Protein AF-0000000083314162 (afdb_homodimer)

Organism: NCBI:txid1204385

Radius of gyration: 29.69 Å; Cα contacts (8 Å, |Δi|>4): 1802; chains: 2; bounding box: 72×96×62 Å

Nearest PDB structures (foldseek):
  8qc2-assembly1_C  TM=8.187E-01  e=2.779E-25  Paenarthrobacter ureafaciens
  8qc8-assembly2_D  TM=8.651E-01  e=1.456E-22  Paenarthrobacter ureafaciens
  2glx-assembly6_F  TM=8.272E-01  e=1.371E-23  Ensifer adhaerens
  4koa-assembly1_A-2  TM=8.219E-01  e=1.458E-21  Sinorhizobium meliloti 1021
  3moi-assembly1_A-2  TM=6.928E-01  e=4.750E-21  Bordetella bronchiseptica

Secondary structure (DSSP, 8-state):
-EEEEEES--HHHHHHHHHGGGG---EEEEEEE-TTHHHHHHT--GGGTT-EEESSHHHHHHH----SEEEE-S-GGGHHHHHHHHGGGT--EEEPSPS-SSHHHHHHHHHHHHHS---EEE--HHHHSHHHHHHHHHHHHTTT-SEEEEEEEEE-TTGGGGGTSGGG-HHHH--HIIIIIHHHHHHHHHHHT--EEEEEEEEE--SS--SB-TT-BGGG-TTTTT-TT-HHHHHHTT--THHHHHTTT--B-TTBS-----SEEEEEEEETTS-EEEEEEES---GGG-EEEEEEEESSEEEEEETTTTEEEEEESSSS-EEEEE--S--GGGGHHHHHHHHHHHHHHH-PPPSS-HHHHHHHHHHHHHHHHHHHHTB-EE--PPTTS--/-EEEEEES--HHHHHHHHHGGGG---EEEEEEE-TTHHHHHHT--GGGTT-EEESSHHHHHHH----SEEEE-S-GGGHHHHHHHHGGGT--EEEPSPS-SSHHHHHHHHHHHHHS---EEE--HHHHSHHHHHHHHHHHHTTT-SEEEEEEEEE-TTGGGGGTSGGG-HHHH--HIIIIIHHHHHHHHHHHT--EEEEEEEEE--SS--SB-TT-BGGG-TTTTT-TT-HHHHHHTT--THHHHHTTT--B-TTBS-----SEEEEEEEETTS-EEEEEEES---GGG-EEEEEEEESSEEEEEETTTTEEEEEESSSS-EEEEE--S--GGGGHHHHHHHHHHHHHHH-PPPSS-HHHHHHHHHHHHHHHHHHHHTB-EE--PPTTS--

Solvent-accessible surface area (backbone atoms only — not comparable to full-atom values): 39605 Å² total; per-residue (Å²): 116,46,27,30,33,34,37,25,80,37,72,68,41,49,52,50,60,61,53,44,53,78,74,69,60,64,61,45,54,46,32,37,14,23,83,57,29,69,63,59,58,68,64,64,48,76,87,50,70,77,38,45,72,24,62,34,62,66,58,38,61,73,72,51,86,73,63,40,26,38,34,40,29,53,61,32,62,46,36,28,62,54,49,56,71,46,29,83,70,45,44,24,32,38,34,47,67,34,44,32,59,47,72,66,42,40,48,51,43,40,47,44,46,60,75,27,66,43,44,22,35,38,61,47,30,61,56,53,7,62,67,45,47,50,51,42,50,44,55,73,68,42,69,26,38,64,70,49,39,34,46,35,42,36,29,34,50,64,32,63,50,46,40,18,36,76,66,34,40,35,86,44,42,53,31,50,45,34,70,50,43,24,55,54,50,31,38,50,36,60,66,64,70,52,52,66,35,37,35,39,24,46,63,43,57,80,78,62,41,50,83,40,56,63,84,36,32,38,92,77,39,96,47,26,77,72,34,83,81,19,68,60,32,30,51,72,69,62,49,68,62,64,58,62,59,66,48,49,94,49,44,33,34,50,39,12,35,86,65,75,48,51,45,32,38,37,36,39,37,31,28,73,86,62,34,34,34,42,38,40,39,36,30,59,34,21,60,78,48,37,40,34,42,37,38,39,33,17,69,41,12,33,41,36,39,28,67,75,73,32,35,38,36,40,23,29,45,80,46,92,50,70,50,74,48,74,62,88,78,85,45,73,69,53,43,3,56,63,48,52,35,49,39,50,52,39,20,46,75,71,62,40,79,41,95,37,28,54,65,53,38,50,53,16,31,50,53,25,52,45,37,52,50,8,34,74,67,51,31,50,36,74,55,76,74,50,72,78,58,75,129,117,46,26,30,33,34,39,24,81,37,72,67,41,49,53,51,60,60,52,45,53,79,75,69,59,64,62,46,51,47,30,38,15,23,83,56,29,69,62,59,58,68,64,65,48,75,88,49,71,77,37,43,70,23,64,34,63,68,58,38,61,73,70,52,86,75,63,41,27,38,36,39,27,53,61,32,61,47,36,29,62,54,49,56,71,46,28,84,71,46,45,25,32,38,34,45,65,36,46,32,60,47,71,67,42,39,47,52,42,39,47,43,46,58,75,26,66,43,44,23,33,37,63,46,29,62,55,52,7,61,67,47,46,50,49,41,50,46,55,72,70,43,70,25,38,65,70,49,39,34,45,34,42,35,30,34,50,62,30,62,48,46,41,18,34,77,66,35,39,35,85,43,40,52,31,50,45,31,68,50,43,25,56,54,50,31,38,50,36,60,67,65,69,53,52,69,34,36,35,36,24,46,62,44,57,80,79,62,41,50,83,40,56,63,84,37,32,38,91,76,38,96,48,27,78,71,34,83,80,20,68,60,34,30,48,73,67,61,48,67,62,64,56,60,59,66,46,49,94,50,45,32,34,49,37,12,35,87,64,76,46,51,46,33,37,35,38,40,34,32,28,72,87,62,34,36,35,41,38,40,39,35,30,58,35,21,59,79,48,36,40,36,42,37,37,39,33,16,68,42,12,33,41,36,38,28,67,74,74,32,36,38,37,41,24,28,46,80,47,92,49,70,49,75,47,74,60,86,78,86,43,73,70,54,43,2,55,62,47,52,36,50,40,48,50,39,20,46,74,69,64,39,79,41,95,37,29,55,67,54,37,50,53,17,31,50,52,25,51,46,34,51,49,8,35,73,68,51,32,49,36,74,53,74,76,53,73,75,58,76,131

InterPro domains:
  IPR000683 Gfo/Idh/MocA-like oxidoreductase, N-terminal [PF01408] (3-113)
  IPR036291 NAD(P)-binding domain superfamily [SSF51735] (2-151)
  IPR051450 Gfo/Idh/MocA Oxidoreductases [PTHR43377] (2-362)
  IPR055170 GFO/IDH/MocA-like oxidoreductase domain [PF22725] (133-304)

Structure (mmCIF, N/CA/C/O backbone):
data_AF-0000000083314162-model_v1
#
loop_
_entity.id
_entity.type
_entity.pdbx_description
1 polymer 'Gfo/Idh/MocA family oxidoreductase'
#
loop_
_atom_site.group_PDB
_atom_site.id
_atom_site.type_symbol
_atom_site.label_atom_id
_atom_site.label_alt_id
_atom_site.label_comp_id
_atom_site.label_asym_id
_atom_site.label_entity_id
_atom_site.label_seq_id
_atom_site.pdbx_PDB_ins_code
_atom_site.Cartn_x
_atom_site.Cartn_y
_atom_site.Cartn_z
_atom_site.occupancy
_atom_site.B_iso_or_equiv
_atom_site.auth_seq_id
_atom_site.auth_comp_id
_atom_site.auth_asym_id
_atom_site.auth_atom_id
_atom_site.pdbx_PDB_model_num
ATOM 1 N N . MET A 1 1 ? -7.672 -47.188 -11.922 1 94.44 1 MET A N 1
ATOM 2 C CA . MET A 1 1 ? -6.539 -46.344 -11.594 1 94.44 1 MET A CA 1
ATOM 3 C C . MET A 1 1 ? -6.473 -45.156 -12.539 1 94.44 1 MET A C 1
ATOM 5 O O . MET A 1 1 ? -6.562 -45.312 -13.758 1 94.44 1 MET A O 1
ATOM 9 N N . LEU A 1 2 ? -6.418 -43.969 -12.031 1 97.44 2 LEU A N 1
ATOM 10 C CA . LEU A 1 2 ? -6.383 -42.75 -12.852 1 97.44 2 LEU A CA 1
ATOM 11 C C . LEU A 1 2 ? -5.055 -42.625 -13.594 1 97.44 2 LEU A C 1
ATOM 13 O O . LEU A 1 2 ? -3.994 -42.875 -13.016 1 97.44 2 LEU A O 1
ATOM 17 N N . GLN A 1 3 ? -5.109 -42.312 -14.836 1 98.19 3 GLN A N 1
ATOM 18 C CA . GLN A 1 3 ? -3.932 -42.156 -15.68 1 98.19 3 GLN A CA 1
ATOM 19 C C . GLN A 1 3 ? -3.621 -40.688 -15.93 1 98.19 3 GLN A C 1
ATOM 21 O O . GLN A 1 3 ? -4.402 -39.969 -16.578 1 98.19 3 GLN A O 1
ATOM 26 N N . VAL A 1 4 ? -2.443 -40.25 -15.523 1 98.62 4 VAL A N 1
ATOM 27 C CA . VAL A 1 4 ? -2.088 -38.844 -15.609 1 98.62 4 VAL A CA 1
ATOM 28 C C . VAL A 1 4 ? -0.947 -38.656 -16.609 1 98.62 4 VAL A C 1
ATOM 30 O O . VAL A 1 4 ? 0.047 -39.375 -16.562 1 98.62 4 VAL A O 1
ATOM 33 N N . GLY A 1 5 ? -1.105 -37.75 -17.531 1 98.62 5 GLY A N 1
ATOM 34 C CA . GLY A 1 5 ? -0.011 -37.312 -18.375 1 98.62 5 GLY A CA 1
ATOM 35 C C . GLY A 1 5 ? 0.611 -36 -17.891 1 98.62 5 GLY A C 1
ATOM 36 O O . GLY A 1 5 ? -0.088 -35.125 -17.391 1 98.62 5 GLY A O 1
ATOM 37 N N . ILE A 1 6 ? 1.948 -35.844 -18.078 1 98.75 6 ILE A N 1
ATOM 38 C CA . ILE A 1 6 ? 2.645 -34.656 -17.688 1 98.75 6 ILE A CA 1
ATOM 39 C C . ILE A 1 6 ? 3.363 -34.031 -18.891 1 98.75 6 ILE A C 1
ATOM 41 O O . ILE A 1 6 ? 4.059 -34.75 -19.625 1 98.75 6 ILE A O 1
ATOM 45 N N . ILE A 1 7 ? 3.117 -32.812 -19.094 1 98.75 7 ILE A N 1
ATOM 46 C CA . ILE A 1 7 ? 3.836 -32.031 -20.109 1 98.75 7 ILE A CA 1
ATOM 47 C C . ILE A 1 7 ? 4.77 -31.031 -19.422 1 98.75 7 ILE A C 1
ATOM 49 O O . ILE A 1 7 ? 4.316 -30.047 -18.844 1 98.75 7 ILE A O 1
ATOM 53 N N . GLY A 1 8 ? 6.066 -31.188 -19.547 1 98.38 8 GLY A N 1
ATOM 54 C CA . GLY A 1 8 ? 7.043 -30.438 -18.781 1 98.38 8 GLY A CA 1
ATOM 55 C C . GLY A 1 8 ? 7.207 -30.938 -17.359 1 98.38 8 GLY A C 1
ATOM 56 O O . GLY A 1 8 ? 6.371 -30.672 -16.5 1 98.38 8 GLY A O 1
ATOM 57 N N . TYR A 1 9 ? 8.312 -31.609 -17.094 1 97.38 9 TYR A N 1
ATOM 58 C CA . TYR A 1 9 ? 8.539 -32.25 -15.797 1 97.38 9 TYR A CA 1
ATOM 59 C C . TYR A 1 9 ? 9.617 -31.516 -15.016 1 97.38 9 TYR A C 1
ATOM 61 O O . TYR A 1 9 ? 10.695 -32.062 -14.758 1 97.38 9 TYR A O 1
ATOM 69 N N . GLY A 1 10 ? 9.234 -30.328 -14.586 1 92.25 10 GLY A N 1
ATOM 70 C CA . GLY A 1 10 ? 10.109 -29.562 -13.727 1 92.25 10 GLY A CA 1
ATOM 71 C C . GLY A 1 10 ? 9.906 -29.828 -12.25 1 92.25 10 GLY A C 1
ATOM 72 O O . GLY A 1 10 ? 9.148 -30.734 -11.883 1 92.25 10 GLY A O 1
ATOM 73 N N . ARG A 1 11 ? 10.578 -29.125 -11.438 1 88.75 11 ARG A N 1
ATOM 74 C CA . ARG A 1 11 ? 10.594 -29.344 -9.992 1 88.75 11 ARG A CA 1
ATOM 75 C C . ARG A 1 11 ? 9.195 -29.203 -9.406 1 88.75 11 ARG A C 1
ATOM 77 O O . ARG A 1 11 ? 8.758 -30.062 -8.633 1 88.75 11 ARG A O 1
ATOM 84 N N . ARG A 1 12 ? 8.508 -28.172 -9.797 1 92 12 ARG A N 1
ATOM 85 C CA . ARG A 1 12 ? 7.203 -27.891 -9.211 1 92 12 ARG A CA 1
ATOM 86 C C . ARG A 1 12 ? 6.191 -28.953 -9.586 1 92 12 ARG A C 1
ATOM 88 O O . ARG A 1 12 ? 5.469 -29.469 -8.727 1 92 12 ARG A O 1
ATOM 95 N N . ILE A 1 13 ? 6.105 -29.359 -10.797 1 96 13 ILE A N 1
ATOM 96 C CA . ILE A 1 13 ? 5.117 -30.344 -11.242 1 96 13 ILE A CA 1
ATOM 97 C C . ILE A 1 13 ? 5.453 -31.703 -10.664 1 96 13 ILE A C 1
ATOM 99 O O . ILE A 1 13 ? 4.551 -32.469 -10.328 1 96 13 ILE A O 1
ATOM 103 N N . ALA A 1 14 ? 6.746 -32 -10.562 1 95.12 14 ALA A N 1
ATOM 104 C CA . ALA A 1 14 ? 7.156 -33.25 -9.93 1 95.12 14 ALA A CA 1
ATOM 105 C C . ALA A 1 14 ? 6.648 -33.344 -8.492 1 95.12 14 ALA A C 1
ATOM 107 O O . ALA A 1 14 ? 6.129 -34.375 -8.07 1 95.12 14 ALA A O 1
ATOM 108 N N . HIS A 1 15 ? 6.805 -32.188 -7.852 1 94.69 15 HIS A N 1
ATOM 109 C CA . HIS A 1 15 ? 6.316 -32.125 -6.48 1 94.69 15 HIS A CA 1
ATOM 110 C C . HIS A 1 15 ? 4.809 -32.312 -6.422 1 94.69 15 HIS A C 1
ATOM 112 O O . HIS A 1 15 ? 4.32 -33.125 -5.602 1 94.69 15 HIS A O 1
ATOM 118 N N . MET A 1 16 ? 4.078 -31.703 -7.262 1 96.75 16 MET A N 1
ATOM 119 C CA . MET A 1 16 ? 2.621 -31.812 -7.27 1 96.75 16 MET A CA 1
ATOM 120 C C . MET A 1 16 ? 2.174 -33.219 -7.648 1 96.75 16 MET A C 1
ATOM 122 O O . MET A 1 16 ? 1.23 -33.75 -7.062 1 96.75 16 MET A O 1
ATOM 126 N N . ALA A 1 17 ? 2.832 -33.781 -8.602 1 97.38 17 ALA A N 1
ATOM 127 C CA . ALA A 1 17 ? 2.508 -35.156 -9.039 1 97.38 17 ALA A CA 1
ATOM 128 C C . ALA A 1 17 ? 2.646 -36.156 -7.895 1 97.38 17 ALA A C 1
ATOM 130 O O . ALA A 1 17 ? 1.781 -37 -7.703 1 97.38 17 ALA A O 1
ATOM 131 N N . LYS A 1 18 ? 3.695 -36.062 -7.172 1 96.44 18 LYS A N 1
ATOM 132 C CA . LYS A 1 18 ? 3.918 -36.938 -6.035 1 96.44 18 LYS A CA 1
ATOM 133 C C . LYS A 1 18 ? 2.889 -36.688 -4.938 1 96.44 18 LYS A C 1
ATOM 135 O O . LYS A 1 18 ? 2.422 -37.625 -4.293 1 96.44 18 LYS A O 1
ATOM 140 N N . MET A 1 19 ? 2.523 -35.469 -4.801 1 95.75 19 MET A N 1
ATOM 141 C CA . MET A 1 19 ? 1.598 -35.062 -3.74 1 95.75 19 MET A CA 1
ATOM 142 C C . MET A 1 19 ? 0.195 -35.594 -4.023 1 95.75 19 MET A C 1
ATOM 144 O O . MET A 1 19 ? -0.615 -35.75 -3.105 1 95.75 19 MET A O 1
ATOM 148 N N . LEU A 1 20 ? -0.149 -35.938 -5.219 1 96.56 20 LEU A N 1
ATOM 149 C CA . LEU A 1 20 ? -1.442 -36.531 -5.535 1 96.56 20 LEU A CA 1
ATOM 150 C C . LEU A 1 20 ? -1.691 -37.781 -4.688 1 96.56 20 LEU A C 1
ATOM 152 O O . LEU A 1 20 ? -2.838 -38.094 -4.363 1 96.56 20 LEU A O 1
ATOM 156 N N . GLY A 1 21 ? -0.701 -38.406 -4.246 1 95.56 21 GLY A N 1
ATOM 157 C CA . GLY A 1 21 ? -0.792 -39.688 -3.557 1 95.56 21 GLY A CA 1
ATOM 158 C C . GLY A 1 21 ? -1.292 -39.562 -2.131 1 95.56 21 GLY A C 1
ATOM 159 O O . GLY A 1 21 ? -1.702 -40.562 -1.522 1 95.56 21 GLY A O 1
ATOM 160 N N . ILE A 1 22 ? -1.311 -38.406 -1.632 1 93.56 22 ILE A N 1
ATOM 161 C CA . ILE A 1 22 ? -1.589 -38.219 -0.213 1 93.56 22 ILE A CA 1
ATOM 162 C C . ILE A 1 22 ? -3.041 -38.562 0.081 1 93.56 22 ILE A C 1
ATOM 164 O O . ILE A 1 22 ? -3.396 -38.844 1.228 1 93.56 22 ILE A O 1
ATOM 168 N N . TYR A 1 23 ? -3.865 -38.688 -0.916 1 94.06 23 TYR A N 1
ATOM 169 C CA . TYR A 1 23 ? -5.293 -38.906 -0.702 1 94.06 23 TYR A CA 1
ATOM 170 C C . TYR A 1 23 ? -5.66 -40.375 -0.873 1 94.06 23 TYR A C 1
ATOM 172 O O . TYR A 1 23 ? -6.812 -40.781 -0.671 1 94.06 23 TYR A O 1
ATOM 180 N N . GLY A 1 24 ? -4.793 -41.188 -1.291 1 95 24 GLY A N 1
ATOM 181 C CA . GLY A 1 24 ? -4.996 -42.625 -1.369 1 95 24 GLY A CA 1
ATOM 182 C C . GLY A 1 24 ? -5.812 -43.031 -2.576 1 95 24 GLY A C 1
ATOM 183 O O . GLY A 1 24 ? -6.195 -44.188 -2.699 1 95 24 GLY A O 1
ATOM 184 N N . ILE A 1 25 ? -6.152 -42.156 -3.377 1 95.75 25 ILE A N 1
ATOM 185 C CA . ILE A 1 25 ? -6.809 -42.5 -4.633 1 95.75 25 ILE A CA 1
ATOM 186 C C . ILE A 1 25 ? -5.785 -43.031 -5.617 1 95.75 25 ILE A C 1
ATOM 188 O O . ILE A 1 25 ? -4.785 -42.375 -5.926 1 95.75 25 ILE A O 1
ATOM 192 N N . PRO A 1 26 ? -5.992 -44.219 -6.07 1 96.5 26 PRO A N 1
ATOM 193 C CA . PRO A 1 26 ? -4.996 -44.844 -6.953 1 96.5 26 PRO A CA 1
ATOM 194 C C . PRO A 1 26 ? -4.816 -44.062 -8.258 1 96.5 26 PRO A C 1
ATOM 196 O O . PRO A 1 26 ? -5.797 -43.781 -8.953 1 96.5 26 PRO A O 1
ATOM 199 N N . TYR A 1 27 ? -3.605 -43.719 -8.602 1 97.38 27 TYR A N 1
ATOM 200 C CA . TYR A 1 27 ? -3.227 -43.062 -9.844 1 97.38 27 TYR A CA 1
ATOM 201 C C . TYR A 1 27 ? -1.827 -43.5 -10.281 1 97.38 27 TYR A C 1
ATOM 203 O O . TYR A 1 27 ? -1.097 -44.125 -9.516 1 97.38 27 TYR A O 1
ATOM 211 N N . ARG A 1 28 ? -1.487 -43.219 -11.492 1 96.69 28 ARG A N 1
ATOM 212 C CA . ARG A 1 28 ? -0.113 -43.344 -11.961 1 96.69 28 ARG A CA 1
ATOM 213 C C . ARG A 1 28 ? 0.227 -42.281 -13 1 96.69 28 ARG A C 1
ATOM 215 O O . ARG A 1 28 ? -0.66 -41.781 -13.688 1 96.69 28 ARG A O 1
ATOM 222 N N . ILE A 1 29 ? 1.458 -41.969 -13.078 1 98.31 29 ILE A N 1
ATOM 223 C CA . ILE A 1 29 ? 1.952 -41.125 -14.172 1 98.31 29 ILE A CA 1
ATOM 224 C C . ILE A 1 29 ? 2.17 -42 -15.414 1 98.31 29 ILE A C 1
ATOM 226 O O . ILE A 1 29 ? 3.164 -42.719 -15.508 1 98.31 29 ILE A O 1
ATOM 230 N N . ALA A 1 30 ? 1.265 -41.906 -16.297 1 98.25 30 ALA A N 1
ATOM 231 C CA . ALA A 1 30 ? 1.282 -42.781 -17.469 1 98.25 30 ALA A CA 1
ATOM 232 C C . ALA A 1 30 ? 2.361 -42.344 -18.453 1 98.25 30 ALA A C 1
ATOM 234 O O . ALA A 1 30 ? 3.018 -43.188 -19.062 1 98.25 30 ALA A O 1
ATOM 235 N N . ALA A 1 31 ? 2.506 -41.062 -18.547 1 98.56 31 ALA A N 1
ATOM 236 C CA . ALA A 1 31 ? 3.402 -40.562 -19.578 1 98.56 31 ALA A CA 1
ATOM 237 C C . ALA A 1 31 ? 3.947 -39.188 -19.203 1 98.56 31 ALA A C 1
ATOM 239 O O . ALA A 1 31 ? 3.27 -38.406 -18.531 1 98.56 31 ALA A O 1
ATOM 240 N N . ILE A 1 32 ? 5.176 -38.875 -19.656 1 98.75 32 ILE A N 1
ATOM 241 C CA . ILE A 1 32 ? 5.82 -37.594 -19.516 1 98.75 32 ILE A CA 1
ATOM 242 C C . ILE A 1 32 ? 6.379 -37.125 -20.859 1 98.75 32 ILE A C 1
ATOM 244 O O . ILE A 1 32 ? 7.07 -37.875 -21.547 1 98.75 32 ILE A O 1
ATOM 248 N N . ALA A 1 33 ? 5.984 -35.969 -21.266 1 98.69 33 ALA A N 1
ATOM 249 C CA . ALA A 1 33 ? 6.625 -35.312 -22.406 1 98.69 33 ALA A CA 1
ATOM 250 C C . ALA A 1 33 ? 7.559 -34.188 -21.922 1 98.69 33 ALA A C 1
ATOM 252 O O . ALA A 1 33 ? 7.113 -33.25 -21.297 1 98.69 33 ALA A O 1
ATOM 253 N N . ASP A 1 34 ? 8.766 -34.25 -22.203 1 98.44 34 ASP A N 1
ATOM 254 C CA . ASP A 1 34 ? 9.812 -33.281 -21.859 1 98.44 34 ASP A CA 1
ATOM 255 C C . ASP A 1 34 ? 11.008 -33.406 -22.797 1 98.44 34 ASP A C 1
ATOM 257 O O . ASP A 1 34 ? 11.422 -34.531 -23.141 1 98.44 34 ASP A O 1
ATOM 261 N N . PRO A 1 35 ? 11.523 -32.219 -23.219 1 97.12 35 PRO A N 1
ATOM 262 C CA . PRO A 1 35 ? 12.703 -32.312 -24.078 1 97.12 35 PRO A CA 1
ATOM 263 C C . PRO A 1 35 ? 13.852 -33.062 -23.406 1 97.12 35 PRO A C 1
ATOM 265 O O . PRO A 1 35 ? 14.711 -33.625 -24.078 1 97.12 35 PRO A O 1
ATOM 268 N N . ARG A 1 36 ? 13.914 -33.25 -22.047 1 96.06 36 ARG A N 1
ATOM 269 C CA . ARG A 1 36 ? 14.953 -33.938 -21.297 1 96.06 36 ARG A CA 1
ATOM 270 C C . ARG A 1 36 ? 14.516 -35.344 -20.953 1 96.06 36 ARG A C 1
ATOM 272 O O . ARG A 1 36 ? 14.922 -35.906 -19.922 1 96.06 36 ARG A O 1
ATOM 279 N N . TRP A 1 37 ? 13.633 -35.938 -21.797 1 97.06 37 TRP A N 1
ATOM 280 C CA . TRP A 1 37 ? 12.984 -37.188 -21.453 1 97.06 37 TRP A CA 1
ATOM 281 C C . TRP A 1 37 ? 14.008 -38.281 -21.188 1 97.06 37 TRP A C 1
ATOM 283 O O . TRP A 1 37 ? 13.836 -39.094 -20.281 1 97.06 37 TRP A O 1
ATOM 293 N N . ARG A 1 38 ? 15.133 -38.344 -21.906 1 97 38 ARG A N 1
ATOM 294 C CA . ARG A 1 38 ? 16.156 -39.344 -21.688 1 97 38 ARG A CA 1
ATOM 295 C C . ARG A 1 38 ? 16.812 -39.188 -20.328 1 97 38 ARG A C 1
ATOM 297 O O . ARG A 1 38 ? 17.062 -40.188 -19.641 1 97 38 ARG A O 1
ATOM 304 N N . GLU A 1 39 ? 17.109 -37.938 -19.969 1 96.06 39 GLU A N 1
ATOM 305 C CA . GLU A 1 39 ? 17.703 -37.656 -18.672 1 96.06 39 GLU A CA 1
ATOM 306 C C . GLU A 1 39 ? 16.766 -38.031 -17.531 1 96.06 39 GLU A C 1
ATOM 308 O O . GLU A 1 39 ? 17.203 -38.594 -16.531 1 96.06 39 GLU A O 1
ATOM 313 N N . ILE A 1 40 ? 15.5 -37.688 -17.672 1 96.44 40 ILE A N 1
ATOM 314 C CA . ILE A 1 40 ? 14.5 -38 -16.656 1 96.44 40 ILE A CA 1
ATOM 315 C C . ILE A 1 40 ? 14.359 -39.5 -16.484 1 96.44 40 ILE A C 1
ATOM 317 O O . ILE A 1 40 ? 14.367 -40 -15.367 1 96.44 40 ILE A O 1
ATOM 321 N N . GLN A 1 41 ? 14.281 -40.188 -17.562 1 95.62 41 GLN A N 1
ATOM 322 C CA . GLN A 1 41 ? 14.148 -41.625 -17.547 1 95.62 41 GLN A CA 1
ATOM 323 C C . GLN A 1 41 ? 15.367 -42.281 -16.891 1 95.62 41 GLN A C 1
ATOM 325 O O . GLN A 1 41 ? 15.227 -43.25 -16.141 1 95.62 41 GLN A O 1
ATOM 330 N N . ALA A 1 42 ? 16.453 -41.719 -17.125 1 94.56 42 ALA A N 1
ATOM 331 C CA . ALA A 1 42 ? 17.719 -42.312 -16.656 1 94.56 42 ALA A CA 1
ATOM 332 C C . ALA A 1 42 ? 17.844 -42.188 -15.141 1 94.56 42 ALA A C 1
ATOM 334 O O . ALA A 1 42 ? 18.656 -42.906 -14.531 1 94.56 42 ALA A O 1
ATOM 335 N N . GLN A 1 43 ? 17.141 -41.281 -14.531 1 93 43 GLN A N 1
ATOM 336 C CA . GLN A 1 43 ? 17.203 -41.125 -13.086 1 93 43 GLN A CA 1
ATOM 337 C C . GLN A 1 43 ? 16.578 -42.312 -12.367 1 93 43 GLN A C 1
ATOM 339 O O . GLN A 1 43 ? 16.781 -42.5 -11.172 1 93 43 GLN A O 1
ATOM 344 N N . GLU A 1 44 ? 15.82 -43.094 -13.008 1 91.94 44 GLU A N 1
ATOM 345 C CA . GLU A 1 44 ? 15.195 -44.312 -12.508 1 91.94 44 GLU A CA 1
ATOM 346 C C . GLU A 1 44 ? 14.461 -44.062 -11.195 1 91.94 44 GLU A C 1
ATOM 348 O O . GLU A 1 44 ? 14.656 -44.781 -10.219 1 91.94 44 GLU A O 1
ATOM 353 N N . ASP A 1 45 ? 13.766 -42.969 -11.164 1 93.69 45 ASP A N 1
ATOM 354 C CA . ASP A 1 45 ? 12.891 -42.688 -10.031 1 93.69 45 ASP A CA 1
ATOM 355 C C . ASP A 1 45 ? 11.805 -43.75 -9.883 1 93.69 45 ASP A C 1
ATOM 357 O O . ASP A 1 45 ? 11.039 -43.969 -10.82 1 93.69 45 ASP A O 1
ATOM 361 N N . ALA A 1 46 ? 11.672 -44.375 -8.75 1 94.81 46 ALA A N 1
ATOM 362 C CA . ALA A 1 46 ? 10.688 -45.406 -8.492 1 94.81 46 ALA A CA 1
ATOM 363 C C . ALA A 1 46 ? 9.273 -44.906 -8.727 1 94.81 46 ALA A C 1
ATOM 365 O O . ALA A 1 46 ? 8.398 -45.656 -9.156 1 94.81 46 ALA A O 1
ATOM 366 N N . PHE A 1 47 ? 9.07 -43.656 -8.555 1 94.94 47 PHE A N 1
ATOM 367 C CA . PHE A 1 47 ? 7.773 -43.031 -8.742 1 94.94 47 PHE A CA 1
ATOM 368 C C . PHE A 1 47 ? 7.352 -43.062 -10.203 1 94.94 47 PHE A C 1
ATOM 370 O O . PHE A 1 47 ? 6.16 -43.094 -10.516 1 94.94 47 PHE A O 1
ATOM 377 N N . LEU A 1 48 ? 8.336 -43.219 -11.133 1 96.81 48 LEU A N 1
ATOM 378 C CA . LEU A 1 48 ? 8.086 -43.156 -12.57 1 96.81 48 LEU A CA 1
ATOM 379 C C . LEU A 1 48 ? 8.375 -44.5 -13.227 1 96.81 48 LEU A C 1
ATOM 381 O O . LEU A 1 48 ? 8.672 -44.562 -14.422 1 96.81 48 LEU A O 1
ATOM 385 N N . SER A 1 49 ? 8.352 -45.562 -12.523 1 94.62 49 SER A N 1
ATOM 386 C CA . SER A 1 49 ? 8.781 -46.875 -13.016 1 94.62 49 SER A CA 1
ATOM 387 C C . SER A 1 49 ? 7.895 -47.344 -14.156 1 94.62 49 SER A C 1
ATOM 389 O O . SER A 1 49 ? 8.352 -48.062 -15.039 1 94.62 49 SER A O 1
ATOM 391 N N . GLU A 1 50 ? 6.668 -46.938 -14.188 1 94.75 50 GLU A N 1
ATOM 392 C CA . GLU A 1 50 ? 5.746 -47.406 -15.219 1 94.75 50 GLU A CA 1
ATOM 393 C C . GLU A 1 50 ? 5.438 -46.312 -16.219 1 94.75 50 GLU A C 1
ATOM 395 O O . GLU A 1 50 ? 4.52 -46.438 -17.031 1 94.75 50 GLU A O 1
ATOM 400 N N . THR A 1 51 ? 6.191 -45.281 -16.141 1 98.06 51 THR A N 1
ATOM 401 C CA . THR A 1 51 ? 5.926 -44.094 -16.969 1 98.06 51 THR A CA 1
ATOM 402 C C . THR A 1 51 ? 6.566 -44.25 -18.344 1 98.06 51 THR A C 1
ATOM 404 O O . THR A 1 51 ? 7.703 -44.688 -18.453 1 98.06 51 THR A O 1
ATOM 407 N N . ARG A 1 52 ? 5.832 -43.938 -19.344 1 98.19 52 ARG A N 1
ATOM 408 C CA . ARG A 1 52 ? 6.387 -43.812 -20.688 1 98.19 52 ARG A CA 1
ATOM 409 C C . ARG A 1 52 ? 6.871 -42.375 -20.938 1 98.19 52 ARG A C 1
ATOM 411 O O . ARG A 1 52 ? 6.266 -41.406 -20.469 1 98.19 52 ARG A O 1
ATOM 418 N N . PHE A 1 53 ? 7.961 -42.219 -21.688 1 98.31 53 PHE A N 1
ATOM 419 C CA . PHE A 1 53 ? 8.602 -40.938 -21.875 1 98.31 53 PHE A CA 1
ATOM 420 C C . PHE A 1 53 ? 8.602 -40.531 -23.344 1 98.31 53 PHE A C 1
ATOM 422 O O . PHE A 1 53 ? 8.828 -41.375 -24.219 1 98.31 53 PHE A O 1
ATOM 429 N N . TYR A 1 54 ? 8.258 -39.281 -23.641 1 98.5 54 TYR A N 1
ATOM 430 C CA . TYR A 1 54 ? 8.195 -38.75 -24.984 1 98.5 54 TYR A CA 1
ATOM 431 C C . TYR A 1 54 ? 8.984 -37.438 -25.094 1 98.5 54 TYR A C 1
ATOM 433 O O . TYR A 1 54 ? 9.094 -36.688 -24.109 1 98.5 54 TYR A O 1
ATOM 441 N N . PRO A 1 55 ? 9.477 -37.062 -26.266 1 98.06 55 PRO A N 1
ATOM 442 C CA . PRO A 1 55 ? 10.266 -35.844 -26.422 1 98.06 55 PRO A CA 1
ATOM 443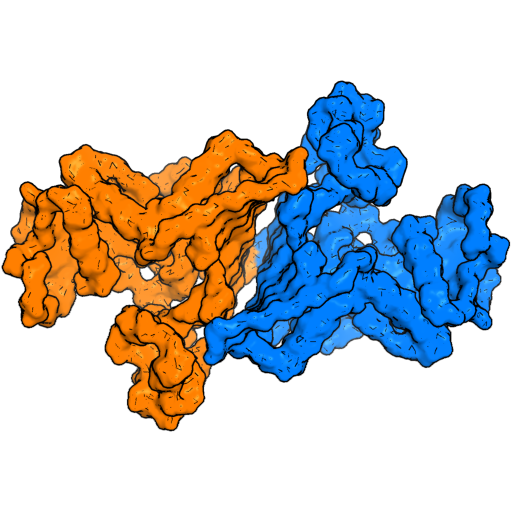 C C . PRO A 1 55 ? 9.406 -34.594 -26.469 1 98.06 55 PRO A C 1
ATOM 445 O O . PRO A 1 55 ? 9.906 -33.469 -26.25 1 98.06 55 PRO A O 1
ATOM 448 N N . ASP A 1 56 ? 8.156 -34.75 -26.859 1 97.88 56 ASP A N 1
ATOM 449 C CA . ASP A 1 56 ? 7.273 -33.594 -26.969 1 97.88 56 ASP A CA 1
ATOM 450 C C . ASP A 1 56 ? 5.812 -34 -26.812 1 97.88 56 ASP A C 1
ATOM 452 O O . ASP A 1 56 ? 5.5 -35.188 -26.672 1 97.88 56 ASP A O 1
ATOM 456 N N . VAL A 1 57 ? 4.98 -32.969 -26.734 1 97.94 57 VAL A N 1
ATOM 457 C CA . VAL A 1 57 ? 3.564 -33.188 -26.453 1 97.94 57 VAL A CA 1
ATOM 458 C C . VAL A 1 57 ? 2.881 -33.844 -27.625 1 97.94 57 VAL A C 1
ATOM 460 O O . VAL A 1 57 ? 1.964 -34.656 -27.453 1 97.94 57 VAL A O 1
ATOM 463 N N . GLU A 1 58 ? 3.312 -33.625 -28.859 1 97.5 58 GLU A N 1
ATOM 464 C CA . GLU A 1 58 ? 2.715 -34.25 -30.031 1 97.5 58 GLU A CA 1
ATOM 465 C C . GLU A 1 58 ? 2.828 -35.75 -29.984 1 97.5 58 GLU A C 1
ATOM 467 O O . GLU A 1 58 ? 1.847 -36.469 -30.234 1 97.5 58 GLU A O 1
ATOM 472 N N . GLN A 1 59 ? 4 -36.188 -29.625 1 98.06 59 GLN A N 1
ATOM 473 C CA . GLN A 1 59 ? 4.223 -37.625 -29.531 1 98.06 59 GLN A CA 1
ATOM 474 C C . GLN A 1 59 ? 3.441 -38.219 -28.375 1 98.06 59 GLN A C 1
ATOM 476 O O . GLN A 1 59 ? 2.896 -39.344 -28.484 1 98.06 59 GLN A O 1
ATOM 481 N N . LEU A 1 60 ? 3.443 -37.531 -27.25 1 98.12 60 LEU A N 1
ATOM 482 C CA . LEU A 1 60 ? 2.672 -38.031 -26.125 1 98.12 60 LEU A CA 1
ATOM 483 C C . LEU A 1 60 ? 1.203 -38.219 -26.484 1 98.12 60 LEU A C 1
ATOM 485 O O . LEU A 1 60 ? 0.623 -39.281 -26.266 1 98.12 60 LEU A O 1
ATOM 489 N N . LEU A 1 61 ? 0.597 -37.219 -27.141 1 95.88 61 LEU A N 1
ATOM 490 C CA . LEU A 1 61 ? -0.825 -37.219 -27.469 1 95.88 61 LEU A CA 1
ATOM 491 C C . LEU A 1 61 ? -1.127 -38.219 -28.562 1 95.88 61 LEU A C 1
ATOM 493 O O . LEU A 1 61 ? -2.229 -38.781 -28.625 1 95.88 61 LEU A O 1
ATOM 497 N N . ALA A 1 62 ? -0.154 -38.5 -29.422 1 96.06 62 ALA A N 1
ATOM 498 C CA . ALA A 1 62 ? -0.334 -39.438 -30.5 1 96.06 62 ALA A CA 1
ATOM 499 C C . ALA A 1 62 ? -0.367 -40.875 -29.969 1 96.06 62 ALA A C 1
ATOM 501 O O . ALA A 1 62 ? -1.017 -41.75 -30.547 1 96.06 62 ALA A O 1
ATOM 502 N N . HIS A 1 63 ? 0.243 -41.094 -28.844 1 96.56 63 HIS A N 1
ATOM 503 C CA . HIS A 1 63 ? 0.444 -42.469 -28.406 1 96.56 63 HIS A CA 1
ATOM 504 C C . HIS A 1 63 ? -0.393 -42.781 -27.156 1 96.56 63 HIS A C 1
ATOM 506 O O . HIS A 1 63 ? -0.592 -43.938 -26.812 1 96.56 63 HIS A O 1
ATOM 512 N N . GLU A 1 64 ? -0.729 -41.75 -26.469 1 94 64 GLU A N 1
ATOM 513 C CA . GLU A 1 64 ? -1.509 -41.938 -25.25 1 94 64 GLU A CA 1
ATOM 514 C C . GLU A 1 64 ? -2.982 -41.594 -25.469 1 94 64 GLU A C 1
ATOM 516 O O . GLU A 1 64 ? -3.338 -40.438 -25.703 1 94 64 GLU A O 1
ATOM 521 N N . SER A 1 65 ? -3.859 -42.625 -25.359 1 91.25 65 SER A N 1
ATOM 522 C CA . SER A 1 65 ? -5.273 -42.406 -25.656 1 91.25 65 SER A CA 1
ATOM 523 C C . SER A 1 65 ? -6.129 -42.594 -24.406 1 91.25 65 SER A C 1
ATOM 525 O O . SER A 1 65 ? -7.324 -42.312 -24.422 1 91.25 65 SER A O 1
ATOM 527 N N . ASN A 1 66 ? -5.582 -43 -23.328 1 94.19 66 ASN A N 1
ATOM 528 C CA . ASN A 1 66 ? -6.379 -43.344 -22.156 1 94.19 66 ASN A CA 1
ATOM 529 C C . ASN A 1 66 ? -6.008 -42.5 -20.953 1 94.19 66 ASN A C 1
ATOM 531 O O . ASN A 1 66 ? -5.961 -43 -19.812 1 94.19 66 ASN A O 1
ATOM 535 N N . LEU A 1 67 ? -5.719 -41.25 -21.125 1 97.75 67 LEU A N 1
ATOM 536 C CA . LEU A 1 67 ? -5.406 -40.344 -20.016 1 97.75 67 LEU A CA 1
ATOM 537 C C . LEU A 1 67 ? -6.684 -39.844 -19.359 1 97.75 67 LEU A C 1
ATOM 539 O O . LEU A 1 67 ? -7.664 -39.531 -20.031 1 97.75 67 LEU A O 1
ATOM 543 N N . ASP A 1 68 ? -6.668 -39.781 -18.062 1 98.06 68 ASP A N 1
ATOM 544 C CA . ASP A 1 68 ? -7.785 -39.219 -17.312 1 98.06 68 ASP A CA 1
ATOM 545 C C . ASP A 1 68 ? -7.566 -37.719 -17.031 1 98.06 68 ASP A C 1
ATOM 547 O O . ASP A 1 68 ? -8.516 -37 -16.75 1 98.06 68 ASP A O 1
ATOM 551 N N . GLY A 1 69 ? -6.352 -37.25 -17.078 1 98.44 69 GLY A N 1
ATOM 552 C CA . GLY A 1 69 ? -5.977 -35.875 -16.844 1 98.44 69 GLY A CA 1
ATOM 553 C C . GLY A 1 69 ? -4.555 -35.562 -17.266 1 98.44 69 GLY A C 1
ATOM 554 O O . GLY A 1 69 ? -3.764 -36.469 -17.531 1 98.44 69 GLY A O 1
ATOM 555 N N . VAL A 1 70 ? -4.273 -34.281 -17.359 1 98.62 70 VAL A N 1
ATOM 556 C CA . VAL A 1 70 ? -2.957 -33.844 -17.797 1 98.62 70 VAL A CA 1
ATOM 557 C C . VAL A 1 70 ? -2.451 -32.719 -16.859 1 98.62 70 VAL A C 1
ATOM 559 O O . VAL A 1 70 ? -3.232 -31.906 -16.391 1 98.62 70 VAL A O 1
ATOM 562 N N . MET A 1 71 ? -1.178 -32.719 -16.562 1 98.81 71 MET A N 1
ATOM 563 C CA . MET A 1 71 ? -0.509 -31.672 -15.812 1 98.81 71 MET A CA 1
ATOM 564 C C . MET A 1 71 ? 0.509 -30.938 -16.688 1 98.81 71 MET A C 1
ATOM 566 O O . MET A 1 71 ? 1.317 -31.578 -17.359 1 98.81 71 MET A O 1
ATOM 570 N N . ILE A 1 72 ? 0.441 -29.641 -16.672 1 98.69 72 ILE A N 1
ATOM 571 C CA . ILE A 1 72 ? 1.389 -28.844 -17.438 1 98.69 72 ILE A CA 1
ATOM 572 C C . ILE A 1 72 ? 2.314 -28.078 -16.484 1 98.69 72 ILE A C 1
ATOM 574 O O . ILE A 1 72 ? 1.852 -27.312 -15.641 1 98.69 72 ILE A O 1
ATOM 578 N N . GLY A 1 73 ? 3.623 -28.266 -16.578 1 97.75 73 GLY A N 1
ATOM 579 C CA . GLY A 1 73 ? 4.641 -27.594 -15.789 1 97.75 73 GLY A CA 1
ATOM 580 C C . GLY A 1 73 ? 5.828 -27.141 -16.609 1 97.75 73 GLY A C 1
ATOM 581 O O . GLY A 1 73 ? 6.977 -27.266 -16.188 1 97.75 73 GLY A O 1
ATOM 582 N N . THR A 1 74 ? 5.621 -26.734 -17.859 1 96.88 74 THR A N 1
ATOM 583 C CA . THR A 1 74 ? 6.656 -26.188 -18.734 1 96.88 74 THR A CA 1
ATOM 584 C C . THR A 1 74 ? 7.094 -24.797 -18.25 1 96.88 74 THR A C 1
ATOM 586 O O . THR A 1 74 ? 6.613 -24.312 -17.234 1 96.88 74 THR A O 1
ATOM 589 N N . ARG A 1 75 ? 8.039 -24.266 -18.969 1 95.56 75 ARG A N 1
ATOM 590 C CA . ARG A 1 75 ? 8.344 -22.859 -18.734 1 95.56 75 ARG A CA 1
ATOM 591 C C . ARG A 1 75 ? 7.141 -21.984 -19.062 1 95.56 75 ARG A C 1
ATOM 593 O O . ARG A 1 75 ? 6.293 -22.344 -19.875 1 95.56 75 ARG A O 1
ATOM 600 N N . CYS A 1 76 ? 7.086 -20.828 -18.562 1 96.81 76 CYS A N 1
ATOM 601 C CA . CYS A 1 76 ? 5.887 -20 -18.516 1 96.81 76 CYS A CA 1
ATOM 602 C C . CYS A 1 76 ? 5.41 -19.656 -19.922 1 96.81 76 CYS A C 1
ATOM 604 O O . CYS A 1 76 ? 4.211 -19.703 -20.203 1 96.81 76 CYS A O 1
ATOM 606 N N . HIS A 1 77 ? 6.344 -19.375 -20.797 1 97.31 77 HIS A N 1
ATOM 607 C CA . HIS A 1 77 ? 5.977 -18.891 -22.125 1 97.31 77 HIS A CA 1
ATOM 608 C C . HIS A 1 77 ? 5.297 -20 -22.938 1 97.31 77 HIS A C 1
ATOM 610 O O . HIS A 1 77 ? 4.672 -19.719 -23.969 1 97.31 77 HIS A O 1
ATOM 616 N N . LEU A 1 78 ? 5.34 -21.25 -22.484 1 98.06 78 LEU A N 1
ATOM 617 C CA . LEU A 1 78 ? 4.805 -22.375 -23.234 1 98.06 78 LEU A CA 1
ATOM 618 C C . LEU A 1 78 ? 3.447 -22.797 -22.672 1 98.06 78 LEU A C 1
ATOM 620 O O . LEU A 1 78 ? 2.764 -23.641 -23.281 1 98.06 78 LEU A O 1
ATOM 624 N N . HIS A 1 79 ? 3.027 -22.297 -21.547 1 98.56 79 HIS A N 1
ATOM 625 C CA . HIS A 1 79 ? 1.813 -22.734 -20.875 1 98.56 79 HIS A CA 1
ATOM 626 C C . HIS A 1 79 ? 0.608 -22.672 -21.812 1 98.56 79 HIS A C 1
ATOM 628 O O . HIS A 1 79 ? -0.135 -23.641 -21.953 1 98.56 79 HIS A O 1
ATOM 634 N N . THR A 1 80 ? 0.464 -21.547 -22.438 1 98.44 80 THR A N 1
ATOM 635 C CA . THR A 1 80 ? -0.702 -21.328 -23.281 1 98.44 80 THR A CA 1
ATOM 636 C C . THR A 1 80 ? -0.721 -22.297 -24.453 1 98.44 80 THR A C 1
ATOM 638 O O . THR A 1 80 ? -1.744 -22.938 -24.719 1 98.44 80 THR A O 1
ATOM 641 N N . GLU A 1 81 ? 0.361 -22.391 -25.109 1 98.5 81 GLU A N 1
ATOM 642 C CA . GLU A 1 81 ? 0.461 -23.297 -26.25 1 98.5 81 GLU A CA 1
ATOM 643 C C . GLU A 1 81 ? 0.114 -24.734 -25.859 1 98.5 81 GLU A C 1
ATOM 645 O O . GLU A 1 81 ? -0.672 -25.391 -26.531 1 98.5 81 GLU A O 1
ATOM 650 N N . MET A 1 82 ? 0.699 -25.188 -24.766 1 98.56 82 MET A N 1
ATOM 651 C CA . MET A 1 82 ? 0.448 -26.547 -24.312 1 98.56 82 MET A CA 1
ATOM 652 C C . MET A 1 82 ? -1.018 -26.734 -23.922 1 98.56 82 MET A C 1
ATOM 654 O O . MET A 1 82 ? -1.627 -27.75 -24.266 1 98.56 82 MET A O 1
ATOM 658 N N . ALA A 1 83 ? -1.563 -25.797 -23.219 1 98.5 83 ALA A N 1
ATOM 659 C CA . ALA A 1 83 ? -2.959 -25.875 -22.812 1 98.5 83 ALA A CA 1
ATOM 660 C C . ALA A 1 83 ? -3.893 -25.953 -24.016 1 98.5 83 ALA A C 1
ATOM 662 O O . ALA A 1 83 ? -4.84 -26.734 -24.031 1 98.5 83 ALA A O 1
ATOM 663 N N . CYS A 1 84 ? -3.594 -25.156 -24.984 1 97.81 84 CYS A N 1
ATOM 664 C CA . CYS A 1 84 ? -4.449 -25.125 -26.172 1 97.81 84 CYS A CA 1
ATOM 665 C C . CYS A 1 84 ? -4.355 -26.422 -26.953 1 97.81 84 CYS A C 1
ATOM 667 O O . CYS A 1 84 ? -5.332 -26.859 -27.562 1 97.81 84 CYS A O 1
ATOM 669 N N . LYS A 1 85 ? -3.25 -27.062 -26.938 1 97.5 85 LYS A N 1
ATOM 670 C CA . LYS A 1 85 ? -3.086 -28.344 -27.594 1 97.5 85 LYS A CA 1
ATOM 671 C C . LYS A 1 85 ? -3.914 -29.422 -26.906 1 97.5 85 LYS A C 1
ATOM 673 O O . LYS A 1 85 ? -4.387 -30.359 -27.547 1 97.5 85 LYS A O 1
ATOM 678 N N . ILE A 1 86 ? -4.137 -29.25 -25.609 1 96.25 86 ILE A N 1
ATOM 679 C CA . ILE A 1 86 ? -4.812 -30.25 -24.812 1 96.25 86 ILE A CA 1
ATOM 680 C C . ILE A 1 86 ? -6.312 -29.984 -24.781 1 96.25 86 ILE A C 1
ATOM 682 O O . ILE A 1 86 ? -7.117 -30.891 -24.578 1 96.25 86 ILE A O 1
ATOM 686 N N . ALA A 1 87 ? -6.738 -28.812 -24.984 1 96.31 87 ALA A N 1
ATOM 687 C CA . ALA A 1 87 ? -8.102 -28.328 -24.766 1 96.31 87 ALA A CA 1
ATOM 688 C C . ALA A 1 87 ? -9.117 -29.156 -25.547 1 96.31 87 ALA A C 1
ATOM 690 O O . ALA A 1 87 ? -10.141 -29.578 -24.984 1 96.31 87 ALA A O 1
ATOM 691 N N . PRO A 1 88 ? -8.859 -29.531 -26.828 1 95.81 88 PRO A N 1
ATOM 692 C CA . PRO A 1 88 ? -9.852 -30.266 -27.609 1 95.81 88 PRO A CA 1
ATOM 693 C C . PRO A 1 88 ? -10.148 -31.641 -27.031 1 95.81 88 PRO A C 1
ATOM 695 O O . PRO A 1 88 ? -11.188 -32.25 -27.328 1 95.81 88 PRO A O 1
ATOM 698 N N . LEU A 1 89 ? -9.258 -32.156 -26.188 1 95.5 89 LEU A N 1
ATOM 699 C CA . LEU A 1 89 ? -9.453 -33.469 -25.562 1 95.5 89 LEU A CA 1
ATOM 700 C C . LEU A 1 89 ? -10.422 -33.375 -24.391 1 95.5 89 LEU A C 1
ATOM 702 O O . LEU A 1 89 ? -10.906 -34.375 -23.906 1 95.5 89 LEU A O 1
ATOM 706 N N . GLN A 1 90 ? -10.625 -32.156 -23.859 1 95.38 90 GLN A N 1
ATOM 707 C CA . GLN A 1 90 ? -11.539 -31.844 -22.781 1 95.38 90 GLN A CA 1
ATOM 708 C C . GLN A 1 90 ? -11.227 -32.688 -21.547 1 95.38 90 GLN A C 1
ATOM 710 O O . GLN A 1 90 ? -12.141 -33.125 -20.844 1 95.38 90 GLN A O 1
ATOM 715 N N . LEU A 1 91 ? -9.969 -33 -21.391 1 96.56 91 LEU A N 1
ATOM 716 C CA . LEU A 1 91 ? -9.492 -33.656 -20.188 1 96.56 91 LEU A CA 1
ATOM 717 C C . LEU A 1 91 ? -9.266 -32.656 -19.062 1 96.56 91 LEU A C 1
ATOM 719 O O . LEU A 1 91 ? -8.883 -31.516 -19.312 1 96.56 91 LEU A O 1
ATOM 723 N N . PRO A 1 92 ? -9.5 -33.125 -17.781 1 98.12 92 PRO A N 1
ATOM 724 C CA . PRO A 1 92 ? -9.078 -32.281 -16.656 1 98.12 92 PRO A CA 1
ATOM 725 C C . PRO A 1 92 ? -7.617 -31.859 -16.75 1 98.12 92 PRO A C 1
ATOM 727 O O . PRO A 1 92 ? -6.762 -32.656 -17.125 1 98.12 92 PRO A O 1
ATOM 730 N N . LEU A 1 93 ? -7.359 -30.578 -16.438 1 98.44 93 LEU A N 1
ATOM 731 C CA . LEU A 1 93 ? -6.027 -30 -16.594 1 98.44 93 LEU A CA 1
ATOM 732 C C . LEU A 1 93 ? -5.551 -29.359 -15.305 1 98.44 93 LEU A C 1
ATOM 734 O O . LEU A 1 93 ? -6.277 -28.578 -14.688 1 98.44 93 LEU A O 1
ATOM 738 N N . PHE A 1 94 ? -4.391 -29.75 -14.812 1 98.69 94 PHE A N 1
ATOM 739 C CA . PHE A 1 94 ? -3.611 -28.984 -13.852 1 98.69 94 PHE A CA 1
ATOM 740 C C . PHE A 1 94 ? -2.541 -28.156 -14.555 1 98.69 94 PHE A C 1
ATOM 742 O O . PHE A 1 94 ? -1.725 -28.703 -15.305 1 98.69 94 PHE A O 1
ATOM 749 N N . ILE A 1 95 ? -2.504 -26.875 -14.359 1 98.56 95 ILE A N 1
ATOM 750 C CA . ILE A 1 95 ? -1.558 -26.047 -15.094 1 98.56 95 ILE A CA 1
ATOM 751 C C . ILE A 1 95 ? -0.875 -25.078 -14.133 1 98.56 95 ILE A C 1
ATOM 753 O O . ILE A 1 95 ? -1.53 -24.469 -13.281 1 98.56 95 ILE A O 1
ATOM 757 N N . GLU A 1 96 ? 0.377 -24.938 -14.25 1 97.88 96 GLU A N 1
ATOM 758 C CA . GLU A 1 96 ? 1.147 -23.984 -13.453 1 97.88 96 GLU A CA 1
ATOM 759 C C . GLU A 1 96 ? 0.818 -22.547 -13.852 1 97.88 96 GLU A C 1
ATOM 761 O O . GLU A 1 96 ? 0.393 -22.281 -14.984 1 97.88 96 GLU A O 1
ATOM 766 N N . LYS A 1 97 ? 0.972 -21.703 -12.938 1 97.62 97 LYS A N 1
ATOM 767 C CA . LYS A 1 97 ? 0.826 -20.281 -13.188 1 97.62 97 LYS A CA 1
ATOM 768 C C . LYS A 1 97 ? 2.137 -19.672 -13.68 1 97.62 97 LYS A C 1
ATOM 770 O O . LYS A 1 97 ? 3.217 -20.188 -13.391 1 97.62 97 LYS A O 1
ATOM 775 N N . PRO A 1 98 ? 2.174 -18.531 -14.398 1 98.12 98 PRO A N 1
ATOM 776 C CA . PRO A 1 98 ? 0.991 -17.922 -15.016 1 98.12 98 PRO A CA 1
ATOM 777 C C . PRO A 1 98 ? 0.509 -18.688 -16.25 1 98.12 98 PRO A C 1
ATOM 779 O O . PRO A 1 98 ? 1.306 -19.344 -16.922 1 98.12 98 PRO A O 1
ATOM 782 N N . VAL A 1 99 ? -0.723 -18.531 -16.594 1 98.19 99 VAL A N 1
ATOM 783 C CA . VAL A 1 99 ? -1.295 -19.328 -17.672 1 98.19 99 VAL A CA 1
ATOM 784 C C . VAL A 1 99 ? -0.943 -18.703 -19.016 1 98.19 99 VAL A C 1
ATOM 786 O O . VAL A 1 99 ? -1.051 -19.359 -20.047 1 98.19 99 VAL A O 1
ATOM 789 N N . ALA A 1 100 ? -0.562 -17.484 -18.969 1 98.06 100 ALA A N 1
ATOM 790 C CA . ALA A 1 100 ? -0.136 -16.734 -20.156 1 98.06 100 ALA A CA 1
ATOM 791 C C . ALA A 1 100 ? 0.822 -15.609 -19.766 1 98.06 100 ALA A C 1
ATOM 793 O O . ALA A 1 100 ? 0.764 -15.094 -18.656 1 98.06 100 ALA A O 1
ATOM 794 N N . ILE A 1 101 ? 1.678 -15.172 -20.797 1 97.94 101 ILE A N 1
ATOM 795 C CA . ILE A 1 101 ? 2.633 -14.133 -20.422 1 97.94 101 ILE A CA 1
ATOM 796 C C . ILE A 1 101 ? 2.492 -12.938 -21.375 1 97.94 101 ILE A C 1
ATOM 798 O O . ILE A 1 101 ? 3.24 -11.969 -21.266 1 97.94 101 ILE A O 1
ATOM 802 N N . THR A 1 102 ? 1.563 -13.023 -22.391 1 97.5 102 THR A N 1
ATOM 803 C CA . THR A 1 102 ? 1.257 -11.898 -23.281 1 97.5 102 THR A CA 1
ATOM 804 C C . THR A 1 102 ? -0.25 -11.758 -23.469 1 97.5 102 THR A C 1
ATOM 806 O O . THR A 1 102 ? -1.007 -12.688 -23.188 1 97.5 102 THR A O 1
ATOM 809 N N . PHE A 1 103 ? -0.615 -10.625 -23.969 1 97 103 PHE A N 1
ATOM 810 C CA . PHE A 1 103 ? -2.023 -10.391 -24.281 1 97 103 PHE A CA 1
ATOM 811 C C . PHE A 1 103 ? -2.508 -11.344 -25.359 1 97 103 PHE A C 1
ATOM 813 O O . PHE A 1 103 ? -3.635 -11.836 -25.312 1 97 103 PHE A O 1
ATOM 820 N N . GLU A 1 104 ? -1.693 -11.609 -26.312 1 97.12 104 GLU A N 1
ATOM 821 C CA . GLU A 1 104 ? -2.039 -12.523 -27.391 1 97.12 104 GLU A CA 1
ATOM 822 C C . GLU A 1 104 ? -2.281 -13.93 -26.875 1 97.12 104 GLU A C 1
ATOM 824 O O . GLU A 1 104 ? -3.27 -14.578 -27.234 1 97.12 104 GLU A O 1
ATOM 829 N N . GLN A 1 105 ? -1.406 -14.375 -26.062 1 97.56 105 GLN A N 1
ATOM 830 C CA . GLN A 1 105 ? -1.573 -15.695 -25.453 1 97.56 105 GLN A CA 1
ATOM 831 C C . GLN A 1 105 ? -2.867 -15.766 -24.641 1 97.56 105 GLN A C 1
ATOM 833 O O . GLN A 1 105 ? -3.576 -16.781 -24.688 1 97.56 105 GLN A O 1
ATOM 838 N N . LEU A 1 106 ? -3.115 -14.75 -23.953 1 96.62 106 LEU A N 1
ATOM 839 C CA . LEU A 1 106 ? -4.316 -14.719 -23.125 1 96.62 106 LEU A CA 1
ATOM 840 C C . LEU A 1 106 ? -5.57 -14.828 -23.984 1 96.62 106 LEU A C 1
ATOM 842 O O . LEU A 1 106 ? -6.512 -15.539 -23.625 1 96.62 106 LEU A O 1
ATOM 846 N N . ARG A 1 107 ? -5.613 -14.062 -25 1 95.5 107 ARG A N 1
ATOM 847 C CA . ARG A 1 107 ? -6.75 -14.117 -25.906 1 95.5 107 ARG A CA 1
ATOM 848 C C . ARG A 1 107 ? -6.922 -15.516 -26.484 1 95.5 107 ARG A C 1
ATOM 850 O O . ARG A 1 107 ? -8.039 -16.047 -26.547 1 95.5 107 ARG A O 1
ATOM 857 N N . GLN A 1 108 ? -5.844 -16.062 -26.906 1 96.38 108 GLN A N 1
ATOM 858 C CA . GLN A 1 108 ? -5.859 -17.422 -27.438 1 96.38 108 GLN A CA 1
ATOM 859 C C . GLN A 1 108 ? -6.402 -18.406 -26.422 1 96.38 108 GLN A C 1
ATOM 861 O O . GLN A 1 108 ? -7.238 -19.25 -26.75 1 96.38 108 GLN A O 1
ATOM 866 N N . LEU A 1 109 ? -5.895 -18.281 -25.25 1 96.88 109 LEU A N 1
ATOM 867 C CA . LEU A 1 109 ? -6.297 -19.188 -24.188 1 96.88 109 LEU A CA 1
ATOM 868 C C . LEU A 1 109 ? -7.781 -19.047 -23.875 1 96.88 109 LEU A C 1
ATOM 870 O O . LEU A 1 109 ? -8.484 -20.031 -23.703 1 96.88 109 LEU A O 1
ATOM 874 N N . ALA A 1 110 ? -8.203 -17.812 -23.719 1 95.5 110 ALA A N 1
ATOM 875 C CA . ALA A 1 110 ? -9.609 -17.531 -23.438 1 95.5 110 ALA A CA 1
ATOM 876 C C . ALA A 1 110 ? -10.516 -18.125 -24.516 1 95.5 110 ALA A C 1
ATOM 878 O O . ALA A 1 110 ? -11.523 -18.75 -24.203 1 95.5 110 ALA A O 1
ATOM 879 N N . GLU A 1 111 ? -10.172 -17.953 -25.734 1 94.94 111 GLU A N 1
ATOM 880 C CA . GLU A 1 111 ? -10.945 -18.484 -26.844 1 94.94 111 GLU A CA 1
ATOM 881 C C . GLU A 1 111 ? -10.969 -20.016 -26.828 1 94.94 111 GLU A C 1
ATOM 883 O O . GLU A 1 111 ? -12.023 -20.625 -27 1 94.94 111 GLU A O 1
ATOM 888 N N . CYS A 1 112 ? -9.859 -20.531 -26.625 1 95.56 112 CYS A N 1
ATOM 889 C CA . CYS A 1 112 ? -9.719 -21.984 -26.625 1 95.56 112 CYS A CA 1
ATOM 890 C C . CYS A 1 112 ? -10.57 -22.625 -25.531 1 95.56 112 CYS A C 1
ATOM 892 O O . CYS A 1 112 ? -11.32 -23.578 -25.797 1 95.56 112 CYS A O 1
ATOM 894 N N . TYR A 1 113 ? -10.539 -22.125 -24.375 1 94.12 113 TYR A N 1
ATOM 895 C CA . TYR A 1 113 ? -11.227 -22.766 -23.25 1 94.12 113 TYR A CA 1
ATOM 896 C C . TYR A 1 113 ? -12.68 -22.328 -23.188 1 94.12 113 TYR A C 1
ATOM 898 O O . TYR A 1 113 ? -13.469 -22.875 -22.406 1 94.12 113 TYR A O 1
ATOM 906 N N . SER A 1 114 ? -12.984 -21.328 -23.906 1 93.06 114 SER A N 1
ATOM 907 C CA . SER A 1 114 ? -14.398 -21.062 -24.141 1 93.06 114 SER A CA 1
ATOM 908 C C . SER A 1 114 ? -14.992 -22.094 -25.109 1 93.06 114 SER A C 1
ATOM 910 O O . SER A 1 114 ? -16.125 -22.531 -24.922 1 93.06 114 SER A O 1
ATOM 912 N N . ALA A 1 115 ? -14.297 -22.516 -26.078 1 94.5 115 ALA A N 1
ATOM 913 C CA . ALA A 1 115 ? -14.734 -23.484 -27.078 1 94.5 115 ALA A CA 1
ATOM 914 C C . ALA A 1 115 ? -14.727 -24.891 -26.516 1 94.5 115 ALA A C 1
ATOM 916 O O . ALA A 1 115 ? -15.594 -25.703 -26.844 1 94.5 115 ALA A O 1
ATOM 917 N N . TYR A 1 116 ? -13.742 -25.172 -25.734 1 94.62 116 TYR A N 1
ATOM 918 C CA . TYR A 1 116 ? -13.578 -26.484 -25.141 1 94.62 116 TYR A CA 1
ATOM 919 C C . TYR A 1 116 ? -13.492 -26.406 -23.625 1 94.62 116 TYR A C 1
ATOM 921 O O . TYR A 1 116 ? -12.414 -26.547 -23.031 1 94.62 116 TYR A O 1
ATOM 929 N N . PRO A 1 117 ? -14.602 -26.297 -23.016 1 91 117 PRO A N 1
ATOM 930 C CA . PRO A 1 117 ? -14.555 -26.203 -21.562 1 91 117 PRO A CA 1
ATOM 931 C C . PRO A 1 117 ? -14.117 -27.5 -20.891 1 91 117 PRO A C 1
ATOM 933 O O . PRO A 1 117 ? -14.539 -28.578 -21.297 1 91 117 PRO A O 1
ATOM 936 N N . ALA A 1 118 ? -13.148 -27.469 -20.141 1 91.62 118 ALA A N 1
ATOM 937 C CA . ALA A 1 118 ? -12.664 -28.594 -19.344 1 91.62 118 ALA A CA 1
ATOM 938 C C . ALA A 1 118 ? -12.344 -28.156 -17.922 1 91.62 118 ALA A C 1
ATOM 940 O O . ALA A 1 118 ? -11.922 -27.016 -17.688 1 91.62 118 ALA A O 1
ATOM 941 N N . PRO A 1 119 ? -12.555 -29.047 -16.922 1 94.94 119 PRO A N 1
ATOM 942 C CA . PRO A 1 119 ? -12.141 -28.688 -15.562 1 94.94 119 PRO A CA 1
ATOM 943 C C . PRO A 1 119 ? -10.641 -28.422 -15.461 1 94.94 119 PRO A C 1
ATOM 945 O O . PRO A 1 119 ? -9.828 -29.266 -15.852 1 94.94 119 PRO A O 1
ATOM 948 N N . THR A 1 120 ? -10.297 -27.234 -15.102 1 97.25 120 THR A N 1
ATOM 949 C CA . THR A 1 120 ? -8.898 -26.844 -15 1 97.25 120 THR A CA 1
ATOM 950 C C . THR A 1 120 ? -8.57 -26.359 -13.594 1 97.25 120 THR A C 1
ATOM 952 O O . THR A 1 120 ? -9.352 -25.641 -12.977 1 97.25 120 THR A O 1
ATOM 955 N N . VAL A 1 121 ? -7.445 -26.859 -13.086 1 98.38 121 VAL A N 1
ATOM 956 C CA . VAL A 1 121 ? -6.902 -26.391 -11.82 1 98.38 121 VAL A CA 1
ATOM 957 C C . VAL A 1 121 ? -5.645 -25.562 -12.062 1 98.38 121 VAL A C 1
ATOM 959 O O . VAL A 1 121 ? -4.598 -26.109 -12.43 1 98.38 121 VAL A O 1
ATOM 962 N N . VAL A 1 122 ? -5.77 -24.281 -11.93 1 98.56 122 VAL A N 1
ATOM 963 C CA . VAL A 1 122 ? -4.598 -23.422 -12 1 98.56 122 VAL A CA 1
ATOM 964 C C . VAL A 1 122 ? -3.854 -23.438 -10.672 1 98.56 122 VAL A C 1
ATOM 966 O O . VAL A 1 122 ? -4.473 -23.406 -9.602 1 98.56 122 VAL A O 1
ATOM 969 N N . SER A 1 123 ? -2.605 -23.484 -10.703 1 98 123 SER A N 1
ATOM 970 C CA . SER A 1 123 ? -1.77 -23.641 -9.516 1 98 123 SER A CA 1
ATOM 971 C C . SER A 1 123 ? -1.754 -22.359 -8.688 1 98 123 SER A C 1
ATOM 973 O O . SER A 1 123 ? -0.725 -21.688 -8.594 1 98 123 SER A O 1
ATOM 975 N N . PHE A 1 124 ? -2.818 -22.094 -8 1 98.12 124 PHE A N 1
ATOM 976 C CA . PHE A 1 124 ? -2.957 -20.984 -7.055 1 98.12 124 PHE A CA 1
ATOM 977 C C . PHE A 1 124 ? -3.105 -21.516 -5.633 1 98.12 124 PHE A C 1
ATOM 979 O O . PHE A 1 124 ? -4.203 -21.5 -5.07 1 98.12 124 PHE A O 1
ATOM 986 N N . PRO A 1 125 ? -2.02 -21.906 -5.027 1 97 125 PRO A N 1
ATOM 987 C CA . PRO A 1 125 ? -2.102 -22.516 -3.695 1 97 125 PRO A CA 1
ATOM 988 C C . PRO A 1 125 ? -2.6 -21.531 -2.637 1 97 125 PRO A C 1
ATOM 990 O O . PRO A 1 125 ? -3.295 -21.922 -1.698 1 97 125 PRO A O 1
ATOM 993 N N . LEU A 1 126 ? -2.32 -20.234 -2.799 1 97.56 126 LEU A N 1
ATOM 994 C CA . LEU A 1 126 ? -2.74 -19.25 -1.803 1 97.56 126 LEU A CA 1
ATOM 995 C C . LEU A 1 126 ? -4.262 -19.156 -1.737 1 97.56 126 LEU A C 1
ATOM 997 O O . LEU A 1 126 ? -4.836 -19.062 -0.65 1 97.56 126 LEU A O 1
ATOM 1001 N N . ARG A 1 127 ? -4.902 -19.219 -2.879 1 97.81 127 ARG A N 1
ATOM 1002 C CA . ARG A 1 127 ? -6.355 -19.172 -2.979 1 97.81 127 ARG A CA 1
ATOM 1003 C C . ARG A 1 127 ? -7.004 -20.266 -2.135 1 97.81 127 ARG A C 1
ATOM 1005 O O . ARG A 1 127 ? -8.031 -20.031 -1.49 1 97.81 127 ARG A O 1
ATOM 1012 N N . LEU A 1 128 ? -6.34 -21.438 -2.059 1 96.81 128 LEU A N 1
ATOM 1013 C CA . LEU A 1 128 ? -6.965 -22.594 -1.427 1 96.81 128 LEU A CA 1
ATOM 1014 C C . LEU A 1 128 ? -6.352 -22.859 -0.056 1 96.81 128 LEU A C 1
ATOM 1016 O O . LEU A 1 128 ? -6.695 -23.844 0.601 1 96.81 128 LEU A O 1
ATOM 1020 N N . SER A 1 129 ? -5.422 -22.016 0.383 1 95.94 129 SER A N 1
ATOM 1021 C CA . SER A 1 129 ? -4.82 -22.188 1.699 1 95.94 129 SER A CA 1
ATOM 1022 C C . SER A 1 129 ? -5.863 -22.078 2.805 1 95.94 129 SER A C 1
ATOM 1024 O O . SER A 1 129 ? -6.797 -21.281 2.709 1 95.94 129 SER A O 1
ATOM 1026 N N . PRO A 1 130 ? -5.711 -22.859 3.857 1 94.94 130 PRO A N 1
ATOM 1027 C CA . PRO A 1 130 ? -6.66 -22.781 4.969 1 94.94 130 PRO A CA 1
ATOM 1028 C C . PRO A 1 130 ? -6.824 -21.375 5.52 1 94.94 130 PRO A C 1
ATOM 1030 O O . PRO A 1 130 ? -7.938 -20.953 5.836 1 94.94 130 PRO A O 1
ATOM 1033 N N . LEU A 1 131 ? -5.777 -20.641 5.594 1 96.62 131 LEU A N 1
ATOM 1034 C CA . LEU A 1 131 ? -5.824 -19.266 6.098 1 96.62 131 LEU A CA 1
ATOM 1035 C C . LEU A 1 131 ? -6.727 -18.406 5.23 1 96.62 131 LEU A C 1
ATOM 1037 O O . LEU A 1 131 ? -7.625 -17.734 5.742 1 96.62 131 LEU A O 1
ATOM 1041 N N . LEU A 1 132 ? -6.543 -18.422 3.916 1 97.88 132 LEU A N 1
ATOM 1042 C CA . LEU A 1 132 ? -7.328 -17.562 3.035 1 97.88 132 LEU A CA 1
ATOM 1043 C C . LEU A 1 132 ? -8.781 -18.016 2.996 1 97.88 132 LEU A C 1
ATOM 1045 O O . LEU A 1 132 ? -9.688 -17.188 2.887 1 97.88 132 LEU A O 1
ATOM 1049 N N . GLN A 1 133 ? -8.992 -19.344 3.061 1 97.38 133 GLN A N 1
ATOM 1050 C CA . GLN A 1 133 ? -10.359 -19.844 3.086 1 97.38 133 GLN A CA 1
ATOM 1051 C C . GLN A 1 133 ? -11.109 -19.328 4.312 1 97.38 133 GLN A C 1
ATOM 1053 O O . GLN A 1 133 ? -12.297 -19 4.234 1 97.38 133 GLN A O 1
ATOM 1058 N N . ARG A 1 134 ? -10.422 -19.266 5.406 1 97.38 134 ARG A N 1
ATOM 1059 C CA . ARG A 1 134 ? -11.031 -18.703 6.609 1 97.38 134 ARG A CA 1
ATOM 1060 C C . ARG A 1 134 ? -11.328 -17.219 6.426 1 97.38 134 ARG A C 1
ATOM 1062 O O . ARG A 1 134 ? -12.375 -16.734 6.859 1 97.38 134 ARG A O 1
ATOM 1069 N N . VAL A 1 135 ? -10.398 -16.484 5.852 1 98.69 135 VAL A N 1
ATOM 1070 C CA . VAL A 1 135 ? -10.633 -15.07 5.551 1 98.69 135 VAL A CA 1
ATOM 1071 C C . VAL A 1 135 ? -11.859 -14.93 4.66 1 98.69 135 VAL A C 1
ATOM 1073 O O . VAL A 1 135 ? -12.711 -14.07 4.902 1 98.69 135 VAL A O 1
ATOM 1076 N N . LYS A 1 136 ? -11.969 -15.734 3.621 1 98.56 136 LYS A N 1
ATOM 1077 C CA . LYS A 1 136 ? -13.109 -15.711 2.705 1 98.56 136 LYS A CA 1
ATOM 1078 C C . LYS A 1 136 ? -14.414 -15.93 3.455 1 98.56 136 LYS A C 1
ATOM 1080 O O . LYS A 1 136 ? -15.414 -15.25 3.189 1 98.56 136 LYS A O 1
ATOM 1085 N N . GLU A 1 137 ? -14.406 -16.891 4.363 1 98.44 137 GLU A N 1
ATOM 1086 C CA . GLU A 1 137 ? -15.586 -17.141 5.18 1 98.44 137 GLU A CA 1
ATOM 1087 C C . GLU A 1 137 ? -16 -15.906 5.961 1 98.44 137 GLU A C 1
ATOM 1089 O O . GLU A 1 137 ? -17.188 -15.57 6.02 1 98.44 137 GLU A O 1
ATOM 1094 N N . ILE A 1 138 ? -15.055 -15.266 6.543 1 98.5 138 ILE A N 1
ATOM 1095 C CA . ILE A 1 138 ? -15.32 -14.07 7.336 1 98.5 138 ILE A CA 1
ATOM 1096 C C . ILE A 1 138 ? -15.883 -12.969 6.438 1 98.5 138 ILE A C 1
ATOM 1098 O O . ILE A 1 138 ? -16.891 -12.344 6.773 1 98.5 138 ILE A O 1
ATOM 1102 N N . VAL A 1 139 ? -15.258 -12.742 5.281 1 98.38 139 VAL A N 1
ATOM 1103 C CA . VAL A 1 139 ? -15.695 -11.727 4.332 1 98.38 139 VAL A CA 1
ATOM 1104 C C . VAL A 1 139 ? -17.125 -12.031 3.865 1 98.38 139 VAL A C 1
ATOM 1106 O O . VAL A 1 139 ? -17.984 -11.148 3.873 1 98.38 139 VAL A O 1
ATOM 1109 N N . ASP A 1 140 ? -17.406 -13.289 3.537 1 97.88 140 ASP A N 1
ATOM 1110 C CA . ASP A 1 140 ? -18.688 -13.688 2.973 1 97.88 140 ASP A CA 1
ATOM 1111 C C . ASP A 1 140 ? -19.781 -13.656 4.031 1 97.88 140 ASP A C 1
ATOM 1113 O O . ASP A 1 140 ? -20.969 -13.492 3.705 1 97.88 140 ASP A O 1
ATOM 1117 N N . SER A 1 141 ? -19.422 -13.812 5.27 1 97.75 141 SER A N 1
ATOM 1118 C CA . SER A 1 141 ? -20.391 -13.812 6.352 1 97.75 141 SER A CA 1
ATOM 1119 C C . SER A 1 141 ? -20.984 -12.422 6.566 1 97.75 141 SER A C 1
ATOM 1121 O O . SER A 1 141 ? -22.016 -12.273 7.219 1 97.75 141 SER A O 1
ATOM 1123 N N . GLY A 1 142 ? -20.25 -11.406 6.098 1 96.94 142 GLY A N 1
ATOM 1124 C CA . GLY A 1 142 ? -20.688 -10.031 6.316 1 96.94 142 GLY A CA 1
ATOM 1125 C C . GLY A 1 142 ? -20.266 -9.477 7.66 1 96.94 142 GLY A C 1
ATOM 1126 O O . GLY A 1 142 ? -20.641 -8.367 8.031 1 96.94 142 GLY A O 1
ATOM 1127 N N . GLN A 1 143 ? -19.422 -10.188 8.328 1 96.88 143 GLN A N 1
ATOM 1128 C CA . GLN A 1 143 ? -18.969 -9.797 9.664 1 96.88 143 GLN A CA 1
ATOM 1129 C C . GLN A 1 143 ? -18.328 -8.414 9.641 1 96.88 143 GLN A C 1
ATOM 1131 O O . GLN A 1 143 ? -18.469 -7.645 10.594 1 96.88 143 GLN A O 1
ATOM 1136 N N . VAL A 1 144 ? -17.672 -8.102 8.578 1 97.81 144 VAL A N 1
ATOM 1137 C CA . VAL A 1 144 ? -16.938 -6.828 8.539 1 97.81 144 VAL A CA 1
ATOM 1138 C C . VAL A 1 144 ? -17.656 -5.863 7.59 1 97.81 144 VAL A C 1
ATOM 1140 O O . VAL A 1 144 ? -17.125 -4.789 7.285 1 97.81 144 VAL A O 1
ATOM 1143 N N . GLY A 1 145 ? -18.844 -6.195 7.125 1 96.88 145 GLY A N 1
ATOM 1144 C CA . GLY A 1 145 ? -19.547 -5.387 6.145 1 96.88 145 GLY A CA 1
ATOM 1145 C C . GLY A 1 145 ? -18.984 -5.527 4.738 1 96.88 145 GLY A C 1
ATOM 1146 O O . GLY A 1 145 ? -18.25 -6.48 4.449 1 96.88 145 GLY A O 1
ATOM 1147 N N . THR A 1 146 ? -19.406 -4.613 3.881 1 96.19 146 THR A N 1
ATOM 1148 C CA . THR A 1 146 ? -18.875 -4.57 2.523 1 96.19 146 THR A CA 1
ATOM 1149 C C . THR A 1 146 ? -17.406 -4.133 2.531 1 96.19 146 THR A C 1
ATOM 1151 O O . THR A 1 146 ? -17.047 -3.158 3.199 1 96.19 146 THR A O 1
ATOM 1154 N N . ILE A 1 147 ? -16.562 -4.863 1.824 1 98.19 147 ILE A N 1
ATOM 1155 C CA . ILE A 1 147 ? -15.172 -4.453 1.705 1 98.19 147 ILE A CA 1
ATOM 1156 C C . ILE A 1 147 ? -15.07 -3.207 0.828 1 98.19 147 ILE A C 1
ATOM 1158 O O . ILE A 1 147 ? -15.516 -3.215 -0.323 1 98.19 147 ILE A O 1
ATOM 1162 N N . GLU A 1 148 ? -14.461 -2.164 1.364 1 97.88 148 GLU A N 1
ATOM 1163 C CA . GLU A 1 148 ? -14.414 -0.878 0.676 1 97.88 148 GLU A CA 1
ATOM 1164 C C . GLU A 1 148 ? -13 -0.58 0.17 1 97.88 148 GLU A C 1
ATOM 1166 O O . GLU A 1 148 ? -12.828 0.144 -0.813 1 97.88 148 GLU A O 1
ATOM 1171 N N . HIS A 1 149 ? -12.031 -1.033 0.814 1 98.69 149 HIS A N 1
ATOM 1172 C CA . HIS A 1 149 ? -10.625 -0.757 0.539 1 98.69 149 HIS A CA 1
ATOM 1173 C C . HIS A 1 149 ? -9.75 -1.951 0.902 1 98.69 149 HIS A C 1
ATOM 1175 O O . HIS A 1 149 ? -10.047 -2.68 1.852 1 98.69 149 HIS A O 1
ATOM 1181 N N . VAL A 1 150 ? -8.719 -2.205 0.099 1 98.88 150 VAL A N 1
ATOM 1182 C CA . VAL A 1 150 ? -7.793 -3.297 0.378 1 98.88 150 VAL A CA 1
ATOM 1183 C C . VAL A 1 150 ? -6.355 -2.811 0.212 1 98.88 150 VAL A C 1
ATOM 1185 O O . VAL A 1 150 ? -6.039 -2.102 -0.747 1 98.88 150 VAL A O 1
ATOM 1188 N N . VAL A 1 151 ? -5.508 -3.098 1.155 1 98.88 151 VAL A N 1
ATOM 1189 C CA . VAL A 1 151 ? -4.062 -2.91 1.063 1 98.88 151 VAL A CA 1
ATOM 1190 C C . VAL A 1 151 ? -3.359 -4.262 1.162 1 98.88 151 VAL A C 1
ATOM 1192 O O . VAL A 1 151 ? -3.406 -4.918 2.205 1 98.88 151 VAL A O 1
ATOM 1195 N N . ALA A 1 152 ? -2.729 -4.688 0.076 1 98.88 152 ALA A N 1
ATOM 1196 C CA . ALA A 1 152 ? -2.072 -5.992 0.017 1 98.88 152 ALA A CA 1
ATOM 1197 C C . ALA A 1 152 ? -0.568 -5.84 -0.197 1 98.88 152 ALA A C 1
ATOM 1199 O O . ALA A 1 152 ? -0.112 -4.832 -0.746 1 98.88 152 ALA A O 1
ATOM 1200 N N . PHE A 1 153 ? 0.231 -6.84 0.286 1 98.75 153 PHE A N 1
ATOM 1201 C CA . PHE A 1 153 ? 1.685 -6.73 0.265 1 98.75 153 PHE A CA 1
ATOM 1202 C C . PHE A 1 153 ? 2.328 -8.102 0.114 1 98.75 153 PHE A C 1
ATOM 1204 O O . PHE A 1 153 ? 1.78 -9.102 0.576 1 98.75 153 PHE A O 1
ATOM 1211 N N . ASN A 1 154 ? 3.424 -8.133 -0.548 1 98.69 154 ASN A N 1
ATOM 1212 C CA . ASN A 1 154 ? 4.277 -9.312 -0.684 1 98.69 154 ASN A CA 1
ATOM 1213 C C . ASN A 1 154 ? 5.754 -8.945 -0.601 1 98.69 154 ASN A C 1
ATOM 1215 O O . ASN A 1 154 ? 6.355 -8.539 -1.599 1 98.69 154 ASN A O 1
ATOM 1219 N N . ASP A 1 155 ? 6.383 -9.094 0.588 1 98.25 155 ASP A N 1
ATOM 1220 C CA . ASP A 1 155 ? 7.82 -8.945 0.801 1 98.25 155 ASP A CA 1
ATOM 1221 C C . ASP A 1 155 ? 8.531 -10.289 0.727 1 98.25 155 ASP A C 1
ATOM 1223 O O . ASP A 1 155 ? 8.594 -11.023 1.719 1 98.25 155 ASP A O 1
ATOM 1227 N N . VAL A 1 156 ? 9.133 -10.539 -0.382 1 96.19 156 VAL A N 1
ATOM 1228 C CA . VAL A 1 156 ? 9.672 -11.867 -0.688 1 96.19 156 VAL A CA 1
ATOM 1229 C C . VAL A 1 156 ? 11.062 -12.016 -0.074 1 96.19 156 VAL A C 1
ATOM 1231 O O . VAL A 1 156 ? 12 -11.328 -0.485 1 96.19 156 VAL A O 1
ATOM 1234 N N . PRO A 1 157 ? 11.289 -12.93 0.839 1 92.88 157 PRO A N 1
ATOM 1235 C CA . PRO A 1 157 ? 12.578 -13.023 1.519 1 92.88 157 PRO A CA 1
ATOM 1236 C C . PRO A 1 157 ? 13.625 -13.789 0.701 1 92.88 157 PRO A C 1
ATOM 1238 O O . PRO A 1 157 ? 14.797 -13.844 1.084 1 92.88 157 PRO A O 1
ATOM 1241 N N . TYR A 1 158 ? 13.281 -14.375 -0.416 1 89.44 158 TYR A N 1
ATOM 1242 C CA . TYR A 1 158 ? 14.18 -15.133 -1.282 1 89.44 158 TYR A CA 1
ATOM 1243 C C . TYR A 1 158 ? 14.219 -14.523 -2.682 1 89.44 158 TYR A C 1
ATOM 1245 O O . TYR A 1 158 ? 14.32 -15.25 -3.674 1 89.44 158 TYR A O 1
ATOM 1253 N N . GLY A 1 159 ? 14.086 -13.258 -2.768 1 91.38 159 GLY A N 1
ATOM 1254 C CA . GLY A 1 159 ? 13.922 -12.539 -4.02 1 91.38 159 GLY A CA 1
ATOM 1255 C C . GLY A 1 159 ? 15.109 -12.688 -4.957 1 91.38 159 GLY A C 1
ATOM 1256 O O . GLY A 1 159 ? 14.938 -12.727 -6.176 1 91.38 159 GLY A O 1
ATOM 1257 N N . SER A 1 160 ? 16.328 -12.867 -4.418 1 89.94 160 SER A N 1
ATOM 1258 C CA . SER A 1 160 ? 17.516 -12.992 -5.25 1 89.94 160 SER A CA 1
ATOM 1259 C C . SER A 1 160 ? 17.438 -14.234 -6.137 1 89.94 160 SER A C 1
ATOM 1261 O O . SER A 1 160 ? 18.062 -14.273 -7.203 1 89.94 160 SER A O 1
ATOM 1263 N N . GLY A 1 161 ? 16.688 -15.219 -5.684 1 88.38 161 GLY A N 1
ATOM 1264 C CA . GLY A 1 161 ? 16.562 -16.453 -6.438 1 88.38 161 GLY A CA 1
ATOM 1265 C C . GLY A 1 161 ? 16.031 -16.25 -7.844 1 88.38 161 GLY A C 1
ATOM 1266 O O . GLY A 1 161 ? 16.375 -16.984 -8.766 1 88.38 161 GLY A O 1
ATOM 1267 N N . TYR A 1 162 ? 15.258 -15.242 -8.07 1 91.31 162 TYR A N 1
ATOM 1268 C CA . TYR A 1 162 ? 14.656 -14.977 -9.367 1 91.31 162 TYR A CA 1
ATOM 1269 C C . TYR A 1 162 ? 15.688 -14.414 -10.344 1 91.31 162 TYR A C 1
ATOM 1271 O O . TYR A 1 162 ? 15.453 -14.391 -11.555 1 91.31 162 TYR A O 1
ATOM 1279 N N . PHE A 1 163 ? 16.812 -14.016 -9.812 1 91.81 163 PHE A N 1
ATOM 1280 C CA . PHE A 1 163 ? 17.844 -13.43 -10.648 1 91.81 163 PHE A CA 1
ATOM 1281 C C . PHE A 1 163 ? 19 -14.414 -10.852 1 91.81 163 PHE A C 1
ATOM 1283 O O . PHE A 1 163 ? 20 -14.078 -11.492 1 91.81 163 PHE A O 1
ATOM 1290 N N . ARG A 1 164 ? 18.828 -15.633 -10.312 1 90.5 164 ARG A N 1
ATOM 1291 C CA . ARG A 1 164 ? 19.906 -16.609 -10.359 1 90.5 164 ARG A CA 1
ATOM 1292 C C . ARG A 1 164 ? 19.594 -17.734 -11.32 1 90.5 164 ARG A C 1
ATOM 1294 O O . ARG A 1 164 ? 20.438 -18.578 -11.602 1 90.5 164 ARG A O 1
ATOM 1301 N N . SER A 1 165 ? 18.422 -17.781 -11.797 1 87.38 165 SER A N 1
ATOM 1302 C CA . SER A 1 165 ? 17.953 -18.891 -12.617 1 87.38 165 SER A CA 1
ATOM 1303 C C . SER A 1 165 ? 17.297 -18.391 -13.906 1 87.38 165 SER A C 1
ATOM 1305 O O . SER A 1 165 ? 17.484 -17.234 -14.289 1 87.38 165 SER A O 1
ATOM 1307 N N . TRP A 1 166 ? 16.562 -19.375 -14.617 1 87.19 166 TRP A N 1
ATOM 1308 C CA . TRP A 1 166 ? 15.938 -19.031 -15.898 1 87.19 166 TRP A CA 1
ATOM 1309 C C . TRP A 1 166 ? 14.914 -17.922 -15.727 1 87.19 166 TRP A C 1
ATOM 1311 O O . TRP A 1 166 ? 14.555 -17.25 -16.688 1 87.19 166 TRP A O 1
ATOM 1321 N N . HIS A 1 167 ? 14.531 -17.688 -14.516 1 89.19 167 HIS A N 1
ATOM 1322 C CA . HIS A 1 167 ? 13.547 -16.641 -14.234 1 89.19 167 HIS A CA 1
ATOM 1323 C C . HIS A 1 167 ? 14.086 -15.266 -14.602 1 89.19 167 HIS A C 1
ATOM 1325 O O . HIS A 1 167 ? 13.312 -14.328 -14.781 1 89.19 167 HIS A O 1
ATOM 1331 N N . ARG A 1 168 ? 15.367 -15.164 -14.656 1 90.25 168 ARG A N 1
ATOM 1332 C CA . ARG A 1 168 ? 15.977 -13.867 -14.938 1 90.25 168 ARG A CA 1
ATOM 1333 C C . ARG A 1 168 ? 15.75 -13.453 -16.391 1 90.25 168 ARG A C 1
ATOM 1335 O O . ARG A 1 168 ? 15.977 -12.297 -16.75 1 90.25 168 ARG A O 1
ATOM 1342 N N . ASN A 1 169 ? 15.336 -14.469 -17.234 1 90.94 169 ASN A N 1
ATOM 1343 C CA . ASN A 1 169 ? 15.039 -14.195 -18.641 1 90.94 169 ASN A CA 1
ATOM 1344 C C . ASN A 1 169 ? 13.594 -13.75 -18.828 1 90.94 169 ASN A C 1
ATOM 1346 O O . ASN A 1 169 ? 12.688 -14.578 -18.859 1 90.94 169 ASN A O 1
ATOM 1350 N N . PHE A 1 170 ? 13.438 -12.539 -19.062 1 93.44 170 PHE A N 1
ATOM 1351 C CA . PHE A 1 170 ? 12.125 -11.922 -19.188 1 93.44 170 PHE A CA 1
ATOM 1352 C C . PHE A 1 170 ? 11.297 -12.602 -20.266 1 93.44 170 PHE A C 1
ATOM 1354 O O . PHE A 1 170 ? 10.094 -12.789 -20.109 1 93.44 170 PHE A O 1
ATOM 1361 N N . ALA A 1 171 ? 11.875 -12.992 -21.312 1 93.25 171 ALA A N 1
ATOM 1362 C CA . ALA A 1 171 ? 11.18 -13.57 -22.453 1 93.25 171 ALA A CA 1
ATOM 1363 C C . ALA A 1 171 ? 10.539 -14.906 -22.094 1 93.25 171 ALA A C 1
ATOM 1365 O O . ALA A 1 171 ? 9.594 -15.359 -22.75 1 93.25 171 ALA A O 1
ATOM 1366 N N . LEU A 1 172 ? 11.008 -15.5 -21.031 1 93.88 172 LEU A N 1
ATOM 1367 C CA . LEU A 1 172 ? 10.539 -16.844 -20.672 1 93.88 172 LEU A CA 1
ATOM 1368 C C . LEU A 1 172 ? 9.391 -16.766 -19.672 1 93.88 172 LEU A C 1
ATOM 1370 O O . LEU A 1 172 ? 8.672 -17.734 -19.469 1 93.88 172 LEU A O 1
ATOM 1374 N N . ASN A 1 173 ? 9.188 -15.555 -18.984 1 92.75 173 ASN A N 1
ATOM 1375 C CA . ASN A 1 173 ? 8.188 -15.586 -17.922 1 92.75 173 ASN A CA 1
ATOM 1376 C C . ASN A 1 173 ? 7.41 -14.273 -17.844 1 92.75 173 ASN A C 1
ATOM 1378 O O . ASN A 1 173 ? 6.383 -14.195 -17.172 1 92.75 173 ASN A O 1
ATOM 1382 N N . GLY A 1 174 ? 7.824 -13.289 -18.531 1 93.25 174 GLY A N 1
ATOM 1383 C CA . GLY A 1 174 ? 7.074 -12.047 -18.625 1 93.25 174 GLY A CA 1
ATOM 1384 C C . GLY A 1 174 ? 7.277 -11.133 -17.438 1 93.25 174 GLY A C 1
ATOM 1385 O O . GLY A 1 174 ? 6.566 -10.141 -17.281 1 93.25 174 GLY A O 1
ATOM 1386 N N . GLY A 1 175 ? 8.234 -11.422 -16.516 1 94.5 175 GLY A N 1
ATOM 1387 C CA . GLY A 1 175 ? 8.562 -10.539 -15.406 1 94.5 175 GLY A CA 1
ATOM 1388 C C . GLY A 1 175 ? 7.883 -10.945 -14.109 1 94.5 175 GLY A C 1
ATOM 1389 O O . GLY A 1 175 ? 7.074 -11.875 -14.094 1 94.5 175 GLY A O 1
ATOM 1390 N N . LEU A 1 176 ? 8.117 -10.133 -13.055 1 94.88 176 LEU A N 1
ATOM 1391 C CA . LEU A 1 176 ? 7.73 -10.555 -11.719 1 94.88 176 LEU A CA 1
ATOM 1392 C C . LEU A 1 176 ? 6.281 -10.18 -11.43 1 94.88 176 LEU A C 1
ATOM 1394 O O . LEU A 1 176 ? 5.688 -10.672 -10.469 1 94.88 176 LEU A O 1
ATOM 1398 N N . TRP A 1 177 ? 5.625 -9.328 -12.227 1 97.44 177 TRP A N 1
ATOM 1399 C CA . TRP A 1 177 ? 4.176 -9.195 -12.164 1 97.44 177 TRP A CA 1
ATOM 1400 C C . TRP A 1 177 ? 3.49 -10.531 -12.422 1 97.44 177 TRP A C 1
ATOM 1402 O O . TRP A 1 177 ? 2.578 -10.922 -11.688 1 97.44 177 TRP A O 1
ATOM 1412 N N . LEU A 1 178 ? 4.031 -11.227 -13.383 1 97.5 178 LEU A N 1
ATOM 1413 C CA . LEU A 1 178 ? 3.418 -12.492 -13.773 1 97.5 178 LEU A CA 1
ATOM 1414 C C . LEU A 1 178 ? 3.969 -13.641 -12.938 1 97.5 178 LEU A C 1
ATOM 1416 O O . LEU A 1 178 ? 3.215 -14.516 -12.508 1 97.5 178 LEU A O 1
ATOM 1420 N N . GLN A 1 179 ? 5.223 -13.617 -12.656 1 93.81 179 GLN A N 1
ATOM 1421 C CA . GLN A 1 179 ? 5.867 -14.742 -11.984 1 93.81 179 GLN A CA 1
ATOM 1422 C C . GLN A 1 179 ? 5.48 -14.797 -10.508 1 93.81 179 GLN A C 1
ATOM 1424 O O . GLN A 1 179 ? 5.453 -15.875 -9.906 1 93.81 179 GLN A O 1
ATOM 1429 N N . LYS A 1 180 ? 5.168 -13.641 -9.969 1 95.81 180 LYS A N 1
ATOM 1430 C CA . LYS A 1 180 ? 4.938 -13.672 -8.531 1 95.81 180 LYS A CA 1
ATOM 1431 C C . LYS A 1 180 ? 3.623 -12.984 -8.172 1 95.81 180 LYS A C 1
ATOM 1433 O O . LYS A 1 180 ? 2.766 -13.578 -7.512 1 95.81 180 LYS A O 1
ATOM 1438 N N . ALA A 1 181 ? 3.334 -11.867 -8.688 1 98.06 181 ALA A N 1
ATOM 1439 C CA . ALA A 1 181 ? 2.164 -11.086 -8.297 1 98.06 181 ALA A CA 1
ATOM 1440 C C . ALA A 1 181 ? 0.873 -11.781 -8.719 1 98.06 181 ALA A C 1
ATOM 1442 O O . ALA A 1 181 ? -0.197 -11.5 -8.172 1 98.06 181 ALA A O 1
ATOM 1443 N N . THR A 1 182 ? 0.953 -12.625 -9.688 1 98.12 182 THR A N 1
ATOM 1444 C CA . THR A 1 182 ? -0.234 -13.312 -10.18 1 98.12 182 THR A CA 1
ATOM 1445 C C . THR A 1 182 ? -0.937 -14.062 -9.055 1 98.12 182 THR A C 1
ATOM 1447 O O . THR A 1 182 ? -2.166 -14.148 -9.031 1 98.12 182 THR A O 1
ATOM 1450 N N . HIS A 1 183 ? -0.18 -14.625 -8.109 1 98.12 183 HIS A N 1
ATOM 1451 C CA . HIS A 1 183 ? -0.769 -15.281 -6.945 1 98.12 183 HIS A CA 1
ATOM 1452 C C . HIS A 1 183 ? -1.598 -14.297 -6.125 1 98.12 183 HIS A C 1
ATOM 1454 O O . HIS A 1 183 ? -2.723 -14.609 -5.727 1 98.12 183 HIS A O 1
ATOM 1460 N N . ASP A 1 184 ? -1.08 -13.18 -5.922 1 98.69 184 ASP A N 1
ATOM 1461 C CA . ASP A 1 184 ? -1.698 -12.195 -5.035 1 98.69 184 ASP A CA 1
ATOM 1462 C C . ASP A 1 184 ? -2.908 -11.547 -5.695 1 98.69 184 ASP A C 1
ATOM 1464 O O . ASP A 1 184 ? -3.951 -11.375 -5.062 1 98.69 184 ASP A O 1
ATOM 1468 N N . LEU A 1 185 ? -2.742 -11.203 -6.938 1 98.56 185 LEU A N 1
ATOM 1469 C CA . LEU A 1 185 ? -3.867 -10.594 -7.633 1 98.56 185 LEU A CA 1
ATOM 1470 C C . LEU A 1 185 ? -5.004 -11.594 -7.812 1 98.56 185 LEU A C 1
ATOM 1472 O O . LEU A 1 185 ? -6.18 -11.211 -7.816 1 98.56 185 LEU A O 1
ATOM 1476 N N . ASP A 1 186 ? -4.676 -12.875 -7.828 1 98.5 186 ASP A N 1
ATOM 1477 C CA . ASP A 1 186 ? -5.707 -13.914 -7.887 1 98.5 186 ASP A CA 1
ATOM 1478 C C . ASP A 1 186 ? -6.508 -13.961 -6.59 1 98.5 186 ASP A C 1
ATOM 1480 O O . ASP A 1 186 ? -7.738 -13.922 -6.613 1 98.5 186 ASP A O 1
ATOM 1484 N N . TYR A 1 187 ? -5.789 -14.109 -5.441 1 98.56 187 TYR A N 1
ATOM 1485 C CA . TYR A 1 187 ? -6.566 -14.266 -4.219 1 98.56 187 TYR A CA 1
ATOM 1486 C C . TYR A 1 187 ? -7.348 -13 -3.9 1 98.56 187 TYR A C 1
ATOM 1488 O O . TYR A 1 187 ? -8.414 -13.055 -3.277 1 98.56 187 TYR A O 1
ATOM 1496 N N . ILE A 1 188 ? -6.859 -11.844 -4.305 1 98.69 188 ILE A N 1
ATOM 1497 C CA . ILE A 1 188 ? -7.594 -10.594 -4.105 1 98.69 188 ILE A CA 1
ATOM 1498 C C . ILE A 1 188 ? -8.875 -10.617 -4.934 1 98.69 188 ILE A C 1
ATOM 1500 O O . ILE A 1 188 ? -9.953 -10.297 -4.426 1 98.69 188 ILE A O 1
ATOM 1504 N N . ASN A 1 189 ? -8.742 -11 -6.23 1 97.88 189 ASN A N 1
ATOM 1505 C CA . ASN A 1 189 ? -9.922 -11.172 -7.07 1 97.88 189 ASN A CA 1
ATOM 1506 C C . ASN A 1 189 ? -10.922 -12.148 -6.441 1 97.88 189 ASN A C 1
ATOM 1508 O O . ASN A 1 189 ? -12.125 -11.898 -6.457 1 97.88 189 ASN A O 1
ATOM 1512 N N . TYR A 1 190 ? -10.406 -13.172 -5.902 1 98.25 190 TYR A N 1
ATOM 1513 C CA . TYR A 1 190 ? -11.211 -14.219 -5.293 1 98.25 190 TYR A CA 1
ATOM 1514 C C . TYR A 1 190 ? -11.953 -13.695 -4.066 1 98.25 190 TYR A C 1
ATOM 1516 O O . TYR A 1 190 ? -13.156 -13.906 -3.93 1 98.25 190 TYR A O 1
ATOM 1524 N N . LEU A 1 191 ? -11.25 -12.977 -3.193 1 98.44 191 LEU A N 1
ATOM 1525 C CA . LEU A 1 191 ? -11.844 -12.445 -1.974 1 98.44 191 LEU A CA 1
ATOM 1526 C C . LEU A 1 191 ? -12.93 -11.43 -2.299 1 98.44 191 LEU A C 1
ATOM 1528 O O . LEU A 1 191 ? -13.992 -11.414 -1.664 1 98.44 191 LEU A O 1
ATOM 1532 N N . LEU A 1 192 ? -12.664 -10.57 -3.316 1 97.56 192 LEU A N 1
ATOM 1533 C CA . LEU A 1 192 ? -13.57 -9.484 -3.643 1 97.56 192 LEU A CA 1
ATOM 1534 C C . LEU A 1 192 ? -14.711 -9.977 -4.531 1 97.56 192 LEU A C 1
ATOM 1536 O O . LEU A 1 192 ? -15.766 -9.336 -4.602 1 97.56 192 LEU A O 1
ATOM 1540 N N . ASN A 1 193 ? -14.469 -11.078 -5.215 1 95.81 193 ASN A N 1
ATOM 1541 C CA . ASN A 1 193 ? -15.43 -11.625 -6.164 1 95.81 193 ASN A CA 1
ATOM 1542 C C . ASN A 1 193 ? -15.922 -10.555 -7.141 1 95.81 193 ASN A C 1
ATOM 1544 O O . ASN A 1 193 ? -17.125 -10.398 -7.34 1 95.81 193 ASN A O 1
ATOM 1548 N N . GLN A 1 194 ? -15.016 -9.703 -7.598 1 93.38 194 GLN A N 1
ATOM 1549 C CA . GLN A 1 194 ? -15.25 -8.625 -8.555 1 93.38 194 GLN A CA 1
ATOM 1550 C C . GLN A 1 194 ? -14.156 -8.594 -9.625 1 93.38 194 GLN A C 1
ATOM 1552 O O . GLN A 1 194 ? -13.078 -9.148 -9.43 1 93.38 194 GLN A O 1
ATOM 1557 N N . LYS A 1 195 ? -14.43 -7.988 -10.711 1 93.06 195 LYS A N 1
ATOM 1558 C CA . LYS A 1 195 ? -13.469 -7.844 -11.797 1 93.06 195 LYS A CA 1
ATOM 1559 C C . LYS A 1 195 ? -12.703 -6.527 -11.695 1 93.06 195 LYS A C 1
ATOM 1561 O O . LYS A 1 195 ? -13.297 -5.484 -11.391 1 93.06 195 LYS A O 1
ATOM 1566 N N . PRO A 1 196 ? -11.422 -6.633 -11.883 1 96.75 196 PRO A N 1
ATOM 1567 C CA . PRO A 1 196 ? -10.695 -5.363 -11.953 1 96.75 196 PRO A CA 1
ATOM 1568 C C . PRO A 1 196 ? -11.109 -4.516 -13.156 1 96.75 196 PRO A C 1
ATOM 1570 O O . PRO A 1 196 ? -11.398 -5.059 -14.227 1 96.75 196 PRO A O 1
ATOM 1573 N N . HIS A 1 197 ? -11.164 -3.232 -13.008 1 96 197 HIS A N 1
ATOM 1574 C CA . HIS A 1 197 ? -11.648 -2.328 -14.047 1 96 197 HIS A CA 1
ATOM 1575 C C . HIS A 1 197 ? -10.555 -1.361 -14.484 1 96 197 HIS A C 1
ATOM 1577 O O . HIS A 1 197 ? -10.312 -1.19 -15.688 1 96 197 HIS A O 1
ATOM 1583 N N . TRP A 1 198 ? -9.883 -0.668 -13.516 1 96.44 198 TRP A N 1
ATOM 1584 C CA . TRP A 1 198 ? -8.789 0.264 -13.789 1 96.44 198 TRP A CA 1
ATOM 1585 C C . TRP A 1 198 ? -7.547 -0.104 -12.992 1 96.44 198 TRP A C 1
ATOM 1587 O O . TRP A 1 198 ? -7.645 -0.611 -11.875 1 96.44 198 TRP A O 1
ATOM 1597 N N . ILE A 1 199 ? -6.379 0.183 -13.656 1 97.81 199 ILE A N 1
ATOM 1598 C CA . ILE A 1 199 ? -5.137 -0.136 -12.961 1 97.81 199 ILE A CA 1
ATOM 1599 C C . ILE A 1 199 ? -4.086 0.929 -13.266 1 97.81 199 ILE A C 1
ATOM 1601 O O . ILE A 1 199 ? -3.984 1.402 -14.398 1 97.81 199 ILE A O 1
ATOM 1605 N N . SER A 1 200 ? -3.412 1.46 -12.273 1 97.94 200 SER A N 1
ATOM 1606 C CA . SER A 1 200 ? -2.186 2.246 -12.344 1 97.94 200 SER A CA 1
ATOM 1607 C C . SER A 1 200 ? -1.039 1.554 -11.617 1 97.94 200 SER A C 1
ATOM 1609 O O . SER A 1 200 ? -1.202 1.106 -10.477 1 97.94 200 SER A O 1
ATOM 1611 N N . ALA A 1 201 ? 0.098 1.454 -12.305 1 98.06 201 ALA A N 1
ATOM 1612 C CA . ALA A 1 201 ? 1.183 0.689 -11.695 1 98.06 201 ALA A CA 1
ATOM 1613 C C . ALA A 1 201 ? 2.535 1.339 -11.977 1 98.06 201 ALA A C 1
ATOM 1615 O O . ALA A 1 201 ? 2.658 2.168 -12.883 1 98.06 201 ALA A O 1
ATOM 1616 N N . MET A 1 202 ? 3.492 1.042 -11.07 1 97.31 202 MET A N 1
ATOM 1617 C CA . MET A 1 202 ? 4.906 1.373 -11.211 1 97.31 202 MET A CA 1
ATOM 1618 C C . MET A 1 202 ? 5.785 0.195 -10.797 1 97.31 202 MET A C 1
ATOM 1620 O O . MET A 1 202 ? 5.41 -0.588 -9.922 1 97.31 202 MET A O 1
ATOM 1624 N N . ASN A 1 203 ? 6.852 0.029 -11.477 1 97.19 203 ASN A N 1
ATOM 1625 C CA . ASN A 1 203 ? 7.863 -0.938 -11.062 1 97.19 203 ASN A CA 1
ATOM 1626 C C . ASN A 1 203 ? 9.273 -0.431 -11.352 1 97.19 203 ASN A C 1
ATOM 1628 O O . ASN A 1 203 ? 9.445 0.6 -12 1 97.19 203 ASN A O 1
ATOM 1632 N N . ALA A 1 204 ? 10.258 -1.049 -10.711 1 96.81 204 ALA A N 1
ATOM 1633 C CA . ALA A 1 204 ? 11.656 -0.672 -10.898 1 96.81 204 ALA A CA 1
ATOM 1634 C C . ALA A 1 204 ? 12.594 -1.824 -10.539 1 96.81 204 ALA A C 1
ATOM 1636 O O . ALA A 1 204 ? 12.148 -2.859 -10.039 1 96.81 204 ALA A O 1
ATOM 1637 N N . ARG A 1 205 ? 13.727 -1.752 -10.961 1 96.12 205 ARG A N 1
ATOM 1638 C CA . ARG A 1 205 ? 14.852 -2.543 -10.477 1 96.12 205 ARG A CA 1
ATOM 1639 C C . ARG A 1 205 ? 15.852 -1.67 -9.727 1 96.12 205 ARG A C 1
ATOM 1641 O O . ARG A 1 205 ? 16.594 -0.894 -10.336 1 96.12 205 ARG A O 1
ATOM 1648 N N . ARG A 1 206 ? 15.906 -1.909 -8.453 1 95.62 206 ARG A N 1
ATOM 1649 C CA . ARG A 1 206 ? 16.641 -0.963 -7.613 1 95.62 206 ARG A CA 1
ATOM 1650 C C . ARG A 1 206 ? 17.875 -1.612 -7 1 95.62 206 ARG A C 1
ATOM 1652 O O . ARG A 1 206 ? 18.859 -0.938 -6.738 1 95.62 206 ARG A O 1
ATOM 1659 N N . VAL A 1 207 ? 17.844 -2.869 -6.758 1 95.75 207 VAL A N 1
ATOM 1660 C CA . VAL A 1 207 ? 18.891 -3.521 -5.977 1 95.75 207 VAL A CA 1
ATOM 1661 C C . VAL A 1 207 ? 19.719 -4.426 -6.883 1 95.75 207 VAL A C 1
ATOM 1663 O O . VAL A 1 207 ? 20.953 -4.391 -6.844 1 95.75 207 VAL A O 1
ATOM 1666 N N . TYR A 1 208 ? 19.047 -5.195 -7.672 1 95.25 208 TYR A N 1
ATOM 1667 C CA . TYR A 1 208 ? 19.75 -6.188 -8.484 1 95.25 208 TYR A CA 1
ATOM 1668 C C . TYR A 1 208 ? 20.141 -5.609 -9.836 1 95.25 208 TYR A C 1
ATOM 1670 O O . TYR A 1 208 ? 19.562 -4.617 -10.289 1 95.25 208 TYR A O 1
ATOM 1678 N N . GLY A 1 209 ? 21.109 -6.262 -10.531 1 94 209 GLY A N 1
ATOM 1679 C CA . GLY A 1 209 ? 21.688 -5.734 -11.758 1 94 209 GLY A CA 1
ATOM 1680 C C . GLY A 1 209 ? 23 -5 -11.531 1 94 209 GLY A C 1
ATOM 1681 O O . GLY A 1 209 ? 23.297 -4.578 -10.414 1 94 209 GLY A O 1
ATOM 1682 N N . GLY A 1 210 ? 23.703 -4.828 -12.531 1 93.88 210 GLY A N 1
ATOM 1683 C CA . GLY A 1 210 ? 25 -4.18 -12.445 1 93.88 210 GLY A CA 1
ATOM 1684 C C . GLY A 1 210 ? 25.844 -4.359 -13.688 1 93.88 210 GLY A C 1
ATOM 1685 O O . GLY A 1 210 ? 25.328 -4.324 -14.805 1 93.88 210 GLY A O 1
ATOM 1686 N N . ASP A 1 211 ? 27.141 -4.516 -13.422 1 94.88 211 ASP A N 1
ATOM 1687 C CA . ASP A 1 211 ? 28.047 -4.48 -14.562 1 94.88 211 ASP A CA 1
ATOM 1688 C C . ASP A 1 211 ? 28.75 -5.82 -14.742 1 94.88 211 ASP A C 1
ATOM 1690 O O . ASP A 1 211 ? 29.547 -5.988 -15.664 1 94.88 211 ASP A O 1
ATOM 1694 N N . MET A 1 212 ? 28.391 -6.805 -13.914 1 95.31 212 MET A N 1
ATOM 1695 C CA . MET A 1 212 ? 29.016 -8.117 -14.078 1 95.31 212 MET A CA 1
ATOM 1696 C C . MET A 1 212 ? 28.531 -8.797 -15.352 1 95.31 212 MET A C 1
ATOM 1698 O O . MET A 1 212 ? 27.438 -8.523 -15.828 1 95.31 212 MET A O 1
ATOM 1702 N N . PRO A 1 213 ? 29.344 -9.727 -15.914 1 94.06 213 PRO A N 1
ATOM 1703 C CA . PRO A 1 213 ? 28.922 -10.43 -17.125 1 94.06 213 PRO A CA 1
ATOM 1704 C C . PRO A 1 213 ? 27.609 -11.195 -16.938 1 94.06 213 PRO A C 1
ATOM 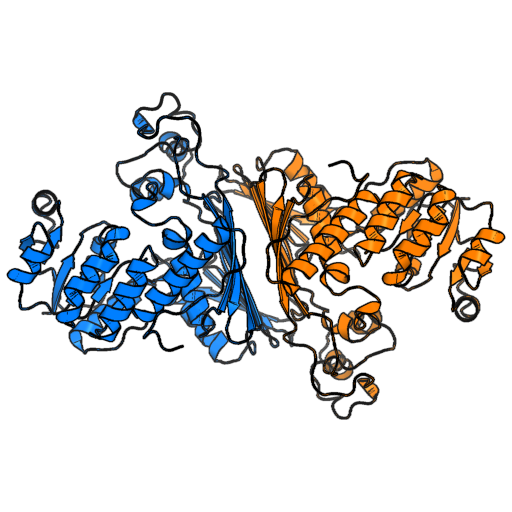1706 O O . PRO A 1 213 ? 27.391 -11.781 -15.867 1 94.06 213 PRO A O 1
ATOM 1709 N N . PHE A 1 214 ? 26.828 -11.203 -17.969 1 89.81 214 PHE A N 1
ATOM 1710 C CA . PHE A 1 214 ? 25.484 -11.766 -17.906 1 89.81 214 PHE A CA 1
ATOM 1711 C C . PHE A 1 214 ? 25.531 -13.242 -17.516 1 89.81 214 PHE A C 1
ATOM 1713 O O . PHE A 1 214 ? 24.672 -13.719 -16.766 1 89.81 214 PHE A O 1
ATOM 1720 N N . ASP A 1 215 ? 26.609 -14 -17.938 1 89.69 215 ASP A N 1
ATOM 1721 C CA . ASP A 1 215 ? 26.656 -15.445 -17.75 1 89.69 215 ASP A CA 1
ATOM 1722 C C . ASP A 1 215 ? 27.531 -15.82 -16.547 1 89.69 215 ASP A C 1
ATOM 1724 O O . ASP A 1 215 ? 27.797 -17 -16.312 1 89.69 215 ASP A O 1
ATOM 1728 N N . LEU A 1 216 ? 27.922 -14.742 -15.82 1 93.5 216 LEU A N 1
ATOM 1729 C CA . LEU A 1 216 ? 28.781 -15.023 -14.672 1 93.5 216 LEU A CA 1
ATOM 1730 C C . LEU A 1 216 ? 28.031 -15.812 -13.609 1 93.5 216 LEU A C 1
ATOM 1732 O O . LEU A 1 216 ? 26.891 -15.484 -13.281 1 93.5 216 LEU A O 1
ATOM 1736 N N . GLN A 1 217 ? 28.672 -16.844 -13.148 1 92.31 217 GLN A N 1
ATOM 1737 C CA . GLN A 1 217 ? 28.141 -17.625 -12.031 1 92.31 217 GLN A CA 1
ATOM 1738 C C . GLN A 1 217 ? 28.969 -17.391 -10.766 1 92.31 217 GLN A C 1
ATOM 1740 O O . GLN A 1 217 ? 30.172 -17.188 -10.828 1 92.31 217 GLN A O 1
ATOM 1745 N N . CYS A 1 218 ? 28.344 -17.469 -9.664 1 90.62 218 CYS A N 1
ATOM 1746 C CA . CYS A 1 218 ? 28.969 -17.141 -8.398 1 90.62 218 CYS A CA 1
ATOM 1747 C C . CYS A 1 218 ? 30.219 -17.984 -8.18 1 90.62 218 CYS A C 1
ATOM 1749 O O . CYS A 1 218 ? 31.219 -17.5 -7.633 1 90.62 218 CYS A O 1
ATOM 1751 N N . GLN A 1 219 ? 30.203 -19.25 -8.625 1 87.62 219 GLN A N 1
ATOM 1752 C CA . GLN A 1 219 ? 31.312 -20.156 -8.391 1 87.62 219 GLN A CA 1
ATOM 1753 C C . GLN A 1 219 ? 32.562 -19.703 -9.164 1 87.62 219 GLN A C 1
ATOM 1755 O O . GLN A 1 219 ? 33.688 -20.047 -8.797 1 87.62 219 GLN A O 1
ATOM 1760 N N . ASP A 1 220 ? 32.281 -18.953 -10.211 1 92.06 220 ASP A N 1
ATOM 1761 C CA . ASP A 1 220 ? 33.375 -18.484 -11.062 1 92.06 220 ASP A CA 1
ATOM 1762 C C . ASP A 1 220 ? 33.75 -17.031 -10.766 1 92.06 220 ASP A C 1
ATOM 1764 O O . ASP A 1 220 ? 34.562 -16.438 -11.461 1 92.06 220 ASP A O 1
ATOM 1768 N N . CYS A 1 221 ? 33.188 -16.484 -9.797 1 93.56 221 CYS A N 1
ATOM 1769 C CA . CYS A 1 221 ? 33.344 -15.07 -9.469 1 93.56 221 CYS A CA 1
ATOM 1770 C C . CYS A 1 221 ? 34.469 -14.875 -8.461 1 93.56 221 CYS A C 1
ATOM 1772 O O . CYS A 1 221 ? 34.531 -15.586 -7.457 1 93.56 221 CYS A O 1
ATOM 1774 N N . HIS A 1 222 ? 35.312 -13.891 -8.672 1 93.25 222 HIS A N 1
ATOM 1775 C CA . HIS A 1 222 ? 36.438 -13.602 -7.781 1 93.25 222 HIS A CA 1
ATOM 1776 C C . HIS A 1 222 ? 35.938 -13.055 -6.441 1 93.25 222 HIS A C 1
ATOM 1778 O O . HIS A 1 222 ? 36.688 -13.047 -5.465 1 93.25 222 HIS A O 1
ATOM 1784 N N . LEU A 1 223 ? 34.688 -12.633 -6.352 1 93.31 223 LEU A N 1
ATOM 1785 C CA . LEU A 1 223 ? 34.125 -12.086 -5.125 1 93.31 223 LEU A CA 1
ATOM 1786 C C . LEU A 1 223 ? 33.281 -13.125 -4.402 1 93.31 223 LEU A C 1
ATOM 1788 O O . LEU A 1 223 ? 32.562 -12.797 -3.463 1 93.31 223 LEU A O 1
ATOM 1792 N N . ARG A 1 224 ? 33.281 -14.352 -4.824 1 88 224 ARG A N 1
ATOM 1793 C CA . ARG A 1 224 ? 32.375 -15.391 -4.371 1 88 224 ARG A CA 1
ATOM 1794 C C . ARG A 1 224 ? 32.406 -15.531 -2.855 1 88 224 ARG A C 1
ATOM 1796 O O . ARG A 1 224 ? 31.406 -15.875 -2.232 1 88 224 ARG A O 1
ATOM 1803 N N . GLU A 1 225 ? 33.5 -15.148 -2.164 1 87.69 225 GLU A N 1
ATOM 1804 C CA . GLU A 1 225 ? 33.625 -15.367 -0.728 1 87.69 225 GLU A CA 1
ATOM 1805 C C . GLU A 1 225 ? 33.312 -14.094 0.058 1 87.69 225 GLU A C 1
ATOM 1807 O O . GLU A 1 225 ? 33.219 -14.125 1.287 1 87.69 225 GLU A O 1
ATOM 1812 N N . THR A 1 226 ? 33.094 -12.984 -0.636 1 89.62 226 THR A N 1
ATOM 1813 C CA . THR A 1 226 ? 32.906 -11.727 0.075 1 89.62 226 THR A CA 1
ATOM 1814 C C . THR A 1 226 ? 31.562 -11.078 -0.319 1 89.62 226 THR A C 1
ATOM 1816 O O . THR A 1 226 ? 31.031 -10.258 0.427 1 89.62 226 THR A O 1
ATOM 1819 N N . CYS A 1 227 ? 31.094 -11.484 -1.479 1 90.81 227 CYS A N 1
ATOM 1820 C CA . CYS A 1 227 ? 29.812 -10.938 -1.944 1 90.81 227 CYS A CA 1
ATOM 1821 C C . CYS A 1 227 ? 28.672 -11.359 -1.029 1 90.81 227 CYS A C 1
ATOM 1823 O O . CYS A 1 227 ? 28.484 -12.555 -0.784 1 90.81 227 CYS A O 1
ATOM 1825 N N . PRO A 1 228 ? 27.891 -10.312 -0.561 1 85.88 228 PRO A N 1
ATOM 1826 C CA . PRO A 1 228 ? 26.797 -10.633 0.354 1 85.88 228 PRO A CA 1
ATOM 1827 C C . PRO A 1 228 ? 25.703 -11.477 -0.307 1 85.88 228 PRO A C 1
ATOM 1829 O O . PRO A 1 228 ? 24.906 -12.117 0.384 1 85.88 228 PRO A O 1
ATOM 1832 N N . GLU A 1 229 ? 25.703 -11.555 -1.635 1 89.06 229 GLU A N 1
ATOM 1833 C CA . GLU A 1 229 ? 24.672 -12.289 -2.355 1 89.06 229 GLU A CA 1
ATOM 1834 C C . GLU A 1 229 ? 25.156 -13.68 -2.764 1 89.06 229 GLU A C 1
ATOM 1836 O O . GLU A 1 229 ? 24.375 -14.508 -3.232 1 89.06 229 GLU A O 1
ATOM 1841 N N . SER A 1 230 ? 26.453 -13.852 -2.521 1 86.31 230 SER A N 1
ATOM 1842 C CA . SER A 1 230 ? 27 -15.156 -2.9 1 86.31 230 SER A CA 1
ATOM 1843 C C . SER A 1 230 ? 26.438 -16.266 -2.031 1 86.31 230 SER A C 1
ATOM 1845 O O . SER A 1 230 ? 26.359 -16.141 -0.809 1 86.31 230 SER A O 1
ATOM 1847 N N . PRO A 1 231 ? 25.984 -17.312 -2.703 1 81 231 PRO A N 1
ATOM 1848 C CA . PRO A 1 231 ? 25.516 -18.453 -1.896 1 81 231 PRO A CA 1
ATOM 1849 C C . PRO A 1 231 ? 26.578 -18.938 -0.912 1 81 231 PRO A C 1
ATOM 1851 O O . PRO A 1 231 ? 26.234 -19.5 0.131 1 81 231 PRO A O 1
ATOM 1854 N N . PHE A 1 232 ? 27.781 -18.703 -1.184 1 78.94 232 PHE A N 1
ATOM 1855 C CA . PHE A 1 232 ? 28.875 -19.125 -0.315 1 78.94 232 PHE A CA 1
ATOM 1856 C C . PHE A 1 232 ? 28.891 -18.312 0.971 1 78.94 232 PHE A C 1
ATOM 1858 O O . PHE A 1 232 ? 29.031 -18.859 2.064 1 78.94 232 PHE A O 1
ATOM 1865 N N . THR A 1 233 ? 28.75 -17.031 0.773 1 79.12 233 THR A N 1
ATOM 1866 C CA . THR A 1 233 ? 28.719 -16.156 1.94 1 79.12 233 THR A CA 1
ATOM 1867 C C . THR A 1 233 ? 27.438 -16.375 2.734 1 79.12 233 THR A C 1
ATOM 1869 O O . THR A 1 233 ? 27.453 -16.375 3.967 1 79.12 233 THR A O 1
ATOM 1872 N N . ARG A 1 234 ? 26.359 -16.547 2.068 1 77.06 234 ARG A N 1
ATOM 1873 C CA . ARG A 1 234 ? 25.062 -16.719 2.725 1 77.06 234 ARG A CA 1
ATOM 1874 C C . ARG A 1 234 ? 25.016 -18.031 3.504 1 77.06 234 ARG A C 1
ATOM 1876 O O . ARG A 1 234 ? 24.391 -18.109 4.562 1 77.06 234 ARG A O 1
ATOM 1883 N N . PHE A 1 235 ? 25.625 -19 2.961 1 71.62 235 PHE A N 1
ATOM 1884 C CA . PHE A 1 235 ? 25.719 -20.281 3.658 1 71.62 235 PHE A CA 1
ATOM 1885 C C . PHE A 1 235 ? 26.516 -20.141 4.949 1 71.62 235 PHE A C 1
ATOM 1887 O O . PHE A 1 235 ? 26.141 -20.688 5.984 1 71.62 235 PHE A O 1
ATOM 1894 N N . ARG A 1 236 ? 27.5 -19.453 4.867 1 68.12 236 ARG A N 1
ATOM 1895 C CA . ARG A 1 236 ? 28.359 -19.25 6.027 1 68.12 236 ARG A CA 1
ATOM 1896 C C . ARG A 1 236 ? 27.625 -18.531 7.145 1 68.12 236 ARG A C 1
ATOM 1898 O O . ARG A 1 236 ? 27.875 -18.781 8.328 1 68.12 236 ARG A O 1
ATOM 1905 N N . PHE A 1 237 ? 26.719 -17.672 6.758 1 63.47 237 PHE A N 1
ATOM 1906 C CA . PHE A 1 237 ? 26.047 -16.859 7.773 1 63.47 237 PHE A CA 1
ATOM 1907 C C . PHE A 1 237 ? 24.703 -17.469 8.164 1 63.47 237 PHE A C 1
ATOM 1909 O O . PHE A 1 237 ? 23.859 -16.797 8.758 1 63.47 237 PHE A O 1
ATOM 1916 N N . GLY A 1 238 ? 24.5 -18.719 7.855 1 58.97 238 GLY A N 1
ATOM 1917 C CA . GLY A 1 238 ? 23.344 -19.438 8.336 1 58.97 238 GLY A CA 1
ATOM 1918 C C . GLY A 1 238 ? 22.109 -19.234 7.473 1 58.97 238 GLY A C 1
ATOM 1919 O O . GLY A 1 238 ? 20.984 -19.5 7.898 1 58.97 238 GLY A O 1
ATOM 1920 N N . PHE A 1 239 ? 22.219 -18.359 6.445 1 56.59 239 PHE A N 1
ATOM 1921 C CA . PHE A 1 239 ? 21.031 -18.203 5.621 1 56.59 239 PHE A CA 1
ATOM 1922 C C . PHE A 1 239 ? 20.578 -19.547 5.07 1 56.59 239 PHE A C 1
ATOM 1924 O O . PHE A 1 239 ? 21.391 -20.406 4.73 1 56.59 239 PHE A O 1
ATOM 1931 N N . GLU A 1 240 ? 19.547 -20 5.516 1 52.16 240 GLU A N 1
ATOM 1932 C CA . GLU A 1 240 ? 18.938 -21.312 5.285 1 52.16 240 GLU A CA 1
ATOM 1933 C C . GLU A 1 240 ? 19.156 -21.766 3.846 1 52.16 240 GLU A C 1
ATOM 1935 O O . GLU A 1 240 ? 19.078 -20.969 2.914 1 52.16 240 GLU A O 1
ATOM 1940 N N . GLN A 1 241 ? 19.75 -22.844 3.656 1 46.84 241 GLN A N 1
ATOM 1941 C CA . GLN A 1 241 ? 19.984 -23.812 2.59 1 46.84 241 GLN A CA 1
ATOM 1942 C C . GLN A 1 241 ? 18.812 -23.828 1.608 1 46.84 241 GLN A C 1
ATOM 1944 O O . GLN A 1 241 ? 19 -24.109 0.422 1 46.84 241 GLN A O 1
ATOM 1949 N N . GLY A 1 242 ? 17.703 -23.578 2.111 1 46.78 242 GLY A N 1
ATOM 1950 C CA . GLY A 1 242 ? 16.547 -23.906 1.287 1 46.78 242 GLY A CA 1
ATOM 1951 C C . GLY A 1 242 ? 16.5 -23.109 -0.004 1 46.78 242 GLY A C 1
ATOM 1952 O O . GLY A 1 242 ? 15.969 -23.578 -1.011 1 46.78 242 GLY A O 1
ATOM 1953 N N . GLU A 1 243 ? 17.062 -21.891 0.052 1 49.75 243 GLU A N 1
ATOM 1954 C CA . GLU A 1 243 ? 17 -21.078 -1.155 1 49.75 243 GLU A CA 1
ATOM 1955 C C . GLU A 1 243 ? 17.938 -21.609 -2.23 1 49.75 243 GLU A C 1
ATOM 1957 O O . GLU A 1 243 ? 17.594 -21.625 -3.414 1 49.75 243 GLU A O 1
ATOM 1962 N N . VAL A 1 244 ? 19.141 -21.906 -1.803 1 46.56 244 VAL A N 1
ATOM 1963 C CA . VAL A 1 244 ? 20.141 -22.422 -2.736 1 46.56 244 VAL A CA 1
ATOM 1964 C C . VAL A 1 244 ? 19.625 -23.703 -3.389 1 46.56 244 VAL A C 1
ATOM 1966 O O . VAL A 1 244 ? 19.875 -23.938 -4.574 1 46.56 244 VAL A O 1
ATOM 1969 N N . GLU A 1 245 ? 18.953 -24.406 -2.578 1 47.53 245 GLU A N 1
ATOM 1970 C CA . GLU A 1 245 ? 18.438 -25.656 -3.119 1 47.53 245 GLU A CA 1
ATOM 1971 C C . GLU A 1 245 ? 17.312 -25.406 -4.113 1 47.53 245 GLU A C 1
ATOM 1973 O O . GLU A 1 245 ? 17.125 -26.188 -5.055 1 47.53 245 GLU A O 1
ATOM 1978 N N . TYR A 1 246 ? 16.562 -24.406 -3.824 1 48.22 246 TYR A N 1
ATOM 1979 C CA . TYR A 1 246 ? 15.367 -24.203 -4.645 1 48.22 246 TYR A CA 1
ATOM 1980 C C . TYR A 1 246 ? 15.75 -23.844 -6.078 1 48.22 246 TYR A C 1
ATOM 1982 O O . TYR A 1 246 ? 15.109 -24.297 -7.027 1 48.22 246 TYR A O 1
ATOM 1990 N N . PHE A 1 247 ? 16.75 -22.953 -6.258 1 50.16 247 PHE A N 1
ATOM 1991 C CA . PHE A 1 247 ? 16.906 -22.438 -7.617 1 50.16 247 PHE A CA 1
ATOM 1992 C C . PHE A 1 247 ? 17.953 -23.25 -8.375 1 50.16 247 PHE A C 1
ATOM 1994 O O . PHE A 1 247 ? 18.344 -22.891 -9.484 1 50.16 247 PHE A O 1
ATOM 2001 N N . GLY A 1 248 ? 18.172 -24.562 -7.898 1 54.16 248 GLY A N 1
ATOM 2002 C CA . GLY A 1 248 ? 19 -25.516 -8.633 1 54.16 248 GLY A CA 1
ATOM 2003 C C . GLY A 1 248 ? 20.469 -25.125 -8.656 1 54.16 248 GLY A C 1
ATOM 2004 O O . GLY A 1 248 ? 20.922 -24.312 -7.832 1 54.16 248 GLY A O 1
ATOM 2005 N N . GLN A 1 249 ? 21.25 -25.797 -9.625 1 56.75 249 GLN A N 1
ATOM 2006 C CA . GLN A 1 249 ? 22.703 -25.797 -9.797 1 56.75 249 GLN A CA 1
ATOM 2007 C C . GLN A 1 249 ? 23.188 -24.469 -10.383 1 56.75 249 GLN A C 1
ATOM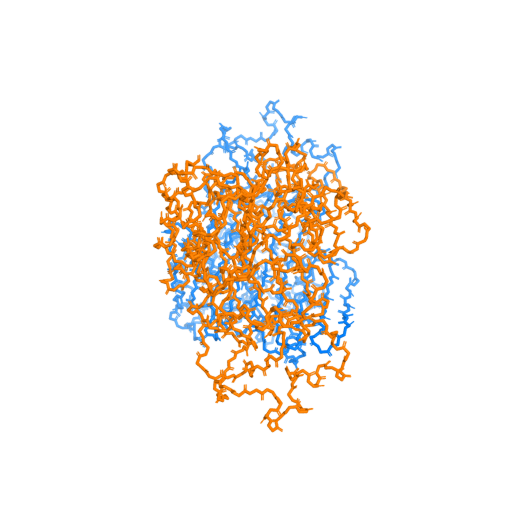 2009 O O . GLN A 1 249 ? 24.375 -24.156 -10.328 1 56.75 249 GLN A O 1
ATOM 2014 N N . ARG A 1 250 ? 22.188 -23.594 -10.945 1 62.91 250 ARG A N 1
ATOM 2015 C CA . ARG A 1 250 ? 22.75 -22.391 -11.555 1 62.91 250 ARG A CA 1
ATOM 2016 C C . ARG A 1 250 ? 22.641 -21.188 -10.617 1 62.91 250 ARG A C 1
ATOM 2018 O O . ARG A 1 250 ? 21.609 -20.984 -9.977 1 62.91 250 ARG A O 1
ATOM 2025 N N . ASN A 1 251 ? 23.656 -20.609 -10.406 1 84.62 251 ASN A N 1
ATOM 2026 C CA . ASN A 1 251 ? 23.844 -19.469 -9.516 1 84.62 251 ASN A CA 1
ATOM 2027 C C . ASN A 1 251 ? 24.469 -18.281 -10.242 1 84.62 251 ASN A C 1
ATOM 2029 O O . ASN A 1 251 ? 25.562 -17.844 -9.891 1 84.62 251 ASN A O 1
ATOM 2033 N N . TYR A 1 252 ? 23.594 -17.859 -11.258 1 91.12 252 TYR A N 1
ATOM 2034 C CA . TYR A 1 252 ? 24.047 -16.688 -11.992 1 91.12 252 TYR A CA 1
ATOM 2035 C C . TYR A 1 252 ? 24.188 -15.477 -11.062 1 91.12 252 TYR A C 1
ATOM 2037 O O . TYR A 1 252 ? 23.5 -15.398 -10.039 1 91.12 252 TYR A O 1
ATOM 2045 N N . CYS A 1 253 ? 25.062 -14.648 -11.469 1 94.19 253 CYS A N 1
ATOM 2046 C CA . CYS A 1 253 ? 25.312 -13.445 -10.68 1 94.19 253 CYS A CA 1
ATOM 2047 C C . CYS A 1 253 ? 24.109 -12.516 -10.688 1 94.19 253 CYS A C 1
ATOM 2049 O O . CYS A 1 253 ? 23.625 -12.133 -11.758 1 94.19 253 CYS A O 1
ATOM 2051 N N . VAL A 1 254 ? 23.703 -12.062 -9.516 1 94.44 254 VAL A N 1
ATOM 2052 C CA . VAL A 1 254 ? 22.516 -11.227 -9.398 1 94.44 254 VAL A CA 1
ATOM 2053 C C . VAL A 1 254 ? 22.859 -9.789 -9.773 1 94.44 254 VAL A C 1
ATOM 2055 O O . VAL A 1 254 ? 21.969 -8.945 -9.891 1 94.44 254 VAL A O 1
ATOM 2058 N N . PHE A 1 255 ? 24.109 -9.492 -9.984 1 95.38 255 PHE A N 1
ATOM 2059 C CA . PHE A 1 255 ? 24.562 -8.156 -10.352 1 95.38 255 PHE A CA 1
ATOM 2060 C C . PHE A 1 255 ? 25.078 -8.133 -11.789 1 95.38 255 PHE A C 1
ATOM 2062 O O . PHE A 1 255 ? 25.938 -7.324 -12.125 1 95.38 255 PHE A O 1
ATOM 2069 N N . SER A 1 256 ? 24.625 -9.07 -12.547 1 93.62 256 SER A N 1
ATOM 2070 C CA . SER A 1 256 ? 24.984 -9.102 -13.961 1 93.62 256 SER A CA 1
ATOM 2071 C C . SER A 1 256 ? 24.312 -7.973 -14.734 1 93.62 256 SER A C 1
ATOM 2073 O O . SER A 1 256 ? 23.312 -7.418 -14.281 1 93.62 256 SER A O 1
ATOM 2075 N N . LYS A 1 257 ? 24.859 -7.562 -15.844 1 93.12 257 LYS A N 1
ATOM 2076 C CA . LYS A 1 257 ? 24.234 -6.574 -16.734 1 93.12 257 LYS A CA 1
ATOM 2077 C C . LYS A 1 257 ? 23.156 -7.215 -17.594 1 93.12 257 LYS A C 1
ATOM 2079 O O . LYS A 1 257 ? 23.125 -8.438 -17.75 1 93.12 257 LYS A O 1
ATOM 2084 N N . GLY A 1 258 ? 22.25 -6.375 -18.062 1 85.88 258 GLY A N 1
ATOM 2085 C CA . GLY A 1 258 ? 21.344 -6.797 -19.109 1 85.88 258 GLY A CA 1
ATOM 2086 C C . GLY A 1 258 ? 20.047 -7.387 -18.578 1 85.88 258 GLY A C 1
ATOM 2087 O O . GLY A 1 258 ? 19.312 -8.047 -19.312 1 85.88 258 GLY A O 1
ATOM 2088 N N . PHE A 1 259 ? 19.828 -7.277 -17.234 1 84.31 259 PHE A N 1
ATOM 2089 C CA . PHE A 1 259 ? 18.547 -7.758 -16.719 1 84.31 259 PHE A CA 1
ATOM 2090 C C . PHE A 1 259 ? 17.406 -6.898 -17.234 1 84.31 259 PHE A C 1
ATOM 2092 O O . PHE A 1 259 ? 17.547 -5.68 -17.359 1 84.31 259 PHE A O 1
ATOM 2099 N N . GLU A 1 260 ? 16.266 -7.555 -17.5 1 87.12 260 GLU A N 1
ATOM 2100 C CA . GLU A 1 260 ? 15.039 -6.836 -17.812 1 87.12 260 GLU A CA 1
ATOM 2101 C C . GLU A 1 260 ? 14.008 -7.008 -16.703 1 87.12 260 GLU A C 1
ATOM 2103 O O . GLU A 1 260 ? 12.992 -6.305 -16.672 1 87.12 260 GLU A O 1
ATOM 2108 N N . LEU A 1 261 ? 14.32 -7.766 -15.727 1 92.94 261 LEU A N 1
ATOM 2109 C CA . LEU A 1 261 ? 13.422 -8.086 -14.625 1 92.94 261 LEU A CA 1
ATOM 2110 C C . LEU A 1 261 ? 13.406 -6.957 -13.594 1 92.94 261 LEU A C 1
ATOM 2112 O O . LEU A 1 261 ? 14.445 -6.375 -13.289 1 92.94 261 LEU A O 1
ATOM 2116 N N . GLU A 1 262 ? 12.25 -6.641 -13.133 1 95.56 262 GLU A N 1
ATOM 2117 C CA . GLU A 1 262 ? 12.109 -5.711 -12.016 1 95.56 262 GLU A CA 1
ATOM 2118 C C . GLU A 1 262 ? 12.312 -6.422 -10.68 1 95.56 262 GLU A C 1
ATOM 2120 O O . GLU A 1 262 ? 12.234 -7.648 -10.602 1 95.56 262 GLU A O 1
ATOM 2125 N N . ASP A 1 263 ? 12.68 -5.672 -9.602 1 97.19 263 ASP A N 1
ATOM 2126 C CA . ASP A 1 263 ? 12.797 -6.305 -8.289 1 97.19 263 ASP A CA 1
ATOM 2127 C C . ASP A 1 263 ? 11.836 -5.676 -7.289 1 97.19 263 ASP A C 1
ATOM 2129 O O . ASP A 1 263 ? 11.898 -5.973 -6.094 1 97.19 263 ASP A O 1
ATOM 2133 N N . MET A 1 264 ? 10.961 -4.844 -7.832 1 97.88 264 MET A N 1
ATOM 2134 C CA . MET A 1 264 ? 9.852 -4.309 -7.047 1 97.88 264 MET A CA 1
ATOM 2135 C C . MET A 1 264 ? 8.727 -3.812 -7.957 1 97.88 264 MET A C 1
ATOM 2137 O O . MET A 1 264 ? 8.953 -3.547 -9.141 1 97.88 264 MET A O 1
ATOM 2141 N N . GLY A 1 265 ? 7.523 -3.682 -7.383 1 97.94 265 GLY A N 1
ATOM 2142 C CA . GLY A 1 265 ? 6.375 -3.145 -8.102 1 97.94 265 GLY A CA 1
ATOM 2143 C C . GLY A 1 265 ? 5.199 -2.834 -7.195 1 97.94 265 GLY A C 1
ATOM 2144 O O . GLY A 1 265 ? 5.031 -3.465 -6.148 1 97.94 265 GLY A O 1
ATOM 2145 N N . SER A 1 266 ? 4.426 -1.822 -7.586 1 98.69 266 SER A N 1
ATOM 2146 C CA . SER A 1 266 ? 3.197 -1.432 -6.898 1 98.69 266 SER A CA 1
ATOM 2147 C C . SER A 1 266 ? 2.09 -1.095 -7.891 1 98.69 266 SER A C 1
ATOM 2149 O O . SER A 1 266 ? 2.361 -0.593 -8.984 1 98.69 266 SER A O 1
ATOM 2151 N N . CYS A 1 267 ? 0.866 -1.377 -7.488 1 98.69 267 CYS A N 1
ATOM 2152 C CA . CYS A 1 267 ? -0.23 -0.975 -8.359 1 98.69 267 CYS A CA 1
ATOM 2153 C C . CYS A 1 267 ? -1.458 -0.579 -7.551 1 98.69 267 CYS A C 1
ATOM 2155 O O . CYS A 1 267 ? -1.589 -0.962 -6.387 1 98.69 267 CYS A O 1
ATOM 2157 N N . LEU A 1 268 ? -2.221 0.267 -8.109 1 98.75 268 LEU A N 1
ATOM 2158 C CA . LEU A 1 268 ? -3.555 0.649 -7.66 1 98.75 268 LEU A CA 1
ATOM 2159 C C . LEU A 1 268 ? -4.621 0.097 -8.602 1 98.75 268 LEU A C 1
ATOM 2161 O O . LEU A 1 268 ? -4.52 0.247 -9.82 1 98.75 268 LEU A O 1
ATOM 2165 N N . LEU A 1 269 ? -5.598 -0.548 -7.977 1 98.56 269 LEU A N 1
ATOM 2166 C CA . LEU A 1 269 ? -6.691 -1.122 -8.75 1 98.56 269 LEU A CA 1
ATOM 2167 C C . LEU A 1 269 ? -8.031 -0.555 -8.297 1 98.56 269 LEU A C 1
ATOM 2169 O O . LEU A 1 269 ? -8.242 -0.327 -7.105 1 98.56 269 LEU A O 1
ATOM 2173 N N . GLU A 1 270 ? -8.859 -0.335 -9.234 1 98 270 GLU A N 1
ATOM 2174 C CA . GLU A 1 270 ? -10.281 -0.122 -8.984 1 98 270 GLU A CA 1
ATOM 2175 C C . GLU A 1 270 ? -11.125 -1.237 -9.594 1 98 270 GLU A C 1
ATOM 2177 O O . GLU A 1 270 ? -10.961 -1.575 -10.773 1 98 270 GLU A O 1
ATOM 2182 N N . TYR A 1 271 ? -11.961 -1.806 -8.828 1 97.75 271 TYR A N 1
ATOM 2183 C CA . TYR A 1 271 ? -12.828 -2.887 -9.289 1 97.75 271 TYR A CA 1
ATOM 2184 C C . TYR A 1 271 ? -14.164 -2.348 -9.773 1 97.75 271 TYR A C 1
ATOM 2186 O O . TYR A 1 271 ? -14.469 -1.165 -9.594 1 97.75 271 TYR A O 1
ATOM 2194 N N . ALA A 1 272 ? -14.969 -3.176 -10.367 1 95.25 272 ALA A N 1
ATOM 2195 C CA . ALA A 1 272 ? -16.219 -2.791 -11.031 1 95.25 272 ALA A CA 1
ATOM 2196 C C . ALA A 1 272 ? -17.203 -2.199 -10.039 1 95.25 272 ALA A C 1
ATOM 2198 O O . ALA A 1 272 ? -17.984 -1.309 -10.383 1 95.25 272 ALA A O 1
ATOM 2199 N N . ASN A 1 273 ? -17.141 -2.652 -8.828 1 95.38 273 ASN A N 1
ATOM 2200 C CA . ASN A 1 273 ? -18.094 -2.16 -7.832 1 95.38 273 ASN A CA 1
ATOM 2201 C C . ASN A 1 273 ? -17.531 -0.963 -7.07 1 95.38 273 ASN A C 1
ATOM 2203 O O . ASN A 1 273 ? -18.094 -0.544 -6.059 1 95.38 273 ASN A O 1
ATOM 2207 N N . GLY A 1 274 ? -16.328 -0.532 -7.398 1 96.06 274 GLY A N 1
ATOM 2208 C CA . GLY A 1 274 ? -15.781 0.692 -6.832 1 96.06 274 GLY A CA 1
ATOM 2209 C C . GLY A 1 274 ? -14.727 0.442 -5.773 1 96.06 274 GLY A C 1
ATOM 2210 O O . GLY A 1 274 ? -14.023 1.366 -5.359 1 96.06 274 GLY A O 1
ATOM 2211 N N . VAL A 1 275 ? -14.57 -0.794 -5.273 1 98.06 275 VAL A N 1
ATOM 2212 C CA . VAL A 1 275 ? -13.539 -1.091 -4.289 1 98.06 275 VAL A CA 1
ATOM 2213 C C . VAL A 1 275 ? -12.156 -0.809 -4.883 1 98.06 275 VAL A C 1
ATOM 2215 O O . VAL A 1 275 ? -11.914 -1.104 -6.055 1 98.06 275 VAL A O 1
ATOM 2218 N N . GLN A 1 276 ? -11.305 -0.199 -4.082 1 98.38 276 GLN A N 1
ATOM 2219 C CA . GLN A 1 276 ? -9.953 0.09 -4.535 1 98.38 276 GLN A CA 1
ATOM 2220 C C . GLN A 1 276 ? -8.93 -0.745 -3.77 1 98.38 276 GLN A C 1
ATOM 2222 O O . GLN A 1 276 ? -9.117 -1.04 -2.588 1 98.38 276 GLN A O 1
ATOM 2227 N N . VAL A 1 277 ? -7.898 -1.154 -4.48 1 98.81 277 VAL A N 1
ATOM 2228 C CA . VAL A 1 277 ? -6.84 -1.996 -3.932 1 98.81 277 VAL A CA 1
ATOM 2229 C C . VAL A 1 277 ? -5.48 -1.339 -4.168 1 98.81 277 VAL A C 1
ATOM 2231 O O . VAL A 1 277 ? -5.215 -0.826 -5.258 1 98.81 277 VAL A O 1
ATOM 2234 N N . SER A 1 278 ? -4.664 -1.223 -3.127 1 98.88 278 SER A N 1
ATOM 2235 C CA . SER A 1 278 ? -3.234 -0.947 -3.24 1 98.88 278 SER A CA 1
ATOM 2236 C C . SER A 1 278 ? -2.408 -2.209 -3.014 1 98.88 278 SER A C 1
ATOM 2238 O O . SER A 1 278 ? -2.549 -2.871 -1.983 1 98.88 278 SER A O 1
ATOM 2240 N N . TYR A 1 279 ? -1.609 -2.541 -4.008 1 98.94 279 TYR A N 1
ATOM 2241 C CA . TYR A 1 279 ? -0.76 -3.723 -3.902 1 98.94 279 TYR A CA 1
ATOM 2242 C C . TYR A 1 279 ? 0.707 -3.357 -4.094 1 98.94 279 TYR A C 1
ATOM 2244 O O . TYR A 1 279 ? 1.045 -2.545 -4.957 1 98.94 279 TYR A O 1
ATOM 2252 N N . THR A 1 280 ? 1.622 -3.982 -3.213 1 98.88 280 THR A N 1
ATOM 2253 C CA . THR A 1 280 ? 3.061 -3.785 -3.352 1 98.88 280 THR A CA 1
ATOM 2254 C C . THR A 1 280 ? 3.803 -5.113 -3.217 1 98.88 280 THR A C 1
ATOM 2256 O O . THR A 1 280 ? 3.418 -5.965 -2.418 1 98.88 280 THR A O 1
ATOM 2259 N N . GLN A 1 281 ? 4.84 -5.25 -4.012 1 98.69 281 GLN A N 1
ATOM 2260 C CA . GLN A 1 281 ? 5.766 -6.371 -3.875 1 98.69 281 GLN A CA 1
ATOM 2261 C C . GLN A 1 281 ? 7.215 -5.898 -3.943 1 98.69 281 GLN A C 1
ATOM 2263 O O . GLN A 1 281 ? 7.523 -4.934 -4.645 1 98.69 281 GLN A O 1
ATOM 2268 N N . ASN A 1 282 ? 8.086 -6.512 -3.25 1 97.88 282 ASN A N 1
ATOM 2269 C CA . ASN A 1 282 ? 9.523 -6.32 -3.408 1 97.88 282 ASN A CA 1
ATOM 2270 C C . ASN A 1 282 ? 10.289 -7.625 -3.217 1 97.88 282 ASN A C 1
ATOM 2272 O O . ASN A 1 282 ? 9.766 -8.578 -2.629 1 97.88 282 ASN A O 1
ATOM 2276 N N . PHE A 1 283 ? 11.492 -7.688 -3.717 1 96.69 283 PHE A N 1
ATOM 2277 C CA . PHE A 1 283 ? 12.242 -8.938 -3.773 1 96.69 283 PHE A CA 1
ATOM 2278 C C . PHE A 1 283 ? 13.578 -8.797 -3.055 1 96.69 283 PHE A C 1
ATOM 2280 O O . PHE A 1 283 ? 14.539 -9.492 -3.387 1 96.69 283 PHE A O 1
ATOM 2287 N N . PHE A 1 284 ? 13.695 -7.844 -2.111 1 95.62 284 PHE A N 1
ATOM 2288 C CA . PHE A 1 284 ? 14.969 -7.676 -1.413 1 95.62 284 PHE A CA 1
ATOM 2289 C C . PHE A 1 284 ? 14.75 -7.598 0.093 1 95.62 284 PHE A C 1
ATOM 2291 O O . PHE A 1 284 ? 15.68 -7.285 0.844 1 95.62 284 PHE A O 1
ATOM 2298 N N . ALA A 1 285 ? 13.492 -7.777 0.595 1 96.12 285 ALA A N 1
ATOM 2299 C CA . ALA A 1 285 ? 13.289 -8.078 2.01 1 96.12 285 ALA A CA 1
ATOM 2300 C C . ALA A 1 285 ? 13.922 -9.414 2.383 1 96.12 285 ALA A C 1
ATOM 2302 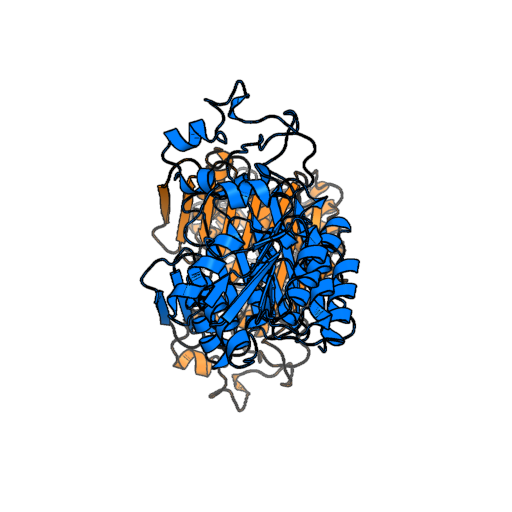O O . ALA A 1 285 ? 14.055 -10.305 1.539 1 96.12 285 ALA A O 1
ATOM 2303 N N . ARG A 1 286 ? 14.375 -9.539 3.656 1 93.31 286 ARG A N 1
ATOM 2304 C CA . ARG A 1 286 ? 15.016 -10.773 4.098 1 93.31 286 ARG A CA 1
ATOM 2305 C C . ARG A 1 286 ? 14.586 -11.133 5.516 1 93.31 286 ARG A C 1
ATOM 2307 O O . ARG A 1 286 ? 14.109 -10.281 6.266 1 93.31 286 ARG A O 1
ATOM 2314 N N . TYR A 1 287 ? 14.703 -12.352 5.789 1 91.94 287 TYR A N 1
ATOM 2315 C CA . TYR A 1 287 ? 14.508 -12.867 7.141 1 91.94 287 TYR A CA 1
ATOM 2316 C C . TYR A 1 287 ? 13.164 -12.438 7.707 1 91.94 287 TYR A C 1
ATOM 2318 O O . TYR A 1 287 ? 12.117 -12.695 7.105 1 91.94 287 TYR A O 1
ATOM 2326 N N . LYS A 1 288 ? 13.188 -11.773 8.781 1 95.75 288 LYS A N 1
ATOM 2327 C CA . LYS A 1 288 ? 11.961 -11.477 9.523 1 95.75 288 LYS A CA 1
ATOM 2328 C C . LYS A 1 288 ? 11.203 -10.312 8.898 1 95.75 288 LYS A C 1
ATOM 2330 O O . LYS A 1 288 ? 10.094 -9.992 9.312 1 95.75 288 LYS A O 1
ATOM 2335 N N . ALA A 1 289 ? 11.844 -9.703 7.852 1 97.44 289 ALA A N 1
ATOM 2336 C CA . ALA A 1 289 ? 11.141 -8.641 7.145 1 97.44 289 ALA A CA 1
ATOM 2337 C C . ALA A 1 289 ? 10.102 -9.211 6.184 1 97.44 289 ALA A C 1
ATOM 2339 O O . ALA A 1 289 ? 9.305 -8.469 5.609 1 97.44 289 ALA A O 1
ATOM 2340 N N . ALA A 1 290 ? 10.047 -10.508 6.059 1 96.88 290 ALA A N 1
ATOM 2341 C CA . ALA A 1 290 ? 9.102 -11.172 5.164 1 96.88 290 ALA A CA 1
ATOM 2342 C C . ALA A 1 290 ? 7.664 -10.93 5.613 1 96.88 290 ALA A C 1
ATOM 2344 O O . ALA A 1 290 ? 7.363 -10.992 6.809 1 96.88 290 ALA A O 1
ATOM 2345 N N . ARG A 1 291 ? 6.812 -10.633 4.672 1 97.5 291 ARG A N 1
ATOM 2346 C CA . ARG A 1 291 ? 5.371 -10.578 4.895 1 97.5 291 ARG A CA 1
ATOM 2347 C C . ARG A 1 291 ? 4.609 -10.828 3.598 1 97.5 291 ARG A C 1
ATOM 2349 O O . ARG A 1 291 ? 5.098 -10.508 2.512 1 97.5 291 ARG A O 1
ATOM 2356 N N . ARG A 1 292 ? 3.5 -11.414 3.719 1 98.19 292 ARG A N 1
ATOM 2357 C CA . ARG A 1 292 ? 2.57 -11.625 2.615 1 98.19 292 ARG A CA 1
ATOM 2358 C C . ARG A 1 292 ? 1.132 -11.695 3.115 1 98.19 292 ARG A C 1
ATOM 2360 O O . ARG A 1 292 ? 0.823 -12.453 4.035 1 98.19 292 ARG A O 1
ATOM 2367 N N . GLY A 1 293 ? 0.289 -10.859 2.615 1 98.5 293 GLY A N 1
ATOM 2368 C CA . GLY A 1 293 ? -1.096 -10.789 3.055 1 98.5 293 GLY A CA 1
ATOM 2369 C C . GLY A 1 293 ? -1.79 -9.508 2.641 1 98.5 293 GLY A C 1
ATOM 2370 O O . GLY A 1 293 ? -1.48 -8.938 1.591 1 98.5 293 GLY A O 1
ATOM 2371 N N . ALA A 1 294 ? -2.812 -9.156 3.412 1 98.88 294 ALA A N 1
ATOM 2372 C CA . ALA A 1 294 ? -3.594 -7.965 3.082 1 98.88 294 ALA A CA 1
ATOM 2373 C C . ALA A 1 294 ? -4.387 -7.477 4.293 1 98.88 294 ALA A C 1
ATOM 2375 O O . ALA A 1 294 ? -4.547 -8.211 5.273 1 98.88 294 ALA A O 1
ATOM 2376 N N . ARG A 1 295 ? -4.676 -6.324 4.246 1 98.88 295 ARG A N 1
ATOM 2377 C CA . ARG A 1 295 ? -5.66 -5.699 5.121 1 98.88 295 ARG A CA 1
ATOM 2378 C C . ARG A 1 295 ? -6.898 -5.277 4.332 1 98.88 295 ARG A C 1
ATOM 2380 O O . ARG A 1 295 ? -6.793 -4.574 3.326 1 98.88 295 ARG A O 1
ATOM 2387 N N . LEU A 1 296 ? -8.07 -5.758 4.711 1 98.88 296 LEU A N 1
ATOM 2388 C CA . LEU A 1 296 ? -9.352 -5.441 4.09 1 98.88 296 LEU A CA 1
ATOM 2389 C C . LEU A 1 296 ? -10.211 -4.586 5.016 1 98.88 296 LEU A C 1
ATOM 2391 O O . LEU A 1 296 ? -10.43 -4.949 6.172 1 98.88 296 LEU A O 1
ATOM 2395 N N . TYR A 1 297 ? -10.695 -3.49 4.492 1 98.69 297 TYR A N 1
ATOM 2396 C CA . TYR A 1 297 ? -11.461 -2.547 5.305 1 98.69 297 TYR A CA 1
ATOM 2397 C C . TYR A 1 297 ? -12.938 -2.576 4.934 1 98.69 297 TYR A C 1
ATOM 2399 O O . TYR A 1 297 ? -13.297 -2.295 3.789 1 98.69 297 TYR A O 1
ATOM 2407 N N . GLY A 1 298 ? -13.727 -2.904 5.863 1 98 298 GLY A N 1
ATOM 2408 C CA . GLY A 1 298 ? -15.172 -2.732 5.766 1 98 298 GLY A CA 1
ATOM 2409 C C . GLY A 1 298 ? -15.719 -1.718 6.75 1 98 298 GLY A C 1
ATOM 2410 O O . GLY A 1 298 ? -14.977 -1.184 7.578 1 98 298 GLY A O 1
ATOM 2411 N N . TYR A 1 299 ? -16.969 -1.432 6.617 1 96.12 299 TYR A N 1
ATOM 2412 C CA . TYR A 1 299 ? -17.594 -0.46 7.5 1 96.12 299 TYR A CA 1
ATOM 2413 C C . TYR A 1 299 ? -17.688 -0.997 8.922 1 96.12 299 TYR A C 1
ATOM 2415 O O . TYR A 1 299 ? -17.484 -0.257 9.891 1 96.12 299 TYR A O 1
ATOM 2423 N N . LYS A 1 300 ? -17.938 -2.312 9.031 1 96.62 300 LYS A N 1
ATOM 2424 C CA . LYS A 1 300 ? -18.219 -2.887 10.344 1 96.62 300 LYS A CA 1
ATOM 2425 C C . LYS A 1 300 ? -16.938 -3.434 10.977 1 96.62 300 LYS A C 1
ATOM 2427 O O . LYS A 1 300 ? -16.906 -3.738 12.172 1 96.62 300 LYS A O 1
ATOM 2432 N N . GLY A 1 301 ? -15.898 -3.568 10.188 1 98 301 GLY A N 1
ATOM 2433 C CA . GLY A 1 301 ? -14.656 -4.117 10.711 1 98 301 GLY A CA 1
ATOM 2434 C C . GLY A 1 301 ? -13.539 -4.148 9.688 1 98 301 GLY A C 1
ATOM 2435 O O . GLY A 1 301 ? -13.75 -3.828 8.523 1 98 301 GLY A O 1
ATOM 2436 N N . THR A 1 302 ? -12.375 -4.457 10.18 1 98.81 302 THR A N 1
ATOM 2437 C CA . THR A 1 302 ? -11.172 -4.625 9.367 1 98.81 302 THR A CA 1
ATOM 2438 C C . THR A 1 302 ? -10.562 -6.008 9.586 1 98.81 302 THR A C 1
ATOM 2440 O O . THR A 1 302 ? -10.477 -6.48 10.719 1 98.81 302 THR A O 1
ATOM 2443 N N . ILE A 1 303 ? -10.227 -6.68 8.461 1 98.88 303 ILE A N 1
ATOM 2444 C CA . ILE A 1 303 ? -9.531 -7.957 8.523 1 98.88 303 ILE A CA 1
ATOM 2445 C C . ILE A 1 303 ? -8.078 -7.773 8.094 1 98.88 303 ILE A C 1
ATOM 2447 O O . ILE A 1 303 ? -7.801 -7.113 7.09 1 98.88 303 ILE A O 1
ATOM 2451 N N . GLU A 1 304 ? -7.168 -8.297 8.875 1 98.88 304 GLU A N 1
ATOM 2452 C CA . GLU A 1 304 ? -5.766 -8.359 8.477 1 98.88 304 GLU A CA 1
ATOM 2453 C C . GLU A 1 304 ? -5.223 -9.781 8.586 1 98.88 304 GLU A C 1
ATOM 2455 O O . GLU A 1 304 ? -5.508 -10.484 9.562 1 98.88 304 GLU A O 1
ATOM 2460 N N . PHE A 1 305 ? -4.535 -10.25 7.562 1 98.56 305 PHE A N 1
ATOM 2461 C CA . PHE A 1 305 ? -3.924 -11.57 7.633 1 98.56 305 PHE A CA 1
ATOM 2462 C C . PHE A 1 305 ? -2.52 -11.555 7.039 1 98.56 305 PHE A C 1
ATOM 2464 O O . PHE A 1 305 ? -2.203 -10.695 6.211 1 98.56 305 PHE A O 1
ATOM 2471 N N . ASP A 1 306 ? -1.684 -12.438 7.48 1 97.62 306 ASP A N 1
ATOM 2472 C CA . ASP A 1 306 ? -0.292 -12.602 7.07 1 97.62 306 ASP A CA 1
ATOM 2473 C C . ASP A 1 306 ? 0.132 -14.062 7.121 1 97.62 306 ASP A C 1
ATOM 2475 O O . ASP A 1 306 ? 0.11 -14.688 8.188 1 97.62 306 ASP A O 1
ATOM 2479 N N . TRP A 1 307 ? 0.524 -14.586 5.961 1 96.38 307 TRP A N 1
ATOM 2480 C CA . TRP A 1 307 ? 0.88 -16 5.891 1 96.38 307 TRP A CA 1
ATOM 2481 C C . TRP A 1 307 ? 2.156 -16.281 6.68 1 96.38 307 TRP A C 1
ATOM 2483 O O . TRP A 1 307 ? 2.318 -17.359 7.246 1 96.38 307 TRP A O 1
ATOM 2493 N N . TYR A 1 308 ? 3.119 -15.32 6.703 1 94.5 308 TYR A N 1
ATOM 2494 C CA . TYR A 1 308 ? 4.363 -15.547 7.434 1 94.5 308 TYR A CA 1
ATOM 2495 C C . TYR A 1 308 ? 4.121 -15.547 8.938 1 94.5 308 TYR A C 1
ATOM 2497 O O . TYR A 1 308 ? 4.797 -16.266 9.68 1 94.5 308 TYR A O 1
ATOM 2505 N N . GLN A 1 309 ? 3.156 -14.781 9.328 1 93.38 309 GLN A N 1
ATOM 2506 C CA . GLN A 1 309 ? 2.789 -14.781 10.734 1 93.38 309 GLN A CA 1
ATOM 2507 C C . GLN A 1 309 ? 1.757 -15.867 11.039 1 93.38 309 GLN A C 1
ATOM 2509 O O . GLN A 1 309 ? 1.471 -16.156 12.203 1 93.38 309 GLN A O 1
ATOM 2514 N N . ASN A 1 310 ? 1.145 -16.391 10.039 1 94.62 310 ASN A N 1
ATOM 2515 C CA . ASN A 1 310 ? 0.135 -17.438 10.133 1 94.62 310 ASN A CA 1
ATOM 2516 C C . ASN A 1 310 ? -1.021 -17.031 11.039 1 94.62 310 ASN A C 1
ATOM 2518 O O . ASN A 1 310 ? -1.392 -17.766 11.961 1 94.62 310 ASN A O 1
ATOM 2522 N N . ARG A 1 311 ? -1.539 -15.867 10.734 1 96.19 311 ARG A N 1
ATOM 2523 C CA . ARG A 1 311 ? -2.562 -15.336 11.625 1 96.19 311 ARG A CA 1
ATOM 2524 C C . ARG A 1 311 ? -3.545 -14.445 10.867 1 96.19 311 ARG A C 1
ATOM 2526 O O . ARG A 1 311 ? -3.191 -13.844 9.852 1 96.19 311 ARG A O 1
ATOM 2533 N N . ILE A 1 312 ? -4.773 -14.414 11.367 1 98.31 312 ILE A N 1
ATOM 2534 C CA . ILE A 1 312 ? -5.84 -13.508 10.961 1 98.31 312 ILE A CA 1
ATOM 2535 C C . ILE A 1 312 ? -6.273 -12.656 12.148 1 98.31 312 ILE A C 1
ATOM 2537 O O . ILE A 1 312 ? -6.473 -13.172 13.25 1 98.31 312 ILE A O 1
ATOM 2541 N N . GLN A 1 313 ? -6.375 -11.383 11.977 1 98.81 313 GLN A N 1
ATOM 2542 C CA . GLN A 1 313 ? -6.973 -10.5 12.977 1 98.81 313 GLN A CA 1
ATOM 2543 C C . GLN A 1 313 ? -8.203 -9.805 12.422 1 98.81 313 GLN A C 1
ATOM 2545 O O . GLN A 1 313 ? -8.188 -9.312 11.289 1 98.81 313 GLN A O 1
ATOM 2550 N N . VAL A 1 314 ? -9.25 -9.844 13.164 1 98.81 314 VAL A N 1
ATOM 2551 C CA . VAL A 1 314 ? -10.477 -9.125 12.836 1 98.81 314 VAL A CA 1
ATOM 2552 C C . VAL A 1 314 ? -10.703 -8.008 13.844 1 98.81 314 VAL A C 1
ATOM 2554 O O . VAL A 1 314 ? -10.984 -8.266 15.016 1 98.81 314 VAL A O 1
ATOM 2557 N N . PHE A 1 315 ? -10.609 -6.809 13.414 1 98.56 315 PHE A N 1
ATOM 2558 C CA . PHE A 1 315 ? -10.812 -5.621 14.234 1 98.56 315 PHE A CA 1
ATOM 2559 C C . PHE A 1 315 ? -12.258 -5.145 14.148 1 98.56 315 PHE A C 1
ATOM 2561 O O . PHE A 1 315 ? -12.727 -4.781 13.062 1 98.56 315 PHE A O 1
ATOM 2568 N N . SER A 1 316 ? -12.914 -5.105 15.242 1 96.06 316 SER A N 1
ATOM 2569 C CA . SER A 1 316 ? -14.281 -4.605 15.25 1 96.06 316 SER A CA 1
ATOM 2570 C C . SER A 1 316 ? -14.32 -3.086 15.133 1 96.06 316 SER A C 1
ATOM 2572 O O . SER A 1 316 ? -13.508 -2.391 15.75 1 96.06 316 SER A O 1
ATOM 2574 N N . HIS A 1 317 ? -15.258 -2.576 14.32 1 93.62 317 HIS A N 1
ATOM 2575 C CA . HIS A 1 317 ? -15.484 -1.137 14.25 1 93.62 317 HIS A CA 1
ATOM 2576 C C . HIS A 1 317 ? -16.641 -0.715 15.148 1 93.62 317 HIS A C 1
ATOM 2578 O O . HIS A 1 317 ? -17.062 0.444 15.125 1 93.62 317 HIS A O 1
ATOM 2584 N N . THR A 1 318 ? -17.188 -1.636 15.906 1 88.38 318 THR A N 1
ATOM 2585 C CA . THR A 1 318 ? -18.328 -1.329 16.766 1 88.38 318 THR A CA 1
ATOM 2586 C C . THR A 1 318 ? -18 -1.596 18.219 1 88.38 318 THR A C 1
ATOM 2588 O O . THR A 1 318 ? -18.781 -1.26 19.109 1 88.38 318 THR A O 1
ATOM 2591 N N . SER A 1 319 ? -16.844 -2.219 18.516 1 88.12 319 SER A N 1
ATOM 2592 C CA . SER A 1 319 ? -16.359 -2.457 19.859 1 88.12 319 SER A CA 1
ATOM 2593 C C . SER A 1 319 ? -14.844 -2.377 19.922 1 88.12 319 SER A C 1
ATOM 2595 O O . SER A 1 319 ? -14.164 -2.479 18.906 1 88.12 319 SER A O 1
ATOM 2597 N N . PRO A 1 320 ? -14.25 -2.158 21.109 1 90 320 PRO A N 1
ATOM 2598 C CA . PRO A 1 320 ? -12.797 -2.096 21.25 1 90 320 PRO A CA 1
ATOM 2599 C C . PRO A 1 320 ? -12.156 -3.477 21.344 1 90 320 PRO A C 1
ATOM 2601 O O . PRO A 1 320 ? -11.273 -3.691 22.188 1 90 320 PRO A O 1
ATOM 2604 N N . THR A 1 321 ? -12.539 -4.402 20.484 1 94.25 321 THR A N 1
ATOM 2605 C CA . THR A 1 321 ? -12.039 -5.77 20.547 1 94.25 321 THR A CA 1
ATOM 2606 C C . THR A 1 321 ? -11.375 -6.168 19.234 1 94.25 321 THR A C 1
ATOM 2608 O O . THR A 1 321 ? -11.719 -5.633 18.172 1 94.25 321 THR A O 1
ATOM 2611 N N . VAL A 1 322 ? -10.438 -7.062 19.359 1 97.94 322 VAL A N 1
ATOM 2612 C CA . VAL A 1 322 ? -9.773 -7.707 18.219 1 97.94 322 VAL A CA 1
ATOM 2613 C C . VAL A 1 322 ? -9.836 -9.227 18.391 1 97.94 322 VAL A C 1
ATOM 2615 O O . VAL A 1 322 ? -9.414 -9.766 19.422 1 97.94 322 VAL A O 1
ATOM 2618 N N . ASP A 1 323 ? -10.383 -9.922 17.391 1 98.31 323 ASP A N 1
ATOM 2619 C CA . ASP A 1 323 ? -10.312 -11.375 17.359 1 98.31 323 ASP A CA 1
ATOM 2620 C C . ASP A 1 323 ? -9.086 -11.852 16.578 1 98.31 323 ASP A C 1
ATOM 2622 O O . ASP A 1 323 ? -8.859 -11.422 15.445 1 98.31 323 ASP A O 1
ATOM 2626 N N . THR A 1 324 ? -8.359 -12.68 17.266 1 98.31 324 THR A N 1
ATOM 2627 C CA . THR A 1 324 ? -7.164 -13.227 16.625 1 98.31 324 THR A CA 1
ATOM 2628 C C . THR A 1 324 ? -7.309 -14.734 16.406 1 98.31 324 THR A C 1
ATOM 2630 O O . THR A 1 324 ? -7.645 -15.469 17.344 1 98.31 324 THR A O 1
ATOM 2633 N N . ILE A 1 325 ? -7.105 -15.164 15.133 1 96.94 325 ILE A N 1
ATOM 2634 C CA . ILE A 1 325 ? -7.074 -16.578 14.773 1 96.94 325 ILE A CA 1
ATOM 2635 C C . ILE A 1 325 ? -5.66 -16.969 14.352 1 96.94 325 ILE A C 1
ATOM 2637 O O . ILE A 1 325 ? -5.117 -16.422 13.391 1 96.94 325 ILE A O 1
ATOM 2641 N N . GLU A 1 326 ? -5.098 -17.891 15.039 1 94.69 326 GLU A N 1
ATOM 2642 C CA . GLU A 1 326 ? -3.758 -18.391 14.727 1 94.69 326 GLU A CA 1
ATOM 2643 C C . GLU A 1 326 ? -3.805 -19.812 14.203 1 94.69 326 GLU A C 1
ATOM 2645 O O . GLU A 1 326 ? -4.582 -20.641 14.695 1 94.69 326 GLU A O 1
ATOM 2650 N N . PHE A 1 327 ? -3.094 -20.047 13.133 1 90.44 327 PHE A N 1
ATOM 2651 C CA . PHE A 1 327 ? -2.982 -21.391 12.586 1 90.44 327 PHE A CA 1
ATOM 2652 C C . PHE A 1 327 ? -1.717 -22.078 13.086 1 90.44 327 PHE A C 1
ATOM 2654 O O . PHE A 1 327 ? -0.657 -21.453 13.164 1 90.44 327 PHE A O 1
ATOM 2661 N N . THR A 1 328 ? -1.981 -23.328 13.57 1 82.69 328 THR A N 1
ATOM 2662 C CA . THR A 1 328 ? -0.86 -24.109 14.078 1 82.69 328 THR A CA 1
ATOM 2663 C C . THR A 1 328 ? -0.289 -25.016 12.984 1 82.69 328 THR A C 1
ATOM 2665 O O . THR A 1 328 ? -1.031 -25.531 12.148 1 82.69 328 THR A O 1
ATOM 2668 N N . GLY A 1 329 ? 1.011 -24.938 12.727 1 69.31 329 GLY A N 1
ATOM 2669 C CA . GLY A 1 329 ? 1.695 -25.797 11.773 1 69.31 329 GLY A CA 1
ATOM 2670 C C . GLY A 1 329 ? 2.104 -25.078 10.5 1 69.31 329 GLY A C 1
ATOM 2671 O O . GLY A 1 329 ? 1.525 -24.047 10.156 1 69.31 329 GLY A O 1
ATOM 2672 N N . ASN A 1 330 ? 3.176 -25.359 10.039 1 66.38 330 ASN A N 1
ATOM 2673 C CA . ASN A 1 330 ? 3.68 -24.812 8.781 1 66.38 330 ASN A CA 1
ATOM 2674 C C . ASN A 1 330 ? 3.656 -25.859 7.672 1 66.38 330 ASN A C 1
ATOM 2676 O O . ASN A 1 330 ? 4.066 -27 7.879 1 66.38 330 ASN A O 1
ATOM 2680 N N . MET A 1 331 ? 2.748 -25.625 6.738 1 69.38 331 MET A N 1
ATOM 2681 C CA . MET A 1 331 ? 2.756 -26.469 5.551 1 69.38 331 MET A CA 1
ATOM 2682 C C . MET A 1 331 ? 3.316 -25.719 4.348 1 69.38 331 MET A C 1
ATOM 2684 O O . MET A 1 331 ? 3.234 -24.5 4.281 1 69.38 331 MET A O 1
ATOM 2688 N N . PRO A 1 332 ? 3.959 -26.516 3.479 1 66.25 332 PRO A N 1
ATOM 2689 C CA . PRO A 1 332 ? 4.398 -25.875 2.24 1 66.25 332 PRO A CA 1
ATOM 2690 C C . PRO A 1 332 ? 3.285 -25.078 1.556 1 66.25 332 PRO A C 1
ATOM 2692 O O . PRO A 1 332 ? 2.131 -25.516 1.552 1 66.25 332 PRO A O 1
ATOM 2695 N N . HIS A 1 333 ? 3.711 -23.922 1.113 1 76.88 333 HIS A N 1
ATOM 2696 C CA . HIS A 1 333 ? 2.775 -23.031 0.443 1 76.88 333 HIS A CA 1
ATOM 2697 C C . HIS A 1 333 ? 1.517 -22.828 1.277 1 76.88 333 HIS A C 1
ATOM 2699 O O . HIS A 1 333 ? 0.408 -22.781 0.737 1 76.88 333 HIS A O 1
ATOM 2705 N N . PHE A 1 334 ? 1.694 -22.953 2.406 1 79.5 334 PHE A N 1
ATOM 2706 C CA . PHE A 1 334 ? 0.691 -22.578 3.4 1 79.5 334 PHE A CA 1
ATOM 2707 C C . PHE A 1 334 ? -0.502 -23.531 3.336 1 79.5 334 PHE A C 1
ATOM 2709 O O . PHE A 1 334 ? -1.639 -23.125 3.58 1 79.5 334 PHE A O 1
ATOM 2716 N N . GLY A 1 335 ? -0.317 -24.766 2.77 1 80.62 335 GLY A N 1
ATOM 2717 C CA . GLY A 1 335 ? -1.327 -25.812 2.762 1 80.62 335 GLY A CA 1
ATOM 2718 C C . GLY A 1 335 ? -2.154 -25.844 1.49 1 80.62 335 GLY A C 1
ATOM 2719 O O . GLY A 1 335 ? -2.992 -26.719 1.305 1 80.62 335 GLY A O 1
ATOM 2720 N N . GLY A 1 336 ? -1.896 -24.969 0.551 1 92.12 336 GLY A N 1
ATOM 2721 C CA . GLY A 1 336 ? -2.695 -24.844 -0.656 1 92.12 336 GLY A CA 1
ATOM 2722 C C . GLY A 1 336 ? -2.424 -25.922 -1.675 1 92.12 336 GLY A C 1
ATOM 2723 O O . GLY A 1 336 ? -3.303 -26.281 -2.461 1 92.12 336 GLY A O 1
ATOM 2724 N N . ASP A 1 337 ? -1.276 -26.531 -1.611 1 94.19 337 ASP A N 1
ATOM 2725 C CA . ASP A 1 337 ? -0.901 -27.562 -2.582 1 94.19 337 ASP A CA 1
ATOM 2726 C C . ASP A 1 337 ? -1.783 -28.797 -2.441 1 94.19 337 ASP A C 1
ATOM 2728 O O . ASP A 1 337 ? -2.234 -29.359 -3.441 1 94.19 337 ASP A O 1
ATOM 2732 N N . ARG A 1 338 ? -2.035 -29.219 -1.239 1 93.75 338 ARG A N 1
ATOM 2733 C CA . ARG A 1 338 ? -2.859 -30.391 -0.995 1 93.75 338 ARG A CA 1
ATOM 2734 C C . ARG A 1 338 ? -4.27 -30.188 -1.54 1 93.75 338 ARG A C 1
ATOM 2736 O O . ARG A 1 338 ? -4.859 -31.125 -2.105 1 93.75 338 ARG A O 1
ATOM 2743 N N . GLU A 1 339 ? -4.711 -28.984 -1.331 1 95.69 339 GLU A N 1
ATOM 2744 C CA . GLU A 1 339 ? -6.066 -28.688 -1.789 1 95.69 339 GLU A CA 1
ATOM 2745 C C . GLU A 1 339 ? -6.141 -28.672 -3.312 1 95.69 339 GLU A C 1
ATOM 2747 O O . GLU A 1 339 ? -7.137 -29.094 -3.898 1 95.69 339 GLU A O 1
ATOM 2752 N N . LEU A 1 340 ? -5.156 -28.156 -3.969 1 97.44 340 LEU A N 1
ATOM 2753 C CA . LEU A 1 340 ? -5.094 -28.188 -5.426 1 97.44 340 LEU A CA 1
ATOM 2754 C C . LEU A 1 340 ? -5.078 -29.625 -5.945 1 97.44 340 LEU A C 1
ATOM 2756 O O . LEU A 1 340 ? -5.758 -29.938 -6.926 1 97.44 340 LEU A O 1
ATOM 2760 N N . CYS A 1 341 ? -4.316 -30.5 -5.293 1 97.06 341 CYS A N 1
ATOM 2761 C CA . CYS A 1 341 ? -4.25 -31.906 -5.668 1 97.06 341 CYS A CA 1
ATOM 2762 C C . CYS A 1 341 ? -5.613 -32.562 -5.531 1 97.06 341 CYS A C 1
ATOM 2764 O O . CYS A 1 341 ? -6.027 -33.344 -6.406 1 97.06 341 CYS A O 1
ATOM 2766 N N . TYR A 1 342 ? -6.266 -32.25 -4.441 1 96.81 342 TYR A N 1
ATOM 2767 C CA . TYR A 1 342 ? -7.605 -32.812 -4.242 1 96.81 342 TYR A CA 1
ATOM 2768 C C . TYR A 1 342 ? -8.531 -32.406 -5.387 1 96.81 342 TYR A C 1
ATOM 2770 O O . TYR A 1 342 ? -9.234 -33.25 -5.945 1 96.81 342 TYR A O 1
ATOM 2778 N N . ASP A 1 343 ? -8.484 -31.156 -5.723 1 97.56 343 ASP A N 1
ATOM 2779 C CA . ASP A 1 343 ? -9.336 -30.656 -6.797 1 97.56 343 ASP A CA 1
ATOM 2780 C C . ASP A 1 343 ? -9.047 -31.375 -8.109 1 97.56 343 ASP A C 1
ATOM 2782 O O . ASP A 1 343 ? -9.969 -31.719 -8.852 1 97.56 343 ASP A O 1
ATOM 2786 N N . PHE A 1 344 ? -7.805 -31.562 -8.398 1 98.44 344 PHE A N 1
ATOM 2787 C CA . PHE A 1 344 ? -7.426 -32.219 -9.641 1 98.44 344 PHE A CA 1
ATOM 2788 C C . PHE A 1 344 ? -7.887 -33.656 -9.656 1 98.44 344 PHE A C 1
ATOM 2790 O O . PHE A 1 344 ? -8.445 -34.125 -10.648 1 98.44 344 PHE A O 1
ATOM 2797 N N . LEU A 1 345 ? -7.715 -34.406 -8.57 1 98.25 345 LEU A N 1
ATOM 2798 C CA . LEU A 1 345 ? -8.148 -35.781 -8.453 1 98.25 345 LEU A CA 1
ATOM 2799 C C . LEU A 1 345 ? -9.664 -35.906 -8.617 1 98.25 345 LEU A C 1
ATOM 2801 O O . LEU A 1 345 ? -10.148 -36.781 -9.328 1 98.25 345 LEU A O 1
ATOM 2805 N N . MET A 1 346 ? -10.328 -35 -7.969 1 97.81 346 MET A N 1
ATOM 2806 C CA . MET A 1 346 ? -11.789 -35.031 -8.039 1 97.81 346 MET A CA 1
ATOM 2807 C C . MET A 1 346 ? -12.273 -34.688 -9.438 1 97.81 346 MET A C 1
ATOM 2809 O O . MET A 1 346 ? -13.281 -35.188 -9.906 1 97.81 346 MET A O 1
ATOM 2813 N N . ALA A 1 347 ? -11.578 -33.781 -10.055 1 97.75 347 ALA A N 1
ATOM 2814 C CA . ALA A 1 347 ? -11.906 -33.438 -11.445 1 97.75 347 ALA A CA 1
ATOM 2815 C C . ALA A 1 347 ? -11.75 -34.656 -12.344 1 97.75 347 ALA A C 1
ATOM 2817 O O . ALA A 1 347 ? -12.602 -34.938 -13.203 1 97.75 347 ALA A O 1
ATOM 2818 N N . MET A 1 348 ? -10.719 -35.438 -12.156 1 97.75 348 MET A N 1
ATOM 2819 C CA . MET A 1 348 ? -10.453 -36.625 -12.969 1 97.75 348 MET A CA 1
ATOM 2820 C C . MET A 1 348 ? -11.453 -37.719 -12.656 1 97.75 348 MET A C 1
ATOM 2822 O O . MET A 1 348 ? -11.969 -38.375 -13.57 1 97.75 348 MET A O 1
ATOM 2826 N N . ARG A 1 349 ? -11.688 -37.906 -11.445 1 96.62 349 ARG A N 1
ATOM 2827 C CA . ARG A 1 349 ? -12.484 -39.031 -11 1 96.62 349 ARG A CA 1
ATOM 2828 C C . ARG A 1 349 ? -13.969 -38.781 -11.242 1 96.62 349 ARG A C 1
ATOM 2830 O O . ARG A 1 349 ? -14.688 -39.688 -11.703 1 96.62 349 ARG A O 1
ATOM 2837 N N . ASP A 1 350 ? -14.477 -37.531 -10.906 1 95.38 350 ASP A N 1
ATOM 2838 C CA . ASP A 1 350 ? -15.922 -37.312 -10.836 1 95.38 350 ASP A CA 1
ATOM 2839 C C . ASP A 1 350 ? -16.344 -36.125 -11.719 1 95.38 350 ASP A C 1
ATOM 2841 O O . ASP A 1 350 ? -17.531 -35.812 -11.797 1 95.38 350 ASP A O 1
ATOM 2845 N N . GLY A 1 351 ? -15.422 -35.5 -12.312 1 94.75 351 GLY A N 1
ATOM 2846 C CA . GLY A 1 351 ? -15.758 -34.344 -13.125 1 94.75 351 GLY A CA 1
ATOM 2847 C C . GLY A 1 351 ? -16.141 -33.125 -12.312 1 94.75 351 GLY A C 1
ATOM 2848 O O . GLY A 1 351 ? -16.828 -32.25 -12.805 1 94.75 351 GLY A O 1
ATOM 2849 N N . GLN A 1 352 ? -15.688 -33.031 -11.07 1 95.19 352 GLN A N 1
ATOM 2850 C CA . GLN A 1 352 ? -16.016 -31.922 -10.18 1 95.19 352 GLN A CA 1
ATOM 2851 C C . GLN A 1 352 ? -15.375 -30.625 -10.648 1 95.19 352 GLN A C 1
ATOM 2853 O O . GLN A 1 352 ? -14.227 -30.625 -11.102 1 95.19 352 GLN A O 1
ATOM 2858 N N . PRO A 1 353 ? -16.125 -29.531 -10.562 1 94.62 353 PRO A N 1
ATOM 2859 C CA . PRO A 1 353 ? -15.531 -28.25 -10.922 1 94.62 353 PRO A CA 1
ATOM 2860 C C . PRO A 1 353 ? -14.391 -27.844 -9.992 1 94.62 353 PRO A C 1
ATOM 2862 O O . PRO A 1 353 ? -14.391 -28.203 -8.812 1 94.62 353 PRO A O 1
ATOM 2865 N N . SER A 1 354 ? -13.461 -27.062 -10.547 1 95.56 354 SER A N 1
ATOM 2866 C CA . SER A 1 354 ? -12.281 -26.625 -9.812 1 95.56 354 SER A CA 1
ATOM 2867 C C . SER A 1 354 ? -12.57 -25.344 -9.031 1 95.56 354 SER A C 1
ATOM 2869 O O . SER A 1 354 ? -13.328 -24.484 -9.477 1 95.56 354 SER A O 1
ATOM 2871 N N . ARG A 1 355 ? -11.992 -25.219 -7.852 1 96.88 355 ARG A N 1
ATOM 2872 C CA . ARG A 1 355 ? -12.055 -24 -7.043 1 96.88 355 ARG A CA 1
ATOM 2873 C C . ARG A 1 355 ? -10.992 -23 -7.48 1 96.88 355 ARG A C 1
ATOM 2875 O O . ARG A 1 355 ? -10.961 -21.875 -6.988 1 96.88 355 ARG A O 1
ATOM 2882 N N . SER A 1 356 ? -10.094 -23.344 -8.406 1 97.81 356 SER A N 1
ATOM 2883 C CA . SER A 1 356 ? -9.086 -22.5 -9.055 1 97.81 356 SER A CA 1
ATOM 2884 C C . SER A 1 356 ? -9.117 -22.656 -10.57 1 97.81 356 SER A C 1
ATOM 2886 O O . SER A 1 356 ? -8.156 -23.156 -11.164 1 97.81 356 SER A O 1
ATOM 2888 N N . PRO A 1 357 ? -10.141 -22.219 -11.164 1 97 357 PRO A N 1
ATOM 2889 C CA . PRO A 1 357 ? -10.422 -22.516 -12.57 1 97 357 PRO A CA 1
ATOM 2890 C C . PRO A 1 357 ? -9.562 -21.703 -13.531 1 97 357 PRO A C 1
ATOM 2892 O O . PRO A 1 357 ? -8.883 -20.766 -13.109 1 97 357 PRO A O 1
ATOM 2895 N N . MET A 1 358 ? -9.648 -22.062 -14.789 1 96.56 358 MET A N 1
ATOM 2896 C CA . MET A 1 358 ? -8.898 -21.391 -15.852 1 96.56 358 MET A CA 1
ATOM 2897 C C . MET A 1 358 ? -9.266 -19.906 -15.922 1 96.56 358 MET A C 1
ATOM 2899 O O . MET A 1 358 ? -8.391 -19.062 -16.109 1 96.56 358 MET A O 1
ATOM 2903 N N . GLN A 1 359 ? -10.508 -19.578 -15.719 1 95.19 359 GLN A N 1
ATOM 2904 C CA . GLN A 1 359 ? -10.969 -18.188 -15.766 1 95.19 359 GLN A CA 1
ATOM 2905 C C . GLN A 1 359 ? -10.234 -17.328 -14.742 1 95.19 359 GLN A C 1
ATOM 2907 O O . GLN A 1 359 ? -9.859 -16.188 -15.039 1 95.19 359 GLN A O 1
ATOM 2912 N N . ALA A 1 360 ? -10.047 -17.875 -13.555 1 96.69 360 ALA A N 1
ATOM 2913 C CA . ALA A 1 360 ? -9.312 -17.141 -12.523 1 96.69 360 ALA A CA 1
ATOM 2914 C C . ALA A 1 360 ? -7.867 -16.891 -12.953 1 96.69 360 ALA A C 1
ATOM 2916 O O . ALA A 1 360 ? -7.324 -15.812 -12.711 1 96.69 360 ALA A O 1
ATOM 2917 N N . GLY A 1 361 ? -7.258 -17.938 -13.586 1 97.62 361 GLY A N 1
ATOM 2918 C CA . GLY A 1 361 ? -5.906 -17.766 -14.102 1 97.62 361 GLY A CA 1
ATOM 2919 C C . GLY A 1 361 ? -5.801 -16.688 -15.164 1 97.62 361 GLY A C 1
ATOM 2920 O O . GLY A 1 361 ? -4.859 -15.898 -15.164 1 97.62 361 GLY A O 1
ATOM 2921 N N . ILE A 1 362 ? -6.766 -16.656 -16.016 1 97.06 362 ILE A N 1
ATOM 2922 C CA . ILE A 1 362 ? -6.785 -15.703 -17.109 1 97.06 362 ILE A CA 1
ATOM 2923 C C . ILE A 1 362 ? -6.934 -14.289 -16.562 1 97.06 362 ILE A C 1
ATOM 2925 O O . ILE A 1 362 ? -6.188 -13.383 -16.938 1 97.06 362 ILE A O 1
ATOM 2929 N N . VAL A 1 363 ? -7.82 -14.055 -15.617 1 97 363 VAL A N 1
ATOM 2930 C CA . VAL A 1 363 ? -8.07 -12.727 -15.062 1 97 363 VAL A CA 1
ATOM 2931 C C . VAL A 1 363 ? -6.848 -12.25 -14.281 1 97 363 VAL A C 1
ATOM 2933 O O . VAL A 1 363 ? -6.465 -11.086 -14.367 1 97 363 VAL A O 1
ATOM 2936 N N . SER A 1 364 ? -6.277 -13.133 -13.531 1 97.5 364 SER A N 1
ATOM 2937 C CA . SER A 1 364 ? -5.082 -12.781 -12.773 1 97.5 364 SER A CA 1
ATOM 2938 C C . SER A 1 364 ? -3.938 -12.375 -13.695 1 97.5 364 SER A C 1
ATOM 2940 O O . SER A 1 364 ? -3.307 -11.336 -13.5 1 97.5 364 SER A O 1
ATOM 2942 N N . ALA A 1 365 ? -3.656 -13.188 -14.727 1 97.88 365 ALA A N 1
ATOM 2943 C CA . ALA A 1 365 ? -2.602 -12.875 -15.688 1 97.88 365 ALA A CA 1
ATOM 2944 C C . ALA A 1 365 ? -2.9 -11.57 -16.422 1 97.88 365 ALA A C 1
ATOM 2946 O O . ALA A 1 365 ? -1.998 -10.766 -16.672 1 97.88 365 ALA A O 1
ATOM 2947 N N . LEU A 1 366 ? -4.164 -11.422 -16.797 1 97.69 366 LEU A N 1
ATOM 294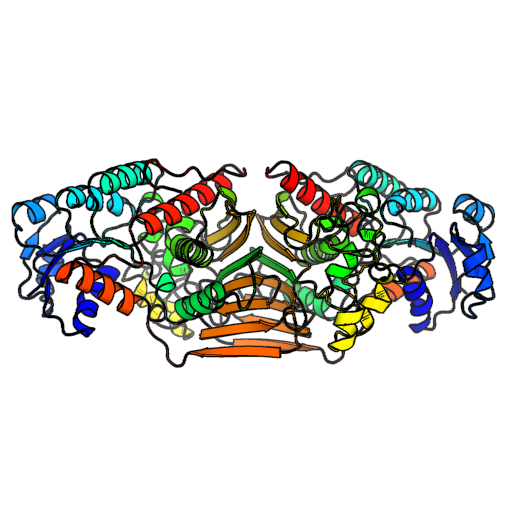8 C CA . LEU A 1 366 ? -4.59 -10.195 -17.469 1 97.69 366 LEU A CA 1
ATOM 2949 C C . LEU A 1 366 ? -4.277 -8.969 -16.609 1 97.69 366 LEU A C 1
ATOM 2951 O O . LEU A 1 366 ? -3.742 -7.98 -17.109 1 97.69 366 LEU A O 1
ATOM 2955 N N . THR A 1 367 ? -4.617 -9.016 -15.352 1 97.75 367 THR A N 1
ATOM 2956 C CA . THR A 1 367 ? -4.359 -7.922 -14.422 1 97.75 367 THR A CA 1
ATOM 2957 C C . THR A 1 367 ? -2.865 -7.629 -14.336 1 97.75 367 THR A C 1
ATOM 2959 O O . THR A 1 367 ? -2.453 -6.465 -14.367 1 97.75 367 THR A O 1
ATOM 2962 N N . CYS A 1 368 ? -2.059 -8.664 -14.297 1 98.12 368 CYS A N 1
ATOM 2963 C CA . CYS A 1 368 ? -0.609 -8.516 -14.234 1 98.12 368 CYS A CA 1
ATOM 2964 C C . CYS A 1 368 ? -0.075 -7.852 -15.5 1 98.12 368 CYS A C 1
ATOM 2966 O O . CYS A 1 368 ? 0.806 -6.992 -15.43 1 98.12 368 CYS A O 1
ATOM 2968 N N . LEU A 1 369 ? -0.589 -8.273 -16.641 1 98.06 369 LEU A N 1
ATOM 2969 C CA . LEU A 1 369 ? -0.14 -7.707 -17.906 1 98.06 369 LEU A CA 1
ATOM 2970 C C . LEU A 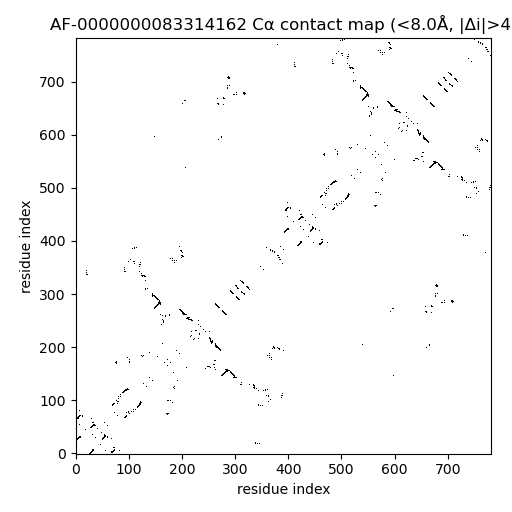1 369 ? -0.486 -6.223 -18 1 98.06 369 LEU A C 1
ATOM 2972 O O . LEU A 1 369 ? 0.315 -5.422 -18.484 1 98.06 369 LEU A O 1
ATOM 2976 N N . TRP A 1 370 ? -1.612 -5.887 -17.516 1 97.75 370 TRP A N 1
ATOM 2977 C CA . TRP A 1 370 ? -1.993 -4.48 -17.531 1 97.75 370 TRP A CA 1
ATOM 2978 C C . TRP A 1 370 ? -1.161 -3.682 -16.531 1 97.75 370 TRP A C 1
ATOM 2980 O O . TRP A 1 370 ? -0.852 -2.51 -16.766 1 97.75 370 TRP A O 1
ATOM 2990 N N . ALA A 1 371 ? -0.833 -4.258 -15.391 1 97.75 371 ALA A N 1
ATOM 2991 C CA . ALA A 1 371 ? 0.088 -3.596 -14.469 1 97.75 371 ALA A CA 1
ATOM 2992 C C . ALA A 1 371 ? 1.419 -3.291 -15.148 1 97.75 371 ALA A C 1
ATOM 2994 O O . ALA A 1 371 ? 1.952 -2.186 -15.016 1 97.75 371 ALA A O 1
ATOM 2995 N N . ARG A 1 372 ? 1.905 -4.27 -15.875 1 96.81 372 ARG A N 1
ATOM 2996 C CA . ARG A 1 372 ? 3.15 -4.086 -16.609 1 96.81 372 ARG A CA 1
ATOM 2997 C C . ARG A 1 372 ? 3.012 -2.975 -17.641 1 96.81 372 ARG A C 1
ATOM 2999 O O . ARG A 1 372 ? 3.889 -2.115 -17.766 1 96.81 372 ARG A O 1
ATOM 3006 N N . GLU A 1 373 ? 1.913 -3.043 -18.391 1 96.5 373 GLU A N 1
ATOM 3007 C CA . GLU A 1 373 ? 1.672 -2.035 -19.422 1 96.5 373 GLU A CA 1
ATOM 3008 C C . GLU A 1 373 ? 1.564 -0.64 -18.812 1 96.5 373 GLU A C 1
ATOM 3010 O O . GLU A 1 373 ? 2.148 0.315 -19.328 1 96.5 373 GLU A O 1
ATOM 3015 N N . SER A 1 374 ? 0.844 -0.553 -17.719 1 96.75 374 SER A N 1
ATOM 3016 C CA . SER A 1 374 ? 0.702 0.72 -17.016 1 96.75 374 SER A CA 1
ATOM 3017 C C . SER A 1 374 ? 2.053 1.236 -16.531 1 96.75 374 SER A C 1
ATOM 3019 O O . SER A 1 374 ? 2.34 2.43 -16.641 1 96.75 374 SER A O 1
ATOM 3021 N N . SER A 1 375 ? 2.867 0.391 -15.992 1 95.62 375 SER A N 1
ATOM 3022 C CA . SER A 1 375 ? 4.199 0.764 -15.531 1 95.62 375 SER A CA 1
ATOM 3023 C C . SER A 1 375 ? 5.055 1.298 -16.672 1 95.62 375 SER A C 1
ATOM 3025 O O . SER A 1 375 ? 5.785 2.275 -16.5 1 95.62 375 SER A O 1
ATOM 3027 N N . ARG A 1 376 ? 4.961 0.663 -17.766 1 94.19 376 ARG A N 1
ATOM 3028 C CA . ARG A 1 376 ? 5.766 1.018 -18.938 1 94.19 376 ARG A CA 1
ATOM 3029 C C . ARG A 1 376 ? 5.336 2.363 -19.5 1 94.19 376 ARG A C 1
ATOM 3031 O O . ARG A 1 376 ? 6.18 3.188 -19.859 1 94.19 376 ARG A O 1
ATOM 3038 N N . THR A 1 377 ? 4.02 2.582 -19.547 1 93.5 377 THR A N 1
ATOM 3039 C CA . THR A 1 377 ? 3.5 3.748 -20.25 1 93.5 377 THR A CA 1
ATOM 3040 C C . THR A 1 377 ? 3.262 4.902 -19.281 1 93.5 377 THR A C 1
ATOM 3042 O O . THR A 1 377 ? 3.029 6.039 -19.719 1 93.5 377 THR A O 1
ATOM 3045 N N . ARG A 1 378 ? 3.271 4.613 -18 1 90.81 378 ARG A N 1
ATOM 3046 C CA . ARG A 1 378 ? 2.949 5.594 -16.969 1 90.81 378 ARG A CA 1
ATOM 3047 C C . ARG A 1 378 ? 1.548 6.16 -17.172 1 90.81 378 ARG A C 1
ATOM 3049 O O . ARG A 1 378 ? 1.358 7.379 -17.172 1 90.81 378 ARG A O 1
ATOM 3056 N N . GLN A 1 379 ? 0.667 5.273 -17.453 1 90.56 379 GLN A N 1
ATOM 3057 C CA . GLN A 1 379 ? -0.736 5.629 -17.641 1 90.56 379 GLN A CA 1
ATOM 3058 C C . GLN A 1 379 ? -1.653 4.641 -16.922 1 90.56 379 GLN A C 1
ATOM 3060 O O . GLN A 1 379 ? -1.351 3.447 -16.844 1 90.56 379 GLN A O 1
ATOM 3065 N N . ALA A 1 380 ? -2.734 5.246 -16.438 1 92.5 380 ALA A N 1
ATOM 3066 C CA . ALA A 1 380 ? -3.793 4.344 -15.984 1 92.5 380 ALA A CA 1
ATOM 3067 C C . ALA A 1 380 ? -4.391 3.578 -17.156 1 92.5 380 ALA A C 1
ATOM 3069 O O . ALA A 1 380 ? -4.598 4.145 -18.234 1 92.5 380 ALA A O 1
ATOM 3070 N N . CYS A 1 381 ? -4.645 2.303 -16.922 1 94.69 381 CYS A N 1
ATOM 3071 C CA . CYS A 1 381 ? -5.176 1.456 -17.984 1 94.69 381 CYS A CA 1
ATOM 3072 C C . CYS A 1 381 ? -6.516 0.851 -17.594 1 94.69 381 CYS A C 1
ATOM 3074 O O . CYS A 1 381 ? -6.703 0.458 -16.438 1 94.69 381 CYS A O 1
ATOM 3076 N N . GLU A 1 382 ? -7.395 0.823 -18.547 1 94 382 GLU A N 1
ATOM 3077 C CA . GLU A 1 382 ? -8.617 0.05 -18.375 1 94 382 GLU A CA 1
ATOM 3078 C C . GLU A 1 382 ? -8.375 -1.438 -18.594 1 94 382 GLU A C 1
ATOM 3080 O O . GLU A 1 382 ? -7.789 -1.828 -19.609 1 94 382 GLU A O 1
ATOM 3085 N N . VAL A 1 383 ? -8.812 -2.219 -17.641 1 93.5 383 VAL A N 1
ATOM 3086 C CA . VAL A 1 383 ? -8.648 -3.662 -17.766 1 93.5 383 VAL A CA 1
ATOM 3087 C C . VAL A 1 383 ? -9.727 -4.219 -18.703 1 93.5 383 VAL A C 1
ATOM 3089 O O . VAL A 1 383 ? -10.898 -4.316 -18.312 1 93.5 383 VAL A O 1
ATOM 3092 N N . GLN A 1 384 ? -9.352 -4.566 -19.844 1 88.81 384 GLN A N 1
ATOM 3093 C CA . GLN A 1 384 ? -10.281 -5.098 -20.828 1 88.81 384 GLN A CA 1
ATOM 3094 C C . GLN A 1 384 ? -10.336 -6.621 -20.781 1 88.81 384 GLN A C 1
ATOM 3096 O O . GLN A 1 384 ? -9.359 -7.293 -21.109 1 88.81 384 GLN A O 1
ATOM 3101 N N . MET A 1 385 ? -11.492 -7.102 -20.422 1 86.56 385 MET A N 1
ATOM 3102 C CA . MET A 1 385 ? -11.656 -8.547 -20.344 1 86.56 385 MET A CA 1
ATOM 3103 C C . MET A 1 385 ? -11.695 -9.164 -21.734 1 86.56 385 MET A C 1
ATOM 3105 O O . MET A 1 385 ? -12.297 -8.594 -22.656 1 86.56 385 MET A O 1
ATOM 3109 N N . PRO A 1 386 ? -10.984 -10.25 -21.844 1 81.12 386 PRO A N 1
ATOM 3110 C CA . PRO A 1 386 ? -11.117 -10.93 -23.141 1 81.12 386 PRO A CA 1
ATOM 3111 C C . PRO A 1 386 ? -12.516 -11.492 -23.375 1 81.12 386 PRO A C 1
ATOM 3113 O O . PRO A 1 386 ? -13.273 -11.703 -22.422 1 81.12 386 PRO A O 1
ATOM 3116 N N . ILE A 1 387 ? -12.789 -11.672 -24.703 1 67 387 ILE A N 1
ATOM 3117 C CA . ILE A 1 387 ? -14.078 -12.242 -25.078 1 67 387 ILE A CA 1
ATOM 3118 C C . ILE A 1 387 ? -14.234 -13.625 -24.469 1 67 387 ILE A C 1
ATOM 3120 O O . ILE A 1 387 ? -13.297 -14.422 -24.469 1 67 387 ILE A O 1
ATOM 3124 N N . GLY A 1 388 ? -15.453 -13.922 -23.891 1 65.19 388 GLY A N 1
ATOM 3125 C CA . GLY A 1 388 ? -15.75 -15.219 -23.312 1 65.19 388 GLY A CA 1
ATOM 3126 C C . GLY A 1 388 ? -15.562 -15.258 -21.812 1 65.19 388 GLY A C 1
ATOM 3127 O O . GLY A 1 388 ? -15.93 -16.234 -21.156 1 65.19 388 GLY A O 1
ATOM 3128 N N . ILE A 1 389 ? -14.75 -14.453 -21.359 1 68.69 389 ILE A N 1
ATOM 3129 C CA . ILE A 1 389 ? -14.633 -14.367 -19.906 1 68.69 389 ILE A CA 1
ATOM 3130 C C . ILE A 1 389 ? -15.742 -13.469 -19.344 1 68.69 389 ILE A C 1
ATOM 3132 O O . ILE A 1 389 ? -15.805 -12.281 -19.656 1 68.69 389 ILE A O 1
ATOM 3136 N N . ALA A 1 390 ? -16.984 -14.148 -19.359 1 52 390 ALA A N 1
ATOM 3137 C CA . ALA A 1 390 ? -18.125 -13.383 -18.859 1 52 390 ALA A CA 1
ATOM 3138 C C . ALA A 1 390 ? -17.766 -12.625 -17.578 1 52 390 ALA A C 1
ATOM 3140 O O . ALA A 1 390 ? -16.969 -13.109 -16.781 1 52 390 ALA A O 1
ATOM 3141 N N . GLY A 1 391 ? -17.891 -11.148 -17.562 1 44.41 391 GLY A N 1
ATOM 3142 C CA . GLY A 1 391 ? -17.875 -10.375 -16.344 1 44.41 391 GLY A CA 1
ATOM 3143 C C . GLY A 1 391 ? -18.688 -11 -15.219 1 44.41 391 GLY A C 1
ATOM 3144 O O . GLY A 1 391 ? -19.562 -11.82 -15.477 1 44.41 391 GLY A O 1
ATOM 3145 N N . MET B 1 1 ? 10.141 40.438 26.5 1 94.44 1 MET B N 1
ATOM 3146 C CA . MET B 1 1 ? 9.023 39.531 26.312 1 94.44 1 MET B CA 1
ATOM 3147 C C . MET B 1 1 ? 8.617 39.469 24.844 1 94.44 1 MET B C 1
ATOM 3149 O O . MET B 1 1 ? 8.445 40.5 24.203 1 94.44 1 MET B O 1
ATOM 3153 N N . LEU B 1 2 ? 8.555 38.312 24.281 1 97.44 2 LEU B N 1
ATOM 3154 C CA . LEU B 1 2 ? 8.203 38.125 22.875 1 97.44 2 LEU B CA 1
ATOM 3155 C C . LEU B 1 2 ? 6.738 38.469 22.625 1 97.44 2 LEU B C 1
ATOM 3157 O O . LEU B 1 2 ? 5.867 38.094 23.422 1 97.44 2 LEU B O 1
ATOM 3161 N N . GLN B 1 3 ? 6.48 39.219 21.609 1 98.12 3 GLN B N 1
ATOM 3162 C CA . GLN B 1 3 ? 5.133 39.625 21.25 1 98.12 3 GLN B CA 1
ATOM 3163 C C . GLN B 1 3 ? 4.617 38.844 20.047 1 98.12 3 GLN B C 1
ATOM 3165 O O . GLN B 1 3 ? 5.156 38.938 18.953 1 98.12 3 GLN B O 1
ATOM 3170 N N . VAL B 1 4 ? 3.518 38.125 20.25 1 98.62 4 VAL B N 1
ATOM 3171 C CA . VAL B 1 4 ? 3.002 37.25 19.203 1 98.62 4 VAL B CA 1
ATOM 3172 C C . VAL B 1 4 ? 1.654 37.75 18.703 1 98.62 4 VAL B C 1
ATOM 3174 O O . VAL B 1 4 ? 0.777 38.094 19.5 1 98.62 4 VAL B O 1
ATOM 3177 N N . GLY B 1 5 ? 1.508 37.875 17.438 1 98.62 5 GLY B N 1
ATOM 3178 C CA . GLY B 1 5 ? 0.21 38.094 16.812 1 98.62 5 GLY B CA 1
ATOM 3179 C C . GLY B 1 5 ? -0.422 36.844 16.266 1 98.62 5 GLY B C 1
ATOM 3180 O O . GLY B 1 5 ? 0.276 35.969 15.75 1 98.62 5 GLY B O 1
ATOM 3181 N N . ILE B 1 6 ? -1.772 36.75 16.344 1 98.75 6 ILE B N 1
ATOM 3182 C CA . ILE B 1 6 ? -2.484 35.594 15.82 1 98.75 6 ILE B CA 1
ATOM 3183 C C . ILE B 1 6 ? -3.516 36.031 14.789 1 98.75 6 ILE B C 1
ATOM 3185 O O . ILE B 1 6 ? -4.277 36.969 15.023 1 98.75 6 ILE B O 1
ATOM 3189 N N . ILE B 1 7 ? -3.461 35.406 13.672 1 98.69 7 ILE B N 1
ATOM 3190 C CA . ILE B 1 7 ? -4.465 35.594 12.625 1 98.69 7 ILE B CA 1
ATOM 3191 C C . ILE B 1 7 ? -5.32 34.344 12.508 1 98.69 7 ILE B C 1
ATOM 3193 O O . ILE B 1 7 ? -4.855 33.281 12.023 1 98.69 7 ILE B O 1
ATOM 3197 N N . GLY B 1 8 ? -6.586 34.375 12.852 1 98.38 8 GLY B N 1
ATOM 3198 C CA . GLY B 1 8 ? -7.441 33.219 12.977 1 98.38 8 GLY B CA 1
ATOM 3199 C C . GLY B 1 8 ? -7.223 32.469 14.266 1 98.38 8 GLY B C 1
ATOM 3200 O O . GLY B 1 8 ? -6.25 31.719 14.398 1 98.38 8 GLY B O 1
ATOM 3201 N N . TYR B 1 9 ? -8.172 32.594 15.188 1 97.38 9 TYR B N 1
ATOM 3202 C CA . TYR B 1 9 ? -8.031 31.984 16.516 1 97.38 9 TYR B CA 1
ATOM 3203 C C . TYR B 1 9 ? -8.977 30.812 16.688 1 97.38 9 TYR B C 1
ATOM 3205 O O . TYR B 1 9 ? -9.906 30.859 17.5 1 97.38 9 TYR B O 1
ATOM 3213 N N . GLY B 1 10 ? -8.633 29.766 15.984 1 92.06 10 GLY B N 1
ATOM 3214 C CA . GLY B 1 10 ? -9.375 28.516 16.125 1 92.06 10 GLY B CA 1
ATOM 3215 C C . GLY B 1 10 ? -8.812 27.609 17.203 1 92.06 10 GLY B C 1
ATOM 3216 O O . GLY B 1 10 ? -7.895 28 17.922 1 92.06 10 GLY B O 1
ATOM 3217 N N . ARG B 1 11 ? -9.344 26.453 17.312 1 88.62 11 ARG B N 1
ATOM 3218 C CA . ARG B 1 11 ? -9.008 25.516 18.359 1 88.62 11 ARG B CA 1
ATOM 3219 C C . ARG B 1 11 ? -7.535 25.125 18.312 1 88.62 11 ARG B C 1
ATOM 3221 O O . ARG B 1 11 ? -6.844 25.141 19.328 1 88.62 11 ARG B O 1
ATOM 3228 N N . ARG B 1 12 ? -7.074 24.828 17.125 1 91.94 12 ARG B N 1
ATOM 3229 C CA . ARG B 1 12 ? -5.707 24.344 16.969 1 91.94 12 ARG B CA 1
ATOM 3230 C C . ARG B 1 12 ? -4.695 25.422 17.328 1 91.94 12 ARG B C 1
ATOM 3232 O O . ARG B 1 12 ? -3.746 25.172 18.062 1 91.94 12 ARG B O 1
ATOM 3239 N N . ILE B 1 13 ? -4.848 26.609 16.859 1 95.94 13 ILE B N 1
ATOM 3240 C CA . ILE B 1 13 ? -3.891 27.688 17.109 1 95.94 13 ILE B CA 1
ATOM 3241 C C . ILE B 1 13 ? -3.936 28.094 18.578 1 95.94 13 ILE B C 1
ATOM 3243 O O . ILE B 1 13 ? -2.91 28.453 19.156 1 95.94 13 ILE B O 1
ATOM 3247 N N . ALA B 1 14 ? -5.137 28.062 19.156 1 95.06 14 ALA B N 1
ATOM 3248 C CA . ALA B 1 14 ? -5.254 28.344 20.578 1 95.06 14 ALA B CA 1
ATOM 3249 C C . ALA B 1 14 ? -4.43 27.375 21.406 1 95.06 14 ALA B C 1
ATOM 3251 O O . ALA B 1 14 ? -3.725 27.781 22.344 1 95.06 14 ALA B O 1
ATOM 3252 N N . HIS B 1 15 ? -4.555 26.125 20.969 1 94.56 15 HIS B N 1
ATOM 3253 C CA . HIS B 1 15 ? -3.777 25.094 21.656 1 94.56 15 HIS B CA 1
ATOM 3254 C C . HIS B 1 15 ? -2.279 25.359 21.5 1 94.56 15 HIS B C 1
ATOM 3256 O O . HIS B 1 15 ? -1.539 25.297 22.484 1 94.56 15 HIS B O 1
ATOM 3262 N N . MET B 1 16 ? -1.826 25.672 20.359 1 96.69 16 MET B N 1
ATOM 3263 C CA . MET B 1 16 ? -0.407 25.891 20.094 1 96.69 16 MET B CA 1
ATOM 3264 C C . MET B 1 16 ? 0.088 27.141 20.828 1 96.69 16 MET B C 1
ATOM 3266 O O . MET B 1 16 ? 1.192 27.141 21.375 1 96.69 16 MET B O 1
ATOM 3270 N N . ALA B 1 17 ? -0.712 28.156 20.812 1 97.31 17 ALA B N 1
ATOM 3271 C CA . ALA B 1 17 ? -0.355 29.406 21.5 1 97.31 17 ALA B CA 1
ATOM 3272 C C . ALA B 1 17 ? -0.124 29.172 22.984 1 97.31 17 ALA B C 1
ATOM 3274 O O . ALA B 1 17 ? 0.846 29.672 23.562 1 97.31 17 ALA B O 1
ATOM 3275 N N . LYS B 1 18 ? -0.986 28.453 23.594 1 96.38 18 LYS B N 1
ATOM 3276 C CA . LYS B 1 18 ? -0.851 28.156 25.016 1 96.38 18 LYS B CA 1
ATOM 3277 C C . LYS B 1 18 ? 0.369 27.266 25.281 1 96.38 18 LYS B C 1
ATOM 3279 O O . LYS B 1 18 ? 1.063 27.438 26.281 1 96.38 18 LYS B O 1
ATOM 3284 N N . MET B 1 19 ? 0.625 26.406 24.344 1 95.69 19 MET B N 1
ATOM 3285 C CA . MET B 1 19 ? 1.722 25.453 24.5 1 95.69 19 MET B CA 1
ATOM 3286 C C . MET B 1 19 ? 3.07 26.156 24.406 1 95.69 19 MET B C 1
ATOM 3288 O O . MET B 1 19 ? 4.078 25.656 24.906 1 95.69 19 MET B O 1
ATOM 3292 N N . LEU B 1 20 ? 3.172 27.312 23.844 1 96.56 20 LEU B N 1
ATOM 3293 C CA . LEU B 1 20 ? 4.414 28.078 23.812 1 96.56 20 LEU B CA 1
ATOM 3294 C C . LEU B 1 20 ? 4.977 28.266 25.203 1 96.56 20 LEU B C 1
ATOM 3296 O O . LEU B 1 20 ? 6.195 28.344 25.391 1 96.56 20 LEU B O 1
ATOM 3300 N N . GLY B 1 21 ? 4.18 28.266 26.203 1 95.5 21 GLY B N 1
ATOM 3301 C CA . GLY B 1 21 ? 4.559 28.578 27.562 1 95.5 21 GLY B CA 1
ATOM 3302 C C . GLY B 1 21 ? 5.355 27.484 28.234 1 95.5 21 GLY B C 1
ATOM 3303 O O . GLY B 1 21 ? 5.996 27.703 29.266 1 95.5 21 GLY B O 1
ATOM 3304 N N . ILE B 1 22 ? 5.371 26.344 27.656 1 93.5 22 ILE B N 1
ATOM 3305 C CA . ILE B 1 22 ? 5.941 25.172 28.328 1 93.5 22 ILE B CA 1
ATOM 3306 C C . ILE B 1 22 ? 7.453 25.344 28.453 1 93.5 22 ILE B C 1
ATOM 3308 O O . ILE B 1 22 ? 8.086 24.703 29.281 1 93.5 22 ILE B O 1
ATOM 3312 N N . TYR B 1 23 ? 8.039 26.25 27.734 1 94 23 TYR B N 1
ATOM 3313 C CA . TYR B 1 23 ? 9.492 26.375 27.703 1 94 23 TYR B CA 1
ATOM 3314 C C . TYR B 1 23 ? 9.969 27.5 28.625 1 94 23 TYR B C 1
ATOM 3316 O O . TYR B 1 23 ? 11.172 27.719 28.766 1 94 23 TYR B O 1
ATOM 3324 N N . GLY B 1 24 ? 9.109 28.234 29.156 1 94.94 24 GLY B N 1
ATOM 3325 C CA . GLY B 1 24 ? 9.445 29.25 30.156 1 94.94 24 GLY B CA 1
ATOM 3326 C C . GLY B 1 24 ? 10.008 30.516 29.531 1 94.94 24 GLY B C 1
ATOM 3327 O O . GLY B 1 24 ? 10.484 31.406 30.25 1 94.94 24 GLY B O 1
ATOM 3328 N N . ILE B 1 25 ? 10.062 30.578 28.312 1 95.75 25 ILE B N 1
ATOM 3329 C CA . ILE B 1 25 ? 10.445 31.828 27.641 1 95.75 25 ILE B CA 1
ATOM 3330 C C . ILE B 1 25 ? 9.289 32.812 27.688 1 95.75 25 ILE B C 1
ATOM 3332 O O . ILE B 1 25 ? 8.188 32.531 27.234 1 95.75 25 ILE B O 1
ATOM 3336 N N . PRO B 1 26 ? 9.523 33.938 28.25 1 96.44 26 PRO B N 1
ATOM 3337 C CA . PRO B 1 26 ? 8.422 34.906 28.391 1 96.44 26 PRO B CA 1
ATOM 3338 C C . PRO B 1 26 ? 7.871 35.375 27.047 1 96.44 26 PRO B C 1
ATOM 3340 O O . PRO B 1 26 ? 8.633 35.812 26.188 1 96.44 26 PRO B O 1
ATOM 3343 N N . TYR B 1 27 ? 6.582 35.281 26.875 1 97.38 27 TYR B N 1
ATOM 3344 C CA . TYR B 1 27 ? 5.867 35.75 25.688 1 97.38 27 TYR B CA 1
ATOM 3345 C C . TYR B 1 27 ? 4.457 36.219 26.047 1 97.38 27 TYR B C 1
ATOM 3347 O O . TYR B 1 27 ? 3.99 35.969 27.172 1 97.38 27 TYR B O 1
ATOM 3355 N N . ARG B 1 28 ? 3.809 36.906 25.172 1 96.62 28 ARG B N 1
ATOM 3356 C CA . ARG B 1 28 ? 2.387 37.219 25.297 1 96.62 28 ARG B CA 1
ATOM 3357 C C . ARG B 1 28 ? 1.712 37.25 23.938 1 96.62 28 ARG B C 1
ATOM 3359 O O . ARG B 1 28 ? 2.363 37.531 22.922 1 96.62 28 ARG B O 1
ATOM 3366 N N . ILE B 1 29 ? 0.472 36.969 23.922 1 98.31 29 ILE B N 1
ATOM 3367 C CA . ILE B 1 29 ? -0.341 37.219 22.734 1 98.31 29 ILE B CA 1
ATOM 3368 C C . ILE B 1 29 ? -0.74 38.688 22.672 1 98.31 29 ILE B C 1
ATOM 3370 O O . ILE B 1 29 ? -1.655 39.125 23.375 1 98.31 29 ILE B O 1
ATOM 3374 N N . ALA B 1 30 ? -0.067 39.375 21.828 1 98.25 30 ALA B N 1
ATOM 3375 C CA . ALA B 1 30 ? -0.253 40.844 21.781 1 98.25 30 ALA B CA 1
ATOM 3376 C C . ALA B 1 30 ? -1.567 41.188 21.094 1 98.25 30 ALA B C 1
ATOM 3378 O O . ALA B 1 30 ? -2.25 42.125 21.5 1 98.25 30 ALA B O 1
ATOM 3379 N N . ALA B 1 31 ? -1.868 40.406 20.109 1 98.56 31 ALA B N 1
ATOM 3380 C CA . ALA B 1 31 ? -3.027 40.75 19.297 1 98.56 31 ALA B CA 1
ATOM 3381 C C . ALA B 1 31 ? -3.615 39.531 18.609 1 98.56 31 ALA B C 1
ATOM 3383 O O . ALA B 1 31 ? -2.889 38.594 18.281 1 98.56 31 ALA B O 1
ATOM 3384 N N . ILE B 1 32 ? -4.941 39.562 18.375 1 98.75 32 ILE B N 1
ATOM 3385 C CA . ILE B 1 32 ? -5.668 38.531 17.641 1 98.75 32 ILE B CA 1
ATOM 3386 C C . ILE B 1 32 ? -6.562 39.188 16.594 1 98.75 32 ILE B C 1
ATOM 3388 O O . ILE B 1 32 ? -7.305 40.125 16.906 1 98.75 32 ILE B O 1
ATOM 3392 N N . ALA B 1 33 ? -6.398 38.812 15.375 1 98.69 33 ALA B N 1
ATOM 3393 C CA . ALA B 1 33 ? -7.344 39.156 14.32 1 98.69 33 ALA B CA 1
ATOM 3394 C C . ALA B 1 33 ? -8.258 37.969 13.992 1 98.69 33 ALA B C 1
ATOM 3396 O O . ALA B 1 33 ? -7.785 36.906 13.555 1 98.69 33 ALA B O 1
ATOM 3397 N N . ASP B 1 34 ? -9.477 38.094 14.133 1 98.44 34 ASP B N 1
ATOM 3398 C CA . ASP B 1 34 ? -10.516 37.094 13.859 1 98.44 34 ASP B CA 1
ATOM 3399 C C . ASP B 1 34 ? -11.867 37.75 13.641 1 98.44 34 ASP B C 1
ATOM 3401 O O . ASP B 1 34 ? -12.234 38.688 14.359 1 98.44 34 ASP B O 1
ATOM 3405 N N . PRO B 1 35 ? -12.602 37.25 12.602 1 97.06 35 PRO B N 1
ATOM 3406 C CA . PRO B 1 35 ? -13.93 37.844 12.422 1 97.06 35 PRO B CA 1
ATOM 3407 C C . PRO B 1 35 ? -14.805 37.688 13.664 1 97.06 35 PRO B C 1
ATOM 3409 O O . PRO B 1 35 ? -15.734 38.469 13.859 1 97.06 35 PRO B O 1
ATOM 3412 N N . ARG B 1 36 ? -14.555 36.781 14.633 1 96.06 36 ARG B N 1
ATOM 3413 C CA . ARG B 1 36 ? -15.312 36.562 15.859 1 96.06 36 ARG B CA 1
ATOM 3414 C C . ARG B 1 36 ? -14.664 37.281 17.047 1 96.06 36 ARG B C 1
ATOM 3416 O O . ARG B 1 36 ? -14.773 36.812 18.188 1 96.06 36 ARG B O 1
ATOM 3423 N N . TRP B 1 37 ? -13.93 38.344 16.766 1 97.06 37 TRP B N 1
ATOM 3424 C CA . TRP B 1 37 ? -13.086 38.969 17.781 1 97.06 37 TRP B CA 1
ATOM 3425 C C . TRP B 1 37 ? -13.906 39.375 19 1 97.06 37 TRP B C 1
ATOM 3427 O O . TRP B 1 37 ? -13.445 39.25 20.125 1 97.06 37 TRP B O 1
ATOM 3437 N N . ARG B 1 38 ? -15.141 39.844 18.859 1 97 38 ARG B N 1
ATOM 3438 C CA . ARG B 1 38 ? -15.977 40.219 19.984 1 97 38 ARG B CA 1
ATOM 3439 C C . ARG B 1 38 ? -16.328 39.031 20.859 1 97 38 ARG B C 1
ATOM 3441 O O . ARG B 1 38 ? -16.297 39.125 22.094 1 97 38 ARG B O 1
ATOM 3448 N N . GLU B 1 39 ? -16.656 37.938 20.203 1 96 39 GLU B N 1
ATOM 3449 C CA . GLU B 1 39 ? -16.969 36.688 20.922 1 96 39 GLU B CA 1
ATOM 3450 C C . GLU B 1 39 ? -15.758 36.188 21.688 1 96 39 GLU B C 1
ATOM 3452 O O . GLU B 1 39 ? -15.891 35.75 22.828 1 96 39 GLU B O 1
ATOM 3457 N N . ILE B 1 40 ? -14.609 36.219 21.062 1 96.38 40 ILE B N 1
ATOM 3458 C CA . ILE B 1 40 ? -13.375 35.719 21.688 1 96.38 40 ILE B CA 1
ATOM 3459 C C . ILE B 1 40 ? -13.039 36.594 22.891 1 96.38 40 ILE B C 1
ATOM 3461 O O . ILE B 1 40 ? -12.742 36.094 23.984 1 96.38 40 ILE B O 1
ATOM 3465 N N . GLN B 1 41 ? -13.148 37.844 22.719 1 95.62 41 GLN B N 1
ATOM 3466 C CA . GLN B 1 41 ? -12.859 38.781 23.797 1 95.62 41 GLN B CA 1
ATOM 3467 C C . GLN B 1 41 ? -13.82 38.594 24.969 1 95.62 41 GLN B C 1
ATOM 3469 O O . GLN B 1 41 ? -13.414 38.656 26.125 1 95.62 41 GLN B O 1
ATOM 3474 N N . ALA B 1 42 ? -14.984 38.281 24.672 1 94.62 42 ALA B N 1
ATOM 3475 C CA . ALA B 1 42 ? -16.031 38.156 25.672 1 94.62 42 ALA B CA 1
ATOM 3476 C C . ALA B 1 42 ? -15.828 36.938 26.547 1 94.62 42 ALA B C 1
ATOM 3478 O O . ALA B 1 42 ? -16.391 36.844 27.641 1 94.62 42 ALA B O 1
ATOM 3479 N N . GLN B 1 43 ? -15.109 35.969 26.094 1 93 43 GLN B N 1
ATOM 3480 C CA . GLN B 1 43 ? -14.852 34.781 26.859 1 93 43 GLN B CA 1
ATOM 3481 C C . GLN B 1 43 ? -13.945 35.062 28.062 1 93 43 GLN B C 1
ATOM 3483 O O . GLN B 1 43 ? -13.859 34.25 28.984 1 93 43 GLN B O 1
ATOM 3488 N N . GLU B 1 44 ? -13.289 36.125 28.078 1 91.94 44 GLU B N 1
ATOM 3489 C CA . GLU B 1 44 ? -12.438 36.625 29.172 1 91.94 44 GLU B CA 1
ATOM 3490 C C . GLU B 1 44 ? -11.453 35.531 29.625 1 91.94 44 GLU B C 1
ATOM 3492 O O . GLU B 1 44 ? -11.344 35.25 30.812 1 91.94 44 GLU B O 1
ATOM 3497 N N . ASP B 1 45 ? -10.898 34.875 28.656 1 93.69 45 ASP B N 1
ATOM 3498 C CA . ASP B 1 45 ? -9.828 33.938 28.922 1 93.69 45 ASP B CA 1
ATOM 3499 C C . ASP B 1 45 ? -8.625 34.625 29.562 1 93.69 45 ASP B C 1
ATOM 3501 O O . ASP B 1 45 ? -8.078 35.562 29 1 93.69 45 ASP B O 1
ATOM 3505 N N . ALA B 1 46 ? -8.172 34.188 30.703 1 94.75 46 ALA B N 1
ATOM 3506 C CA . ALA B 1 46 ? -7.051 34.781 31.438 1 94.75 46 ALA B CA 1
ATOM 3507 C C . ALA B 1 46 ? -5.785 34.781 30.594 1 94.75 46 ALA B C 1
ATOM 3509 O O . ALA B 1 46 ? -4.957 35.688 30.688 1 94.75 46 ALA B O 1
ATOM 3510 N N . PHE B 1 47 ? -5.684 33.844 29.719 1 94.88 47 PHE B N 1
ATOM 3511 C CA . PHE B 1 47 ? -4.531 33.719 28.828 1 94.88 47 PHE B CA 1
ATOM 3512 C C . PHE B 1 47 ? -4.453 34.906 27.859 1 94.88 47 PHE B C 1
ATOM 3514 O O . PHE B 1 47 ? -3.365 35.281 27.422 1 94.88 47 PHE B O 1
ATOM 3521 N N . LEU B 1 48 ? -5.605 35.594 27.625 1 96.81 48 LEU B N 1
ATOM 3522 C CA . LEU B 1 48 ? -5.691 36.656 26.641 1 96.81 48 LEU B CA 1
ATOM 3523 C C . LEU B 1 48 ? -5.98 38 27.312 1 96.81 48 LEU B C 1
ATOM 3525 O O . LEU B 1 48 ? -6.535 38.906 26.688 1 96.81 48 LEU B O 1
ATOM 3529 N N . SER B 1 49 ? -5.676 38.156 28.531 1 94.62 49 SER B N 1
ATOM 3530 C CA . SER B 1 49 ? -6.059 39.312 29.312 1 94.62 49 SER B CA 1
ATOM 3531 C C . SER B 1 49 ? -5.414 40.594 28.766 1 94.62 49 SER B C 1
ATOM 3533 O O . SER B 1 49 ? -5.977 41.688 28.891 1 94.62 49 SER B O 1
ATOM 3535 N N . GLU B 1 50 ? -4.289 40.5 28.156 1 94.75 50 GLU B N 1
ATOM 3536 C CA . GLU B 1 50 ? -3.58 41.656 27.672 1 94.75 50 GLU B CA 1
ATOM 3537 C C . GLU B 1 50 ? -3.625 41.719 26.141 1 94.75 50 GLU B C 1
ATOM 3539 O O . GLU B 1 50 ? -2.91 42.531 25.531 1 94.75 50 GLU B O 1
ATOM 3544 N N . THR B 1 51 ? -4.441 40.938 25.594 1 98.06 51 THR B N 1
ATOM 3545 C CA . THR B 1 51 ? -4.496 40.812 24.141 1 98.06 51 THR B CA 1
ATOM 3546 C C . THR B 1 51 ? -5.414 41.875 23.531 1 98.06 51 THR B C 1
ATOM 3548 O O . THR B 1 51 ? -6.492 42.156 24.078 1 98.06 51 THR B O 1
ATOM 3551 N N . ARG B 1 52 ? -4.961 42.5 22.516 1 98.19 52 ARG B N 1
ATOM 3552 C CA . ARG B 1 52 ? -5.816 43.375 21.719 1 98.19 52 ARG B CA 1
ATOM 3553 C C . ARG B 1 52 ? -6.496 42.594 20.594 1 98.19 52 ARG B C 1
ATOM 3555 O O . ARG B 1 52 ? -5.902 41.688 20.031 1 98.19 52 ARG B O 1
ATOM 3562 N N . PHE B 1 53 ? -7.738 42.938 20.281 1 98.31 53 PHE B N 1
ATOM 3563 C CA . PHE B 1 53 ? -8.539 42.188 19.328 1 98.31 53 PHE B CA 1
ATOM 3564 C C . PHE B 1 53 ? -8.914 43.031 18.125 1 98.31 53 PHE B C 1
ATOM 3566 O O . PHE B 1 53 ? -9.242 44.219 18.266 1 98.31 53 PHE B O 1
ATOM 3573 N N . TYR B 1 54 ? -8.781 42.5 16.922 1 98.5 54 TYR B N 1
ATOM 3574 C CA . TYR B 1 54 ? -9.078 43.156 15.664 1 98.5 54 TYR B CA 1
ATOM 3575 C C . TYR B 1 54 ? -10.008 42.312 14.805 1 98.5 54 TYR B C 1
ATOM 3577 O O . TYR B 1 54 ? -9.977 41.062 14.883 1 98.5 54 TYR B O 1
ATOM 3585 N N . PRO B 1 55 ? -10.789 42.906 13.906 1 98 55 PRO B N 1
ATOM 3586 C CA . PRO B 1 55 ? -11.719 42.156 13.062 1 98 55 PRO B CA 1
ATOM 3587 C C . PRO B 1 55 ? -11.031 41.469 11.891 1 98 55 PRO B C 1
ATOM 3589 O O . PRO B 1 55 ? -11.578 40.5 11.312 1 98 55 PRO B O 1
ATOM 3592 N N . ASP B 1 56 ? -9.891 42 11.508 1 97.81 56 ASP B N 1
ATOM 3593 C CA . ASP B 1 56 ? -9.18 41.406 10.367 1 97.81 56 ASP B CA 1
ATOM 3594 C C . ASP B 1 56 ? -7.688 41.719 10.438 1 97.81 56 ASP B C 1
ATOM 3596 O O . ASP B 1 56 ? -7.234 42.438 11.336 1 97.81 56 ASP B O 1
ATOM 3600 N N . VAL B 1 57 ? -6.973 41.094 9.516 1 97.88 57 VAL B N 1
ATOM 3601 C CA . VAL B 1 57 ? -5.516 41.156 9.523 1 97.88 57 VAL B CA 1
ATOM 3602 C C . VAL B 1 57 ? -5.051 42.562 9.156 1 97.88 57 VAL B C 1
ATOM 3604 O O . VAL B 1 57 ? -4.039 43.031 9.672 1 97.88 57 VAL B O 1
ATOM 3607 N N . GLU B 1 58 ? -5.77 43.281 8.336 1 97.44 58 GLU B N 1
ATOM 3608 C CA . GLU B 1 58 ? -5.398 44.656 7.934 1 97.44 58 GLU B CA 1
ATOM 3609 C C . GLU B 1 58 ? -5.332 45.594 9.141 1 97.44 58 GLU B C 1
ATOM 3611 O O . GLU B 1 58 ? -4.363 46.312 9.297 1 97.44 58 GLU B O 1
ATOM 3616 N N . GLN B 1 59 ? -6.344 45.469 9.953 1 98 59 GLN B N 1
ATOM 3617 C CA . GLN B 1 59 ? -6.379 46.312 11.148 1 98 59 GLN B CA 1
ATOM 3618 C C . GLN B 1 59 ? -5.297 45.875 12.141 1 98 59 GLN B C 1
ATOM 3620 O O . GLN B 1 59 ? -4.676 46.75 12.773 1 98 59 GLN B O 1
ATOM 3625 N N . LEU B 1 60 ? -5.117 44.594 12.305 1 98.12 60 LEU B N 1
ATOM 3626 C CA . LEU B 1 60 ? -4.062 44.125 13.195 1 98.12 60 LEU B CA 1
ATOM 3627 C C . LEU B 1 60 ? -2.707 44.688 12.766 1 98.12 60 LEU B C 1
ATOM 3629 O O . LEU B 1 60 ? -1.979 45.281 13.578 1 98.12 60 LEU B O 1
ATOM 3633 N N . LEU B 1 61 ? -2.377 44.625 11.469 1 95.88 61 LEU B N 1
ATOM 3634 C CA . LEU B 1 61 ? -1.074 45 10.953 1 95.88 61 LEU B CA 1
ATOM 3635 C C . LEU B 1 61 ? -0.925 46.531 10.977 1 95.88 61 LEU B C 1
ATOM 3637 O O . LEU B 1 61 ? 0.187 47.062 11.109 1 95.88 61 LEU B O 1
ATOM 3641 N N . ALA B 1 62 ? -2.029 47.219 10.875 1 95.94 62 ALA B N 1
ATOM 3642 C CA . ALA B 1 62 ? -2.002 48.688 10.898 1 95.94 62 ALA B CA 1
ATOM 3643 C C . ALA B 1 62 ? -1.696 49.219 12.297 1 95.94 62 ALA B C 1
ATOM 3645 O O . ALA B 1 62 ? -1.104 50.281 12.453 1 95.94 62 ALA B O 1
ATOM 3646 N N . HIS B 1 63 ? -2.008 48.438 13.281 1 96.38 63 HIS B N 1
ATOM 3647 C CA . HIS B 1 63 ? -1.957 48.969 14.641 1 96.38 63 HIS B CA 1
ATOM 3648 C C . HIS B 1 63 ? -0.836 48.312 15.445 1 96.38 63 HIS B C 1
ATOM 3650 O O . HIS B 1 63 ? -0.444 48.812 16.5 1 96.38 63 HIS B O 1
ATOM 3656 N N . GLU B 1 64 ? -0.453 47.156 15 1 93.75 64 GLU B N 1
ATOM 3657 C CA . GLU B 1 64 ? 0.598 46.438 15.727 1 93.75 64 GLU B CA 1
ATOM 3658 C C . GLU B 1 64 ? 1.938 46.562 15 1 93.75 64 GLU B C 1
ATOM 3660 O O . GLU B 1 64 ? 2.105 46.031 13.906 1 93.75 64 GLU B O 1
ATOM 3665 N N . SER B 1 65 ? 2.924 47.219 15.656 1 91.31 65 SER B N 1
ATOM 3666 C CA . SER B 1 65 ? 4.199 47.438 14.984 1 91.31 65 SER B CA 1
ATOM 3667 C C . SER B 1 65 ? 5.336 46.719 15.703 1 91.31 65 SER B C 1
ATOM 3669 O O . SER B 1 65 ? 6.457 46.656 15.203 1 91.31 65 SER B O 1
ATOM 3671 N N . ASN B 1 66 ? 5.082 46.125 16.812 1 94.06 66 ASN B N 1
ATOM 3672 C CA . ASN B 1 66 ? 6.16 45.531 17.609 1 94.06 66 ASN B CA 1
ATOM 3673 C C . ASN B 1 66 ? 5.98 44.031 17.797 1 94.06 66 ASN B C 1
ATOM 3675 O O . ASN B 1 66 ? 6.254 43.5 18.859 1 94.06 66 ASN B O 1
ATOM 3679 N N . LEU B 1 67 ? 5.535 43.344 16.781 1 97.69 67 LEU B N 1
ATOM 3680 C CA . LEU B 1 67 ? 5.395 41.875 16.875 1 97.69 67 LEU B CA 1
ATOM 3681 C C . LEU B 1 67 ? 6.723 41.188 16.609 1 97.69 67 LEU B C 1
ATOM 3683 O O . LEU B 1 67 ? 7.488 41.625 15.742 1 97.69 67 LEU B O 1
ATOM 3687 N N . ASP B 1 68 ? 6.992 40.188 17.359 1 98.06 68 ASP B N 1
ATOM 3688 C CA . ASP B 1 68 ? 8.188 39.375 17.141 1 98.06 68 ASP B CA 1
ATOM 3689 C C . ASP B 1 68 ? 7.875 38.156 16.25 1 98.06 68 ASP B C 1
ATOM 3691 O O . ASP B 1 68 ? 8.781 37.562 15.656 1 98.06 68 ASP B O 1
ATOM 3695 N N . GLY B 1 69 ? 6.637 37.75 16.156 1 98.38 69 GLY B N 1
ATOM 3696 C CA . GLY B 1 69 ? 6.18 36.656 15.328 1 98.38 69 GLY B CA 1
ATOM 3697 C C . GLY B 1 69 ? 4.672 36.625 15.148 1 98.38 69 GLY B C 1
ATOM 3698 O O . GLY B 1 69 ? 3.945 37.312 15.859 1 98.38 69 GLY B O 1
ATOM 3699 N N . VAL B 1 70 ? 4.242 35.844 14.188 1 98.62 70 VAL B N 1
ATOM 3700 C CA . VAL B 1 70 ? 2.822 35.75 13.875 1 98.62 70 VAL B CA 1
ATOM 3701 C C . VAL B 1 70 ? 2.428 34.281 13.742 1 98.62 70 VAL B C 1
ATOM 3703 O O . VAL B 1 70 ? 3.205 33.469 13.234 1 98.62 70 VAL B O 1
ATOM 3706 N N . MET B 1 71 ? 1.262 33.906 14.211 1 98.81 71 MET B N 1
ATOM 3707 C CA . MET B 1 71 ? 0.671 32.562 14.023 1 98.81 71 MET B CA 1
ATOM 3708 C C . MET B 1 71 ? -0.589 32.656 13.172 1 98.81 71 MET B C 1
ATOM 3710 O O . MET B 1 71 ? -1.458 33.5 13.414 1 98.81 71 MET B O 1
ATOM 3714 N N . ILE B 1 72 ? -0.657 31.812 12.188 1 98.69 72 ILE B N 1
ATOM 3715 C CA . ILE B 1 72 ? -1.832 31.766 11.32 1 98.69 72 ILE B CA 1
ATOM 3716 C C . ILE B 1 72 ? -2.59 30.469 11.555 1 98.69 72 ILE B C 1
ATOM 3718 O O . ILE B 1 72 ? -2.035 29.375 11.367 1 98.69 72 ILE B O 1
ATOM 3722 N N . GLY B 1 73 ? -3.857 30.516 11.93 1 97.75 73 GLY B N 1
ATOM 3723 C CA . GLY B 1 73 ? -4.734 29.375 12.141 1 97.75 73 GLY B CA 1
ATOM 3724 C C . GLY B 1 73 ? -6.121 29.578 11.555 1 97.75 73 GLY B C 1
ATOM 3725 O O . GLY B 1 73 ? -7.117 29.219 12.188 1 97.75 73 GLY B O 1
ATOM 3726 N N . THR B 1 74 ? -6.25 30.281 10.43 1 96.81 74 THR B N 1
ATOM 3727 C CA . THR B 1 74 ? -7.508 30.469 9.711 1 96.81 74 THR B CA 1
ATOM 3728 C C . THR B 1 74 ? -7.965 29.172 9.062 1 96.81 74 THR B C 1
ATOM 3730 O O . THR B 1 74 ? -7.324 28.125 9.227 1 96.81 74 THR B O 1
ATOM 3733 N N . ARG B 1 75 ? -9.102 29.266 8.43 1 95.56 75 ARG B N 1
ATOM 3734 C CA . ARG B 1 75 ? -9.492 28.141 7.574 1 95.56 75 ARG B CA 1
ATOM 3735 C C . ARG B 1 75 ? -8.492 27.953 6.441 1 95.56 75 ARG B C 1
ATOM 3737 O O . ARG B 1 75 ? -7.82 28.891 6.027 1 95.56 75 ARG B O 1
ATOM 3744 N N . CYS B 1 76 ? -8.438 26.828 5.879 1 96.81 76 CYS B N 1
ATOM 3745 C CA . CYS B 1 76 ? -7.355 26.391 5.008 1 96.81 76 CYS B CA 1
ATOM 3746 C C . CYS B 1 76 ? -7.254 27.281 3.775 1 96.81 76 CYS B C 1
ATOM 3748 O O . CYS B 1 76 ? -6.152 27.641 3.361 1 96.81 76 CYS B O 1
ATOM 3750 N N . HIS B 1 77 ? -8.391 27.656 3.227 1 97.31 77 HIS B N 1
ATOM 3751 C CA . HIS B 1 77 ? -8.383 28.391 1.967 1 97.31 77 HIS B CA 1
ATOM 3752 C C . HIS B 1 77 ? -7.793 29.781 2.143 1 97.31 77 HIS B C 1
ATOM 3754 O O . HIS B 1 77 ? -7.453 30.453 1.159 1 97.31 77 HIS B O 1
ATOM 3760 N N . LEU B 1 78 ? -7.602 30.234 3.381 1 98.06 78 LEU B N 1
ATOM 3761 C CA . LEU B 1 78 ? -7.137 31.594 3.652 1 98.06 78 LEU B CA 1
ATOM 3762 C C . LEU B 1 78 ? -5.652 31.594 4.004 1 98.06 78 LEU B C 1
ATOM 3764 O O . LEU B 1 78 ? -5.035 32.656 4.105 1 98.06 78 LEU B O 1
ATOM 3768 N N . HIS B 1 79 ? -5.039 30.453 4.215 1 98.5 79 HIS B N 1
ATOM 3769 C CA . HIS B 1 79 ? -3.662 30.375 4.695 1 98.5 79 HIS B CA 1
ATOM 3770 C C . HIS B 1 79 ? -2.715 31.156 3.793 1 98.5 79 HIS B C 1
ATOM 3772 O O . HIS B 1 79 ? -1.921 31.969 4.273 1 98.5 79 HIS B O 1
ATOM 3778 N N . THR B 1 80 ? -2.834 30.922 2.523 1 98.44 80 THR B N 1
ATOM 3779 C CA . THR B 1 80 ? -1.922 31.547 1.565 1 98.44 80 THR B CA 1
ATOM 3780 C C . THR B 1 80 ? -2.064 33.062 1.582 1 98.44 80 THR B C 1
ATOM 3782 O O . THR B 1 80 ? -1.067 33.781 1.661 1 98.44 80 THR B O 1
ATOM 3785 N N . GLU B 1 81 ? -3.252 33.5 1.495 1 98.5 81 GLU B N 1
ATOM 3786 C CA . GLU B 1 81 ? -3.512 34.938 1.495 1 98.5 81 GLU B CA 1
ATOM 3787 C C . GLU B 1 81 ? -2.934 35.594 2.742 1 98.5 81 GLU B C 1
ATOM 3789 O O . GLU B 1 81 ? -2.258 36.625 2.646 1 98.5 81 GLU B O 1
ATOM 3794 N N . MET B 1 82 ? -3.209 35.031 3.887 1 98.56 82 MET B N 1
ATOM 3795 C CA . MET B 1 82 ? -2.717 35.562 5.141 1 98.56 82 MET B CA 1
ATOM 3796 C C . MET B 1 82 ? -1.193 35.562 5.18 1 98.56 82 MET B C 1
ATOM 3798 O O . MET B 1 82 ? -0.574 36.562 5.602 1 98.56 82 MET B O 1
ATOM 3802 N N . ALA B 1 83 ? -0.608 34.469 4.789 1 98.5 83 ALA B N 1
ATOM 3803 C CA . ALA B 1 83 ? 0.848 34.375 4.793 1 98.5 83 ALA B CA 1
ATOM 3804 C C . ALA B 1 83 ? 1.484 35.438 3.893 1 98.5 83 ALA B C 1
ATOM 3806 O O . ALA B 1 83 ? 2.486 36.031 4.262 1 98.5 83 ALA B O 1
ATOM 3807 N N . CYS B 1 84 ? 0.898 35.625 2.764 1 97.81 84 CYS B N 1
ATOM 3808 C CA . CYS B 1 84 ? 1.453 36.562 1.812 1 97.81 84 CYS B CA 1
ATOM 3809 C C . CYS B 1 84 ? 1.323 38 2.332 1 97.81 84 CYS B C 1
ATOM 3811 O O . CYS B 1 84 ? 2.172 38.844 2.049 1 97.81 84 CYS B O 1
ATOM 3813 N N . LYS B 1 85 ? 0.32 38.281 3.074 1 97.5 85 LYS B N 1
ATOM 3814 C CA . LYS B 1 85 ? 0.147 39.594 3.678 1 97.5 85 LYS B CA 1
ATOM 3815 C C . LYS B 1 85 ? 1.221 39.875 4.727 1 97.5 85 LYS B C 1
ATOM 3817 O O . LYS B 1 85 ? 1.628 41 4.926 1 97.5 85 LYS B O 1
ATOM 3822 N N . ILE B 1 86 ? 1.714 38.812 5.332 1 96.12 86 ILE B N 1
ATOM 3823 C CA . ILE B 1 86 ? 2.654 38.938 6.441 1 96.12 86 ILE B CA 1
ATOM 3824 C C . ILE B 1 86 ? 4.086 38.875 5.91 1 96.12 86 ILE B C 1
ATOM 3826 O O . ILE B 1 86 ? 5.008 39.406 6.547 1 96.12 86 ILE B O 1
ATOM 3830 N N . ALA B 1 87 ? 4.328 38.312 4.805 1 96.31 87 ALA B N 1
ATOM 3831 C CA . ALA B 1 87 ? 5.641 37.969 4.27 1 96.31 87 ALA B CA 1
ATOM 3832 C C . ALA B 1 87 ? 6.539 39.219 4.188 1 96.31 87 ALA B C 1
ATOM 3834 O O . ALA B 1 87 ? 7.699 39.156 4.605 1 96.31 87 ALA B O 1
ATOM 3835 N N . PRO B 1 88 ? 6.031 40.406 3.727 1 95.75 88 PRO B N 1
ATOM 3836 C CA . PRO B 1 88 ? 6.898 41.562 3.582 1 95.75 88 PRO B CA 1
ATOM 3837 C C . PRO B 1 88 ? 7.461 42.062 4.918 1 95.75 88 PRO B C 1
ATOM 3839 O O . PRO B 1 88 ? 8.469 42.781 4.945 1 95.75 88 PRO B O 1
ATOM 3842 N N . LEU B 1 89 ? 6.844 41.656 6.023 1 95.44 89 LEU B N 1
ATOM 3843 C CA . LEU B 1 89 ? 7.309 42.031 7.348 1 95.44 89 LEU B CA 1
ATOM 3844 C C . LEU B 1 89 ? 8.5 41.188 7.785 1 95.44 89 LEU B C 1
ATOM 3846 O O . LEU B 1 89 ? 9.188 41.531 8.75 1 95.44 89 LEU B O 1
ATOM 3850 N N . GLN B 1 90 ? 8.68 40.031 7.141 1 95.31 90 GLN B N 1
ATOM 3851 C CA . GLN B 1 90 ? 9.781 39.125 7.375 1 95.31 90 GLN B CA 1
ATOM 3852 C C . GLN B 1 90 ? 9.844 38.688 8.836 1 95.31 90 GLN B C 1
ATOM 3854 O O . GLN B 1 90 ? 10.938 38.531 9.398 1 95.31 90 GLN B O 1
ATOM 3859 N N . LEU B 1 91 ? 8.703 38.656 9.453 1 96.5 91 LEU B N 1
ATOM 3860 C CA . LEU B 1 91 ? 8.586 38.125 10.805 1 96.5 91 LEU B CA 1
ATOM 3861 C C . LEU B 1 91 ? 8.516 36.594 10.797 1 96.5 91 LEU B C 1
ATOM 3863 O O . LEU B 1 91 ? 7.965 36 9.867 1 96.5 91 LEU B O 1
ATOM 3867 N N . PRO B 1 92 ? 9.078 35.969 11.875 1 98.12 92 PRO B N 1
ATOM 3868 C CA . PRO B 1 92 ? 8.836 34.531 12.031 1 98.12 92 PRO B CA 1
ATOM 3869 C C . PRO B 1 92 ? 7.352 34.156 11.984 1 98.12 92 PRO B C 1
ATOM 3871 O O . PRO B 1 92 ? 6.523 34.875 12.555 1 98.12 92 PRO B O 1
ATOM 3874 N N . LEU B 1 93 ? 7.047 33.062 11.266 1 98.44 93 LEU B N 1
ATOM 3875 C CA . LEU B 1 93 ? 5.66 32.688 11.039 1 98.44 93 LEU B CA 1
ATOM 3876 C C . LEU B 1 93 ? 5.422 31.234 11.453 1 98.44 93 LEU B C 1
ATOM 3878 O O . LEU B 1 93 ? 6.184 30.344 11.078 1 98.44 93 LEU B O 1
ATOM 3882 N N . PHE B 1 94 ? 4.449 31 12.312 1 98.69 94 PHE B N 1
ATOM 3883 C CA . PHE B 1 94 ? 3.832 29.688 12.508 1 98.69 94 PHE B CA 1
ATOM 3884 C C . PHE B 1 94 ? 2.549 29.578 11.688 1 98.69 94 PHE B C 1
ATOM 3886 O O . PHE B 1 94 ? 1.645 30.406 11.828 1 98.69 94 PHE B O 1
ATOM 3893 N N . ILE B 1 95 ? 2.43 28.594 10.859 1 98.56 95 ILE B N 1
ATOM 3894 C CA . ILE B 1 95 ? 1.261 28.5 9.992 1 98.56 95 ILE B CA 1
ATOM 3895 C C . ILE B 1 95 ? 0.712 27.078 10.008 1 98.56 95 ILE B C 1
ATOM 3897 O O . ILE B 1 95 ? 1.475 26.109 9.922 1 98.56 95 ILE B O 1
ATOM 3901 N N . GLU B 1 96 ? -0.545 26.953 10.102 1 97.81 96 GLU B N 1
ATOM 3902 C CA . GLU B 1 96 ? -1.213 25.656 10.047 1 97.81 96 GLU B CA 1
ATOM 3903 C C . GLU B 1 96 ? -1.136 25.062 8.641 1 97.81 96 GLU B C 1
ATOM 3905 O O . GLU B 1 96 ? -1.006 25.781 7.66 1 97.81 96 GLU B O 1
ATOM 3910 N N . LYS B 1 97 ? -1.15 23.812 8.625 1 97.62 97 LYS B N 1
ATOM 3911 C CA . LYS B 1 97 ? -1.218 23.078 7.359 1 97.62 97 LYS B CA 1
ATOM 3912 C C . LYS B 1 97 ? -2.662 22.906 6.902 1 97.62 97 LYS B C 1
ATOM 3914 O O . LYS B 1 97 ? -3.584 22.922 7.719 1 97.62 97 LYS B O 1
ATOM 3919 N N . PRO B 1 98 ? -2.99 22.719 5.586 1 98.12 98 PRO B N 1
ATOM 3920 C CA . PRO B 1 98 ? -2.049 22.906 4.48 1 98.12 98 PRO B CA 1
ATOM 3921 C C . PRO B 1 98 ? -1.782 24.391 4.184 1 98.12 98 PRO B C 1
ATOM 3923 O O . PRO B 1 98 ? -2.639 25.234 4.441 1 98.12 98 PRO B O 1
ATOM 3926 N N . VAL B 1 99 ? -0.682 24.672 3.58 1 98.19 99 VAL B N 1
ATOM 3927 C CA . VAL B 1 99 ? -0.288 26.062 3.391 1 98.19 99 VAL B CA 1
ATOM 3928 C C . VAL B 1 99 ? -0.999 26.641 2.168 1 98.19 99 VAL B C 1
ATOM 3930 O O . VAL B 1 99 ? -1.061 27.859 1.997 1 98.19 99 VAL B O 1
ATOM 3933 N N . ALA B 1 100 ? -1.486 25.781 1.368 1 98 100 ALA B N 1
ATOM 3934 C CA . ALA B 1 100 ? -2.246 26.141 0.172 1 98 100 ALA B CA 1
ATOM 3935 C C . ALA B 1 100 ? -3.205 25.016 -0.221 1 98 100 ALA B C 1
ATOM 3937 O O . ALA B 1 100 ? -2.951 23.844 0.065 1 98 100 ALA B O 1
ATOM 3938 N N . ILE B 1 101 ? -4.312 25.438 -1.002 1 97.94 101 ILE B N 1
ATOM 3939 C CA . ILE B 1 101 ? -5.262 24.375 -1.337 1 97.94 101 ILE B CA 1
ATOM 3940 C C . ILE B 1 101 ? -5.465 24.328 -2.85 1 97.94 101 ILE B C 1
ATOM 3942 O O . ILE B 1 101 ? -6.273 23.531 -3.348 1 97.94 101 ILE B O 1
ATOM 3946 N N . THR B 1 102 ? -4.793 25.25 -3.629 1 97.5 102 THR B N 1
ATOM 3947 C CA . THR B 1 102 ? -4.812 25.219 -5.09 1 97.5 102 THR B CA 1
ATOM 3948 C C . THR B 1 102 ? -3.412 25.438 -5.652 1 97.5 102 THR B C 1
ATOM 3950 O O . THR B 1 102 ? -2.52 25.906 -4.949 1 97.5 102 THR B O 1
ATOM 3953 N N . PHE B 1 103 ? -3.295 25.125 -6.91 1 96.94 103 PHE B N 1
ATOM 3954 C CA . PHE B 1 103 ? -2.023 25.344 -7.586 1 96.94 103 PHE B CA 1
ATOM 3955 C C . PHE B 1 103 ? -1.702 26.828 -7.652 1 96.94 103 PHE B C 1
ATOM 3957 O O . PHE B 1 103 ? -0.545 27.234 -7.504 1 96.94 103 PHE B O 1
ATOM 3964 N N . GLU B 1 104 ? -2.672 27.641 -7.844 1 97.06 104 GLU B N 1
ATOM 3965 C CA . GLU B 1 104 ? -2.488 29.078 -7.902 1 97.06 104 GLU B CA 1
ATOM 3966 C C . GLU B 1 104 ? -1.983 29.625 -6.57 1 97.06 104 GLU B C 1
ATOM 3968 O O . GLU B 1 104 ? -1.046 30.438 -6.535 1 97.06 104 GLU B O 1
ATOM 3973 N N . GLN B 1 105 ? -2.596 29.203 -5.539 1 97.5 105 GLN B N 1
ATOM 3974 C CA . GLN B 1 105 ? -2.158 29.609 -4.207 1 97.5 105 GLN B CA 1
ATOM 3975 C C . GLN B 1 105 ? -0.714 29.188 -3.949 1 97.5 105 GLN B C 1
ATOM 3977 O O . GLN B 1 105 ? 0.068 29.953 -3.377 1 97.5 105 GLN B O 1
ATOM 3982 N N . LEU B 1 106 ? -0.426 28.031 -4.344 1 96.56 106 LEU B N 1
ATOM 3983 C CA . LEU B 1 106 ? 0.919 27.516 -4.129 1 96.56 106 LEU B CA 1
ATOM 3984 C C . LEU B 1 106 ? 1.955 28.359 -4.855 1 96.56 106 LEU B C 1
ATOM 3986 O O . LEU B 1 106 ? 3.023 28.641 -4.312 1 96.56 106 LEU B O 1
ATOM 3990 N N . ARG B 1 107 ? 1.679 28.641 -6.062 1 95.44 107 ARG B N 1
ATOM 3991 C CA . ARG B 1 107 ? 2.578 29.484 -6.844 1 95.44 107 ARG B CA 1
ATOM 3992 C C . ARG B 1 107 ? 2.764 30.859 -6.184 1 95.44 107 ARG B C 1
ATOM 3994 O O . ARG B 1 107 ? 3.887 31.344 -6.082 1 95.44 107 ARG B O 1
ATOM 4001 N N . GLN B 1 108 ? 1.681 31.406 -5.785 1 96.31 108 GLN B N 1
ATOM 4002 C CA . GLN B 1 108 ? 1.72 32.688 -5.102 1 96.31 108 GLN B CA 1
ATOM 4003 C C . GLN B 1 108 ? 2.582 32.625 -3.844 1 96.31 108 GLN B C 1
ATOM 4005 O O . GLN B 1 108 ? 3.404 33.5 -3.598 1 96.31 108 GLN B O 1
ATOM 4010 N N . LEU B 1 109 ? 2.34 31.594 -3.117 1 96.81 109 LEU B N 1
ATOM 4011 C CA . LEU B 1 109 ? 3.064 31.422 -1.862 1 96.81 109 LEU B CA 1
ATOM 4012 C C . LEU B 1 109 ? 4.559 31.25 -2.117 1 96.81 109 LEU B C 1
ATOM 4014 O O . LEU B 1 109 ? 5.387 31.844 -1.422 1 96.81 109 LEU B O 1
ATOM 4018 N N . ALA B 1 110 ? 4.871 30.391 -3.039 1 95.5 110 ALA B N 1
ATOM 4019 C CA . ALA B 1 110 ? 6.266 30.141 -3.395 1 95.5 110 ALA B CA 1
ATOM 4020 C C . ALA B 1 110 ? 6.961 31.422 -3.82 1 95.5 110 ALA B C 1
ATOM 4022 O O . ALA B 1 110 ? 8.086 31.703 -3.385 1 95.5 110 ALA B O 1
ATOM 4023 N N . GLU B 1 111 ? 6.34 32.188 -4.613 1 94.88 111 GLU B N 1
ATOM 4024 C CA . GLU B 1 111 ? 6.898 33.469 -5.074 1 94.88 111 GLU B CA 1
ATOM 4025 C C . GLU B 1 111 ? 7.082 34.438 -3.916 1 94.88 111 GLU B C 1
ATOM 4027 O O . GLU B 1 111 ? 8.133 35.062 -3.801 1 94.88 111 GLU B O 1
ATOM 4032 N N . CYS B 1 112 ? 6.117 34.5 -3.148 1 95.44 112 CYS B N 1
ATOM 4033 C CA . CYS B 1 112 ? 6.129 35.438 -2.029 1 95.44 112 CYS B CA 1
ATOM 4034 C C . CYS B 1 112 ? 7.266 35.125 -1.065 1 95.44 112 CYS B C 1
ATOM 4036 O O . CYS B 1 112 ? 8.023 36 -0.679 1 95.44 112 CYS B O 1
ATOM 4038 N N . TYR B 1 113 ? 7.453 33.906 -0.713 1 94.06 113 TYR B N 1
ATOM 4039 C CA . TYR B 1 113 ? 8.438 33.562 0.303 1 94.06 113 TYR B CA 1
ATOM 4040 C C . TYR B 1 113 ? 9.812 33.375 -0.315 1 94.06 113 TYR B C 1
ATOM 4042 O O . TYR B 1 113 ? 10.805 33.219 0.401 1 94.06 113 TYR B O 1
ATOM 4050 N N . SER B 1 114 ? 9.828 33.281 -1.581 1 92.94 114 SER B N 1
ATOM 4051 C CA . SER B 1 114 ? 11.117 33.469 -2.248 1 92.94 114 SER B CA 1
ATOM 4052 C C . SER B 1 114 ? 11.594 34.906 -2.195 1 92.94 114 SER B C 1
ATOM 4054 O O . SER B 1 114 ? 12.781 35.188 -2.006 1 92.94 114 SER B O 1
ATOM 4056 N N . ALA B 1 115 ? 10.742 35.844 -2.33 1 94.44 115 ALA B N 1
ATOM 4057 C CA . ALA B 1 115 ? 11.047 37.281 -2.311 1 94.44 115 ALA B CA 1
ATOM 4058 C C . ALA B 1 115 ? 11.312 37.75 -0.888 1 94.44 115 ALA B C 1
ATOM 4060 O O . ALA B 1 115 ? 12.156 38.625 -0.67 1 94.44 115 ALA B O 1
ATOM 4061 N N . TYR B 1 116 ? 10.562 37.25 0.028 1 94.56 116 TYR B N 1
ATOM 4062 C CA . TYR B 1 116 ? 10.672 37.625 1.43 1 94.56 116 TYR B CA 1
ATOM 4063 C C . TYR B 1 116 ? 10.938 36.406 2.311 1 94.56 116 TYR B C 1
ATOM 4065 O O . TYR B 1 116 ? 10.039 35.938 3.016 1 94.56 116 TYR B O 1
ATOM 4073 N N . PRO B 1 117 ? 12.141 36 2.359 1 90.88 117 PRO B N 1
ATOM 4074 C CA . PRO B 1 117 ? 12.422 34.844 3.186 1 90.88 117 PRO B CA 1
ATOM 4075 C C . PRO B 1 117 ? 12.281 35.125 4.68 1 90.88 117 PRO B C 1
ATOM 4077 O O . PRO B 1 117 ? 12.719 36.156 5.16 1 90.88 117 PRO B O 1
ATOM 4080 N N . ALA B 1 118 ? 11.477 34.469 5.324 1 91.44 118 ALA B N 1
ATOM 4081 C CA . ALA B 1 118 ? 11.297 34.531 6.773 1 91.44 118 ALA B CA 1
ATOM 4082 C C . ALA B 1 118 ? 11.273 33.125 7.395 1 91.44 118 ALA B C 1
ATOM 4084 O O . ALA B 1 118 ? 10.797 32.188 6.777 1 91.44 118 ALA B O 1
ATOM 4085 N N . PRO B 1 119 ? 11.805 33 8.633 1 94.88 119 PRO B N 1
ATOM 4086 C CA . PRO B 1 119 ? 11.664 31.688 9.297 1 94.88 119 PRO B CA 1
ATOM 4087 C C . PRO B 1 119 ? 10.211 31.281 9.5 1 94.88 119 PRO B C 1
ATOM 4089 O O . PRO B 1 119 ? 9.43 32.031 10.078 1 94.88 119 PRO B O 1
ATOM 4092 N N . THR B 1 120 ? 9.836 30.203 8.914 1 97.25 120 THR B N 1
ATOM 4093 C CA . THR B 1 120 ? 8.461 29.734 8.992 1 97.25 120 THR B CA 1
ATOM 4094 C C . THR B 1 120 ? 8.414 28.328 9.57 1 97.25 120 THR B C 1
ATOM 4096 O O . THR B 1 120 ? 9.234 27.469 9.219 1 97.25 120 THR B O 1
ATOM 4099 N N . VAL B 1 121 ? 7.5 28.141 10.516 1 98.38 121 VAL B N 1
ATOM 4100 C CA . VAL B 1 121 ? 7.211 26.828 11.07 1 98.38 121 VAL B CA 1
ATOM 4101 C C . VAL B 1 121 ? 5.852 26.344 10.578 1 98.38 121 VAL B C 1
ATOM 4103 O O . VAL B 1 121 ? 4.812 26.859 11 1 98.38 121 VAL B O 1
ATOM 4106 N N . VAL B 1 122 ? 5.867 25.422 9.656 1 98.56 122 VAL B N 1
ATOM 4107 C CA . VAL B 1 122 ? 4.621 24.797 9.219 1 98.56 122 VAL B CA 1
ATOM 4108 C C . VAL B 1 122 ? 4.203 23.734 10.227 1 98.56 122 VAL B C 1
ATOM 4110 O O . VAL B 1 122 ? 5.039 22.969 10.727 1 98.56 122 VAL B O 1
ATOM 4113 N N . SER B 1 123 ? 2.99 23.656 10.531 1 98 123 SER B N 1
ATOM 4114 C CA . SER B 1 123 ? 2.461 22.766 11.562 1 98 123 SER B CA 1
ATOM 4115 C C . SER B 1 123 ? 2.5 21.312 11.102 1 98 123 SER B C 1
ATOM 4117 O O . SER B 1 123 ? 1.454 20.688 10.891 1 98 123 SER B O 1
ATOM 4119 N N . PHE B 1 124 ? 3.666 20.734 11.086 1 98.12 124 PHE B N 1
ATOM 4120 C CA . PHE B 1 124 ? 3.902 19.328 10.805 1 98.12 124 PHE B CA 1
ATOM 4121 C C . PHE B 1 124 ? 4.422 18.609 12.047 1 98.12 124 PHE B C 1
ATOM 4123 O O . PHE B 1 124 ? 5.613 18.297 12.141 1 98.12 124 PHE B O 1
ATOM 4130 N N . PRO B 1 125 ? 3.549 18.297 12.961 1 97 125 PRO B N 1
ATOM 4131 C CA . PRO B 1 125 ? 3.996 17.688 14.211 1 97 125 PRO B CA 1
ATOM 4132 C C . PRO B 1 125 ? 4.613 16.312 14.016 1 97 125 PRO B C 1
ATOM 4134 O O . PRO B 1 125 ? 5.543 15.938 14.727 1 97 125 PRO B O 1
ATOM 4137 N N . LEU B 1 126 ? 4.164 15.547 13.008 1 97.5 126 LEU B N 1
ATOM 4138 C CA . LEU B 1 126 ? 4.691 14.211 12.789 1 97.5 126 LEU B CA 1
ATOM 4139 C C . LEU B 1 126 ? 6.172 14.258 12.414 1 97.5 126 LEU B C 1
ATOM 4141 O O . LEU B 1 126 ? 6.965 13.445 12.883 1 97.5 126 LEU B O 1
ATOM 4145 N N . ARG B 1 127 ? 6.535 15.227 11.609 1 97.81 127 ARG B N 1
ATOM 4146 C CA . ARG B 1 127 ? 7.914 15.422 11.172 1 97.81 127 ARG B CA 1
ATOM 4147 C C . ARG B 1 127 ? 8.852 15.562 12.375 1 97.81 127 ARG B C 1
ATOM 4149 O O . ARG B 1 127 ? 9.969 15.047 12.359 1 97.81 127 ARG B O 1
ATOM 4156 N N . LEU B 1 128 ? 8.344 16.203 13.461 1 96.88 128 LEU B N 1
ATOM 4157 C CA . LEU B 1 128 ? 9.219 16.531 14.578 1 96.88 128 LEU B CA 1
ATOM 4158 C C . LEU B 1 128 ? 8.961 15.609 15.766 1 96.88 128 LEU B C 1
ATOM 4160 O O . LEU B 1 128 ? 9.555 15.789 16.828 1 96.88 128 LEU B O 1
ATOM 4164 N N . SER B 1 129 ? 8.07 14.633 15.609 1 95.94 129 SER B N 1
ATOM 4165 C CA . SER B 1 129 ? 7.805 13.695 16.688 1 95.94 129 SER B CA 1
ATOM 4166 C C . SER B 1 129 ? 9.055 12.898 17.062 1 95.94 129 SER B C 1
ATOM 4168 O O . SER B 1 129 ? 9.844 12.547 16.188 1 95.94 129 SER B O 1
ATOM 4170 N N . PRO B 1 130 ? 9.227 12.586 18.328 1 94.94 130 PRO B N 1
ATOM 4171 C CA . PRO B 1 130 ? 10.391 11.805 18.734 1 94.94 130 PRO B CA 1
ATOM 4172 C C . PRO B 1 130 ? 10.523 10.484 17.969 1 94.94 130 PRO B C 1
ATOM 4174 O O . PRO B 1 130 ? 11.633 10.094 17.594 1 94.94 130 PRO B O 1
ATOM 4177 N N . LEU B 1 131 ? 9.453 9.852 17.703 1 96.62 131 LEU B N 1
ATOM 4178 C CA . LEU B 1 131 ? 9.469 8.586 16.969 1 96.62 131 LEU B CA 1
ATOM 4179 C C . LEU B 1 131 ? 10.047 8.773 15.578 1 96.62 131 LEU B C 1
ATOM 4181 O O . LEU B 1 131 ? 10.961 8.047 15.18 1 96.62 131 LEU B O 1
ATOM 4185 N N . LEU B 1 132 ? 9.578 9.758 14.828 1 97.88 132 LEU B N 1
ATOM 4186 C CA . LEU B 1 132 ? 10.039 9.945 13.461 1 97.88 132 LEU B CA 1
ATOM 4187 C C . LEU B 1 132 ? 11.492 10.414 13.445 1 97.88 132 LEU B C 1
ATOM 4189 O O . LEU B 1 132 ? 12.25 10.062 12.539 1 97.88 132 LEU B O 1
ATOM 4193 N N . GLN B 1 133 ? 11.844 11.25 14.445 1 97.38 133 GLN B N 1
ATOM 4194 C CA . GLN B 1 133 ? 13.234 11.695 14.523 1 97.38 133 GLN B CA 1
ATOM 4195 C C . GLN B 1 133 ? 14.18 10.516 14.719 1 97.38 133 GLN B C 1
ATOM 4197 O O . GLN B 1 133 ? 15.273 10.484 14.156 1 97.38 133 GLN B O 1
ATOM 4202 N N . ARG B 1 134 ? 13.758 9.578 15.508 1 97.38 134 ARG B N 1
ATOM 4203 C CA . ARG B 1 134 ? 14.555 8.375 15.68 1 97.38 134 ARG B CA 1
ATOM 4204 C C . ARG B 1 134 ? 14.641 7.578 14.383 1 97.38 134 ARG B C 1
ATOM 4206 O O . ARG B 1 134 ? 15.703 7.043 14.039 1 97.38 134 ARG B O 1
ATOM 4213 N N . VAL B 1 135 ? 13.531 7.441 13.672 1 98.69 135 VAL B N 1
ATOM 4214 C CA . VAL B 1 135 ? 13.539 6.781 12.375 1 98.69 135 VAL B CA 1
ATOM 4215 C C . VAL B 1 135 ? 14.516 7.488 11.438 1 98.69 135 VAL B C 1
ATOM 4217 O O . VAL B 1 135 ? 15.305 6.836 10.75 1 98.69 135 VAL B O 1
ATOM 4220 N N . LYS B 1 136 ? 14.477 8.805 11.383 1 98.62 136 LYS B N 1
ATOM 4221 C CA . LYS B 1 136 ? 15.367 9.594 10.547 1 98.62 136 LYS B CA 1
ATOM 4222 C C . LYS B 1 136 ? 16.828 9.312 10.875 1 98.62 136 LYS B C 1
ATOM 4224 O O . LYS B 1 136 ? 17.656 9.172 9.977 1 98.62 136 LYS B O 1
ATOM 4229 N N . GLU B 1 137 ? 17.125 9.234 12.164 1 98.44 137 GLU B N 1
ATOM 4230 C CA . GLU B 1 137 ? 18.484 8.914 12.594 1 98.44 137 GLU B CA 1
ATOM 4231 C C . GLU B 1 137 ? 18.922 7.562 12.047 1 98.44 137 GLU B C 1
ATOM 4233 O O . GLU B 1 137 ? 20.047 7.422 11.562 1 98.44 137 GLU B O 1
ATOM 4238 N N . ILE B 1 138 ? 18.062 6.609 12.133 1 98.5 138 ILE B N 1
ATOM 4239 C CA . ILE B 1 138 ? 18.391 5.266 11.656 1 98.5 138 ILE B CA 1
ATOM 4240 C C . ILE B 1 138 ? 18.609 5.289 10.148 1 98.5 138 ILE B C 1
ATOM 4242 O O . ILE B 1 138 ? 19.594 4.738 9.648 1 98.5 138 ILE B O 1
ATOM 4246 N N . VAL B 1 139 ? 17.719 5.957 9.406 1 98.38 139 VAL B N 1
ATOM 4247 C CA . VAL B 1 139 ? 17.812 6.066 7.957 1 98.38 139 VAL B CA 1
ATOM 4248 C C . VAL B 1 139 ? 19.125 6.762 7.578 1 98.38 139 VAL B C 1
ATOM 4250 O O . VAL B 1 139 ? 19.875 6.277 6.727 1 98.38 139 VAL B O 1
ATOM 4253 N N . ASP B 1 140 ? 19.469 7.852 8.258 1 97.94 140 ASP B N 1
ATOM 4254 C CA . ASP B 1 140 ? 20.625 8.672 7.922 1 97.94 140 ASP B CA 1
ATOM 4255 C C . ASP B 1 140 ? 21.922 7.965 8.305 1 97.94 140 ASP B C 1
ATOM 4257 O O . ASP B 1 140 ? 22.969 8.234 7.719 1 97.94 140 ASP B O 1
ATOM 4261 N N . SER B 1 141 ? 21.859 7.086 9.266 1 97.81 141 SER B N 1
ATOM 4262 C CA . SER B 1 141 ? 23.047 6.379 9.719 1 97.81 141 SER B CA 1
ATOM 4263 C C . SER B 1 141 ? 23.531 5.375 8.664 1 97.81 141 SER B C 1
ATOM 4265 O O . SER B 1 141 ? 24.656 4.895 8.727 1 97.81 141 SER B O 1
ATOM 4267 N N . GLY B 1 142 ? 22.609 4.996 7.777 1 96.94 142 GLY B N 1
ATOM 4268 C CA . GLY B 1 142 ? 22.938 3.99 6.781 1 96.94 142 GLY B CA 1
ATOM 4269 C C . GLY B 1 142 ? 22.766 2.568 7.285 1 96.94 142 GLY B C 1
ATOM 4270 O O . GLY B 1 142 ? 23.109 1.611 6.59 1 96.94 142 GLY B O 1
ATOM 4271 N N . GLN B 1 143 ? 22.188 2.438 8.422 1 96.88 143 GLN B N 1
ATOM 4272 C CA . GLN B 1 143 ? 22.016 1.131 9.047 1 96.88 143 GLN B CA 1
ATOM 4273 C C . GLN B 1 143 ? 21.234 0.188 8.141 1 96.88 143 GLN B C 1
ATOM 4275 O O . GLN B 1 143 ? 21.5 -1.015 8.109 1 96.88 143 GLN B O 1
ATOM 4280 N N . VAL B 1 144 ? 20.312 0.716 7.387 1 97.81 144 VAL B N 1
ATOM 4281 C CA . VAL B 1 144 ? 19.469 -0.151 6.57 1 97.81 144 VAL B CA 1
ATOM 4282 C C . VAL B 1 144 ? 19.844 0.011 5.098 1 97.81 144 VAL B C 1
ATOM 4284 O O . VAL B 1 144 ? 19.156 -0.513 4.219 1 97.81 144 VAL B O 1
ATOM 4287 N N . GLY B 1 145 ? 20.922 0.696 4.801 1 96.88 145 GLY B N 1
ATOM 4288 C CA . GLY B 1 145 ? 21.297 0.986 3.424 1 96.88 145 GLY B CA 1
ATOM 4289 C C . GLY B 1 145 ? 20.453 2.08 2.795 1 96.88 145 GLY B C 1
ATOM 4290 O O . GLY B 1 145 ? 19.797 2.844 3.5 1 96.88 145 GLY B O 1
ATOM 4291 N N . THR B 1 146 ? 20.578 2.17 1.479 1 96.06 146 THR B N 1
ATOM 4292 C CA . THR B 1 146 ? 19.75 3.111 0.729 1 96.06 146 THR B CA 1
ATOM 4293 C C . THR B 1 146 ? 18.297 2.672 0.729 1 96.06 146 THR B C 1
ATOM 4295 O O . THR B 1 146 ? 17.984 1.501 0.483 1 96.06 146 THR B O 1
ATOM 4298 N N . ILE B 1 147 ? 17.391 3.592 1.037 1 98.19 147 ILE B N 1
ATOM 4299 C CA . ILE B 1 147 ? 15.969 3.271 0.97 1 98.19 147 ILE B CA 1
ATOM 4300 C C . ILE B 1 147 ? 15.547 3.111 -0.488 1 98.19 147 ILE B C 1
ATOM 4302 O O . ILE B 1 147 ? 15.719 4.027 -1.296 1 98.19 147 ILE B O 1
ATOM 4306 N N . GLU B 1 148 ? 14.961 1.975 -0.793 1 97.88 148 GLU B N 1
ATOM 4307 C CA . GLU B 1 148 ? 14.617 1.65 -2.174 1 97.88 148 GLU B CA 1
ATOM 4308 C C . GLU B 1 148 ? 13.109 1.697 -2.393 1 97.88 148 GLU B C 1
ATOM 4310 O O . GLU B 1 148 ? 12.648 1.952 -3.506 1 97.88 148 GLU B O 1
ATOM 4315 N N . HIS B 1 149 ? 12.359 1.409 -1.441 1 98.69 149 HIS B N 1
ATOM 4316 C CA . HIS B 1 149 ? 10.906 1.296 -1.503 1 98.69 149 HIS B CA 1
ATOM 4317 C C . HIS B 1 149 ? 10.266 1.699 -0.178 1 98.69 149 HIS B C 1
ATOM 4319 O O . HIS B 1 149 ? 10.844 1.477 0.888 1 98.69 149 HIS B O 1
ATOM 4325 N N . VAL B 1 150 ? 9.109 2.369 -0.252 1 98.88 150 VAL B N 1
ATOM 4326 C CA . VAL B 1 150 ? 8.398 2.77 0.954 1 98.88 150 VAL B CA 1
ATOM 4327 C C . VAL B 1 150 ? 6.914 2.43 0.81 1 98.88 150 VAL B C 1
ATOM 4329 O O . VAL B 1 150 ? 6.316 2.672 -0.24 1 98.88 150 VAL B O 1
ATOM 4332 N N . VAL B 1 151 ? 6.332 1.804 1.794 1 98.88 151 VAL B N 1
ATOM 4333 C CA . VAL B 1 151 ? 4.891 1.601 1.923 1 98.88 151 VAL B CA 1
ATOM 4334 C C . VAL B 1 151 ? 4.375 2.326 3.164 1 98.88 151 VAL B C 1
ATOM 4336 O O . VAL B 1 151 ? 4.73 1.971 4.289 1 98.88 151 VAL B O 1
ATOM 4339 N N . ALA B 1 152 ? 3.564 3.359 2.961 1 98.88 152 ALA B N 1
ATOM 4340 C CA . ALA B 1 152 ? 3.053 4.176 4.059 1 98.88 152 ALA B CA 1
ATOM 4341 C C . ALA B 1 152 ? 1.533 4.082 4.148 1 98.88 152 ALA B C 1
ATOM 4343 O O . ALA B 1 152 ? 0.861 3.797 3.156 1 98.88 152 ALA B O 1
ATOM 4344 N N . PHE B 1 153 ? 0.966 4.277 5.371 1 98.75 153 PHE B N 1
ATOM 4345 C CA . PHE B 1 153 ? -0.458 4.066 5.602 1 98.75 153 PHE B CA 1
ATOM 4346 C C . PHE B 1 153 ? -0.971 5 6.691 1 98.75 153 PHE B C 1
ATOM 4348 O O . PHE B 1 153 ? -0.227 5.363 7.605 1 98.75 153 PHE B O 1
ATOM 4355 N N . ASN B 1 154 ? -2.172 5.41 6.559 1 98.69 154 ASN B N 1
ATOM 4356 C CA . ASN B 1 154 ? -2.904 6.184 7.555 1 98.69 154 ASN B CA 1
ATOM 4357 C C . ASN B 1 154 ? -4.355 5.727 7.664 1 98.69 154 ASN B C 1
ATOM 4359 O O . ASN B 1 154 ? -5.207 6.16 6.887 1 98.69 154 ASN B O 1
ATOM 4363 N N . ASP B 1 155 ? -4.68 4.855 8.641 1 98.19 155 ASP B N 1
ATOM 4364 C CA . ASP B 1 155 ? -6.039 4.445 8.992 1 98.19 155 ASP B CA 1
ATOM 4365 C C . ASP B 1 155 ? -6.598 5.301 10.125 1 98.19 155 ASP B C 1
ATOM 4367 O O . ASP B 1 155 ? -6.359 5.02 11.297 1 98.19 155 ASP B O 1
ATOM 4371 N N . VAL B 1 156 ? -7.406 6.238 9.773 1 96.06 156 VAL B N 1
ATOM 4372 C CA . VAL B 1 156 ? -7.855 7.266 10.703 1 96.06 156 VAL B CA 1
ATOM 4373 C C . VAL B 1 156 ? -9.047 6.754 11.5 1 96.06 156 VAL B C 1
ATOM 4375 O O . VAL B 1 156 ? -10.125 6.52 10.945 1 96.06 156 VAL B O 1
ATOM 4378 N N . PRO B 1 157 ? -8.969 6.637 12.812 1 92.69 157 PRO B N 1
ATOM 4379 C CA . PRO B 1 157 ? -10.055 6.051 13.594 1 92.69 157 PRO B CA 1
ATOM 4380 C C . PRO B 1 157 ? -11.164 7.055 13.898 1 92.69 157 PRO B C 1
ATOM 4382 O O . PRO B 1 157 ? -12.203 6.68 14.445 1 92.69 157 PRO B O 1
ATOM 4385 N N . TYR B 1 158 ? -11.016 8.312 13.578 1 89.31 158 TYR B N 1
ATOM 4386 C CA . TYR B 1 158 ? -12.008 9.359 13.812 1 89.31 158 TYR B CA 1
ATOM 4387 C C . TYR B 1 158 ? -12.43 10.016 12.5 1 89.31 158 TYR B C 1
ATOM 4389 O O . TYR B 1 158 ? -12.672 11.227 12.461 1 89.31 158 TYR B O 1
ATOM 4397 N N . GLY B 1 159 ? -12.461 9.273 11.461 1 91.25 159 GLY B N 1
ATOM 4398 C CA . GLY B 1 159 ? -12.664 9.766 10.109 1 91.25 159 GLY B CA 1
ATOM 4399 C C . GLY B 1 159 ? -14.008 10.445 9.914 1 91.25 159 GLY B C 1
ATOM 4400 O O . GLY B 1 159 ? -14.109 11.414 9.156 1 91.25 159 GLY B O 1
ATOM 4401 N N . SER B 1 160 ? -15.039 10.031 10.664 1 89.94 160 SER B N 1
ATOM 4402 C CA . SER B 1 160 ? -16.375 10.617 10.508 1 89.94 160 SER B CA 1
ATOM 4403 C C . SER B 1 160 ? -16.375 12.094 10.883 1 89.94 160 SER B C 1
ATOM 4405 O O . SER B 1 160 ? -17.203 12.859 10.398 1 89.94 160 SER B O 1
ATOM 4407 N N . GLY B 1 161 ? -15.438 12.477 11.742 1 88.38 161 GLY B N 1
ATOM 4408 C CA . GLY B 1 161 ? -15.344 13.859 12.18 1 88.38 161 GLY B CA 1
ATOM 4409 C C . GLY B 1 161 ? -15.164 14.836 11.031 1 88.38 161 GLY B C 1
ATOM 4410 O O . GLY B 1 161 ? -15.641 15.969 11.102 1 88.38 161 GLY B O 1
ATOM 4411 N N . TYR B 1 162 ? -14.578 14.438 9.961 1 91.19 162 TYR B N 1
ATOM 4412 C CA . TYR B 1 162 ? -14.312 15.305 8.812 1 91.19 162 TYR B CA 1
ATOM 4413 C C . TYR B 1 162 ? -15.586 15.562 8.023 1 91.19 162 TYR B C 1
ATOM 4415 O O . TYR B 1 162 ? -15.641 16.484 7.199 1 91.19 162 TYR B O 1
ATOM 4423 N N . PHE B 1 163 ? -16.594 14.797 8.312 1 91.75 163 PHE B N 1
ATOM 4424 C CA . PHE B 1 163 ? -17.859 14.938 7.594 1 91.75 163 PHE B CA 1
ATOM 4425 C C . PHE B 1 163 ? -18.906 15.602 8.469 1 91.75 163 PHE B C 1
ATOM 4427 O O . PHE B 1 163 ? -20.062 15.766 8.047 1 91.75 163 PHE B O 1
ATOM 4434 N N . ARG B 1 164 ? -18.484 16 9.68 1 90.31 164 ARG B N 1
ATOM 4435 C CA . ARG B 1 164 ? -19.453 16.547 10.633 1 90.31 164 ARG B CA 1
ATOM 4436 C C . ARG B 1 164 ? -19.25 18.047 10.828 1 90.31 164 ARG B C 1
ATOM 4438 O O . ARG B 1 164 ? -20.047 18.719 11.484 1 90.31 164 ARG B O 1
ATOM 4445 N N . SER B 1 165 ? -18.219 18.562 10.297 1 87.38 165 SER B N 1
ATOM 4446 C CA . SER B 1 165 ? -17.844 19.953 10.523 1 87.38 165 SER B CA 1
ATOM 4447 C C . SER B 1 165 ? -17.562 20.672 9.211 1 87.38 165 SER B C 1
ATOM 4449 O O . SER B 1 165 ? -17.938 20.188 8.141 1 87.38 165 SER B O 1
ATOM 4451 N N . TRP B 1 166 ? -16.906 21.922 9.336 1 87.19 166 TRP B N 1
ATOM 4452 C CA . TRP B 1 166 ? -16.625 22.734 8.156 1 87.19 166 TRP B CA 1
ATOM 4453 C C . TRP B 1 166 ? -15.703 21.984 7.188 1 87.19 166 TRP B C 1
ATOM 4455 O O . TRP B 1 166 ? -15.641 22.312 6.004 1 87.19 166 TRP B O 1
ATOM 4465 N N . HIS B 1 167 ? -15.086 20.953 7.676 1 89.12 167 HIS B N 1
ATOM 4466 C CA . HIS B 1 167 ? -14.18 20.172 6.844 1 89.12 167 HIS B CA 1
ATOM 4467 C C . HIS B 1 167 ? -14.922 19.5 5.695 1 89.12 167 HIS B C 1
ATOM 4469 O O . HIS B 1 167 ? -14.312 19.125 4.691 1 89.12 167 HIS B O 1
ATOM 4475 N N . ARG B 1 168 ? -16.188 19.344 5.859 1 90.25 168 ARG B N 1
ATOM 4476 C CA . ARG B 1 168 ? -16.969 18.656 4.844 1 90.25 168 ARG B CA 1
ATOM 4477 C C . ARG B 1 168 ? -17.125 19.5 3.588 1 90.25 168 ARG B C 1
ATOM 4479 O O . ARG B 1 168 ? -17.547 19.016 2.543 1 90.25 168 ARG B O 1
ATOM 4486 N N . ASN B 1 169 ? -16.797 20.844 3.75 1 90.75 169 ASN B N 1
ATOM 4487 C CA . ASN B 1 169 ? -16.859 21.75 2.615 1 90.75 169 ASN B CA 1
ATOM 4488 C C . ASN B 1 169 ? -15.547 21.766 1.832 1 90.75 169 ASN B C 1
ATOM 4490 O O . ASN B 1 169 ? -14.586 22.422 2.227 1 90.75 169 ASN B O 1
ATOM 4494 N N . PHE B 1 170 ? -15.586 21.188 0.727 1 93.31 170 PHE B N 1
ATOM 4495 C CA . PHE B 1 170 ? -14.406 21 -0.113 1 93.31 170 PHE B CA 1
ATOM 4496 C C . PHE B 1 170 ? -13.773 22.359 -0.449 1 93.31 170 PHE B C 1
ATOM 4498 O O . PHE B 1 170 ? -12.555 22.484 -0.474 1 93.31 170 PHE B O 1
ATOM 4505 N N . ALA B 1 171 ? -14.531 23.328 -0.661 1 93.25 171 ALA B N 1
ATOM 4506 C CA . ALA B 1 171 ? -14.055 24.656 -1.08 1 93.25 171 ALA B CA 1
ATOM 4507 C C . ALA B 1 171 ? -13.219 25.312 0.012 1 93.25 171 ALA B C 1
ATOM 4509 O O . ALA B 1 171 ? -12.406 26.188 -0.268 1 93.25 171 ALA B O 1
ATOM 4510 N N . LEU B 1 172 ? -13.367 24.844 1.22 1 93.94 172 LEU B N 1
ATOM 4511 C CA . LEU B 1 172 ? -12.688 25.484 2.344 1 93.94 172 LEU B CA 1
ATOM 4512 C C . LEU B 1 172 ? -11.359 24.797 2.637 1 93.94 172 LEU B C 1
ATOM 4514 O O . LEU B 1 172 ? -10.516 25.344 3.346 1 93.94 172 LEU B O 1
ATOM 4518 N N . ASN B 1 173 ? -11.133 23.516 2.109 1 92.81 173 ASN B N 1
ATOM 4519 C CA . ASN B 1 173 ? -9.93 22.828 2.561 1 92.81 173 ASN B CA 1
ATOM 4520 C C . ASN B 1 173 ? -9.289 22.016 1.438 1 92.81 173 ASN B C 1
ATOM 4522 O O . ASN B 1 173 ? -8.156 21.562 1.562 1 92.81 173 ASN B O 1
ATOM 4526 N N . GLY B 1 174 ? -9.953 21.844 0.37 1 93.25 174 GLY B N 1
ATOM 4527 C CA . GLY B 1 174 ? -9.375 21.203 -0.799 1 93.25 174 GLY B CA 1
ATOM 4528 C C . GLY B 1 174 ? -9.398 19.688 -0.713 1 93.25 174 GLY B C 1
ATOM 4529 O O . GLY B 1 174 ? -8.781 19 -1.533 1 93.25 174 GLY B O 1
ATOM 4530 N N . GLY B 1 175 ? -10.094 19.078 0.277 1 94.44 175 GLY B N 1
ATOM 4531 C CA . GLY B 1 175 ? -10.25 17.641 0.369 1 94.44 175 GLY B CA 1
ATOM 4532 C C . GLY B 1 175 ? -9.258 16.984 1.315 1 94.44 175 GLY B C 1
ATOM 4533 O O . GLY B 1 175 ? -8.367 17.656 1.85 1 94.44 175 GLY B O 1
ATOM 4534 N N . LEU B 1 176 ? -9.328 15.648 1.397 1 94.81 176 LEU B N 1
ATOM 4535 C CA . LEU B 1 176 ? -8.609 14.945 2.453 1 94.81 176 LEU B CA 1
ATOM 4536 C C . LEU B 1 176 ? -7.18 14.641 2.023 1 94.81 176 LEU B C 1
ATOM 4538 O O . LEU B 1 176 ? -6.336 14.289 2.855 1 94.81 176 LEU B O 1
ATOM 4542 N N . TRP B 1 177 ? -6.812 14.75 0.745 1 97.44 177 TRP B N 1
ATOM 4543 C CA . TRP B 1 177 ? -5.406 14.766 0.354 1 97.44 177 TRP B CA 1
ATOM 4544 C C . TRP B 1 177 ? -4.664 15.898 1.055 1 97.44 177 TRP B C 1
ATOM 4546 O O . TRP B 1 177 ? -3.574 15.695 1.594 1 97.44 177 TRP B O 1
ATOM 4556 N N . LEU B 1 178 ? -5.336 17.031 1.113 1 97.5 178 LEU B N 1
ATOM 4557 C CA . LEU B 1 178 ? -4.699 18.203 1.695 1 97.5 178 LEU B CA 1
ATOM 4558 C C . LEU B 1 178 ? -4.926 18.266 3.201 1 97.5 178 LEU B C 1
ATOM 4560 O O . LEU B 1 178 ? -4.008 18.562 3.963 1 97.5 178 LEU B O 1
ATOM 4564 N N . GLN B 1 179 ? -6.074 17.906 3.641 1 93.69 179 GLN B N 1
ATOM 4565 C CA . GLN B 1 179 ? -6.434 18.047 5.047 1 93.69 179 GLN B CA 1
ATOM 4566 C C . GLN B 1 179 ? -5.715 17.016 5.91 1 93.69 179 GLN B C 1
ATOM 4568 O O . GLN B 1 179 ? -5.43 17.266 7.082 1 93.69 179 GLN B O 1
ATOM 4573 N N . LYS B 1 180 ? -5.422 15.891 5.301 1 95.75 180 LYS B N 1
ATOM 4574 C CA . LYS B 1 180 ? -4.863 14.852 6.16 1 95.75 180 LYS B CA 1
ATOM 4575 C C . LYS B 1 180 ? -3.582 14.273 5.566 1 95.75 180 LYS B C 1
ATOM 4577 O O . LYS B 1 180 ? -2.543 14.25 6.227 1 95.75 180 LYS B O 1
ATOM 4582 N N . ALA B 1 181 ? -3.531 13.977 4.332 1 98.06 181 ALA B N 1
ATOM 4583 C CA . ALA B 1 181 ? -2.389 13.297 3.729 1 98.06 181 ALA B CA 1
ATOM 4584 C C . ALA B 1 181 ? -1.162 14.203 3.701 1 98.06 181 ALA B C 1
ATOM 4586 O O . ALA B 1 181 ? -0.031 13.727 3.582 1 98.06 181 ALA B O 1
ATOM 4587 N N . THR B 1 182 ? -1.372 15.477 3.764 1 98.12 182 THR B N 1
ATOM 4588 C CA . THR B 1 182 ? -0.262 16.422 3.707 1 98.12 182 THR B CA 1
ATOM 4589 C C . THR B 1 182 ? 0.753 16.141 4.809 1 98.12 182 THR B C 1
ATOM 4591 O O . THR B 1 182 ? 1.958 16.297 4.609 1 98.12 182 THR B O 1
ATOM 4594 N N . HIS B 1 183 ? 0.298 15.703 5.988 1 98.12 183 HIS B N 1
ATOM 4595 C CA . HIS B 1 183 ? 1.198 15.312 7.066 1 98.12 183 HIS B CA 1
ATOM 4596 C C . HIS B 1 183 ? 2.084 14.141 6.645 1 98.12 183 HIS B C 1
ATOM 4598 O O . HIS B 1 183 ? 3.295 14.164 6.871 1 98.12 183 HIS B O 1
ATOM 4604 N N . ASP B 1 184 ? 1.512 13.203 6.043 1 98.69 184 ASP B N 1
ATOM 4605 C CA . ASP B 1 184 ? 2.207 11.969 5.715 1 98.69 184 ASP B CA 1
ATOM 4606 C C . ASP B 1 184 ? 3.16 12.164 4.539 1 98.69 184 ASP B C 1
ATOM 4608 O O . ASP B 1 184 ? 4.297 11.688 4.562 1 98.69 184 ASP B O 1
ATOM 4612 N N . LEU B 1 185 ? 2.676 12.875 3.555 1 98.56 185 LEU B N 1
ATOM 4613 C CA . LEU B 1 185 ? 3.543 13.117 2.408 1 98.56 185 LEU B CA 1
ATOM 4614 C C . LEU B 1 185 ? 4.711 14.023 2.793 1 98.56 185 LEU B C 1
ATOM 4616 O O . LEU B 1 185 ? 5.805 13.898 2.236 1 98.56 185 LEU B O 1
ATOM 4620 N N . ASP B 1 186 ? 4.527 14.836 3.832 1 98.5 186 ASP B N 1
ATOM 4621 C CA . ASP B 1 186 ? 5.617 15.656 4.344 1 98.5 186 ASP B CA 1
ATOM 4622 C C . ASP B 1 186 ? 6.691 14.797 5 1 98.5 186 ASP B C 1
ATOM 4624 O O . ASP B 1 186 ? 7.875 14.922 4.68 1 98.5 186 ASP B O 1
ATOM 4628 N N . TYR B 1 187 ? 6.273 13.938 5.98 1 98.56 187 TYR B N 1
ATOM 4629 C CA . TYR B 1 187 ? 7.324 13.203 6.68 1 98.56 187 TYR B CA 1
ATOM 4630 C C . TYR B 1 187 ? 8.016 12.227 5.738 1 98.56 187 TYR B C 1
ATOM 4632 O O . TYR B 1 187 ? 9.188 11.898 5.93 1 98.56 187 TYR B O 1
ATOM 4640 N N . ILE B 1 188 ? 7.32 11.727 4.73 1 98.69 188 ILE B N 1
ATOM 4641 C CA . ILE B 1 188 ? 7.945 10.844 3.746 1 98.69 188 ILE B CA 1
ATOM 4642 C C . ILE B 1 188 ? 9.008 11.617 2.967 1 98.69 188 ILE B C 1
ATOM 4644 O O . ILE B 1 188 ? 10.133 11.141 2.795 1 98.69 188 ILE B O 1
ATOM 4648 N N . ASN B 1 189 ? 8.625 12.844 2.484 1 97.88 189 ASN B N 1
ATOM 4649 C CA . ASN B 1 189 ? 9.594 13.711 1.833 1 97.88 189 ASN B CA 1
ATOM 4650 C C . ASN B 1 189 ? 10.805 13.969 2.729 1 97.88 189 ASN B C 1
ATOM 4652 O O . ASN B 1 189 ? 11.945 13.945 2.26 1 97.88 189 ASN B O 1
ATOM 4656 N N . TYR B 1 190 ? 10.531 14.18 3.949 1 98.19 190 TYR B N 1
ATOM 4657 C CA . TYR B 1 190 ? 11.562 14.484 4.938 1 98.19 190 TYR B CA 1
ATOM 4658 C C . TYR B 1 190 ? 12.5 13.297 5.129 1 98.19 190 TYR B C 1
ATOM 4660 O O . TYR B 1 190 ? 13.727 13.453 5.098 1 98.19 190 TYR B O 1
ATOM 4668 N N . LEU B 1 191 ? 11.945 12.086 5.277 1 98.5 191 LEU B N 1
ATOM 4669 C CA . LEU B 1 191 ? 12.742 10.883 5.492 1 98.5 191 LEU B CA 1
ATOM 4670 C C . LEU B 1 191 ? 13.609 10.586 4.277 1 98.5 191 LEU B C 1
ATOM 4672 O O . LEU B 1 191 ? 14.781 10.211 4.422 1 98.5 191 LEU B O 1
ATOM 4676 N N . LEU B 1 192 ? 13.031 10.773 3.076 1 97.56 192 LEU B N 1
ATOM 4677 C CA . LEU B 1 192 ? 13.727 10.414 1.848 1 97.56 192 LEU B CA 1
ATOM 4678 C C . LEU B 1 192 ? 14.688 11.523 1.417 1 97.56 192 LEU B C 1
ATOM 4680 O O . LEU B 1 192 ? 15.625 11.273 0.661 1 97.56 192 LEU B O 1
ATOM 4684 N N . ASN B 1 193 ? 14.406 12.719 1.885 1 95.81 193 ASN B N 1
ATOM 4685 C CA . ASN B 1 193 ? 15.188 13.891 1.495 1 95.81 193 ASN B CA 1
ATOM 4686 C C . ASN B 1 193 ? 15.336 13.992 -0.021 1 95.81 193 ASN B C 1
ATOM 4688 O O . ASN B 1 193 ? 16.438 14.164 -0.533 1 95.81 193 ASN B O 1
ATOM 4692 N N . GLN B 1 194 ? 14.266 13.695 -0.745 1 93.31 194 GLN B N 1
ATOM 4693 C CA . GLN B 1 194 ? 14.164 13.742 -2.199 1 93.31 194 GLN B CA 1
ATOM 4694 C C . GLN B 1 194 ? 12.859 14.414 -2.635 1 93.31 194 GLN B C 1
ATOM 4696 O O . GLN B 1 194 ? 11.914 14.516 -1.851 1 93.31 194 GLN B O 1
ATOM 4701 N N . LYS B 1 195 ? 12.812 14.867 -3.836 1 93 195 LYS B N 1
ATOM 4702 C CA . LYS B 1 195 ? 11.617 15.492 -4.395 1 93 195 LYS B CA 1
ATOM 4703 C C . LYS B 1 195 ? 10.766 14.477 -5.152 1 93 195 LYS B C 1
ATOM 4705 O O . LYS B 1 195 ? 11.289 13.641 -5.883 1 93 195 LYS B O 1
ATOM 4710 N N . PRO B 1 196 ? 9.492 14.562 -4.895 1 96.75 196 PRO B N 1
ATOM 4711 C CA . PRO B 1 196 ? 8.633 13.719 -5.734 1 96.75 196 PRO B CA 1
ATOM 4712 C C . PRO B 1 196 ? 8.672 14.125 -7.207 1 96.75 196 PRO B C 1
ATOM 4714 O O . PRO B 1 196 ? 8.766 15.312 -7.523 1 96.75 196 PRO B O 1
ATOM 4717 N N . HIS B 1 197 ? 8.625 13.188 -8.094 1 95.88 197 HIS B N 1
ATOM 4718 C CA . HIS B 1 197 ? 8.766 13.438 -9.523 1 95.88 197 HIS B CA 1
ATOM 4719 C C . HIS B 1 197 ? 7.504 13.031 -10.281 1 95.88 197 HIS B C 1
ATOM 4721 O O . HIS B 1 197 ? 6.988 13.797 -11.094 1 95.88 197 HIS B O 1
ATOM 4727 N N . TRP B 1 198 ? 7 11.773 -10.047 1 96.38 198 TRP B N 1
ATOM 4728 C CA . TRP B 1 198 ? 5.789 11.266 -10.68 1 96.38 198 TRP B CA 1
ATOM 4729 C C . TRP B 1 198 ? 4.797 10.758 -9.641 1 96.38 198 TRP B C 1
ATOM 4731 O O . TRP B 1 198 ? 5.199 10.242 -8.594 1 96.38 198 TRP B O 1
ATOM 4741 N N . ILE B 1 199 ? 3.486 10.945 -10.008 1 97.81 199 ILE B N 1
ATOM 4742 C CA . ILE B 1 199 ? 2.475 10.5 -9.055 1 97.81 199 ILE B CA 1
ATOM 4743 C C . ILE B 1 199 ? 1.276 9.93 -9.812 1 97.81 199 ILE B C 1
ATOM 4745 O O . ILE B 1 199 ? 0.871 10.469 -10.844 1 97.81 199 ILE B O 1
ATOM 4749 N N . SER B 1 200 ? 0.788 8.773 -9.438 1 97.94 200 SER B N 1
ATOM 4750 C CA . SER B 1 200 ? -0.5 8.188 -9.805 1 97.94 200 SER B CA 1
ATOM 4751 C C . SER B 1 200 ? -1.372 7.969 -8.57 1 97.94 200 SER B C 1
ATOM 4753 O O . SER B 1 200 ? -0.91 7.422 -7.566 1 97.94 200 SER B O 1
ATOM 4755 N N . ALA B 1 201 ? -2.615 8.422 -8.672 1 98.06 201 ALA B N 1
ATOM 4756 C CA . ALA B 1 201 ? -3.447 8.344 -7.473 1 98.06 201 ALA B CA 1
ATOM 4757 C C . ALA B 1 201 ? -4.887 7.988 -7.828 1 98.06 201 ALA B C 1
ATOM 4759 O O . ALA B 1 201 ? -5.301 8.117 -8.984 1 98.06 201 ALA B O 1
ATOM 4760 N N . MET B 1 202 ? -5.578 7.391 -6.832 1 97.38 202 MET B N 1
ATOM 4761 C CA . MET B 1 202 ? -7.012 7.125 -6.844 1 97.38 202 MET B CA 1
ATOM 4762 C C . MET B 1 202 ? -7.645 7.488 -5.504 1 97.38 202 MET B C 1
ATOM 4764 O O . MET B 1 202 ? -7.008 7.371 -4.457 1 97.38 202 MET B O 1
ATOM 4768 N N . ASN B 1 203 ? -8.82 8 -5.562 1 97.25 203 ASN B N 1
ATOM 4769 C CA . ASN B 1 203 ? -9.602 8.219 -4.352 1 97.25 203 ASN B CA 1
ATOM 4770 C C . ASN B 1 203 ? -11.086 7.953 -4.59 1 97.25 203 ASN B C 1
ATOM 4772 O O . ASN B 1 203 ? -11.508 7.762 -5.734 1 97.25 203 ASN B O 1
ATOM 4776 N N . ALA B 1 204 ? -11.836 7.777 -3.512 1 96.81 204 ALA B N 1
ATOM 4777 C CA . ALA B 1 204 ? -13.273 7.527 -3.6 1 96.81 204 ALA B CA 1
ATOM 4778 C C . ALA B 1 204 ? -13.977 7.902 -2.299 1 96.81 204 ALA B C 1
ATOM 4780 O O . ALA B 1 204 ? -13.32 8.242 -1.31 1 96.81 204 ALA B O 1
ATOM 4781 N N . ARG B 1 205 ? -15.172 8.047 -2.357 1 96.12 205 ARG B N 1
ATOM 4782 C CA . ARG B 1 205 ? -16.062 8.07 -1.209 1 96.12 205 ARG B CA 1
ATOM 4783 C C . ARG B 1 205 ? -16.953 6.832 -1.181 1 96.12 205 ARG B C 1
ATOM 4785 O O . ARG B 1 205 ? -17.891 6.711 -1.982 1 96.12 205 ARG B O 1
ATOM 4792 N N . ARG B 1 206 ? -16.703 6.027 -0.201 1 95.69 206 ARG B N 1
ATOM 4793 C CA . ARG B 1 206 ? -17.312 4.703 -0.235 1 95.69 206 ARG B CA 1
ATOM 4794 C C . ARG B 1 206 ? -18.312 4.527 0.914 1 95.69 206 ARG B C 1
ATOM 4796 O O . ARG B 1 206 ? -19.281 3.785 0.791 1 95.69 206 ARG B O 1
ATOM 4803 N N . VAL B 1 207 ? -18.078 5.156 2.006 1 95.75 207 VAL B N 1
ATOM 4804 C CA . VAL B 1 207 ? -18.844 4.875 3.213 1 95.75 207 VAL B CA 1
ATOM 4805 C C . VAL B 1 207 ? -19.766 6.055 3.527 1 95.75 207 VAL B C 1
ATOM 4807 O O . VAL B 1 207 ? -20.953 5.867 3.812 1 95.75 207 VAL B O 1
ATOM 4810 N N . TYR B 1 208 ? -19.234 7.23 3.469 1 95.25 208 TYR B N 1
ATOM 4811 C CA . TYR B 1 208 ? -19.984 8.414 3.877 1 95.25 208 TYR B CA 1
ATOM 4812 C C . TYR B 1 208 ? -20.734 9.016 2.695 1 95.25 208 TYR B C 1
ATOM 4814 O O . TYR B 1 208 ? -20.391 8.758 1.538 1 95.25 208 TYR B O 1
ATOM 4822 N N . GLY B 1 209 ? -21.75 9.867 2.979 1 93.94 209 GLY B N 1
ATOM 4823 C CA . GLY B 1 209 ? -22.641 10.383 1.955 1 93.94 209 GLY B CA 1
ATOM 4824 C C . GLY B 1 209 ? -23.938 9.594 1.839 1 93.94 209 GLY B C 1
ATOM 4825 O O . GLY B 1 209 ? -24.016 8.445 2.268 1 93.94 209 GLY B O 1
ATOM 4826 N N . GLY B 1 210 ? -24.875 10.164 1.257 1 93.88 210 GLY B N 1
ATOM 4827 C CA . GLY B 1 210 ? -26.172 9.531 1.123 1 93.88 210 GLY B CA 1
ATOM 4828 C C . GLY B 1 210 ? -27.25 10.492 0.68 1 93.88 210 GLY B C 1
ATOM 4829 O O . GLY B 1 210 ? -27.016 11.359 -0.162 1 93.88 210 GLY B O 1
ATOM 4830 N N . ASP B 1 211 ? -28.422 10.258 1.271 1 94.81 211 ASP B N 1
ATOM 4831 C CA . ASP B 1 211 ? -29.578 10.992 0.75 1 94.81 211 ASP B CA 1
ATOM 4832 C C . ASP B 1 211 ? -30.156 11.914 1.812 1 94.81 211 ASP B C 1
ATOM 4834 O O . ASP B 1 211 ? -31.125 12.641 1.551 1 94.81 211 ASP B O 1
ATOM 4838 N N . MET B 1 212 ? -29.516 11.977 2.967 1 95.31 212 MET B N 1
ATOM 4839 C CA . MET B 1 212 ? -30.031 12.875 4 1 95.31 212 MET B CA 1
ATOM 4840 C C . MET B 1 212 ? -29.766 14.336 3.627 1 95.31 212 MET B C 1
ATOM 4842 O O . MET B 1 212 ? -28.844 14.633 2.875 1 95.31 212 MET B O 1
ATOM 4846 N N . PRO B 1 213 ? -30.594 15.273 4.156 1 94.06 213 PRO B N 1
ATOM 4847 C CA . PRO B 1 213 ? -30.375 16.688 3.852 1 94.06 213 PRO B CA 1
ATOM 4848 C C . PRO B 1 213 ? -28.984 17.172 4.254 1 94.06 213 PRO B C 1
ATOM 4850 O O . PRO B 1 213 ? -28.469 16.781 5.297 1 94.06 213 PRO B O 1
ATOM 4853 N N . PHE B 1 214 ? -28.484 18.047 3.447 1 89.81 214 PHE B N 1
ATOM 4854 C CA . PHE B 1 214 ? -27.094 18.5 3.607 1 89.81 214 PHE B CA 1
ATOM 4855 C C . PHE B 1 214 ? -26.906 19.156 4.969 1 89.81 214 PHE B C 1
ATOM 4857 O O . PHE B 1 214 ? -25.844 18.984 5.594 1 89.81 214 PHE B O 1
ATOM 4864 N N . ASP B 1 215 ? -27.953 19.844 5.547 1 89.69 215 ASP B N 1
ATOM 4865 C CA . ASP B 1 215 ? -27.797 20.641 6.762 1 89.69 215 ASP B CA 1
ATOM 4866 C C . ASP B 1 215 ? -28.328 19.875 7.977 1 89.69 215 ASP B C 1
ATOM 4868 O O . ASP B 1 215 ? -28.406 20.438 9.078 1 89.69 215 ASP B O 1
ATOM 4872 N N . LEU B 1 216 ? -28.672 18.609 7.703 1 93.44 216 LEU B N 1
ATOM 4873 C CA . LEU B 1 216 ? -29.203 17.828 8.812 1 93.44 216 LEU B CA 1
ATOM 4874 C C . LEU B 1 216 ? -28.141 17.609 9.891 1 93.44 216 LEU B C 1
ATOM 4876 O O . LEU B 1 216 ? -27 17.281 9.586 1 93.44 216 LEU B O 1
ATOM 4880 N N . GLN B 1 217 ? -28.547 17.844 11.094 1 92.19 217 GLN B N 1
ATOM 4881 C CA . GLN B 1 217 ? -27.703 17.562 12.25 1 92.19 217 GLN B CA 1
ATOM 4882 C C . GLN B 1 217 ? -28.219 16.375 13.039 1 92.19 217 GLN B C 1
ATOM 4884 O O . GLN B 1 217 ? -29.438 16.156 13.133 1 92.19 217 GLN B O 1
ATOM 4889 N N . CYS B 1 218 ? -27.359 15.672 13.641 1 90.5 218 CYS B N 1
ATOM 4890 C CA . CYS B 1 218 ? -27.719 14.43 14.312 1 90.5 218 CYS B CA 1
ATOM 4891 C C . CYS B 1 218 ? -28.781 14.672 15.375 1 90.5 218 CYS B C 1
ATOM 4893 O O . CYS B 1 218 ? -29.672 13.844 15.57 1 90.5 218 CYS B O 1
ATOM 4895 N N . GLN B 1 219 ? -28.719 15.828 16.062 1 87.31 219 GLN B N 1
ATOM 4896 C CA . GLN B 1 219 ? -29.656 16.125 17.141 1 87.31 219 GLN B CA 1
ATOM 4897 C C . GLN B 1 219 ? -31.078 16.281 16.609 1 87.31 219 GLN B C 1
ATOM 4899 O O . GLN B 1 219 ? -32.031 16.109 17.344 1 87.31 219 GLN B O 1
ATOM 4904 N N . ASP B 1 220 ? -31.141 16.609 15.336 1 92 220 ASP B N 1
ATOM 4905 C CA . ASP B 1 220 ? -32.438 16.844 14.719 1 92 220 ASP B CA 1
ATOM 4906 C C . ASP B 1 220 ? -32.875 15.633 13.891 1 92 220 ASP B C 1
ATOM 4908 O O . ASP B 1 220 ? -33.906 15.68 13.211 1 92 220 ASP B O 1
ATOM 4912 N N . CYS B 1 221 ? -32.188 14.617 13.922 1 93.56 221 CYS B N 1
ATOM 4913 C CA . CYS B 1 221 ? -32.438 13.438 13.094 1 93.56 221 CYS B CA 1
ATOM 4914 C C . CYS B 1 221 ? -33.312 12.422 13.828 1 93.56 221 CYS B C 1
ATOM 4916 O O . CYS B 1 221 ? -33.062 12.125 15 1 93.56 221 CYS B O 1
ATOM 4918 N N . HIS B 1 222 ? -34.25 11.852 13.148 1 93.25 222 HIS B N 1
ATOM 4919 C CA . HIS B 1 222 ? -35.188 10.875 13.734 1 93.25 222 HIS B CA 1
ATOM 4920 C C . HIS B 1 222 ? -34.469 9.57 14.039 1 93.25 222 HIS B C 1
ATOM 4922 O O . HIS B 1 222 ? -34.969 8.742 14.805 1 93.25 222 HIS B O 1
ATOM 4928 N N . LEU B 1 223 ? -33.281 9.359 13.492 1 93.38 223 LEU B N 1
ATOM 4929 C CA . LEU B 1 223 ? -32.5 8.133 13.703 1 93.38 223 LEU B CA 1
ATOM 4930 C C . LEU B 1 223 ? -31.406 8.352 14.734 1 93.38 223 LEU B C 1
ATOM 4932 O O . LEU B 1 223 ? -30.516 7.508 14.891 1 93.38 223 LEU B O 1
ATOM 4936 N N . ARG B 1 224 ? -31.375 9.461 15.391 1 87.94 224 ARG B N 1
ATOM 4937 C CA . ARG B 1 224 ? -30.266 9.891 16.25 1 87.94 224 ARG B CA 1
ATOM 4938 C C . ARG B 1 224 ? -29.953 8.828 17.297 1 87.94 224 ARG B C 1
ATOM 4940 O O . ARG B 1 224 ? -28.797 8.688 17.703 1 87.94 224 ARG B O 1
ATOM 4947 N N . GLU B 1 225 ? -30.875 7.949 17.688 1 87.69 225 GLU B N 1
ATOM 4948 C CA . GLU B 1 225 ? -30.656 6.992 18.766 1 87.69 225 GLU B CA 1
ATOM 4949 C C . GLU B 1 225 ? -30.297 5.609 18.219 1 87.69 225 GLU B C 1
ATOM 4951 O O . GLU B 1 225 ? -29.938 4.711 18.969 1 87.69 225 GLU B O 1
ATOM 4956 N N . THR B 1 226 ? -30.375 5.449 16.891 1 89.56 226 THR B N 1
ATOM 4957 C CA . THR B 1 226 ? -30.156 4.117 16.344 1 89.56 226 THR B CA 1
ATOM 4958 C C . THR B 1 226 ? -29.031 4.141 15.305 1 89.56 226 THR B C 1
ATOM 4960 O O . THR B 1 226 ? -28.406 3.111 15.023 1 89.56 226 THR B O 1
ATOM 4963 N N . CYS B 1 227 ? -28.781 5.332 14.781 1 90.81 227 CYS B N 1
ATOM 4964 C CA . CYS B 1 227 ? -27.719 5.469 13.789 1 90.81 227 CYS B CA 1
ATOM 4965 C C . CYS B 1 227 ? -26.359 5.176 14.414 1 90.81 227 CYS B C 1
ATOM 4967 O O . CYS B 1 227 ? -25.984 5.781 15.414 1 90.81 227 CYS B O 1
ATOM 4969 N N . PRO B 1 228 ? -25.609 4.223 13.727 1 85.81 228 PRO B N 1
ATOM 4970 C CA . PRO B 1 228 ? -24.297 3.859 14.281 1 85.81 228 PRO B CA 1
ATOM 4971 C C . PRO B 1 228 ? -23.312 5.02 14.258 1 85.81 228 PRO B C 1
ATOM 4973 O O . PRO B 1 228 ? -22.312 5 14.984 1 85.81 228 PRO B O 1
ATOM 4976 N N . GLU B 1 229 ? -23.609 6.066 13.5 1 88.94 229 GLU B N 1
ATOM 4977 C CA . GLU B 1 229 ? -22.703 7.199 13.375 1 88.94 229 GLU B CA 1
ATOM 4978 C C . GLU B 1 229 ? -23.109 8.352 14.281 1 88.94 229 GLU B C 1
ATOM 4980 O O . GLU B 1 229 ? -22.375 9.328 14.438 1 88.94 229 GLU B O 1
ATOM 4985 N N . SER B 1 230 ? -24.297 8.156 14.875 1 86.19 230 SER B N 1
ATOM 4986 C CA . SER B 1 230 ? -24.781 9.219 15.75 1 86.19 230 SER B CA 1
ATOM 4987 C C . SER B 1 230 ? -23.906 9.352 17 1 86.19 230 SER B C 1
ATOM 4989 O O . SER B 1 230 ? -23.562 8.344 17.625 1 86.19 230 SER B O 1
ATOM 4991 N N . PRO B 1 231 ? -23.516 10.57 17.281 1 80.81 231 PRO B N 1
ATOM 4992 C CA . PRO B 1 231 ? -22.75 10.742 18.516 1 80.81 231 PRO B CA 1
ATOM 4993 C C . PRO B 1 231 ? -23.484 10.203 19.734 1 80.81 231 PRO B C 1
ATOM 4995 O O . PRO B 1 231 ? -22.859 9.805 20.719 1 80.81 231 PRO B O 1
ATOM 4998 N N . PHE B 1 232 ? -24.75 10.141 19.672 1 78.88 232 PHE B N 1
ATOM 4999 C CA . PHE B 1 232 ? -25.562 9.625 20.766 1 78.88 232 PHE B CA 1
ATOM 5000 C C . PHE B 1 232 ? -25.359 8.125 20.938 1 78.88 232 PHE B C 1
ATOM 5002 O O . PHE B 1 232 ? -25.156 7.648 22.062 1 78.88 232 PHE B O 1
ATOM 5009 N N . THR B 1 233 ? -25.422 7.469 19.828 1 78.94 233 THR B N 1
ATOM 5010 C CA . THR B 1 233 ? -25.188 6.027 19.859 1 78.94 233 THR B CA 1
ATOM 5011 C C . THR B 1 233 ? -23.75 5.715 20.219 1 78.94 233 THR B C 1
ATOM 5013 O O . THR B 1 233 ? -23.469 4.781 20.969 1 78.94 233 THR B O 1
ATOM 5016 N N . ARG B 1 234 ? -22.859 6.453 19.688 1 77.12 234 ARG B N 1
ATOM 5017 C CA . ARG B 1 234 ? -21.438 6.211 19.922 1 77.12 234 ARG B CA 1
ATOM 5018 C C . ARG B 1 234 ? -21.062 6.473 21.375 1 77.12 234 ARG B C 1
ATOM 5020 O O . ARG B 1 234 ? -20.188 5.801 21.922 1 77.12 234 ARG B O 1
ATOM 5027 N N . PHE B 1 235 ? -21.656 7.441 21.922 1 71.62 235 PHE B N 1
ATOM 5028 C CA . PHE B 1 235 ? -21.453 7.723 23.328 1 71.62 235 PHE B CA 1
ATOM 5029 C C . PHE B 1 235 ? -21.922 6.566 24.203 1 71.62 235 PHE B C 1
ATOM 5031 O O . PHE B 1 235 ? -21.25 6.176 25.156 1 71.62 235 PHE B O 1
ATOM 5038 N N . ARG B 1 236 ? -22.969 6.074 23.859 1 68.19 236 ARG B N 1
ATOM 5039 C CA . ARG B 1 236 ? -23.547 4.969 24.609 1 68.19 236 ARG B CA 1
ATOM 5040 C C . ARG B 1 236 ? -22.641 3.744 24.578 1 68.19 236 ARG B C 1
ATOM 5042 O O . ARG B 1 236 ? -22.578 2.98 25.547 1 68.19 236 ARG B O 1
ATOM 5049 N N . PHE B 1 237 ? -21.969 3.576 23.469 1 63.56 237 PHE B N 1
ATOM 5050 C CA . PHE B 1 237 ? -21.172 2.363 23.328 1 63.56 237 PHE B CA 1
ATOM 5051 C C . PHE B 1 237 ? -19.719 2.619 23.703 1 63.56 237 PHE B C 1
ATOM 5053 O O . PHE B 1 237 ? -18.828 1.83 23.359 1 63.56 237 PHE B O 1
ATOM 5060 N N . GLY B 1 238 ? -19.453 3.674 24.406 1 58.97 238 GLY B N 1
ATOM 5061 C CA . GLY B 1 238 ? -18.125 3.92 24.969 1 58.97 238 GLY B CA 1
ATOM 5062 C C . GLY B 1 238 ? -17.172 4.566 23.969 1 58.97 238 GLY B C 1
ATOM 5063 O O . GLY B 1 238 ? -15.953 4.543 24.172 1 58.97 238 GLY B O 1
ATOM 5064 N N . PHE B 1 239 ? -17.625 4.77 22.734 1 56.72 239 PHE B N 1
ATOM 5065 C CA . PHE B 1 239 ? -16.688 5.422 21.812 1 56.72 239 PHE B CA 1
ATOM 5066 C C . PHE B 1 239 ? -16.219 6.758 22.391 1 56.72 239 PHE B C 1
ATOM 5068 O O . PHE B 1 239 ? -17 7.484 23 1 56.72 239 PHE B O 1
ATOM 5075 N N . GLU B 1 240 ? -15.078 6.812 22.781 1 52.28 240 GLU B N 1
ATOM 5076 C CA . GLU B 1 240 ? -14.406 7.895 23.5 1 52.28 240 GLU B CA 1
ATOM 5077 C C . GLU B 1 240 ? -14.883 9.258 23 1 52.28 240 GLU B C 1
ATOM 5079 O O . GLU B 1 240 ? -15.133 9.445 21.812 1 52.28 240 GLU B O 1
ATOM 5084 N N . GLN B 1 241 ? -15.359 10.047 23.828 1 47 241 GLN B N 1
ATOM 5085 C CA . GLN B 1 241 ? -15.695 11.453 23.969 1 47 241 GLN B CA 1
ATOM 5086 C C . GLN B 1 241 ? -14.797 12.32 23.094 1 47 241 GLN B C 1
ATOM 5088 O O . GLN B 1 241 ? -15.211 13.383 22.625 1 47 241 GLN B O 1
ATOM 5093 N N . GLY B 1 242 ? -13.656 11.875 22.922 1 47.06 242 GLY B N 1
ATOM 5094 C CA . GLY B 1 242 ? -12.695 12.82 22.375 1 47.06 242 GLY B CA 1
ATOM 5095 C C . GLY B 1 242 ? -13.062 13.297 20.984 1 47.06 242 GLY B C 1
ATOM 5096 O O . GLY B 1 242 ? -12.727 14.414 20.594 1 47.06 242 GLY B O 1
ATOM 5097 N N . GLU B 1 243 ? -13.734 12.414 20.234 1 49.88 243 GLU B N 1
ATOM 5098 C CA . GLU B 1 243 ? -14.078 12.805 18.859 1 49.88 243 GLU B CA 1
ATOM 5099 C C . GLU B 1 243 ? -15.148 13.891 18.859 1 49.88 243 GLU B C 1
ATOM 5101 O O . GLU B 1 243 ? -15.07 14.844 18.078 1 49.88 243 GLU B O 1
ATOM 5106 N N . VAL B 1 244 ? -16.172 13.648 19.625 1 46.72 244 VAL B N 1
ATOM 5107 C CA . VAL B 1 244 ? -17.266 14.609 19.703 1 46.72 244 VAL B CA 1
ATOM 5108 C C . VAL B 1 244 ? -16.75 15.969 20.141 1 46.72 244 VAL B C 1
ATOM 5110 O O . VAL B 1 244 ? -17.203 17 19.672 1 46.72 244 VAL B O 1
ATOM 5113 N N . GLU B 1 245 ? -15.812 15.852 21.016 1 47.72 245 GLU B N 1
ATOM 5114 C CA . GLU B 1 245 ? -15.273 17.125 21.516 1 47.72 245 GLU B CA 1
ATOM 5115 C C . GLU B 1 245 ? -14.438 17.812 20.438 1 47.72 245 GLU B C 1
ATOM 5117 O O . GLU B 1 245 ? -14.367 19.047 20.406 1 47.72 245 GLU B O 1
ATOM 5122 N N . TYR B 1 246 ? -13.773 17.016 19.672 1 48.47 246 TYR B N 1
ATOM 5123 C CA . TYR B 1 246 ? -12.836 17.609 18.734 1 48.47 246 TYR B CA 1
ATOM 5124 C C . TYR B 1 246 ? -13.578 18.422 17.672 1 48.47 246 TYR B C 1
ATOM 5126 O O . TYR B 1 246 ? -13.133 19.516 17.297 1 48.47 246 TYR B O 1
ATOM 5134 N N . PHE B 1 247 ? -14.688 17.891 17.125 1 50.66 247 PHE B N 1
ATOM 5135 C CA . PHE B 1 247 ? -15.219 18.578 15.945 1 50.66 247 PHE B CA 1
ATOM 5136 C C . PHE B 1 247 ? -16.312 19.562 16.344 1 50.66 247 PHE B C 1
ATOM 5138 O O . PHE B 1 247 ? -16.984 20.141 15.484 1 50.66 247 PHE B O 1
ATOM 5145 N N . GLY B 1 248 ? -16.266 20.016 17.688 1 54.56 248 GLY B N 1
ATOM 5146 C CA . GLY B 1 248 ? -17.125 21.094 18.141 1 54.56 248 GLY B CA 1
ATOM 5147 C C . GLY B 1 248 ? -18.594 20.688 18.203 1 54.56 248 GLY B C 1
ATOM 5148 O O . GLY B 1 248 ? -18.922 19.5 18.203 1 54.56 248 GLY B O 1
ATOM 5149 N N . GLN B 1 249 ? -19.5 21.766 18.328 1 57.22 249 GLN B N 1
ATOM 5150 C CA . GLN B 1 249 ? -20.938 21.719 18.578 1 57.22 249 GLN B CA 1
ATOM 5151 C C . GLN B 1 249 ? -21.703 21.266 17.344 1 57.22 249 GLN B C 1
ATOM 5153 O O . GLN B 1 249 ? -22.875 20.859 17.438 1 57.22 249 GLN B O 1
ATOM 5158 N N . ARG B 1 250 ? -21.016 21.234 16.078 1 62.88 250 ARG B N 1
ATOM 5159 C CA . ARG B 1 250 ? -21.844 20.875 14.938 1 62.88 250 ARG B CA 1
ATOM 5160 C C . ARG B 1 250 ? -21.672 19.406 14.57 1 62.88 250 ARG B C 1
ATOM 5162 O O . ARG B 1 250 ? -20.547 18.891 14.57 1 62.88 250 ARG B O 1
ATOM 5169 N N . ASN B 1 251 ? -22.656 18.766 14.484 1 84.75 251 ASN B N 1
ATOM 5170 C CA . ASN B 1 251 ? -22.766 17.328 14.219 1 84.75 251 ASN B CA 1
ATOM 5171 C C . ASN B 1 251 ? -23.656 17.047 13.016 1 84.75 251 ASN B C 1
ATOM 5173 O O . ASN B 1 251 ? -24.688 16.375 13.148 1 84.75 251 ASN B O 1
ATOM 5177 N N . TYR B 1 252 ? -23.094 17.641 11.859 1 91.06 252 TYR B N 1
ATOM 5178 C CA . TYR B 1 252 ? -23.828 17.391 10.625 1 91.06 252 TYR B CA 1
ATOM 5179 C C . TYR B 1 252 ? -23.875 15.891 10.312 1 91.06 252 TYR B C 1
ATOM 5181 O O . TYR B 1 252 ? -22.984 15.141 10.719 1 91.06 252 TYR B O 1
ATOM 5189 N N . CYS B 1 253 ? -24.906 15.57 9.633 1 94.12 253 CYS B N 1
ATOM 5190 C CA . CYS B 1 253 ? -25.094 14.172 9.273 1 94.12 253 CYS B CA 1
ATOM 5191 C C . CYS B 1 253 ? -24.031 13.711 8.289 1 94.12 253 CYS B C 1
ATOM 5193 O O . CYS B 1 253 ? -23.844 14.32 7.234 1 94.12 253 CYS B O 1
ATOM 5195 N N . VAL B 1 254 ? -23.406 12.57 8.57 1 94.38 254 VAL B N 1
ATOM 5196 C CA . VAL B 1 254 ? -22.328 12.07 7.738 1 94.38 254 VAL B CA 1
ATOM 5197 C C . VAL B 1 254 ? -22.891 11.375 6.504 1 94.38 254 VAL B C 1
ATOM 5199 O O . VAL B 1 254 ? -22.156 11.016 5.59 1 94.38 254 VAL B O 1
ATOM 5202 N N . PHE B 1 255 ? -24.188 11.219 6.438 1 95.38 255 PHE B N 1
ATOM 5203 C CA . PHE B 1 255 ? -24.844 10.578 5.305 1 95.38 255 PHE B CA 1
ATOM 5204 C C . PHE B 1 255 ? -25.688 11.586 4.523 1 95.38 255 PHE B C 1
ATOM 5206 O O . PHE B 1 255 ? -26.688 11.227 3.912 1 95.38 25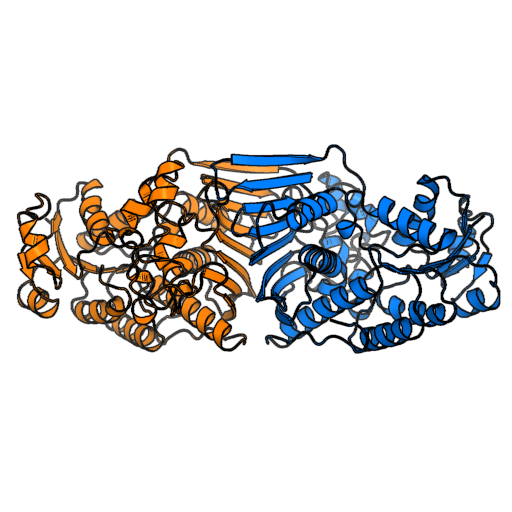5 PHE B O 1
ATOM 5213 N N . SER B 1 256 ? -25.328 12.812 4.66 1 93.62 256 SER B N 1
ATOM 5214 C CA . SER B 1 256 ? -26 13.859 3.898 1 93.62 256 SER B CA 1
ATOM 5215 C C . SER B 1 256 ? -25.641 13.789 2.42 1 93.62 256 SER B C 1
ATOM 5217 O O . SER B 1 256 ? -24.625 13.211 2.053 1 93.62 256 SER B O 1
ATOM 5219 N N . LYS B 1 257 ? -26.469 14.297 1.535 1 93.12 257 LYS B N 1
ATOM 5220 C CA . LYS B 1 257 ? -26.156 14.398 0.109 1 93.12 257 LYS B CA 1
ATOM 5221 C C . LYS B 1 257 ? -25.25 15.594 -0.181 1 93.12 257 LYS B C 1
ATOM 5223 O O . LYS B 1 257 ? -25.141 16.5 0.641 1 93.12 257 LYS B O 1
ATOM 5228 N N . GLY B 1 258 ? -24.562 15.508 -1.288 1 85.62 258 GLY B N 1
ATOM 5229 C CA . GLY B 1 258 ? -23.875 16.672 -1.815 1 85.62 258 GLY B CA 1
ATOM 5230 C C . GLY B 1 258 ? -22.438 16.781 -1.34 1 85.62 258 GLY B C 1
ATOM 5231 O O . GLY B 1 258 ? -21.828 17.844 -1.463 1 85.62 258 GLY B O 1
ATOM 5232 N N . PHE B 1 259 ? -21.922 15.719 -0.647 1 84 259 PHE B N 1
ATOM 5233 C CA . PHE B 1 259 ? -20.531 15.781 -0.264 1 84 259 PHE B CA 1
ATOM 5234 C C . PHE B 1 259 ? -19.625 15.734 -1.494 1 84 259 PHE B C 1
ATOM 5236 O O . PHE B 1 259 ? -19.922 15.016 -2.455 1 84 259 PHE B O 1
ATOM 5243 N N . GLU B 1 260 ? -18.516 16.484 -1.421 1 87 260 GLU B N 1
ATOM 5244 C CA . GLU B 1 260 ? -17.469 16.375 -2.436 1 87 260 GLU B CA 1
ATOM 5245 C C . GLU B 1 260 ? -16.203 15.766 -1.856 1 87 260 GLU B C 1
ATOM 5247 O O . GLU B 1 260 ? -15.273 15.414 -2.598 1 87 260 GLU B O 1
ATOM 5252 N N . LEU B 1 261 ? -16.203 15.469 -0.615 1 92.88 261 LEU B N 1
ATOM 5253 C CA . LEU B 1 261 ? -15.047 14.945 0.101 1 92.88 261 LEU B CA 1
ATOM 5254 C C . LEU B 1 261 ? -14.914 13.438 -0.117 1 92.88 261 LEU B C 1
ATOM 5256 O O . LEU B 1 261 ? -15.906 12.719 -0.126 1 92.88 261 LEU B O 1
ATOM 5260 N N . GLU B 1 262 ? -13.727 13.008 -0.328 1 95.44 262 GLU B N 1
ATOM 5261 C CA . GLU B 1 262 ? -13.43 11.578 -0.37 1 95.44 262 GLU B CA 1
ATOM 5262 C C . GLU B 1 262 ? -13.258 11.008 1.035 1 95.44 262 GLU B C 1
ATOM 5264 O O . GLU B 1 262 ? -13.055 11.758 1.993 1 95.44 262 GLU B O 1
ATOM 5269 N N . ASP B 1 263 ? -13.445 9.68 1.204 1 97.19 263 ASP B N 1
ATOM 5270 C CA . ASP B 1 263 ? -13.195 9.086 2.518 1 97.19 263 ASP B CA 1
ATOM 5271 C C . ASP B 1 263 ? -12.102 8.031 2.445 1 97.19 263 ASP B C 1
ATOM 5273 O O . ASP B 1 263 ? -11.852 7.316 3.422 1 97.19 263 ASP B O 1
ATOM 5277 N N . MET B 1 264 ? -11.469 7.98 1.28 1 97.88 264 MET B N 1
ATOM 5278 C CA . MET B 1 264 ? -10.266 7.16 1.111 1 97.88 264 MET B CA 1
ATOM 5279 C C . MET B 1 264 ? -9.445 7.645 -0.075 1 97.88 264 MET B C 1
ATOM 5281 O O . MET B 1 264 ? -9.953 8.344 -0.953 1 97.88 264 MET B O 1
ATOM 5285 N N . GLY B 1 265 ? -8.156 7.266 -0.094 1 98 265 GLY B N 1
ATOM 5286 C CA . GLY B 1 265 ? -7.262 7.578 -1.198 1 98 265 GLY B CA 1
ATOM 5287 C C . GLY B 1 265 ? -5.949 6.82 -1.14 1 98 265 GLY B C 1
ATOM 5288 O O . GLY B 1 265 ? -5.477 6.473 -0.057 1 98 265 GLY B O 1
ATOM 5289 N N . SER B 1 266 ? -5.391 6.531 -2.318 1 98.75 266 SER B N 1
ATOM 5290 C CA . SER B 1 266 ? -4.09 5.891 -2.465 1 98.75 266 SER B CA 1
ATOM 5291 C C . SER B 1 266 ? -3.277 6.539 -3.582 1 98.75 266 SER B C 1
ATOM 5293 O O . SER B 1 266 ? -3.84 7.008 -4.574 1 98.75 266 SER B O 1
ATOM 5295 N N . CYS B 1 267 ? -1.968 6.555 -3.4 1 98.69 267 CYS B N 1
ATOM 5296 C CA . CYS B 1 267 ? -1.146 7.07 -4.488 1 98.69 267 CYS B CA 1
ATOM 5297 C C . CYS B 1 267 ? 0.185 6.328 -4.566 1 98.69 267 CYS B C 1
ATOM 5299 O O . CYS B 1 267 ? 0.618 5.719 -3.588 1 98.69 267 CYS B O 1
ATOM 5301 N N . LEU B 1 268 ? 0.702 6.277 -5.715 1 98.75 268 LEU B N 1
ATOM 5302 C CA . LEU B 1 268 ? 2.055 5.832 -6.031 1 98.75 268 LEU B CA 1
ATOM 5303 C C . LEU B 1 268 ? 2.936 7.008 -6.434 1 98.75 268 LEU B C 1
ATOM 5305 O O . LEU B 1 268 ? 2.547 7.816 -7.281 1 98.75 268 LEU B O 1
ATOM 5309 N N . LEU B 1 269 ? 4.082 7.059 -5.777 1 98.56 269 LEU B N 1
ATOM 5310 C CA . LEU B 1 269 ? 5.027 8.133 -6.074 1 98.56 269 LEU B CA 1
ATOM 5311 C C . LEU B 1 269 ? 6.371 7.562 -6.523 1 98.56 269 LEU B C 1
ATOM 5313 O O . LEU B 1 269 ? 6.824 6.543 -6.004 1 98.56 269 LEU B O 1
ATOM 5317 N N . GLU B 1 270 ? 6.934 8.211 -7.453 1 98 270 GLU B N 1
ATOM 5318 C CA . GLU B 1 270 ? 8.344 8.031 -7.781 1 98 270 GLU B CA 1
ATOM 5319 C C . GLU B 1 270 ? 9.141 9.305 -7.504 1 98 270 GLU B C 1
ATOM 5321 O O . GLU B 1 270 ? 8.758 10.391 -7.938 1 98 270 GLU B O 1
ATOM 5326 N N . TYR B 1 271 ? 10.188 9.18 -6.789 1 97.75 271 TYR B N 1
ATOM 5327 C CA . TYR B 1 271 ? 11.039 10.32 -6.453 1 97.75 271 TYR B CA 1
ATOM 5328 C C . TYR B 1 271 ? 12.164 10.477 -7.461 1 97.75 271 TYR B C 1
ATOM 5330 O O . TYR B 1 271 ? 12.375 9.609 -8.312 1 97.75 271 TYR B O 1
ATOM 5338 N N . ALA B 1 272 ? 12.898 11.555 -7.379 1 95.12 272 ALA B N 1
ATOM 5339 C CA . ALA B 1 272 ? 13.906 11.945 -8.359 1 95.12 27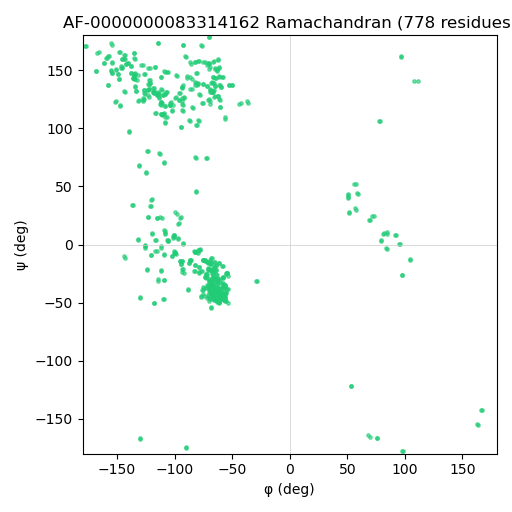2 ALA B CA 1
ATOM 5340 C C . ALA B 1 272 ? 15.039 10.914 -8.422 1 95.12 272 ALA B C 1
ATOM 5342 O O . ALA B 1 272 ? 15.617 10.68 -9.484 1 95.12 272 ALA B O 1
ATOM 5343 N N . ASN B 1 273 ? 15.297 10.281 -7.32 1 95.25 273 ASN B N 1
ATOM 5344 C CA . ASN B 1 273 ? 16.391 9.312 -7.293 1 95.25 273 ASN B CA 1
ATOM 5345 C C . ASN B 1 273 ? 15.883 7.902 -7.602 1 95.25 273 ASN B C 1
ATOM 5347 O O . ASN B 1 273 ? 16.625 6.926 -7.43 1 95.25 273 ASN B O 1
ATOM 5351 N N . GLY B 1 274 ? 14.609 7.746 -7.859 1 96 274 GLY B N 1
ATOM 5352 C CA . GLY B 1 274 ? 14.078 6.469 -8.312 1 96 274 GLY B CA 1
ATOM 5353 C C . GLY B 1 274 ? 13.32 5.719 -7.234 1 96 274 GLY B C 1
ATOM 5354 O O . GLY B 1 274 ? 12.633 4.734 -7.52 1 96 274 GLY B O 1
ATOM 5355 N N . VAL B 1 275 ? 13.422 6.117 -5.957 1 98 275 VAL B N 1
ATOM 5356 C CA . VAL B 1 275 ? 12.672 5.461 -4.895 1 98 275 VAL B CA 1
ATOM 5357 C C . VAL B 1 275 ? 11.172 5.586 -5.16 1 98 275 VAL B C 1
ATOM 5359 O O . VAL B 1 275 ? 10.703 6.637 -5.602 1 98 275 VAL B O 1
ATOM 5362 N N . GLN B 1 276 ? 10.461 4.492 -4.934 1 98.38 276 GLN B N 1
ATOM 5363 C CA . GLN B 1 276 ? 9.016 4.508 -5.121 1 98.38 276 GLN B CA 1
ATOM 5364 C C . GLN B 1 276 ? 8.289 4.367 -3.787 1 98.38 276 GLN B C 1
ATOM 5366 O O . GLN B 1 276 ? 8.766 3.689 -2.877 1 98.38 276 GLN B O 1
ATOM 5371 N N . VAL B 1 277 ? 7.168 5.055 -3.688 1 98.81 277 VAL B N 1
ATOM 5372 C CA . VAL B 1 277 ? 6.355 5.078 -2.475 1 98.81 277 VAL B CA 1
ATOM 5373 C C . VAL B 1 277 ? 4.918 4.688 -2.807 1 98.81 277 VAL B C 1
ATOM 5375 O O . VAL B 1 277 ? 4.359 5.148 -3.805 1 98.81 277 VAL B O 1
ATOM 5378 N N . SER B 1 278 ? 4.332 3.762 -2.068 1 98.88 278 SER B N 1
ATOM 5379 C CA . SER B 1 278 ? 2.895 3.52 -2.025 1 98.88 278 SER B CA 1
ATOM 5380 C C . SER B 1 278 ? 2.277 4.07 -0.745 1 98.88 278 SER B C 1
ATOM 5382 O O . SER B 1 278 ? 2.705 3.719 0.357 1 98.88 278 SER B O 1
ATOM 5384 N N . TYR B 1 279 ? 1.345 4.945 -0.897 1 98.88 279 TYR B N 1
ATOM 5385 C CA . TYR B 1 279 ? 0.666 5.539 0.25 1 98.88 279 TYR B CA 1
ATOM 5386 C C . TYR B 1 279 ? -0.836 5.289 0.181 1 98.88 279 TYR B C 1
ATOM 5388 O O . TYR B 1 279 ? -1.44 5.391 -0.889 1 98.88 279 TYR B O 1
ATOM 5396 N N . THR B 1 280 ? -1.448 4.926 1.383 1 98.88 280 THR B N 1
ATOM 5397 C CA . THR B 1 280 ? -2.895 4.754 1.469 1 98.88 280 THR B CA 1
ATOM 5398 C C . THR B 1 280 ? -3.447 5.43 2.721 1 98.88 280 THR B C 1
ATOM 5400 O O . THR B 1 280 ? -2.805 5.418 3.773 1 98.88 280 THR B O 1
ATOM 5403 N N . GLN B 1 281 ? -4.617 6.004 2.576 1 98.69 281 GLN B N 1
ATOM 5404 C CA . GLN B 1 281 ? -5.367 6.527 3.717 1 98.69 281 GLN B CA 1
ATOM 5405 C C . GLN B 1 281 ? -6.836 6.121 3.643 1 98.69 281 GLN B C 1
ATOM 5407 O O . GLN B 1 281 ? -7.395 5.988 2.553 1 98.69 281 GLN B O 1
ATOM 5412 N N . ASN B 1 282 ? -7.473 5.914 4.719 1 97.94 282 ASN B N 1
ATOM 5413 C CA . ASN B 1 282 ? -8.922 5.758 4.793 1 97.94 282 ASN B CA 1
ATOM 5414 C C . ASN B 1 282 ? -9.484 6.371 6.07 1 97.94 282 ASN B C 1
ATOM 5416 O O . ASN B 1 282 ? -8.75 6.594 7.035 1 97.94 282 ASN B O 1
ATOM 5420 N N . PHE B 1 283 ? -10.75 6.66 6.082 1 96.62 283 PHE B N 1
ATOM 5421 C CA . PHE B 1 283 ? -11.359 7.43 7.16 1 96.62 283 PHE B CA 1
ATOM 5422 C C . PHE B 1 283 ? -12.508 6.652 7.801 1 96.62 283 PHE B C 1
ATOM 5424 O O . PHE B 1 283 ? -13.438 7.246 8.344 1 96.62 283 PHE B O 1
ATOM 5431 N N . PHE B 1 284 ? -12.508 5.312 7.684 1 95.56 284 PHE B N 1
ATOM 5432 C CA . PHE B 1 284 ? -13.594 4.543 8.273 1 95.56 284 PHE B CA 1
ATOM 5433 C C . PHE B 1 284 ? -13.055 3.375 9.094 1 95.56 284 PHE B C 1
ATOM 5435 O O . PHE B 1 284 ? -13.82 2.51 9.523 1 95.56 284 PHE B O 1
ATOM 5442 N N . ALA B 1 285 ? -11.703 3.24 9.25 1 96.12 285 ALA B N 1
ATOM 5443 C CA . ALA B 1 285 ? -11.156 2.385 10.305 1 96.12 285 ALA B CA 1
ATOM 5444 C C . ALA B 1 285 ? -11.539 2.906 11.688 1 96.12 285 ALA B C 1
ATOM 5446 O O . ALA B 1 285 ? -11.75 4.105 11.867 1 96.12 285 ALA B O 1
ATOM 5447 N N . ARG B 1 286 ? -11.664 1.984 12.664 1 93.25 286 ARG B N 1
ATOM 5448 C CA . ARG B 1 286 ? -12.055 2.387 14.016 1 93.25 286 ARG B CA 1
ATOM 5449 C C . ARG B 1 286 ? -11.281 1.595 15.062 1 93.25 286 ARG B C 1
ATOM 5451 O O . ARG B 1 286 ? -10.75 0.521 14.773 1 93.25 286 ARG B O 1
ATOM 5458 N N . TYR B 1 287 ? -11.203 2.168 16.172 1 91.88 287 TYR B N 1
ATOM 5459 C CA . TYR B 1 287 ? -10.664 1.509 17.359 1 91.88 287 TYR B CA 1
ATOM 5460 C C . TYR B 1 287 ? -9.281 0.937 17.078 1 91.88 287 TYR B C 1
ATOM 5462 O O . TYR B 1 287 ? -8.367 1.664 16.672 1 91.88 287 TYR B O 1
ATOM 5470 N N . LYS B 1 288 ? -9.133 -0.308 17.25 1 95.75 288 LYS B N 1
ATOM 5471 C CA . LYS B 1 288 ? -7.812 -0.932 17.203 1 95.75 288 LYS B CA 1
ATOM 5472 C C . LYS B 1 288 ? -7.348 -1.139 15.766 1 95.75 288 LYS B C 1
ATOM 5474 O O . LYS B 1 288 ? -6.211 -1.547 15.523 1 95.75 288 LYS B O 1
ATOM 5479 N N . ALA B 1 289 ? -8.266 -0.812 14.812 1 97.38 289 ALA B N 1
ATOM 5480 C CA . ALA B 1 289 ? -7.852 -0.89 13.414 1 97.38 289 ALA B CA 1
ATOM 5481 C C . ALA B 1 289 ? -7.004 0.316 13.023 1 97.38 289 ALA B C 1
ATOM 5483 O O . ALA B 1 289 ? -6.438 0.356 11.93 1 97.38 289 ALA B O 1
ATOM 5484 N N . ALA B 1 290 ? -6.84 1.254 13.914 1 96.88 290 ALA B N 1
ATOM 5485 C CA . ALA B 1 290 ? -6.055 2.457 13.648 1 96.88 290 ALA B CA 1
ATOM 5486 C C . ALA B 1 290 ? -4.586 2.115 13.414 1 96.88 290 ALA B C 1
ATOM 5488 O O . ALA B 1 290 ? -4.02 1.273 14.117 1 96.88 290 ALA B O 1
ATOM 5489 N N . ARG B 1 291 ? -4.008 2.727 12.414 1 97.5 291 ARG B N 1
ATOM 5490 C CA . ARG B 1 291 ? -2.568 2.672 12.188 1 97.5 291 ARG B CA 1
ATOM 5491 C C . ARG B 1 291 ? -2.094 3.893 11.406 1 97.5 291 ARG B C 1
ATOM 5493 O O . ARG B 1 291 ? -2.844 4.457 10.602 1 97.5 291 ARG B O 1
ATOM 5500 N N . ARG B 1 292 ? -0.937 4.297 11.68 1 98.19 292 ARG B N 1
ATOM 5501 C CA . ARG B 1 292 ? -0.261 5.367 10.953 1 98.19 292 ARG B CA 1
ATOM 5502 C C . ARG B 1 292 ? 1.252 5.184 10.984 1 98.19 292 ARG B C 1
ATOM 5504 O O . ARG B 1 292 ? 1.838 5.008 12.055 1 98.19 292 ARG B O 1
ATOM 5511 N N . GLY B 1 293 ? 1.87 5.117 9.859 1 98.5 293 GLY B N 1
ATOM 5512 C CA . GLY B 1 293 ? 3.303 4.887 9.766 1 98.5 293 GLY B CA 1
ATOM 5513 C C . GLY B 1 293 ? 3.746 4.441 8.383 1 98.5 293 GLY B C 1
ATOM 5514 O O . GLY B 1 293 ? 3.148 4.828 7.379 1 98.5 293 GLY B O 1
ATOM 5515 N N . ALA B 1 294 ? 4.875 3.734 8.367 1 98.88 294 ALA B N 1
ATOM 5516 C CA . ALA B 1 294 ? 5.43 3.295 7.09 1 98.88 294 ALA B CA 1
ATOM 5517 C C . ALA B 1 294 ? 6.418 2.148 7.285 1 98.88 294 ALA B C 1
ATOM 5519 O O . ALA B 1 294 ? 6.875 1.899 8.406 1 98.88 294 ALA B O 1
ATOM 5520 N N . ARG B 1 295 ? 6.562 1.468 6.32 1 98.88 295 ARG B N 1
ATOM 5521 C CA . ARG B 1 295 ? 7.648 0.508 6.164 1 98.88 295 ARG B CA 1
ATOM 5522 C C . ARG B 1 295 ? 8.625 0.959 5.086 1 98.88 295 ARG B C 1
ATOM 5524 O O . ARG B 1 295 ? 8.219 1.254 3.957 1 98.88 295 ARG B O 1
ATOM 5531 N N . LEU B 1 296 ? 9.898 1.108 5.414 1 98.88 296 LEU B N 1
ATOM 5532 C CA . LEU B 1 296 ? 10.961 1.51 4.504 1 98.88 296 LEU B CA 1
ATOM 5533 C C . LEU B 1 296 ? 11.914 0.348 4.234 1 98.88 296 LEU B C 1
ATOM 5535 O O . LEU B 1 296 ? 12.43 -0.27 5.168 1 98.88 296 LEU B O 1
ATOM 5539 N N . TYR B 1 297 ? 12.148 0.085 2.969 1 98.69 297 TYR B N 1
ATOM 5540 C CA . TYR B 1 297 ? 12.969 -1.061 2.586 1 98.69 297 TYR B CA 1
ATOM 5541 C C . TYR B 1 297 ? 14.32 -0.609 2.049 1 98.69 297 TYR B C 1
ATOM 5543 O O . TYR B 1 297 ? 14.391 0.112 1.05 1 98.69 297 TYR B O 1
ATOM 5551 N N . GLY B 1 298 ? 15.336 -1.019 2.701 1 98 298 GLY B N 1
ATOM 5552 C CA . GLY B 1 298 ? 16.688 -0.905 2.188 1 98 298 GLY B CA 1
ATOM 5553 C C . GLY B 1 298 ? 17.328 -2.248 1.905 1 98 298 GLY B C 1
ATOM 5554 O O . GLY B 1 298 ? 16.75 -3.295 2.182 1 98 298 GLY B O 1
ATOM 5555 N N . TYR B 1 299 ? 18.469 -2.205 1.321 1 96.06 299 TYR B N 1
ATOM 5556 C CA . TYR B 1 299 ? 19.188 -3.436 0.989 1 96.06 299 TYR B CA 1
ATOM 5557 C C . TYR B 1 299 ? 19.656 -4.148 2.25 1 96.06 299 TYR B C 1
ATOM 5559 O O . TYR B 1 299 ? 19.594 -5.375 2.336 1 96.06 299 TYR B O 1
ATOM 5567 N N . LYS B 1 300 ? 20.062 -3.348 3.252 1 96.69 300 LYS B N 1
ATOM 5568 C CA . LYS B 1 300 ? 20.688 -3.936 4.438 1 96.69 300 LYS B CA 1
ATOM 5569 C C . LYS B 1 300 ? 19.656 -4.195 5.527 1 96.69 300 LYS B C 1
ATOM 5571 O O . LYS B 1 300 ? 19.938 -4.906 6.496 1 96.69 300 LYS B O 1
ATOM 5576 N N . GLY B 1 301 ? 18.484 -3.619 5.375 1 98.06 301 GLY B N 1
ATOM 5577 C CA . GLY B 1 301 ? 17.469 -3.791 6.395 1 98.06 301 GLY B CA 1
ATOM 5578 C C . GLY B 1 301 ? 16.156 -3.119 6.039 1 98.06 301 GLY B C 1
ATOM 5579 O O . GLY B 1 301 ? 16.062 -2.426 5.023 1 98.06 301 GLY B O 1
ATOM 5580 N N . THR B 1 302 ? 15.172 -3.406 6.824 1 98.81 302 THR B N 1
ATOM 5581 C CA . THR B 1 302 ? 13.844 -2.814 6.723 1 98.81 302 THR B CA 1
ATOM 5582 C C . THR B 1 302 ? 13.445 -2.148 8.039 1 98.81 302 THR B C 1
ATOM 5584 O O . THR B 1 302 ? 13.664 -2.705 9.117 1 98.81 302 THR B O 1
ATOM 5587 N N . ILE B 1 303 ? 12.922 -0.9 7.938 1 98.88 303 ILE B N 1
ATOM 5588 C CA . ILE B 1 303 ? 12.398 -0.195 9.102 1 98.88 303 ILE B CA 1
ATOM 5589 C C . ILE B 1 303 ? 10.875 -0.141 9.023 1 98.88 303 ILE B C 1
ATOM 5591 O O . ILE B 1 303 ? 10.305 0.16 7.969 1 98.88 303 ILE B O 1
ATOM 5595 N N . GLU B 1 304 ? 10.219 -0.491 10.094 1 98.88 304 GLU B N 1
ATOM 5596 C CA . GLU B 1 304 ? 8.781 -0.297 10.211 1 98.88 304 GLU B CA 1
ATOM 5597 C C . GLU B 1 304 ? 8.43 0.482 11.477 1 98.88 304 GLU B C 1
ATOM 5599 O O . GLU B 1 304 ? 9 0.231 12.539 1 98.88 304 GLU B O 1
ATOM 5604 N N . PHE B 1 305 ? 7.582 1.486 11.359 1 98.56 305 PHE B N 1
ATOM 5605 C CA . PHE B 1 305 ? 7.145 2.223 12.539 1 98.56 305 PHE B CA 1
ATOM 5606 C C . PHE B 1 305 ? 5.648 2.512 12.477 1 98.56 305 PHE B C 1
ATOM 5608 O O . PHE B 1 305 ? 5.066 2.549 11.391 1 98.56 305 PHE B O 1
ATOM 5615 N N . ASP B 1 306 ? 5.035 2.664 13.602 1 97.69 306 ASP B N 1
ATOM 5616 C CA . ASP B 1 306 ? 3.609 2.932 13.781 1 97.69 306 ASP B CA 1
ATOM 5617 C C . ASP B 1 306 ? 3.365 3.799 15.016 1 97.69 306 ASP B C 1
ATOM 5619 O O . ASP B 1 306 ? 3.689 3.398 16.141 1 97.69 306 ASP B O 1
ATOM 5623 N N . TRP B 1 307 ? 2.779 4.965 14.781 1 96.44 307 TRP B N 1
ATOM 5624 C CA . TRP B 1 307 ? 2.568 5.898 15.883 1 96.44 307 TRP B CA 1
ATOM 5625 C C . TRP B 1 307 ? 1.537 5.352 16.875 1 96.44 307 TRP B C 1
ATOM 5627 O O . TRP B 1 307 ? 1.62 5.609 18.078 1 96.44 307 TRP B O 1
ATOM 5637 N N . TYR B 1 308 ? 0.511 4.613 16.375 1 94.56 308 TYR B N 1
ATOM 5638 C CA . TYR B 1 308 ? -0.507 4.074 17.281 1 94.56 308 TYR B CA 1
ATOM 5639 C C . TYR B 1 308 ? 0.066 2.969 18.156 1 94.56 308 TYR B C 1
ATOM 5641 O O . TYR B 1 308 ? -0.344 2.807 19.312 1 94.56 308 TYR B O 1
ATOM 5649 N N . GLN B 1 309 ? 1.002 2.283 17.594 1 93.44 309 GLN B N 1
ATOM 5650 C CA . GLN B 1 309 ? 1.679 1.259 18.391 1 93.44 309 GLN B CA 1
ATOM 5651 C C . GLN B 1 309 ? 2.857 1.847 19.156 1 93.44 309 GLN B C 1
ATOM 5653 O O . GLN B 1 309 ? 3.426 1.188 20.031 1 93.44 309 GLN B O 1
ATOM 5658 N N . ASN B 1 310 ? 3.281 3.002 18.781 1 94.62 310 ASN B N 1
ATOM 5659 C CA . ASN B 1 310 ? 4.391 3.717 19.406 1 94.62 310 ASN B CA 1
ATOM 5660 C C . ASN B 1 310 ? 5.672 2.887 19.391 1 94.62 310 ASN B C 1
ATOM 5662 O O . ASN B 1 310 ? 6.316 2.711 20.438 1 94.62 310 ASN B O 1
ATOM 5666 N N . ARG B 1 311 ? 5.984 2.426 18.219 1 96.19 311 ARG B N 1
ATOM 5667 C CA . ARG B 1 311 ? 7.121 1.511 18.141 1 96.19 311 ARG B CA 1
ATOM 5668 C C . ARG B 1 311 ? 7.809 1.609 16.781 1 96.19 311 ARG B C 1
ATOM 5670 O O . ARG B 1 311 ? 7.172 1.949 15.773 1 96.19 311 ARG B O 1
ATOM 5677 N N . ILE B 1 312 ? 9.117 1.35 16.781 1 98.31 312 ILE B N 1
ATOM 5678 C CA . ILE B 1 312 ? 9.961 1.176 15.609 1 98.31 312 ILE B CA 1
ATOM 5679 C C . ILE B 1 312 ? 10.555 -0.229 15.602 1 98.31 312 ILE B C 1
ATOM 5681 O O . ILE B 1 312 ? 11.055 -0.7 16.625 1 98.31 312 ILE B O 1
ATOM 5685 N N . GLN B 1 313 ? 10.484 -0.915 14.516 1 98.81 313 GLN B N 1
ATOM 5686 C CA . GLN B 1 313 ? 11.188 -2.176 14.32 1 98.81 313 GLN B CA 1
ATOM 5687 C C . GLN B 1 313 ? 12.188 -2.078 13.172 1 98.81 313 GLN B C 1
ATOM 5689 O O . GLN B 1 313 ? 11.859 -1.552 12.109 1 98.81 313 GLN B O 1
ATOM 5694 N N . VAL B 1 314 ? 13.367 -2.5 13.43 1 98.81 314 VAL B N 1
ATOM 5695 C CA . VAL B 1 314 ? 14.414 -2.586 12.414 1 98.81 314 VAL B CA 1
ATOM 5696 C C . VAL B 1 314 ? 14.742 -4.051 12.141 1 98.81 314 VAL B C 1
ATOM 5698 O O . VAL B 1 314 ? 15.312 -4.734 12.992 1 98.81 314 VAL B O 1
ATOM 5701 N N . PHE B 1 315 ? 14.43 -4.508 10.984 1 98.56 315 PHE B N 1
ATOM 5702 C CA . PHE B 1 315 ? 14.688 -5.875 10.555 1 98.56 315 PHE B CA 1
ATOM 5703 C C . PHE B 1 315 ? 16.016 -5.961 9.812 1 98.56 315 PHE B C 1
ATOM 5705 O O . PHE B 1 315 ? 16.203 -5.332 8.766 1 98.56 315 PHE B O 1
ATOM 5712 N N . SER B 1 316 ? 16.891 -6.754 10.32 1 96.12 316 SER B N 1
ATOM 5713 C CA . SER B 1 316 ? 18.172 -6.938 9.641 1 96.12 316 SER B CA 1
ATOM 5714 C C . SER B 1 316 ? 18.031 -7.832 8.414 1 96.12 316 SER B C 1
ATOM 5716 O O . SER B 1 316 ? 17.312 -8.836 8.453 1 96.12 316 SER B O 1
ATOM 5718 N N . HIS B 1 317 ? 18.703 -7.449 7.316 1 93.75 317 HIS B N 1
ATOM 5719 C CA . HIS B 1 317 ? 18.75 -8.305 6.133 1 93.75 317 HIS B CA 1
ATOM 5720 C C . HIS B 1 317 ? 20.031 -9.133 6.109 1 93.75 317 HIS B C 1
ATOM 5722 O O . HIS B 1 317 ? 20.312 -9.82 5.121 1 93.75 317 HIS B O 1
ATOM 5728 N N . THR B 1 318 ? 20.812 -9.047 7.152 1 88.5 318 THR B N 1
ATOM 5729 C CA . THR B 1 318 ? 22.094 -9.773 7.188 1 88.5 318 THR B CA 1
ATOM 5730 C C . THR B 1 318 ? 22.125 -10.742 8.367 1 88.5 318 THR B C 1
ATOM 5732 O O . THR B 1 318 ? 23.047 -11.539 8.492 1 88.5 318 THR B O 1
ATOM 5735 N N . SER B 1 319 ? 21.141 -10.68 9.273 1 88.25 319 SER B N 1
ATOM 5736 C CA . SER B 1 319 ? 21 -11.594 10.398 1 88.25 319 SER B CA 1
ATOM 5737 C C . SER B 1 319 ? 19.531 -11.852 10.719 1 88.25 319 SER B C 1
ATOM 5739 O O . SER B 1 319 ? 18.656 -11.086 10.312 1 88.25 319 SER B O 1
ATOM 5741 N N . PRO B 1 320 ? 19.203 -12.945 11.414 1 90.19 320 PRO B N 1
ATOM 5742 C CA . PRO B 1 320 ? 17.812 -13.242 11.781 1 90.19 320 PRO B CA 1
ATOM 5743 C C . PRO B 1 320 ? 17.359 -12.484 13.023 1 90.19 320 PRO B C 1
ATOM 5745 O O . PRO B 1 320 ? 16.719 -13.07 13.906 1 90.19 320 PRO B O 1
ATOM 5748 N N . THR B 1 321 ? 17.656 -11.195 13.102 1 94.38 321 THR B N 1
ATOM 5749 C CA . THR B 1 321 ? 17.328 -10.414 14.289 1 94.38 321 THR B CA 1
ATOM 5750 C C . THR B 1 321 ? 16.422 -9.227 13.93 1 94.38 321 THR B C 1
ATOM 5752 O O . THR B 1 321 ? 16.469 -8.742 12.797 1 94.38 321 THR B O 1
ATOM 5755 N N . VAL B 1 322 ? 15.633 -8.844 14.891 1 97.94 322 VAL B N 1
ATOM 5756 C CA . VAL B 1 322 ? 14.805 -7.648 14.828 1 97.94 322 VAL B CA 1
ATOM 5757 C C . VAL B 1 322 ? 15.055 -6.781 16.062 1 97.94 322 VAL B C 1
ATOM 5759 O O . VAL B 1 322 ? 14.93 -7.254 17.188 1 97.94 322 VAL B O 1
ATOM 5762 N N . ASP B 1 323 ? 15.438 -5.516 15.859 1 98.38 323 ASP B N 1
ATOM 5763 C CA . ASP B 1 323 ? 15.516 -4.551 16.953 1 98.38 323 ASP B CA 1
ATOM 5764 C C . ASP B 1 323 ? 14.203 -3.787 17.109 1 98.38 323 ASP B C 1
ATOM 5766 O O . ASP B 1 323 ? 13.688 -3.227 16.141 1 98.38 323 ASP B O 1
ATOM 5770 N N . THR B 1 324 ? 13.734 -3.852 18.297 1 98.31 324 THR B N 1
ATOM 5771 C CA . THR B 1 324 ? 12.492 -3.137 18.578 1 98.31 324 THR B CA 1
ATOM 5772 C C . THR B 1 324 ? 12.742 -1.987 19.562 1 98.31 324 THR B C 1
ATOM 5774 O O . THR B 1 324 ? 13.352 -2.18 20.609 1 98.31 324 THR B O 1
ATOM 5777 N N . ILE B 1 325 ? 12.297 -0.767 19.141 1 96.94 325 ILE B N 1
ATOM 5778 C CA . ILE B 1 325 ? 12.336 0.42 20 1 96.94 325 ILE B CA 1
ATOM 5779 C C . ILE B 1 325 ? 10.906 0.843 20.344 1 96.94 325 ILE B C 1
ATOM 5781 O O . ILE B 1 325 ? 10.109 1.16 19.469 1 96.94 325 ILE B O 1
ATOM 5785 N N . GLU B 1 326 ? 10.617 0.861 21.594 1 94.75 326 GLU B N 1
ATOM 5786 C CA . GLU B 1 326 ? 9.297 1.272 22.078 1 94.75 326 GLU B CA 1
ATOM 5787 C C . GLU B 1 326 ? 9.375 2.598 22.828 1 94.75 326 GLU B C 1
ATOM 5789 O O . GLU B 1 326 ? 10.328 2.842 23.578 1 94.75 326 GLU B O 1
ATOM 5794 N N . PHE B 1 327 ? 8.469 3.473 22.516 1 90.44 327 PHE B N 1
ATOM 5795 C CA . PHE B 1 327 ? 8.375 4.75 23.219 1 90.44 327 PHE B CA 1
ATOM 5796 C C . PHE B 1 327 ? 7.332 4.684 24.328 1 90.44 327 PHE B C 1
ATOM 5798 O O . PHE B 1 327 ? 6.258 4.113 24.141 1 90.44 327 PHE B O 1
ATOM 5805 N N . THR B 1 328 ? 7.848 5.156 25.516 1 82.69 328 THR B N 1
ATOM 5806 C CA . THR B 1 328 ? 6.961 5.168 26.672 1 82.69 328 THR B CA 1
ATOM 5807 C C . THR B 1 328 ? 6.27 6.523 26.812 1 82.69 328 THR B C 1
ATOM 5809 O O . THR B 1 328 ? 6.859 7.562 26.516 1 82.69 328 THR B O 1
ATOM 5812 N N . GLY B 1 329 ? 4.93 6.547 26.844 1 69.56 329 GLY B N 1
ATOM 5813 C CA . GLY B 1 329 ? 4.152 7.758 27.047 1 69.56 329 GLY B CA 1
ATOM 5814 C C . GLY B 1 329 ? 3.379 8.195 25.828 1 69.56 329 GLY B C 1
ATOM 5815 O O . GLY B 1 329 ? 3.734 7.832 24.703 1 69.56 329 GLY B O 1
ATOM 5816 N N . ASN B 1 330 ? 2.291 8.625 26.016 1 66.44 330 ASN B N 1
ATOM 5817 C CA . ASN B 1 330 ? 1.449 9.164 24.953 1 66.44 330 ASN B CA 1
ATOM 5818 C C . ASN B 1 330 ? 1.327 10.68 25.047 1 66.44 330 ASN B C 1
ATOM 5820 O O . ASN B 1 330 ? 1.104 11.227 26.125 1 66.44 330 ASN B O 1
ATOM 5824 N N . MET B 1 331 ? 1.961 11.312 24.078 1 70.06 331 MET B N 1
ATOM 5825 C CA . MET B 1 331 ? 1.776 12.758 23.984 1 70.06 331 MET B CA 1
ATOM 5826 C C . MET B 1 331 ? 0.882 13.117 22.812 1 70.06 331 MET B C 1
ATOM 5828 O O . MET B 1 331 ? 0.819 12.383 21.828 1 70.06 331 MET B O 1
ATOM 5832 N N . PRO B 1 332 ? 0.15 14.211 23.031 1 66.75 332 PRO B N 1
ATOM 5833 C CA . PRO B 1 332 ? -0.622 14.688 21.875 1 66.75 332 PRO B CA 1
ATOM 5834 C C . PRO B 1 332 ? 0.224 14.812 20.609 1 66.75 332 PRO B C 1
ATOM 5836 O O . PRO B 1 332 ? 1.386 15.219 20.672 1 66.75 332 PRO B O 1
ATOM 5839 N N . HIS B 1 333 ? -0.403 14.352 19.562 1 77.25 333 HIS B N 1
ATOM 5840 C CA . HIS B 1 333 ? 0.261 14.375 18.266 1 77.25 333 HIS B CA 1
ATOM 5841 C C . HIS B 1 333 ? 1.646 13.742 18.344 1 77.25 333 HIS B C 1
ATOM 5843 O O . HIS B 1 333 ? 2.598 14.242 17.75 1 77.25 333 HIS B O 1
ATOM 5849 N N . PHE B 1 334 ? 1.737 12.945 19.172 1 79.75 334 PHE B N 1
ATOM 5850 C CA . PHE B 1 334 ? 2.895 12.062 19.281 1 79.75 334 PHE B CA 1
ATOM 5851 C C . PHE B 1 334 ? 4.133 12.852 19.688 1 79.75 334 PHE B C 1
ATOM 5853 O O . PHE B 1 334 ? 5.25 12.516 19.297 1 79.75 334 PHE B O 1
ATOM 5860 N N . GLY B 1 335 ? 3.961 14.07 20.312 1 80.75 335 GLY B N 1
ATOM 5861 C CA . GLY B 1 335 ? 5.047 14.859 20.875 1 80.75 335 GLY B CA 1
ATOM 5862 C C . GLY B 1 335 ? 5.566 15.922 19.922 1 80.75 335 GLY B C 1
ATOM 5863 O O . GLY B 1 335 ? 6.43 16.719 20.281 1 80.75 335 GLY B O 1
ATOM 5864 N N . GLY B 1 336 ? 5.008 16.031 18.734 1 92.19 336 GLY B N 1
ATOM 5865 C CA . GLY B 1 336 ? 5.496 16.953 17.719 1 92.19 336 GLY B CA 1
ATOM 5866 C C . GLY B 1 336 ? 5.117 18.391 17.969 1 92.19 336 GLY B C 1
ATOM 5867 O O . GLY B 1 336 ? 5.828 19.312 17.547 1 92.19 336 GLY B O 1
ATOM 5868 N N . ASP B 1 337 ? 4.082 18.625 18.734 1 94.12 337 ASP B N 1
ATOM 5869 C CA . ASP B 1 337 ? 3.611 19.984 19 1 94.12 337 ASP B CA 1
ATOM 5870 C C . ASP B 1 337 ? 4.629 20.766 19.812 1 94.12 337 ASP B C 1
ATOM 5872 O O . ASP B 1 337 ? 4.898 21.938 19.516 1 94.12 337 ASP B O 1
ATOM 5876 N N . ARG B 1 338 ? 5.188 20.156 20.812 1 93.69 338 ARG B N 1
ATOM 5877 C CA . ARG B 1 338 ? 6.168 20.828 21.656 1 93.69 338 ARG B CA 1
ATOM 5878 C C . ARG B 1 338 ? 7.391 21.25 20.859 1 93.69 338 ARG B C 1
ATOM 5880 O O . ARG B 1 338 ? 7.93 22.344 21.078 1 93.69 338 ARG B O 1
ATOM 5887 N N . GLU B 1 339 ? 7.73 20.359 19.969 1 95.69 339 GLU B N 1
ATOM 5888 C CA . GLU B 1 339 ? 8.906 20.656 19.156 1 95.69 339 GLU B CA 1
ATOM 5889 C C . GLU B 1 339 ? 8.633 21.797 18.188 1 95.69 339 GLU B C 1
ATOM 5891 O O . GLU B 1 339 ? 9.508 22.625 17.922 1 95.69 339 GLU B O 1
ATOM 5896 N N . LEU B 1 340 ? 7.473 21.859 17.625 1 97.44 340 LEU B N 1
ATOM 5897 C CA . LEU B 1 340 ? 7.082 22.969 16.766 1 97.44 340 LEU B CA 1
ATOM 5898 C C . LEU B 1 340 ? 7.102 24.297 17.531 1 97.44 340 LEU B C 1
ATOM 5900 O O . LEU B 1 340 ? 7.57 25.312 17.016 1 97.44 340 LEU B O 1
ATOM 5904 N N . CYS B 1 341 ? 6.609 24.281 18.766 1 97 341 CYS B N 1
ATOM 5905 C CA . CYS B 1 341 ? 6.609 25.469 19.609 1 97 341 CYS B CA 1
ATOM 5906 C C . CYS B 1 341 ? 8.031 25.938 19.891 1 97 341 CYS B C 1
ATOM 5908 O O . CYS B 1 341 ? 8.312 27.141 19.828 1 97 341 CYS B O 1
ATOM 5910 N N . TYR B 1 342 ? 8.883 24.984 20.172 1 96.75 342 TYR B N 1
ATOM 5911 C CA . TYR B 1 342 ? 10.281 25.328 20.406 1 96.75 342 TYR B CA 1
ATOM 5912 C C . TYR B 1 342 ? 10.867 26.031 19.188 1 96.75 342 TYR B C 1
ATOM 5914 O O . TYR B 1 342 ? 11.516 27.078 19.312 1 96.75 342 TYR B O 1
ATOM 5922 N N . ASP B 1 343 ? 10.617 25.469 18.047 1 97.56 343 ASP B N 1
ATOM 5923 C CA . ASP B 1 343 ? 11.148 26.047 16.812 1 97.56 343 ASP B CA 1
ATOM 5924 C C . ASP B 1 343 ? 10.648 27.469 16.609 1 97.56 343 ASP B C 1
ATOM 5926 O O . ASP B 1 343 ? 11.406 28.359 16.203 1 97.56 343 ASP B O 1
ATOM 5930 N N . PHE B 1 344 ? 9.398 27.688 16.859 1 98.44 344 PHE B N 1
ATOM 5931 C CA . PHE B 1 344 ? 8.812 29.016 16.672 1 98.44 344 PHE B CA 1
ATOM 5932 C C . PHE B 1 344 ? 9.414 30.016 17.656 1 98.44 344 PHE B C 1
ATOM 5934 O O . PHE B 1 344 ? 9.773 31.125 17.266 1 98.44 344 PHE B O 1
ATOM 5941 N N . LEU B 1 345 ? 9.578 29.641 18.906 1 98.25 345 LEU B N 1
ATOM 5942 C CA . LEU B 1 345 ? 10.172 30.5 19.922 1 98.25 345 LEU B CA 1
ATOM 5943 C C . LEU B 1 345 ? 11.609 30.859 19.562 1 98.25 345 LEU B C 1
ATOM 5945 O O . LEU B 1 345 ? 12.016 32 19.672 1 98.25 345 LEU B O 1
ATOM 5949 N N . MET B 1 346 ? 12.305 29.859 19.141 1 97.81 346 MET B N 1
ATOM 5950 C CA . MET B 1 346 ? 13.703 30.094 18.797 1 97.81 346 MET B CA 1
ATOM 5951 C C . MET B 1 346 ? 13.82 30.953 17.547 1 97.81 346 MET B C 1
ATOM 5953 O O . MET B 1 346 ? 14.75 31.75 17.422 1 97.81 346 MET B O 1
ATOM 5957 N N . ALA B 1 347 ? 12.914 30.766 16.641 1 97.69 347 ALA B N 1
ATOM 5958 C CA . ALA B 1 347 ? 12.891 31.641 15.477 1 97.69 347 ALA B CA 1
ATOM 5959 C C . ALA B 1 347 ? 12.656 33.094 15.875 1 97.69 347 ALA B C 1
ATOM 5961 O O . ALA B 1 347 ? 13.312 34 15.359 1 97.69 347 ALA B O 1
ATOM 5962 N N . MET B 1 348 ? 11.781 33.344 16.812 1 97.69 348 MET B N 1
ATOM 5963 C CA . MET B 1 348 ? 11.469 34.688 17.266 1 97.69 348 MET B CA 1
ATOM 5964 C C . MET B 1 348 ? 12.625 35.281 18.062 1 97.69 348 MET B C 1
ATOM 5966 O O . MET B 1 348 ? 12.984 36.438 17.875 1 97.69 348 MET B O 1
ATOM 5970 N N . ARG B 1 349 ? 13.148 34.5 18.875 1 96.5 349 ARG B N 1
ATOM 5971 C CA . ARG B 1 349 ? 14.141 34.969 19.828 1 96.5 349 ARG B CA 1
ATOM 5972 C C . ARG B 1 349 ? 15.5 35.156 19.156 1 96.5 349 ARG B C 1
ATOM 5974 O O . ARG B 1 349 ? 16.188 36.156 19.391 1 96.5 349 ARG B O 1
ATOM 5981 N N . ASP B 1 350 ? 15.938 34.125 18.297 1 95.31 350 ASP B N 1
ATOM 5982 C CA . ASP B 1 350 ? 17.328 34.094 17.859 1 95.31 350 ASP B CA 1
ATOM 5983 C C . ASP B 1 350 ? 17.406 34.031 16.328 1 95.31 350 ASP B C 1
ATOM 5985 O O . ASP B 1 350 ? 18.5 34 15.758 1 95.31 350 ASP B O 1
ATOM 5989 N N . GLY B 1 351 ? 16.312 34 15.703 1 94.69 351 GLY B N 1
ATOM 5990 C CA . GLY B 1 351 ? 16.328 33.906 14.25 1 94.69 351 GLY B CA 1
ATOM 5991 C C . GLY B 1 351 ? 16.766 32.531 13.75 1 94.69 351 GLY B C 1
ATOM 5992 O O . GLY B 1 351 ? 17.219 32.406 12.617 1 94.69 351 GLY B O 1
ATOM 5993 N N . GLN B 1 352 ? 16.609 31.484 14.539 1 95.19 352 GLN B N 1
ATOM 5994 C CA . GLN B 1 352 ? 17 30.125 14.172 1 95.19 352 GLN B CA 1
ATOM 5995 C C . GLN B 1 352 ? 16.141 29.578 13.047 1 95.19 352 GLN B C 1
ATOM 5997 O O . GLN B 1 352 ? 14.922 29.797 13.031 1 95.19 352 GLN B O 1
ATOM 6002 N N . PRO B 1 353 ? 16.766 28.875 12.125 1 94.56 353 PRO B N 1
ATOM 6003 C CA . PRO B 1 353 ? 15.969 28.25 11.055 1 94.56 353 PRO B CA 1
ATOM 6004 C C . PRO B 1 353 ? 15.031 27.172 11.578 1 94.56 353 PRO B C 1
ATOM 6006 O O . PRO B 1 353 ? 15.336 26.5 12.57 1 94.56 353 PRO B O 1
ATOM 6009 N N . SER B 1 354 ? 13.922 27 10.859 1 95.56 354 SER B N 1
ATOM 6010 C CA . SER B 1 354 ? 12.891 26.031 11.234 1 95.56 354 SER B CA 1
ATOM 6011 C C . SER B 1 354 ? 13.211 24.641 10.703 1 95.56 354 SER B C 1
ATOM 6013 O O . SER B 1 354 ? 13.766 24.516 9.609 1 95.56 354 SER B O 1
ATOM 6015 N N . ARG B 1 355 ? 12.914 23.609 11.477 1 96.88 355 ARG B N 1
ATOM 6016 C CA . ARG B 1 355 ? 13.023 22.219 11.055 1 96.88 355 ARG B CA 1
ATOM 6017 C C . ARG B 1 355 ? 11.797 21.797 10.266 1 96.88 355 ARG B C 1
ATOM 6019 O O . ARG B 1 355 ? 11.75 20.672 9.742 1 96.88 355 ARG B O 1
ATOM 6026 N N . SER B 1 356 ? 10.75 22.609 10.141 1 97.88 356 SER B N 1
ATOM 6027 C CA . SER B 1 356 ? 9.539 22.453 9.336 1 97.88 356 SER B CA 1
ATOM 6028 C C . SER B 1 356 ? 9.25 23.703 8.516 1 97.88 356 SER B C 1
ATOM 6030 O O . SER B 1 356 ? 8.234 24.359 8.727 1 97.88 356 SER B O 1
ATOM 6032 N N . PRO B 1 357 ? 10.047 23.969 7.582 1 96.94 357 PRO B N 1
ATOM 6033 C CA . PRO B 1 357 ? 10.031 25.25 6.879 1 96.94 357 PRO B CA 1
ATOM 6034 C C . PRO B 1 357 ? 8.898 25.359 5.859 1 96.94 357 PRO B C 1
ATOM 6036 O O . PRO B 1 357 ? 8.234 24.359 5.566 1 96.94 357 PRO B O 1
ATOM 6039 N N . MET B 1 358 ? 8.734 26.547 5.332 1 96.5 358 MET B N 1
ATOM 6040 C CA . MET B 1 358 ? 7.699 26.828 4.34 1 96.5 358 MET B CA 1
ATOM 6041 C C . MET B 1 358 ? 7.883 25.969 3.1 1 96.5 358 MET B C 1
ATOM 6043 O O . MET B 1 358 ? 6.906 25.469 2.539 1 96.5 358 MET B O 1
ATOM 6047 N N . GLN B 1 359 ? 9.109 25.734 2.695 1 95.19 359 GLN B N 1
ATOM 6048 C CA . GLN B 1 359 ? 9.391 24.922 1.517 1 95.19 359 GLN B CA 1
ATOM 6049 C C . GLN B 1 359 ? 8.82 23.516 1.665 1 95.19 359 GLN B C 1
ATOM 6051 O O . GLN B 1 359 ? 8.281 22.953 0.709 1 95.19 359 GLN B O 1
ATOM 6056 N N . ALA B 1 360 ? 8.961 22.938 2.84 1 96.62 360 ALA B N 1
ATOM 6057 C CA . ALA B 1 360 ? 8.406 21.609 3.1 1 96.62 360 ALA B CA 1
ATOM 6058 C C . ALA B 1 360 ? 6.887 21.625 2.969 1 96.62 360 ALA B C 1
ATOM 6060 O O . ALA B 1 360 ? 6.301 20.688 2.426 1 96.62 360 ALA B O 1
ATOM 6061 N N . GLY B 1 361 ? 6.27 22.719 3.508 1 97.56 361 GLY B N 1
ATOM 6062 C CA . GLY B 1 361 ? 4.828 22.844 3.371 1 97.56 361 GLY B CA 1
ATOM 6063 C C . GLY B 1 361 ? 4.371 22.953 1.929 1 97.56 361 GLY B C 1
ATOM 6064 O O . GLY B 1 361 ? 3.375 22.328 1.544 1 97.56 361 GLY B O 1
ATOM 6065 N N . ILE B 1 362 ? 5.105 23.672 1.16 1 97 362 ILE B N 1
ATOM 6066 C CA . ILE B 1 362 ? 4.773 23.875 -0.246 1 97 362 ILE B CA 1
ATOM 6067 C C . ILE B 1 362 ? 4.895 22.562 -1.003 1 97 362 ILE B C 1
ATOM 6069 O O . ILE B 1 362 ? 3.99 22.172 -1.75 1 97 362 ILE B O 1
ATOM 6073 N N . VAL B 1 363 ? 5.941 21.797 -0.795 1 96.94 363 VAL B N 1
ATOM 6074 C CA . VAL B 1 363 ? 6.172 20.547 -1.511 1 96.94 363 VAL B CA 1
ATOM 6075 C C . VAL B 1 363 ? 5.113 19.516 -1.112 1 96.94 363 VAL B C 1
ATOM 6077 O O . VAL B 1 363 ? 4.598 18.781 -1.962 1 96.94 363 VAL B O 1
ATOM 6080 N N . SER B 1 364 ? 4.816 19.453 0.137 1 97.44 364 SER B N 1
ATOM 6081 C CA . SER B 1 364 ? 3.793 18.531 0.607 1 97.44 364 SER B CA 1
ATOM 6082 C C . SER B 1 364 ? 2.434 18.844 -0.01 1 97.44 364 SER B C 1
ATOM 6084 O O . SER B 1 364 ? 1.758 17.953 -0.527 1 97.44 364 SER B O 1
ATOM 6086 N N . ALA B 1 365 ? 2.016 20.125 0.032 1 97.88 365 ALA B N 1
ATOM 6087 C CA . ALA B 1 365 ? 0.743 20.531 -0.556 1 97.88 365 ALA B CA 1
ATOM 6088 C C . ALA B 1 365 ? 0.728 20.281 -2.061 1 97.88 365 ALA B C 1
ATOM 6090 O O . ALA B 1 365 ? -0.286 19.859 -2.613 1 97.88 365 ALA B O 1
ATOM 6091 N N . LEU B 1 366 ? 1.856 20.594 -2.686 1 97.62 366 LEU B N 1
ATOM 6092 C CA . LEU B 1 366 ? 1.987 20.344 -4.117 1 97.62 366 LEU B CA 1
ATOM 6093 C C . LEU B 1 366 ? 1.747 18.875 -4.441 1 97.62 366 LEU B C 1
ATOM 6095 O O . LEU B 1 366 ? 1.016 18.562 -5.379 1 97.62 366 LEU B O 1
ATOM 6099 N N . THR B 1 367 ? 2.365 18 -3.719 1 97.75 367 THR B N 1
ATOM 6100 C CA . THR B 1 367 ? 2.209 16.562 -3.908 1 97.75 367 THR B CA 1
ATOM 6101 C C . THR B 1 367 ? 0.75 16.141 -3.74 1 97.75 367 THR B C 1
ATOM 6103 O O . THR B 1 367 ? 0.222 15.367 -4.539 1 97.75 367 THR B O 1
ATOM 6106 N N . CYS B 1 368 ? 0.086 16.703 -2.75 1 98.12 368 CYS B N 1
ATOM 6107 C CA . CYS B 1 368 ? -1.319 16.406 -2.496 1 98.12 368 CYS B CA 1
ATOM 6108 C C . CYS B 1 368 ? -2.191 16.875 -3.656 1 98.12 368 CYS B C 1
ATOM 6110 O O . CYS B 1 368 ? -3.117 16.172 -4.062 1 98.12 368 CYS B O 1
ATOM 6112 N N . LEU B 1 369 ? -1.907 18.062 -4.152 1 98.06 369 LEU B N 1
ATOM 6113 C CA . LEU B 1 369 ? -2.689 18.609 -5.254 1 98.06 369 LEU B CA 1
ATOM 6114 C C . LEU B 1 369 ? -2.531 17.75 -6.508 1 98.06 369 LEU B C 1
ATOM 6116 O O . LEU B 1 369 ? -3.5 17.516 -7.23 1 98.06 369 LEU B O 1
ATOM 6120 N N . TRP B 1 370 ? -1.36 17.297 -6.727 1 97.75 370 TRP B N 1
ATOM 6121 C CA . TRP B 1 370 ? -1.144 16.438 -7.883 1 97.75 370 TRP B CA 1
ATOM 6122 C C . TRP B 1 370 ? -1.808 15.086 -7.684 1 97.75 370 TRP B C 1
ATOM 6124 O O . TRP B 1 370 ? -2.285 14.469 -8.641 1 97.75 370 TRP B O 1
ATOM 6134 N N . ALA B 1 371 ? -1.806 14.547 -6.473 1 97.75 371 ALA B N 1
ATOM 6135 C CA . ALA B 1 371 ? -2.559 13.328 -6.195 1 97.75 371 ALA B CA 1
ATOM 6136 C C . ALA B 1 371 ? -4.035 13.5 -6.547 1 97.75 371 ALA B C 1
ATOM 6138 O O . ALA B 1 371 ? -4.637 12.625 -7.176 1 97.75 371 ALA B O 1
ATOM 6139 N N . ARG B 1 372 ? -4.562 14.633 -6.133 1 96.75 372 ARG B N 1
ATOM 6140 C CA . ARG B 1 372 ? -5.953 14.938 -6.445 1 96.75 372 ARG B CA 1
ATOM 6141 C C . ARG B 1 372 ? -6.172 15.016 -7.953 1 96.75 372 ARG B C 1
ATOM 6143 O O . ARG B 1 372 ? -7.137 14.453 -8.477 1 96.75 372 ARG B O 1
ATOM 6150 N N . GLU B 1 373 ? -5.27 15.742 -8.602 1 96.5 373 GLU B N 1
ATOM 6151 C CA . GLU B 1 373 ? -5.375 15.891 -10.055 1 96.5 373 GLU B CA 1
ATOM 6152 C C . GLU B 1 373 ? -5.281 14.539 -10.758 1 96.5 373 GLU B C 1
ATOM 6154 O O . GLU B 1 373 ? -6.062 14.25 -11.664 1 96.5 373 GLU B O 1
ATOM 6159 N N . SER B 1 374 ? -4.34 13.734 -10.32 1 96.75 374 SER B N 1
ATOM 6160 C CA . SER B 1 374 ? -4.18 12.398 -10.883 1 96.75 374 SER B CA 1
ATOM 6161 C C . SER B 1 374 ? -5.426 11.547 -10.672 1 96.75 374 SER B C 1
ATOM 6163 O O . SER B 1 374 ? -5.855 10.828 -11.57 1 96.75 374 SER B O 1
ATOM 6165 N N . SER B 1 375 ? -6.012 11.602 -9.516 1 95.62 375 SER B N 1
ATOM 6166 C CA . SER B 1 375 ? -7.234 10.867 -9.211 1 95.62 375 SER B CA 1
ATOM 6167 C C . SER B 1 375 ? -8.375 11.289 -10.125 1 95.62 375 SER B C 1
ATOM 6169 O O . SER B 1 375 ? -9.148 10.453 -10.602 1 95.62 375 SER B O 1
ATOM 6171 N N . ARG B 1 376 ? -8.477 12.547 -10.328 1 94.12 376 ARG B N 1
ATOM 6172 C CA . ARG B 1 376 ? -9.555 13.109 -11.133 1 94.12 376 ARG B CA 1
ATOM 6173 C C . ARG B 1 376 ? -9.414 12.711 -12.594 1 94.12 376 ARG B C 1
ATOM 6175 O O . ARG B 1 376 ? -10.398 12.359 -13.25 1 94.12 376 ARG B O 1
ATOM 6182 N N . THR B 1 377 ? -8.172 12.742 -13.102 1 93.56 377 THR B N 1
ATOM 6183 C CA . THR B 1 377 ? -7.953 12.57 -14.531 1 93.56 377 THR B CA 1
ATOM 6184 C C . THR B 1 377 ? -7.629 11.117 -14.859 1 93.56 377 THR B C 1
ATOM 6186 O O . THR B 1 377 ? -7.625 10.727 -16.031 1 93.56 377 THR B O 1
ATOM 6189 N N . ARG B 1 378 ? -7.309 10.328 -13.844 1 91 378 ARG B N 1
ATOM 6190 C CA . ARG B 1 378 ? -6.867 8.945 -14.023 1 91 378 ARG B CA 1
ATOM 6191 C C . ARG B 1 378 ? -5.613 8.883 -14.891 1 91 378 ARG B C 1
ATOM 6193 O O . ARG B 1 378 ? -5.555 8.109 -15.844 1 91 378 ARG B O 1
ATOM 6200 N N . GLN B 1 379 ? -4.727 9.773 -14.594 1 90.81 379 GLN B N 1
ATOM 6201 C CA . GLN B 1 379 ? -3.449 9.836 -15.297 1 90.81 379 GLN B CA 1
ATOM 6202 C C . GLN B 1 379 ? -2.295 10.031 -14.312 1 90.81 379 GLN B C 1
ATOM 6204 O O . GLN B 1 379 ? -2.445 10.703 -13.297 1 90.81 379 GLN B O 1
ATOM 6209 N N . ALA B 1 380 ? -1.205 9.375 -14.711 1 92.62 380 ALA B N 1
ATOM 6210 C CA . ALA B 1 380 ? 0.016 9.734 -14 1 92.62 380 ALA B CA 1
ATOM 6211 C C . ALA B 1 380 ? 0.409 11.18 -14.281 1 92.62 380 ALA B C 1
ATOM 6213 O O . ALA B 1 380 ? 0.301 11.648 -15.414 1 92.62 380 ALA B O 1
ATOM 6214 N N . CYS B 1 381 ? 0.845 11.859 -13.227 1 94.62 381 CYS B N 1
ATOM 6215 C CA . CYS B 1 381 ? 1.207 13.266 -13.359 1 94.62 381 CYS B CA 1
ATOM 6216 C C . CYS B 1 381 ? 2.658 13.5 -12.953 1 94.62 381 CYS B C 1
ATOM 6218 O O . CYS B 1 381 ? 3.139 12.906 -11.984 1 94.62 381 CYS B O 1
ATOM 6220 N N . GLU B 1 382 ? 3.301 14.328 -13.727 1 94 382 GLU B N 1
ATOM 6221 C CA . GLU B 1 382 ? 4.609 14.82 -13.305 1 94 382 GLU B CA 1
ATOM 6222 C C . GLU B 1 382 ? 4.473 15.93 -12.266 1 94 382 GLU B C 1
ATOM 6224 O O . GLU B 1 382 ? 3.719 16.891 -12.461 1 94 382 GLU B O 1
ATOM 6229 N N . VAL B 1 383 ? 5.203 15.758 -11.18 1 93.5 383 VAL B N 1
ATOM 6230 C CA . VAL B 1 383 ? 5.168 16.781 -10.133 1 93.5 383 VAL B CA 1
ATOM 6231 C C . VAL B 1 383 ? 6.062 17.953 -10.531 1 93.5 383 VAL B C 1
ATOM 6233 O O . VAL B 1 383 ? 7.289 17.844 -10.477 1 93.5 383 VAL B O 1
ATOM 6236 N N . GLN B 1 384 ? 5.477 19.016 -10.891 1 88.75 384 GLN B N 1
ATOM 6237 C CA . GLN B 1 384 ? 6.211 20.203 -11.312 1 88.75 384 GLN B CA 1
ATOM 6238 C C . GLN B 1 384 ? 6.441 21.141 -10.141 1 88.75 384 GLN B C 1
ATOM 6240 O O . GLN B 1 384 ? 5.492 21.734 -9.617 1 88.75 384 GLN B O 1
ATOM 6245 N N . MET B 1 385 ? 7.684 21.297 -9.812 1 86.69 385 MET B N 1
ATOM 6246 C CA . MET B 1 385 ? 8.016 22.188 -8.711 1 86.69 385 MET B CA 1
ATOM 6247 C C . MET B 1 385 ? 7.812 23.641 -9.117 1 86.69 385 MET B C 1
ATOM 6249 O O . MET B 1 385 ? 8.125 24.031 -10.242 1 86.69 385 MET B O 1
ATOM 6253 N N . PRO B 1 386 ? 7.211 24.375 -8.195 1 81.12 386 PRO B N 1
ATOM 6254 C CA . PRO B 1 386 ? 7.121 25.797 -8.508 1 81.12 386 PRO B CA 1
ATOM 6255 C C . PRO B 1 386 ? 8.484 26.484 -8.547 1 81.12 386 PRO B C 1
ATOM 6257 O O . PRO B 1 386 ? 9.453 25.969 -7.969 1 81.12 386 PRO B O 1
ATOM 6260 N N . ILE B 1 387 ? 8.461 27.625 -9.297 1 67.12 387 ILE B N 1
ATOM 6261 C CA . ILE B 1 387 ? 9.688 28.406 -9.391 1 67.12 387 ILE B CA 1
ATOM 6262 C C . ILE B 1 387 ? 10.125 28.859 -7.996 1 67.12 387 ILE B C 1
ATOM 6264 O O . ILE B 1 387 ? 9.289 29.281 -7.184 1 67.12 387 ILE B O 1
ATOM 6268 N N . GLY B 1 388 ? 11.461 28.734 -7.695 1 65.06 388 GLY B N 1
ATOM 6269 C CA . GLY B 1 388 ? 12.008 29.172 -6.422 1 65.06 388 GLY B CA 1
ATOM 6270 C C . GLY B 1 388 ? 12.164 28.047 -5.418 1 65.06 388 GLY B C 1
ATOM 6271 O O . GLY B 1 388 ? 12.758 28.234 -4.359 1 65.06 388 GLY B O 1
ATOM 6272 N N . ILE B 1 389 ? 11.398 27.094 -5.57 1 68.88 389 ILE B N 1
ATOM 6273 C CA . ILE B 1 389 ? 11.594 25.938 -4.707 1 68.88 389 ILE B CA 1
ATOM 6274 C C . ILE B 1 389 ? 12.711 25.062 -5.27 1 68.88 389 ILE B C 1
ATOM 6276 O O . ILE B 1 389 ? 12.594 24.531 -6.383 1 68.88 389 ILE B O 1
ATOM 6280 N N . ALA B 1 390 ? 13.969 25.656 -5.031 1 52.38 390 ALA B N 1
ATOM 6281 C CA . ALA B 1 390 ? 15.125 24.922 -5.539 1 52.38 390 ALA B CA 1
ATOM 6282 C C . ALA B 1 390 ? 14.977 23.422 -5.258 1 52.38 390 ALA B C 1
ATOM 6284 O O . ALA B 1 390 ? 14.422 23.031 -4.23 1 52.38 390 ALA B O 1
ATOM 6285 N N . GLY B 1 391 ? 14.992 22.469 -6.406 1 44.78 391 GLY B N 1
ATOM 6286 C CA . GLY B 1 391 ? 15.172 21.031 -6.246 1 44.78 391 GLY B CA 1
ATOM 6287 C C . GLY B 1 391 ? 16.25 20.672 -5.238 1 44.78 391 GLY B C 1
ATOM 6288 O O . GLY B 1 391 ? 17.125 21.5 -4.938 1 44.78 391 GLY B O 1
#

pLDDT: mean 93.01, std 10.13, range [44.41, 98.94]

Foldseek 3Di:
DAEEEEEDDDDVVVVLVVLLPPVVDDYAHAEYADCCQVVVVVVVPVRCVNYHYHPHPVVVPVVDDRHLEYEYDHFAQCLLVSCLVCQVVLHEYEYEFLNHQDPVSLLSNLVSCLVRPHFYQYPQLLLQFPLLVVVLVCLVVCQQHQFAEKEWEFEAALLLLCLQAPNLPCSRQNACLGVPVLNVLLNVCVSNVFAWWKKAKAFAADDFEADAAQQDALVNDPCLCPDPLRPNVCVVVVVDPPSVVVSPPTGTGRHHHDGPYTQWMWMWIATPVGHIYIYIYGRNDHDPSGWGWMWTHGPQWIWTDTLVQQKIWIGGPVDRDIDIDHDPDDDVVNRSSSVSSVQSVCCSPPVDHHPRGPLSSSSSSLNSNQNVVNNVVVDMDTRDDHPNSDD/DAEEEEEDDDDVVVVLVVLLPVVVDDYAHAEYADCCQVVVVVVVPVRCVNYHYHPHPVVVPVVDDRHLEYEYDHFAQCLLVSCLVCQVVLHEYEYEFLNHQDPVSLLSNLVSCLVRPHFYQYPQLLLQFPLLVVVLVCLVVCQQHQFAEKEWEFEAALLLLCLQAPNLPCSRQNACLGVPVLNVLLNVCVSNVFAWWKKAKAFAADDFEADAAQQDFLVNDPCLCPDPLRPNVCVVVVVDPPSVVVSPPTGTGRHHHDGPYTQWMWMWIATPVGHIYIYIYGRNDHDPSGWGWMWTHGPQWIWTDTLVQQKIWIGGPVDRDIDIDHDPDDDVVNRSSSVSSVQSVCCSPPVDHHPRGPLSSSSSSLNSNQNVVNNVVVDMDTRDDHPNSDD

Sequence (782 aa):
MLQVGIIGYGRRIAHMAKMLGIYGIPYRIAAIADPRWREIQAQEDAFLSETRFYPDVEQLLAHESNLDGVMIGTRCHLHTEMACKIAPLQLPLFIEKPVAITFEQLRQLAECYSAYPAPTVVSFPLRLSPLLQRVKEIVDSGQVGTIEHVVAFNDVPYGSGYFRSWHRNFALNGGLWLQKATHDLDYINYLLNQKPHWISAMNARRVYGGDMPFDLQCQDCHLRETCPESPFTRFRFGFEQGEVEYFGQRNYCVFSKGFELEDMGSCLLEYANGVQVSYTQNFFARYKAARRGARLYGYKGTIEFDWYQNRIQVFSHTSPTVDTIEFTGNMPHFGGDRELCYDFLMAMRDGQPSRSPMQAGIVSALTCLWARESSRTRQACEVQMPIGIAGMLQVGIIGYGRRIAHMAKMLGIYGIPYRIAAIADPRWREIQAQEDAFLSETRFYPDVEQLLAHESNLDGVMIGTRCHLHTEMACKIAPLQLPLFIEKPVAITFEQLRQLAECYSAYPAPTVVSFPLRLSPLLQRVKEIVDSGQVGTIEHVVAFNDVPYGSGYFRSWHRNFALNGGLWLQKATHDLDYINYLLNQKPHWISAMNARRVYGGDMPFDLQCQDCHLRETCPESPFTRFRFGFEQGEVEYFGQRNYCVFSKGFELEDMGSCLLEYANGVQVSYTQNFFARYKAARRGARLYGYKGTIEFDWYQNRIQVFSHTSPTVDTIEFTGNMPHFGGDRELCYDFLMAMRDGQPSRSPMQAGIVSALTCLWARESSRTRQACEVQMPIGIAG